Protein AF-0000000085986208 (afdb_homodimer)

Foldseek 3Di:
DPDPDDDDPPPDPPDDPPPDDPPDDPDPPPPPVDFDDPPPVPCPCPPPVPDPPQDPVRVLVVLLVVVAADADPQDDLVFQAQDDDPVDDSVQKDWDFLVQLDVAAWADDPPDLLLFKDFADLLLLLQNQLSLLCSLFVLLVCQQAPPPDTCPPSHRQKGWGWWDAFHDIDIFMHGRTAIDGPSQGRGMDGPPRRHCNRRVSLSRVSVVQRHSNQSHPDHNQVSNCGRAVFDKDKDFLVVDDLVVVVVVVVVQLQALKWKWFAAADPDSHWDQDPQFDIHSHIWTWNDWDWAAFPVGIFIKTKTFGSNQATDGNDPQWLPHCSLVRGDPVVCVVVVSPSDSRRMTMDTSVVVSVGIGMMMMTQHAPVSCVSTPSSVSHAYWHKGKDKDKDAFLAAQQAFLVSLQRQQRHWKKKKAFDPPDFAWKKKKKKKFWHDDRYDCPPVVCVVPPQFKKWKFKAFDAPVDLGQHSVNSVPDDTPDIDIDGRDRMDMDMDTHTGGMMMIGIHTNDGRDITIMMMMMIIRDDMDMDIRKKAWDQQDDLVLDQDPPPVVLCVLCVVVVVCVVVDDQKAALVNVLVVCQVCCVVLVLFLDRDDSVLSLLLQLLQCVPPPRIDGSSSVSSSSVLSNQLSVLVCVQCVVSNQKHFSSCLQVSCVSSRTHDTSVLSVVLCVPQPDSRMHGNSSSSSSVSVSSSVVVVCVVQVVVCVPPHDDPVNVVCSVVSD/DPDPDDDDPPPPPPPDPPPPPPPPPPDPPPPPVDQDDPPPPPCPVPPPVPDPPQDLVRVLVVLLVVVAADADPQDDLVFQCQDDDPPDDSVQKDWDFLVQLDVAAWADDPPDLLLFKDFADLLLLLQNQLSLLCSLFVLLVCQQAPPPDTCPPSHRQKGWGWWDAFHDIDIFMHGRTAIDGPSQGRGMDGPPRRHCNRRVSLSRVSVQQRHSNQSHPDHNQVSNCGRAVFDKDKDFLVVDDLVVVLVVCVVQLQALKWKWFAAADPDSHWDQDPQFDIHSHIWTWNDWDWAAFPVGIFIKTKTFGSNQATDGNDPQWLPHCSCVRGDPVVCVVVVSPSDSRRMTMDTSVVVSVGITMMMMTQHAPVSCVSTPSSVSHAYWHKGKDKDKDAFLAAQQAFLVSLQRQQRFWKKKKAFDPPDFAWKKKKKKKFWHDDRYDCPPVVCVVPPQFKKWKFKAFDAPVDLGQHSVNSVPDDTPDIDIDGRDRMDMDMDTHTGGMMMIGIHTNDGRDITIMMMMMIIRDDMDMDIRKKAWDQQDDLVLDQDPPPVVLCVLPVVVVVCVVVDDQKAALVNVLVVCQVCCVVLVLFLDRDDSVLSLLLQLLQCVPPPRIDGSSSVSSSSVLSNQLSVLVCVQCVVSNQKHFSSCLQVSCVSSRTHDTSVLSVVLCVPQPDSRMHGNSSSSSSVSVSSSCVVVCVVQVVVCVPPHDDPVNVVCSVVSD

Organism: Nephila pilipes (NCBI:txid299642)

InterPro domains:
  IPR001300 Peptidase C2, calpain, catalytic domain [PF00648] (70-360)
  IPR001300 Peptidase C2, calpain, catalytic domain [PS50203] (69-364)
  IPR001300 Peptidase C2, calpain, catalytic domain [SM00230] (56-373)
  IPR001300 Peptidase C2, calpain, catalytic domain [cd00044] (59-362)
  IPR011992 EF-hand domain pair [SSF47473] (567-696)
  IPR022682 Peptidase C2, calpain, large subunit, domain III [PF01067] (386-518)
  IPR022683 Peptidase C2, calpain, domain III [SM00720] (379-526)
  IPR022684 Peptidase C2, calpain family [PR00704] (54-77)
  IPR022684 Peptidase C2, calpain family [PR00704] (95-117)
  IPR022684 Peptidase C2, calpain family [PR00704] (119-135)
  IPR022684 Peptidase C2, calpain family [PR00704] (155-180)
  IPR022684 Peptidase C2, calpain family [PR00704] (185-208)
  IPR022684 Peptidase C2, calpain family [PR00704] (210-237)
  IPR022684 Peptidase C2, calpain family [PR00704] (340-361)
  IPR022684 Peptidase C2, calpain family [PR00704] (394-411)
  IPR022684 Peptidase C2, calpain family [PR00704] (492-520)
  IPR022684 Peptidase C2, calpain family [PTHR10183] (56-670)
  IPR036213 Calpain large subunit, domain III superfamily [SSF49758] (380-528)
  IPR038765 Papain-like cysteine peptidase superfamily [SSF54001] (48-369)

Nearest PDB structures (foldseek):
  3df0-assembly1_A  TM=6.207E-01  e=9.614E-52  Rattus norvegicus
  6bgp-assembly3_C  TM=8.026E-01  e=6.091E-33  Homo sapiens
  1kxr-assembly1_A  TM=7.984E-01  e=1.606E-31  Rattus norvegicus
  2r9c-assembly1_A  TM=7.834E-01  e=9.708E-32  unclassified
  1zcm-assembly1_A  TM=7.842E-01  e=1.964E-31  Homo sapiens

pLDDT: mean 81.28, std 19.44, range [18.56, 97.88]

Secondary structure (DSSP, 8-state):
--------------S----------------TT-TTS-----------SS-----HHHHHHHHHHHT-----SSSSTTTS-PPPBTTB-GGG-EEE-HHHH-SS-BSS-SSS-TT-EE-TTS--HHHHHHHHHHTT-HHHHHHHS-SS--SSTT--SEEEEEEEETTEEEEEEEES-EEEETTEESSSEESSTTB-HHHHHHHHHHHHTTSGGGGTT--HHHHHHHHH--EEEEEEGGGS-HHHHHHHHHHHHTBTEEEEEE---SSSS--B-TTS-BSS-EEEEEEEEEEEETTEEEEEEEEE-TTS-----STTSTT-GGGGGS-HHHHHHTT-----SSEEEEEHHHHHHH--EEEEEEPPHHHHHH-GGGTTSBPPEEEEEEEEE-TTTT---STT-TTTGGGS--EEEEE---TTPPEEEEEEEEE----S---HHHHHHSPPPPEEEEEEE--TT--S--HHHHHHS--SEEEEESS-SEEEEEEEE-SEEEEEEEEESSSS--EEEEEEEEESS-EEEEE-----EE-S--TT-S-S-HHHHHHH-HHHHHHHTTS-SEE-HHHHHHHHHHHTTTTT--SSPPPHHHHHHHHHHT-TT--S-EEGGGHHHHHHHHHHHHHHHHTT-TT-SSEEEGGGHHHHHHHTTEE--HHHHHHHHHHH-BTTEEEHHHHHHHHHHHHHHHHHHHHHHHHHHHT---HHHHHHHHHT-/--------------TT---------------TT-TTS-----------SS-----HHHHHHHHHHHT-----SSSSTTTS----BTTB-GGG-EEE-HHHH-SS-BSS-SSS-TT-EE-TTS--HHHHHHHHHHTT-HHHHHHHS-SS--SSTT--SEEEEEEEETTEEEEEEEES-EEEETTEESSSEESSTTB-HHHHHHHHHHHHTTSGGGGTT--HHHHHHHHH--EEEEEEGGGS-HHHHHHHHHHHHTBTEEEEEE---SSSS--B-TTS-BSS-EEEEEEEEEEEETTEEEEEEEEE-TTS-----STTSTT-GGGGGS-HHHHHHTT-----SSEEEEEHHHHHHH--EEEEEEPPHHHHHH-GGGTTSBPPEEEEEEEEE-TTTT---STT-TTTGGGS--EEEEE---SS-PEEEEEEEEE----S---HHHHHHSPPPPEEEEEEE--TT--S--HHHHHHS--SEEEEESS-SEEEEEEEE-SEEEEEEEEESSSS--EEEEEEEEESS-EEEEE-----EE-S--TTSS-S-HHHHHHH-HHHHHHHTTS-SEE-HHHHHHHHHHHTTTTT--SSPPPHHHHHHHHHHT-TT--S-EEGGGHHHHHHHHHHHHHHHHTT-TT-SSEEEGGGHHHHHHHTTEE--HHHHHHHHHHH-BTTEEEHHHHHHHHHHHHHHHHHHHHHHHHHHHT---HHHHHHHHHT-

Radius of gyration: 45.78 Å; Cα contacts (8 Å, |Δi|>4): 2547; chains: 2; bounding box: 67×135×108 Å

Solvent-accessible surface area (backbone atoms only — not comparable to full-atom values): 78815 Å² total; per-residue (Å²): 122,71,69,84,80,71,85,87,78,85,73,79,78,75,78,77,78,72,78,70,79,78,75,75,78,74,83,77,77,79,63,80,84,54,84,69,57,76,70,69,67,66,72,63,75,66,74,56,81,60,74,74,71,74,49,69,67,56,50,49,50,51,23,59,73,68,72,41,64,44,70,41,85,83,59,37,85,86,48,33,44,72,72,72,49,100,87,40,61,74,84,61,53,45,72,42,39,53,71,77,64,35,93,69,46,32,37,75,62,90,82,58,66,89,47,47,68,40,62,55,70,70,48,41,52,19,57,51,32,31,53,49,59,30,60,72,33,56,54,50,40,36,60,25,49,50,74,94,57,53,64,68,72,85,52,34,44,64,48,64,33,36,38,37,53,95,92,38,80,42,79,41,72,35,36,53,66,37,57,19,43,95,79,35,70,44,35,40,31,36,71,49,85,44,31,43,48,52,35,51,48,49,49,40,50,16,53,66,26,59,7,49,51,62,43,49,81,51,51,40,34,57,43,36,21,28,50,68,59,32,52,48,39,78,40,54,45,84,80,47,56,69,67,56,50,50,50,50,48,57,58,31,64,56,25,38,34,49,40,36,34,27,20,80,54,93,58,79,62,65,42,75,43,94,52,33,44,52,28,60,37,45,25,36,56,77,46,75,46,76,44,72,43,94,92,40,78,46,51,33,33,28,37,29,31,53,67,30,53,60,44,53,66,49,68,46,14,76,84,32,71,61,57,71,64,42,58,69,67,58,46,58,71,64,56,70,60,79,50,84,60,10,52,34,38,28,39,42,66,54,45,58,70,64,38,41,36,40,29,36,32,40,40,46,40,72,59,43,70,66,25,70,78,41,63,87,27,46,64,37,43,68,48,78,44,83,48,64,33,35,62,34,54,34,18,18,9,25,83,87,34,45,83,35,29,44,43,19,58,42,34,37,38,37,34,59,79,67,68,98,60,66,32,47,32,40,44,33,43,32,44,67,77,81,74,37,77,71,37,72,65,52,35,64,70,61,58,66,55,36,35,35,35,34,34,31,75,44,60,92,86,58,81,69,71,42,43,67,50,56,74,72,47,77,60,74,42,76,48,77,41,68,60,51,62,62,51,68,48,58,41,65,39,67,59,42,43,33,34,41,32,51,29,36,58,52,54,54,45,69,50,44,33,39,40,36,40,34,27,68,48,78,61,52,72,48,68,62,72,45,62,77,44,74,73,56,74,73,64,53,63,70,82,63,48,68,64,56,46,46,66,74,35,53,70,50,50,70,44,48,81,74,48,57,66,63,36,37,34,69,57,46,35,56,54,42,58,74,37,23,70,86,66,49,33,46,86,60,80,71,48,66,66,56,29,42,50,56,39,48,63,65,21,91,82,68,75,61,38,32,54,51,78,47,47,63,32,52,50,53,49,34,30,51,46,37,56,25,47,51,75,68,22,84,80,71,70,43,51,29,56,29,66,48,47,64,58,39,34,48,60,57,33,32,42,53,25,62,68,52,49,51,47,47,46,63,67,47,39,56,94,42,29,30,36,55,65,36,53,49,52,50,51,45,35,50,52,41,23,58,58,47,43,56,56,47,55,55,36,52,74,67,80,46,82,53,68,68,57,44,34,46,54,39,55,70,85,122,71,67,83,78,72,86,86,77,85,73,79,78,75,81,76,77,74,75,71,77,79,73,75,77,72,84,74,77,80,59,84,83,55,84,69,56,75,68,71,68,65,73,64,77,66,75,55,81,61,73,74,72,74,48,69,66,55,50,50,48,52,23,57,73,67,72,41,65,45,72,42,85,84,60,36,84,84,49,35,44,70,71,73,49,101,88,39,61,74,84,60,50,45,73,43,40,54,71,77,65,35,92,68,48,32,37,75,63,89,83,57,65,89,48,48,68,41,60,56,71,70,48,39,51,19,56,51,32,32,52,46,59,31,60,70,34,56,53,51,38,35,59,27,46,51,73,94,55,53,64,68,72,87,54,32,45,64,48,64,34,35,36,38,54,94,90,40,79,42,79,42,73,35,37,53,63,36,58,19,44,97,78,35,70,42,36,39,32,36,72,50,85,42,30,42,47,52,35,51,49,49,50,41,52,16,54,65,27,58,8,48,51,62,44,49,81,50,50,40,34,58,43,36,20,29,49,67,60,32,51,47,40,79,38,54,45,83,80,48,55,68,69,57,50,50,50,51,51,56,59,31,62,56,24,40,34,49,40,35,35,26,21,78,54,93,57,77,63,66,44,73,43,93,53,32,45,51,28,60,35,48,26,34,55,77,47,76,47,74,44,71,44,95,92,40,77,46,51,32,33,28,35,29,31,52,67,30,53,60,45,51,66,49,68,48,12,76,84,32,71,61,58,73,63,41,58,69,67,58,47,57,71,66,56,70,62,79,48,85,57,10,54,33,39,28,37,43,66,54,46,58,70,64,36,40,36,40,28,37,32,41,41,45,40,73,59,43,71,65,24,71,77,42,63,87,28,48,64,38,43,68,50,77,46,81,49,66,34,35,61,34,55,33,19,18,10,25,81,88,34,46,83,34,30,43,42,18,57,41,31,36,38,38,33,59,80,67,67,98,61,64,34,48,33,38,42,34,44,31,44,66,76,81,73,37,78,69,36,73,65,50,35,65,69,61,57,67,55,36,34,34,36,34,34,32,75,43,61,92,85,56,80,67,71,40,42,67,48,55,72,74,47,77,62,76,43,76,48,78,41,69,59,49,63,62,50,66,49,58,40,69,40,66,58,42,42,31,36,41,32,52,28,35,57,51,54,55,45,68,48,42,33,38,40,35,40,35,26,69,49,80,61,52,70,48,68,62,71,45,62,76,45,72,73,56,73,74,63,50,64,68,83,64,48,67,64,55,47,46,64,74,36,52,71,49,49,70,44,48,80,73,48,57,65,62,36,38,35,68,58,46,35,55,54,42,58,73,37,23,71,84,65,48,33,48,85,61,80,72,49,65,66,57,29,42,50,58,38,48,61,66,21,91,80,67,77,61,38,32,55,51,80,46,48,63,30,50,49,52,50,33,29,51,47,37,55,26,46,52,75,66,21,84,80,71,72,42,53,30,55,30,65,47,48,65,59,40,34,49,61,57,34,34,44,53,26,61,68,50,48,50,48,47,47,63,68,46,40,57,93,41,30,30,35,54,64,39,53,49,51,50,51,47,35,50,52,41,23,58,58,47,44,58,55,47,54,55,35,51,72,67,80,46,82,52,69,67,56,44,34,45,55,38,55,70,87

Sequence (1434 aa):
MRTFLDPVSYFPKDPHFATQDNFEAPEVFNDKSLISQPHRVLSSNHSSGEPVPLGFHYLRRLCRERGILFEDPEFHVATAKIPTTKHRSQSSITWMRPYELCARPKFISENTSRFDIEQGELGDYSLVAAVSCLTMTPRFLERVVPPDQSFHQAYCGIFRFRFWKFGDWVEIVVDDRLPTAKGRPLFLRSTDPTEFWPALLEKAYAKFYSGYSNLLGGRTSQTLQDMTGGVGQNFRISEHDPHVMFQTVNSSISRSTLLAASIRHEQRLPVRLRNGLVTQHAYSVTGLARVRTRTGEVPLIRLRNPWGKGEWNGPWSDRSWEWDSLPERDQELLSVRIRNDGEFWMSFEDFLRNFTYLDLLHVGPDDWMLEPSLHSKRPWRAVLARRRWRVGFNAGGGPQCKDTTAMNPQFRVHIAKNGAKKCHVVVSILQYYTLGPQNAEQTKKSPLLPLGFTVYEVPPNVSRINTNFVHTHQALDVVLHSPIREAVIFFTLPPGDFVIMPFTAQSNCETKFLLRIFTDEISNIWEVNDENVICRELTFTYNTDMMTLQNDFPVLNKMLHKIPTEIDALTLQKILRSSWRSLNLLCDKPSLELCRNLIMLRDPMITGKINKNELPGLLYTLQYWRTAYAKQDVSNRGKTSSFNFRNLLWDAGVTVSNKVLECAVLRFTKSSVLSSEAYLLALVKIYLAHERFTAVEKKMKENGMTLEEMILLTIYSMRTFLDPVSYFPKDPHFATQDNFEAPEVFNDKSLISQPHRVLSSNHSSGEPVPLGFHYLRRLCRERGILFEDPEFHVATAKIPTTKHRSQSSITWMRPYELCARPKFISENTSRFDIEQGELGDYSLVAAVSCLTMTPRFLERVVPPDQSFHQAYCGIFRFRFWKFGDWVEIVVDDRLPTAKGRPLFLRSTDPTEFWPALLEKAYAKFYSGYSNLLGGRTSQTLQDMTGGVGQNFRISEHDPHVMFQTVNSSISRSTLLAASIRHEQRLPVRLRNGLVTQHAYSVTGLARVRTRTGEVPLIRLRNPWGKGEWNGPWSDRSWEWDSLPERDQELLSVRIRNDGEFWMSFEDFLRNFTYLDLLHVGPDDWMLEPSLHSKRPWRAVLARRRWRVGFNAGGGPQCKDTTAMNPQFRVHIAKNGAKKCHVVVSILQYYTLGPQNAEQTKKSPLLPLGFTVYEVPPNVSRINTNFVHTHQALDVVLHSPIREAVIFFTLPPGDFVIMPFTAQSNCETKFLLRIFTDEISNIWEVNDENVICRELTFTYNTDMMTLQNDFPVLNKMLHKIPTEIDALTLQKILRSSWRSLNLLCDKPSLELCRNLIMLRDPMITGKINKNELPGLLYTLQYWRTAYAKQDVSNRGKTSSFNFRNLLWDAGVTVSNKVLECAVLRFTKSSVLSSEAYLLALVKIYLAHERFTAVEKKMKENGMTLEEMILLTIYS

Structure (mmCIF, N/CA/C/O backbone):
data_AF-0000000085986208-model_v1
#
loop_
_entity.id
_entity.type
_entity.pdbx_description
1 polymer Calpain-9
#
loop_
_atom_site.group_PDB
_atom_site.id
_atom_site.type_symbol
_atom_site.label_atom_id
_atom_site.label_alt_id
_atom_site.label_comp_id
_atom_site.label_asym_id
_atom_site.label_entity_id
_atom_site.label_seq_id
_atom_site.pdbx_PDB_ins_code
_atom_site.Cartn_x
_atom_site.Cartn_y
_atom_site.Cartn_z
_atom_site.occupancy
_atom_site.B_iso_or_equiv
_atom_site.auth_seq_id
_atom_site.auth_comp_id
_atom_site.auth_asym_id
_atom_site.auth_atom_id
_atom_site.pdbx_PDB_model_num
ATOM 1 N N . MET A 1 1 ? 1.6 35.875 35.906 1 21.89 1 MET A N 1
ATOM 2 C CA . MET A 1 1 ? 3.006 35.5 36.031 1 21.89 1 MET A CA 1
ATOM 3 C C . MET A 1 1 ? 3.254 34.719 37.312 1 21.89 1 MET A C 1
ATOM 5 O O . MET A 1 1 ? 3.092 35.219 38.406 1 21.89 1 MET A O 1
ATOM 9 N N . ARG A 1 2 ? 2.734 33.406 37.219 1 33.5 2 ARG A N 1
ATOM 10 C CA . ARG A 1 2 ? 2.611 32.719 38.5 1 33.5 2 ARG A CA 1
ATOM 11 C C . ARG A 1 2 ? 3.973 32.25 39 1 33.5 2 ARG A C 1
ATOM 13 O O . ARG A 1 2 ? 4.605 31.375 38.375 1 33.5 2 ARG A O 1
ATOM 20 N N . THR A 1 3 ? 4.926 33.188 39.656 1 26.86 3 THR A N 1
ATOM 21 C CA . THR A 1 3 ? 6.242 32.938 40.219 1 26.86 3 THR A CA 1
ATOM 22 C C . THR A 1 3 ? 6.117 32.156 41.531 1 26.86 3 THR A C 1
ATOM 24 O O . THR A 1 3 ? 5.34 32.531 42.406 1 26.86 3 THR A O 1
ATOM 27 N N . PHE A 1 4 ? 6.441 30.953 41.594 1 28.09 4 PHE A N 1
ATOM 28 C CA . PHE A 1 4 ? 6.641 30.328 42.875 1 28.09 4 PHE A CA 1
ATOM 29 C C . PHE A 1 4 ? 7.758 31.031 43.656 1 28.09 4 PHE A C 1
ATOM 31 O O . PHE A 1 4 ? 8.898 31.094 43.188 1 28.09 4 PHE A O 1
ATOM 38 N N . LEU A 1 5 ? 7.602 32.031 44.531 1 23.02 5 LEU A N 1
ATOM 39 C CA . LEU A 1 5 ? 8.383 33.062 45.219 1 23.02 5 LEU A CA 1
ATOM 40 C C . LEU A 1 5 ? 9.352 32.438 46.219 1 23.02 5 LEU A C 1
ATOM 42 O O . LEU A 1 5 ? 8.922 31.891 47.25 1 23.02 5 LEU A O 1
ATOM 46 N N . ASP A 1 6 ? 10.406 31.625 45.844 1 23.17 6 ASP A N 1
ATOM 47 C CA . ASP A 1 6 ? 11.336 31.438 46.938 1 23.17 6 ASP A CA 1
ATOM 48 C C . ASP A 1 6 ? 11.984 32.75 47.344 1 23.17 6 ASP A C 1
ATOM 50 O O . ASP A 1 6 ? 12.07 33.688 46.531 1 23.17 6 ASP A O 1
ATOM 54 N N . PRO A 1 7 ? 12.469 33 48.625 1 22.45 7 PRO A N 1
ATOM 55 C CA . PRO A 1 7 ? 13.008 34.188 49.281 1 22.45 7 PRO A CA 1
ATOM 56 C C . PRO A 1 7 ? 14.305 34.656 48.625 1 22.45 7 PRO A C 1
ATOM 58 O O . PRO A 1 7 ? 15.023 33.875 48.031 1 22.45 7 PRO A O 1
ATOM 61 N N . VAL A 1 8 ? 14.617 36 48.375 1 23.31 8 VAL A N 1
ATOM 62 C CA . VAL A 1 8 ? 15.492 36.938 47.656 1 23.31 8 VAL A CA 1
ATOM 63 C C . VAL A 1 8 ? 16.906 36.844 48.25 1 23.31 8 VAL A C 1
ATOM 65 O O . VAL A 1 8 ? 17.141 37.219 49.406 1 23.31 8 VAL A O 1
ATOM 68 N N . SER A 1 9 ? 17.75 35.656 48.094 1 19.67 9 SER A N 1
ATOM 69 C CA . SER A 1 9 ? 19.094 35.656 48.688 1 19.67 9 SER A CA 1
ATOM 70 C C . SER A 1 9 ? 19.969 36.719 48.062 1 19.67 9 SER A C 1
ATOM 72 O O . SER A 1 9 ? 19.844 37.031 46.875 1 19.67 9 SER A O 1
ATOM 74 N N . TYR A 1 10 ? 20.719 37.594 48.812 1 19.95 10 TYR A N 1
ATOM 75 C CA . TYR A 1 10 ? 21.531 38.781 48.688 1 19.95 10 TYR A CA 1
ATOM 76 C C . TYR A 1 10 ? 22.844 38.5 47.969 1 19.95 10 TYR A C 1
ATOM 78 O O . TYR A 1 10 ? 23.766 37.938 48.594 1 19.95 10 TYR A O 1
ATOM 86 N N . PHE A 1 11 ? 22.953 37.844 46.75 1 19.25 11 PHE A N 1
ATOM 87 C CA . PHE A 1 11 ? 24.297 37.5 46.25 1 19.25 11 PHE A CA 1
ATOM 88 C C . PHE A 1 11 ? 25.031 38.781 45.844 1 19.25 11 PHE A C 1
ATOM 90 O O . PHE A 1 11 ? 24.5 39.594 45.125 1 19.25 11 PHE A O 1
ATOM 97 N N . PRO A 1 12 ? 25.984 39.281 46.594 1 19.53 12 PRO A N 1
ATOM 98 C CA . PRO A 1 12 ? 26.828 40.406 46.25 1 19.53 12 PRO A CA 1
ATOM 99 C C . PRO A 1 12 ? 27.578 40.219 44.938 1 19.53 12 PRO A C 1
ATOM 101 O O . PRO A 1 12 ? 28.031 39.094 44.625 1 19.53 12 PRO A O 1
ATOM 104 N N . LYS A 1 13 ? 27.203 41 43.875 1 23.89 13 LYS A N 1
ATOM 105 C CA . LYS A 1 13 ? 27.672 41 42.5 1 23.89 13 LYS A CA 1
ATOM 106 C C . LYS A 1 13 ? 29.188 41.188 42.438 1 23.89 13 LYS A C 1
ATOM 108 O O . LYS A 1 13 ? 29.703 42.25 42.719 1 23.89 13 LYS A O 1
ATOM 113 N N . ASP A 1 14 ? 30.094 40.188 43.031 1 19.42 14 ASP A N 1
ATOM 114 C CA . ASP A 1 14 ? 31.484 40.5 42.719 1 19.42 14 ASP A CA 1
ATOM 115 C C . ASP A 1 14 ? 31.703 40.75 41.25 1 19.42 14 ASP A C 1
ATOM 117 O O . ASP A 1 14 ? 31.094 40.094 40.406 1 19.42 14 ASP A O 1
ATOM 121 N N . PRO A 1 15 ? 32.25 41.906 40.781 1 21.08 15 PRO A N 1
ATOM 122 C CA . PRO A 1 15 ? 32.344 42.562 39.469 1 21.08 15 PRO A CA 1
ATOM 123 C C . PRO A 1 15 ? 33 41.688 38.406 1 21.08 15 PRO A C 1
ATOM 125 O O . PRO A 1 15 ? 32.656 41.75 37.219 1 21.08 15 PRO A O 1
ATOM 128 N N . HIS A 1 16 ? 34.156 41.062 38.688 1 19.94 16 HIS A N 1
ATOM 129 C CA . HIS A 1 16 ? 35.188 40.906 37.656 1 19.94 16 HIS A CA 1
ATOM 130 C C . HIS A 1 16 ? 34.875 39.719 36.75 1 19.94 16 HIS A C 1
ATOM 132 O O . HIS A 1 16 ? 35.719 39.281 35.969 1 19.94 16 HIS A O 1
ATOM 138 N N . PHE A 1 17 ? 33.656 39.062 36.719 1 18.56 17 PHE A N 1
ATOM 139 C CA . PHE A 1 17 ? 33.594 37.781 36.062 1 18.56 17 PHE A CA 1
ATOM 140 C C . PHE A 1 17 ? 33.875 37.938 34.562 1 18.56 17 PHE A C 1
ATOM 142 O O . PHE A 1 17 ? 33.094 38.531 33.844 1 18.56 17 PHE A O 1
ATOM 149 N N . ALA A 1 18 ? 35.188 38.031 34.219 1 19.97 18 ALA A N 1
ATOM 150 C CA . ALA A 1 18 ? 35.781 37.969 32.875 1 19.97 18 ALA A CA 1
ATOM 151 C C . ALA A 1 18 ? 35.25 36.781 32.062 1 19.97 18 ALA A C 1
ATOM 153 O O . ALA A 1 18 ? 35.281 35.656 32.562 1 19.97 18 ALA A O 1
ATOM 154 N N . THR A 1 19 ? 34.438 36.938 31.141 1 20.11 19 THR A N 1
ATOM 155 C CA . THR A 1 19 ? 33.5 36.219 30.312 1 20.11 19 THR A CA 1
ATOM 156 C C . THR A 1 19 ? 34.219 35.25 29.391 1 20.11 19 THR A C 1
ATOM 158 O O . THR A 1 19 ? 33.594 34.594 28.531 1 20.11 19 THR A O 1
ATOM 161 N N . GLN A 1 20 ? 35.625 35.031 29.578 1 18.58 20 GLN A N 1
ATOM 162 C CA . GLN A 1 20 ? 36.125 34.562 28.297 1 18.58 20 GLN A CA 1
ATOM 163 C C . GLN A 1 20 ? 35.688 33.125 28 1 18.58 20 GLN A C 1
ATOM 165 O O . GLN A 1 20 ? 35.969 32.594 26.922 1 18.58 20 GLN A O 1
ATOM 170 N N . ASP A 1 21 ? 35.281 32.312 28.984 1 19.06 21 ASP A N 1
ATOM 171 C CA . ASP A 1 21 ? 35.625 30.922 28.734 1 19.06 21 ASP A CA 1
ATOM 172 C C . ASP A 1 21 ? 34.938 30.406 27.469 1 19.06 21 ASP A C 1
ATOM 174 O O . ASP A 1 21 ? 33.781 30.719 27.219 1 19.06 21 ASP A O 1
ATOM 178 N N . ASN A 1 22 ? 35.75 29.875 26.453 1 19.91 22 ASN A N 1
ATOM 179 C CA . ASN A 1 22 ? 35.625 29.266 25.125 1 19.91 22 ASN A CA 1
ATOM 180 C C . ASN A 1 22 ? 34.75 28.016 25.156 1 19.91 22 ASN A C 1
ATOM 182 O O . ASN A 1 22 ? 35.188 26.969 25.641 1 19.91 22 ASN A O 1
ATOM 186 N N . PHE A 1 23 ? 33.562 28.062 25.688 1 19.17 23 PHE A N 1
ATOM 187 C CA . PHE A 1 23 ? 32.812 26.812 25.828 1 19.17 23 PHE A CA 1
ATOM 188 C C . PHE A 1 23 ? 32.656 26.125 24.469 1 19.17 23 PHE A C 1
ATOM 190 O O . PHE A 1 23 ? 32.188 26.719 23.516 1 19.17 23 PHE A O 1
ATOM 197 N N . GLU A 1 24 ? 33.625 25.234 24.188 1 20.33 24 GLU A N 1
ATOM 198 C CA . GLU A 1 24 ? 33.594 24.328 23.047 1 20.33 24 GLU A CA 1
ATOM 199 C C . GLU A 1 24 ? 32.219 23.609 22.953 1 20.33 24 GLU A C 1
ATOM 201 O O . GLU A 1 24 ? 31.734 23.078 23.938 1 20.33 24 GLU A O 1
ATOM 206 N N . ALA A 1 25 ? 31.391 23.984 21.953 1 21.22 25 ALA A N 1
ATOM 207 C CA . ALA A 1 25 ? 30.047 23.5 21.625 1 21.22 25 ALA A CA 1
ATOM 208 C C . ALA A 1 25 ? 30.016 21.969 21.562 1 21.22 25 ALA A C 1
ATOM 210 O O . ALA A 1 25 ? 30.812 21.359 20.828 1 21.22 25 ALA A O 1
ATOM 211 N N . PRO A 1 26 ? 29.703 21.297 22.672 1 21.12 26 PRO A N 1
ATOM 212 C CA . PRO A 1 26 ? 29.672 19.828 22.562 1 21.12 26 PRO A CA 1
ATOM 213 C C . PRO A 1 26 ? 28.953 19.344 21.297 1 21.12 26 PRO A C 1
ATOM 215 O O . PRO A 1 26 ? 28.141 20.078 20.734 1 21.12 26 PRO A O 1
ATOM 218 N N . GLU A 1 27 ? 29.531 18.328 20.625 1 21.44 27 GLU A N 1
ATOM 219 C CA . GLU A 1 27 ? 29.172 17.578 19.438 1 21.44 27 GLU A CA 1
ATOM 220 C C . GLU A 1 27 ? 27.734 17.047 19.531 1 21.44 27 GLU A C 1
ATOM 222 O O . GLU A 1 27 ? 27.406 16.297 20.469 1 21.44 27 GLU A O 1
ATOM 227 N N . VAL A 1 28 ? 26.766 17.875 19.203 1 22.39 28 VAL A N 1
ATOM 228 C CA . VAL A 1 28 ? 25.344 17.578 19.125 1 22.39 28 VAL A CA 1
ATOM 229 C C . VAL A 1 28 ? 25.125 16.266 18.375 1 22.39 28 VAL A C 1
ATOM 231 O O . VAL A 1 28 ? 25.641 16.094 17.266 1 22.39 28 VAL A O 1
ATOM 234 N N . PHE A 1 29 ? 25.016 15.172 19.125 1 21.05 29 PHE A N 1
ATOM 235 C CA . PHE A 1 29 ? 24.625 13.836 18.688 1 21.05 29 PHE A CA 1
ATOM 236 C C . PHE A 1 29 ? 23.5 13.906 17.672 1 21.05 29 PHE A C 1
ATOM 238 O O . PHE A 1 29 ? 22.531 14.641 17.859 1 21.05 29 PHE A O 1
ATOM 245 N N . ASN A 1 30 ? 23.766 13.602 16.344 1 22.81 30 ASN A N 1
ATOM 246 C CA . ASN A 1 30 ? 23.016 13.461 15.102 1 22.81 30 ASN A CA 1
ATOM 247 C C . ASN A 1 30 ? 21.828 12.523 15.266 1 22.81 30 ASN A C 1
ATOM 249 O O . ASN A 1 30 ? 21.844 11.391 14.773 1 22.81 30 ASN A O 1
ATOM 253 N N . ASP A 1 31 ? 21.391 12.305 16.484 1 22.53 31 ASP A N 1
ATOM 254 C CA . ASP A 1 31 ? 20.281 11.359 16.469 1 22.53 31 ASP A CA 1
ATOM 255 C C . ASP A 1 31 ? 19.172 11.844 15.539 1 22.53 31 ASP A C 1
ATOM 257 O O . ASP A 1 31 ? 18.719 12.984 15.641 1 22.53 31 ASP A O 1
ATOM 261 N N . LYS A 1 32 ? 18.953 11.141 14.336 1 26.14 32 LYS A N 1
ATOM 262 C CA . LYS A 1 32 ? 18.141 11.344 13.141 1 26.14 32 LYS A CA 1
ATOM 263 C C . LYS A 1 32 ? 16.719 11.758 13.492 1 26.14 32 LYS A C 1
ATOM 265 O O . LYS A 1 32 ? 15.922 12.102 12.617 1 26.14 32 LYS A O 1
ATOM 270 N N . SER A 1 33 ? 16.234 11.094 14.539 1 24.12 33 SER A N 1
ATOM 271 C CA . SER A 1 33 ? 14.805 11.336 14.695 1 24.12 33 SER A CA 1
ATOM 272 C C . SER A 1 33 ? 14.523 12.812 14.969 1 24.12 33 SER A C 1
ATOM 274 O O . SER A 1 33 ? 13.383 13.188 15.242 1 24.12 33 SER A O 1
ATOM 276 N N . LEU A 1 34 ? 15.531 13.547 15.484 1 23.58 34 LEU A N 1
ATOM 277 C CA . LEU A 1 34 ? 15.18 14.711 16.297 1 23.58 34 LEU A CA 1
ATOM 278 C C . LEU A 1 34 ? 14.445 15.75 15.461 1 23.58 34 LEU A C 1
ATOM 280 O O . LEU A 1 34 ? 14.586 15.781 14.234 1 23.58 34 LEU A O 1
ATOM 284 N N . ILE A 1 35 ? 13.922 16.75 16.281 1 25.06 35 ILE A N 1
ATOM 285 C CA . ILE A 1 35 ? 13.062 17.906 16.109 1 25.06 35 ILE A CA 1
ATOM 286 C C . ILE A 1 35 ? 13.656 18.844 15.055 1 25.06 35 ILE A C 1
ATOM 288 O O . ILE A 1 35 ? 12.922 19.469 14.281 1 25.06 35 ILE A O 1
ATOM 292 N N . SER A 1 36 ? 15.078 19 15.234 1 26.27 36 SER A N 1
ATOM 293 C CA . SER A 1 36 ? 15.5 20.312 14.758 1 26.27 36 SER A CA 1
ATOM 294 C C . SER A 1 36 ? 15.625 20.344 13.234 1 26.27 36 SER A C 1
ATOM 296 O O . SER A 1 36 ? 16.25 21.234 12.672 1 26.27 36 SER A O 1
ATOM 298 N N . GLN A 1 37 ? 15.672 19.188 12.641 1 26.14 37 GLN A N 1
ATOM 299 C CA . GLN A 1 37 ? 16.141 19.578 11.312 1 26.14 37 GLN A CA 1
ATOM 300 C C . GLN A 1 37 ? 15.328 20.75 10.766 1 26.14 37 GLN A C 1
ATOM 302 O O . GLN A 1 37 ? 14.141 20.891 11.07 1 26.14 37 GLN A O 1
ATOM 307 N N . PRO A 1 38 ? 16.141 21.781 10.383 1 24.02 38 PRO A N 1
ATOM 308 C CA . PRO A 1 38 ? 15.367 22.828 9.727 1 24.02 38 PRO A CA 1
ATOM 309 C C . PRO A 1 38 ? 14.211 22.281 8.898 1 24.02 38 PRO A C 1
ATOM 311 O O . PRO A 1 38 ? 14.359 21.234 8.234 1 24.02 38 PRO A O 1
ATOM 314 N N . HIS A 1 39 ? 13.094 22.297 9.5 1 23.97 39 HIS A N 1
ATOM 315 C CA . HIS A 1 39 ? 11.875 21.953 8.781 1 23.97 39 HIS A CA 1
ATOM 316 C C . HIS A 1 39 ? 11.961 22.375 7.316 1 23.97 39 HIS A C 1
ATOM 318 O O . HIS A 1 39 ? 12.047 23.562 7.012 1 23.97 39 HIS A O 1
ATOM 324 N N . ARG A 1 40 ? 12.836 21.703 6.578 1 24.56 40 ARG A N 1
ATOM 325 C CA . ARG A 1 40 ? 12.406 21.984 5.215 1 24.56 40 ARG A CA 1
ATOM 326 C C . ARG A 1 40 ? 10.883 21.938 5.102 1 24.56 40 ARG A C 1
ATOM 328 O O . ARG A 1 40 ? 10.273 20.891 5.312 1 24.56 40 ARG A O 1
ATOM 335 N N . VAL A 1 41 ? 10.266 23.062 5.516 1 23.62 41 VAL A N 1
ATOM 336 C CA . VAL A 1 41 ? 8.883 23.234 5.086 1 23.62 41 VAL A CA 1
ATOM 337 C C . VAL A 1 41 ? 8.688 22.609 3.699 1 23.62 41 VAL A C 1
ATOM 339 O O . VAL A 1 41 ? 9.305 23.062 2.727 1 23.62 41 VAL A O 1
ATOM 342 N N . LEU A 1 42 ? 8.805 21.375 3.631 1 24.59 42 LEU A N 1
ATOM 343 C CA . LEU A 1 42 ? 8.227 20.922 2.371 1 24.59 42 LEU A CA 1
ATOM 344 C C . LEU A 1 42 ? 7 21.75 2.006 1 24.59 42 LEU A C 1
ATOM 346 O O . LEU A 1 42 ? 6.047 21.828 2.783 1 24.59 42 LEU A O 1
ATOM 350 N N . SER A 1 43 ? 7.336 22.828 1.368 1 23.56 43 SER A N 1
ATOM 351 C CA . SER A 1 43 ? 6.242 23.516 0.689 1 23.56 43 SER A CA 1
ATOM 352 C C . SER A 1 43 ? 5.246 22.531 0.096 1 23.56 43 SER A C 1
ATOM 354 O O . SER A 1 43 ? 5.551 21.844 -0.886 1 23.56 43 SER A O 1
ATOM 356 N N . SER A 1 44 ? 4.898 21.641 0.912 1 25.33 44 SER A N 1
ATOM 357 C CA . SER A 1 44 ? 3.711 21 0.347 1 25.33 44 SER A CA 1
ATOM 358 C C . SER A 1 44 ? 2.775 22.031 -0.278 1 25.33 44 SER A C 1
ATOM 360 O O . SER A 1 44 ? 2.322 22.953 0.399 1 25.33 44 SER A O 1
ATOM 362 N N . ASN A 1 45 ? 3.115 22.375 -1.483 1 25.94 45 ASN A N 1
ATOM 363 C CA . ASN A 1 45 ? 2.082 23 -2.295 1 25.94 45 ASN A CA 1
ATOM 364 C C . ASN A 1 45 ? 0.706 22.406 -2.018 1 25.94 45 ASN A C 1
ATOM 366 O O . ASN A 1 45 ? 0.334 21.391 -2.611 1 25.94 45 ASN A O 1
ATOM 370 N N . HIS A 1 46 ? 0.433 22.234 -0.818 1 26.42 46 HIS A N 1
ATOM 371 C CA . HIS A 1 46 ? -0.993 22.016 -0.588 1 26.42 46 HIS A CA 1
ATOM 372 C C . HIS A 1 46 ? -1.831 23.016 -1.379 1 26.42 46 HIS A C 1
ATOM 374 O O . HIS A 1 46 ? -1.73 24.234 -1.162 1 26.42 46 HIS A O 1
ATOM 380 N N . SER A 1 47 ? -2.066 22.75 -2.609 1 27.7 47 SER A N 1
ATOM 381 C CA . SER A 1 47 ? -3.08 23.469 -3.373 1 27.7 47 SER A CA 1
ATOM 382 C C . SER A 1 47 ? -4.359 23.641 -2.562 1 27.7 47 SER A C 1
ATOM 384 O O . SER A 1 47 ? -5.121 22.703 -2.381 1 27.7 47 SER A O 1
ATOM 386 N N . SER A 1 48 ? -4.371 24.172 -1.414 1 29.95 48 SER A N 1
ATOM 387 C CA . SER A 1 48 ? -5.684 24.688 -1.058 1 29.95 48 SER A CA 1
ATOM 388 C C . SER A 1 48 ? -6.367 25.328 -2.258 1 29.95 48 SER A C 1
ATOM 390 O O . SER A 1 48 ? -5.699 25.781 -3.191 1 29.95 48 SER A O 1
ATOM 392 N N . GLY A 1 49 ? -7.516 24.953 -2.506 1 31.92 49 GLY A N 1
ATOM 393 C CA . GLY A 1 49 ? -8.414 25.359 -3.574 1 31.92 49 GLY A CA 1
ATOM 394 C C . GLY A 1 49 ? -8.305 26.844 -3.912 1 31.92 49 GLY A C 1
ATOM 395 O O . GLY A 1 49 ? -9.148 27.375 -4.629 1 31.92 49 GLY A O 1
ATOM 396 N N . GLU A 1 50 ? -7.746 27.656 -2.92 1 34.38 50 GLU A N 1
ATOM 397 C CA . GLU A 1 50 ? -7.75 29.016 -3.475 1 34.38 50 GLU A CA 1
ATOM 398 C C . GLU A 1 50 ? -6.742 29.141 -4.613 1 34.38 50 GLU A C 1
ATOM 400 O O . GLU A 1 50 ? -5.684 28.516 -4.586 1 34.38 50 GLU A O 1
ATOM 405 N N . PRO A 1 51 ? -7.242 29.547 -5.699 1 37.22 51 PRO A N 1
ATOM 406 C CA . PRO A 1 51 ? -6.297 29.781 -6.793 1 37.22 51 PRO A CA 1
ATOM 407 C C . PRO A 1 51 ? -4.945 30.297 -6.305 1 37.22 51 PRO A C 1
ATOM 409 O O . PRO A 1 51 ? -4.891 31.094 -5.359 1 37.22 51 PRO A O 1
ATOM 412 N N . VAL A 1 52 ? -3.941 29.641 -6.289 1 42.97 52 VAL A N 1
ATOM 413 C CA . VAL A 1 52 ? -2.594 30.125 -6.016 1 42.97 52 VAL A CA 1
ATOM 414 C C . VAL A 1 52 ? -2.438 31.547 -6.551 1 42.97 52 VAL A C 1
ATOM 416 O O . VAL A 1 52 ? -2.59 31.781 -7.75 1 42.97 52 VAL A O 1
ATOM 419 N N . PRO A 1 53 ? -2.756 32.562 -5.656 1 50.81 53 PRO A N 1
ATOM 420 C CA . PRO A 1 53 ? -2.523 33.906 -6.164 1 50.81 53 PRO A CA 1
ATOM 421 C C . PRO A 1 53 ? -1.275 34 -7.039 1 50.81 53 PRO A C 1
ATOM 423 O O . PRO A 1 53 ? -0.261 33.375 -6.746 1 50.81 53 PRO A O 1
ATOM 426 N N . LEU A 1 54 ? -1.566 34.344 -8.211 1 62.34 54 LEU A N 1
ATOM 427 C CA . LEU A 1 54 ? -0.466 34.594 -9.133 1 62.34 54 LEU A CA 1
ATOM 428 C C . LEU A 1 54 ? 0.624 35.406 -8.445 1 62.34 54 LEU A C 1
ATOM 430 O O . LEU A 1 54 ? 0.333 36.406 -7.781 1 62.34 54 LEU A O 1
ATOM 434 N N . GLY A 1 55 ? 1.749 34.812 -8.07 1 78.88 55 GLY A N 1
ATOM 435 C CA . GLY A 1 55 ? 2.902 35.406 -7.414 1 78.88 55 GLY A CA 1
ATOM 436 C C . GLY A 1 55 ? 3.258 36.781 -7.961 1 78.88 55 GLY A C 1
ATOM 437 O O . GLY A 1 55 ? 2.939 37.094 -9.109 1 78.88 55 GLY A O 1
ATOM 438 N N . PHE A 1 56 ? 3.668 37.75 -7.125 1 89.56 56 PHE A N 1
ATOM 439 C CA . PHE A 1 56 ? 4.09 39.094 -7.441 1 89.56 56 PHE A CA 1
ATOM 440 C C . PHE A 1 56 ? 4.898 39.125 -8.734 1 89.56 56 PHE A C 1
ATOM 442 O O . PHE A 1 56 ? 4.617 39.938 -9.625 1 89.56 56 PHE A O 1
ATOM 449 N N . HIS A 1 57 ? 5.758 38.219 -8.867 1 87.62 57 HIS A N 1
ATOM 450 C CA . HIS A 1 57 ? 6.648 38.219 -10.023 1 87.62 57 HIS A CA 1
ATOM 451 C C . HIS A 1 57 ? 5.895 37.875 -11.305 1 87.62 57 HIS A C 1
ATOM 453 O O . HIS A 1 57 ? 6.16 38.438 -12.359 1 87.62 57 HIS A O 1
ATOM 459 N N . TYR A 1 58 ? 5.012 37 -11.156 1 88 58 TYR A N 1
ATOM 460 C CA . TYR A 1 58 ? 4.203 36.625 -12.312 1 88 58 TYR A CA 1
ATOM 461 C C . TYR A 1 58 ? 3.316 37.781 -12.75 1 88 58 TYR A C 1
ATOM 463 O O . TYR A 1 58 ? 3.256 38.125 -13.938 1 88 58 TYR A O 1
ATOM 471 N N . LEU A 1 59 ? 2.668 38.438 -11.797 1 90.12 59 LEU A N 1
ATOM 472 C CA . LEU A 1 59 ? 1.758 39.531 -12.109 1 90.12 59 LEU A CA 1
ATOM 473 C C . LEU A 1 59 ? 2.52 40.719 -12.664 1 90.12 59 LEU A C 1
ATOM 475 O O . LEU A 1 59 ? 2.041 41.406 -13.578 1 90.12 59 LEU A O 1
ATOM 479 N N . ARG A 1 60 ? 3.602 41 -12.133 1 90.56 60 ARG A N 1
ATOM 480 C CA . ARG A 1 60 ? 4.441 42.094 -12.602 1 90.56 60 ARG A CA 1
ATOM 481 C C . ARG A 1 60 ? 4.887 41.875 -14.039 1 90.56 60 ARG A C 1
ATOM 483 O O . ARG A 1 60 ? 4.863 42.781 -14.859 1 90.56 60 ARG A O 1
ATOM 490 N N . ARG A 1 61 ? 5.289 40.656 -14.305 1 89.38 61 ARG A N 1
ATOM 491 C CA . ARG A 1 61 ? 5.691 40.312 -15.664 1 89.38 61 ARG A CA 1
ATOM 492 C C . ARG A 1 61 ? 4.523 40.469 -16.641 1 89.38 61 ARG A C 1
ATOM 494 O O . ARG A 1 61 ? 4.691 40.969 -17.75 1 89.38 61 ARG A O 1
ATOM 501 N N . LEU A 1 62 ? 3.441 40.031 -16.219 1 90.19 62 LEU A N 1
ATOM 502 C CA . LEU A 1 62 ? 2.254 40.125 -17.062 1 90.19 62 LEU A CA 1
ATOM 503 C C . LEU A 1 62 ? 1.923 41.562 -17.375 1 90.19 62 LEU A C 1
ATOM 505 O O . LEU A 1 62 ? 1.586 41.906 -18.516 1 90.19 62 LEU A O 1
ATOM 509 N N . CYS A 1 63 ? 1.963 42.438 -16.359 1 92.31 63 CYS A N 1
ATOM 510 C CA . CYS A 1 63 ? 1.657 43.844 -16.531 1 92.31 63 CYS A CA 1
ATOM 511 C C . CYS A 1 63 ? 2.682 44.531 -17.438 1 92.31 63 CYS A C 1
ATOM 513 O O . CYS A 1 63 ? 2.326 45.344 -18.281 1 92.31 63 CYS A O 1
ATOM 515 N N . ARG A 1 64 ? 3.904 44.156 -17.312 1 89.31 64 ARG A N 1
ATOM 516 C CA . ARG A 1 64 ? 4.969 44.719 -18.125 1 89.31 64 ARG A CA 1
ATOM 517 C C . ARG A 1 64 ? 4.797 44.312 -19.594 1 89.31 64 ARG A C 1
ATOM 519 O O . ARG A 1 64 ? 4.945 45.125 -20.484 1 89.31 64 ARG A O 1
ATOM 526 N N . GLU A 1 65 ? 4.477 43.156 -19.719 1 89.94 65 GLU A N 1
ATOM 527 C CA . GLU A 1 65 ? 4.301 42.656 -21.062 1 89.94 65 GLU A CA 1
ATOM 528 C C . GLU A 1 65 ? 3.092 43.281 -21.75 1 89.94 65 GLU A C 1
ATOM 530 O O . GLU A 1 65 ? 3.121 43.562 -22.938 1 89.94 65 GLU A O 1
ATOM 535 N N . ARG A 1 66 ? 2.111 43.531 -21.016 1 91.38 66 ARG A N 1
ATOM 536 C CA . ARG A 1 66 ? 0.891 44.125 -21.562 1 91.38 66 ARG A CA 1
ATOM 537 C C . ARG A 1 66 ? 0.956 45.625 -21.562 1 91.38 66 ARG A C 1
ATOM 539 O O . ARG A 1 66 ? 0.135 46.312 -22.188 1 91.38 66 ARG A O 1
ATOM 546 N N . GLY A 1 67 ? 1.856 46.25 -20.875 1 88.94 67 GLY A N 1
ATOM 547 C CA . GLY A 1 67 ? 2.02 47.688 -20.781 1 88.94 67 GLY A CA 1
ATOM 548 C C . GLY A 1 67 ? 0.904 48.375 -20.016 1 88.94 67 GLY A C 1
ATOM 549 O O . GLY A 1 67 ? 0.44 49.438 -20.391 1 88.94 67 GLY A O 1
ATOM 550 N N . ILE A 1 68 ? 0.374 47.625 -19.047 1 93.12 68 ILE A N 1
ATOM 551 C CA . ILE A 1 68 ? -0.71 48.188 -18.234 1 93.12 68 ILE A CA 1
ATOM 552 C C . ILE A 1 68 ? -0.284 48.25 -16.781 1 93.12 68 ILE A C 1
ATOM 554 O O . ILE A 1 68 ? 0.627 47.531 -16.359 1 93.12 68 ILE A O 1
ATOM 558 N N . LEU A 1 69 ? -0.909 49.156 -16.062 1 93.69 69 LEU A N 1
ATOM 559 C CA . LEU A 1 69 ? -0.685 49.188 -14.625 1 93.69 69 LEU A CA 1
ATOM 560 C C . LEU A 1 69 ? -1.604 48.219 -13.906 1 93.69 69 LEU A C 1
ATOM 562 O O . LEU A 1 69 ? -2.764 48.031 -14.289 1 93.69 69 LEU A O 1
ATOM 566 N N . PHE A 1 70 ? -1.08 47.688 -12.93 1 94.31 70 PHE A N 1
ATOM 567 C CA . PHE A 1 70 ? -1.818 46.688 -12.18 1 94.31 70 PHE A CA 1
ATOM 568 C C . PHE A 1 70 ? -3.01 47.281 -11.461 1 94.31 70 PHE A C 1
ATOM 570 O O . PHE A 1 70 ? -2.891 48.375 -10.867 1 94.31 70 PHE A O 1
ATOM 577 N N . GLU A 1 71 ? -4.125 46.656 -11.586 1 92.12 71 GLU A N 1
ATOM 578 C CA . GLU A 1 71 ? -5.328 46.938 -10.812 1 92.12 71 GLU A CA 1
ATOM 579 C C . GLU A 1 71 ? -5.75 45.75 -9.992 1 92.12 71 GLU A C 1
ATOM 581 O O . GLU A 1 71 ? -6.016 44.656 -10.547 1 92.12 71 GLU A O 1
ATOM 586 N N . ASP A 1 72 ? -5.746 46 -8.664 1 90.94 72 ASP A N 1
ATOM 587 C CA . ASP A 1 72 ? -6.051 44.875 -7.781 1 90.94 72 ASP A CA 1
ATOM 588 C C . ASP A 1 72 ? -7.512 44.469 -7.906 1 90.94 72 ASP A C 1
ATOM 590 O O . ASP A 1 72 ? -8.406 45.188 -7.457 1 90.94 72 ASP A O 1
ATOM 594 N N . PRO A 1 73 ? -7.781 43.344 -8.453 1 85.75 73 PRO A N 1
ATOM 595 C CA . PRO A 1 73 ? -9.172 42.906 -8.633 1 85.75 73 PRO A CA 1
ATOM 596 C C . PRO A 1 73 ? -9.844 42.531 -7.312 1 85.75 73 PRO A C 1
ATOM 598 O O . PRO A 1 73 ? -11.07 42.562 -7.211 1 85.75 73 PRO A O 1
ATOM 601 N N . GLU A 1 74 ? -9.133 42.188 -6.297 1 85.12 74 GLU A N 1
ATOM 602 C CA . GLU A 1 74 ? -9.688 41.688 -5.039 1 85.12 74 GLU A CA 1
ATOM 603 C C . GLU A 1 74 ? -9.938 42.844 -4.062 1 85.12 74 GLU A C 1
ATOM 605 O O . GLU A 1 74 ? -10.742 42.719 -3.143 1 85.12 74 GLU A O 1
ATOM 610 N N . PHE A 1 75 ? -9.219 43.938 -4.227 1 88.44 75 PHE A N 1
ATOM 611 C CA . PHE A 1 75 ? -9.297 45.031 -3.268 1 88.44 75 PHE A CA 1
ATOM 612 C C . PHE A 1 75 ? -9.445 46.344 -3.986 1 88.44 75 PHE A C 1
ATOM 614 O O . PHE A 1 75 ? -8.461 47.094 -4.176 1 88.44 75 PHE A O 1
ATOM 621 N N . HIS A 1 76 ? -10.664 46.594 -4.32 1 82.31 76 HIS A N 1
ATOM 622 C CA . HIS A 1 76 ? -11 47.812 -5.023 1 82.31 76 HIS A CA 1
ATOM 623 C C . HIS A 1 76 ? -11.938 48.688 -4.195 1 82.31 76 HIS A C 1
ATOM 625 O O . HIS A 1 76 ? -12.164 48.438 -3.014 1 82.31 76 HIS A O 1
ATOM 631 N N . VAL A 1 77 ? -12.367 49.688 -4.805 1 76.25 77 VAL A N 1
ATOM 632 C CA . VAL A 1 77 ? -13.109 50.719 -4.105 1 76.25 77 VAL A CA 1
ATOM 633 C C . VAL A 1 77 ? -14.289 50.125 -3.361 1 76.25 77 VAL A C 1
ATOM 635 O O . VAL A 1 77 ? -14.547 50.438 -2.201 1 76.25 77 VAL A O 1
ATOM 638 N N . ALA A 1 78 ? -14.867 49.156 -3.945 1 73.88 78 ALA A N 1
ATOM 639 C CA . ALA A 1 78 ? -16.078 48.594 -3.363 1 73.88 78 ALA A CA 1
ATOM 640 C C . ALA A 1 78 ? -15.727 47.625 -2.219 1 73.88 78 ALA A C 1
ATOM 642 O O . ALA A 1 78 ? -16.484 47.5 -1.254 1 73.88 78 ALA A O 1
ATOM 643 N N . THR A 1 79 ? -14.57 47.094 -2.266 1 74.12 79 THR A N 1
ATOM 644 C CA . THR A 1 79 ? -14.219 46.062 -1.301 1 74.12 79 THR A CA 1
ATOM 645 C C . THR A 1 79 ? -13.352 46.625 -0.182 1 74.12 79 THR A C 1
ATOM 647 O O . THR A 1 79 ? -13.188 46 0.866 1 74.12 79 THR A O 1
ATOM 650 N N . ALA A 1 80 ? -12.875 47.812 -0.309 1 80.94 80 ALA A N 1
ATOM 651 C CA . ALA A 1 80 ? -11.914 48.375 0.629 1 80.94 80 ALA A CA 1
ATOM 652 C C . ALA A 1 80 ? -12.594 48.781 1.937 1 80.94 80 ALA A C 1
ATOM 654 O O . ALA A 1 80 ? -11.938 48.906 2.973 1 80.94 80 ALA A O 1
ATOM 655 N N . LYS A 1 81 ? -13.922 48.938 2.037 1 78.19 81 LYS A N 1
ATOM 656 C CA . LYS A 1 81 ? -14.703 49.219 3.236 1 78.19 81 LYS A CA 1
ATOM 657 C C . LYS A 1 81 ? -14.086 50.375 4.023 1 78.19 81 LYS A C 1
ATOM 659 O O . LYS A 1 81 ? -13.695 50.219 5.18 1 78.19 81 LYS A O 1
ATOM 664 N N . ILE A 1 82 ? -14.062 51.531 3.49 1 84.31 82 ILE A N 1
ATOM 665 C CA . ILE A 1 82 ? -13.562 52.719 4.176 1 84.31 82 ILE A CA 1
ATOM 666 C C . ILE A 1 82 ? -14.602 53.219 5.176 1 84.31 82 ILE A C 1
ATOM 668 O O . ILE A 1 82 ? -15.766 53.406 4.824 1 84.31 82 ILE A O 1
ATOM 672 N N . PRO A 1 83 ? -14.172 53.25 6.422 1 80.06 83 PRO A N 1
ATOM 673 C CA . PRO A 1 83 ? -15.148 53.719 7.418 1 80.06 83 PRO A CA 1
ATOM 674 C C . PRO A 1 83 ? -15.648 55.125 7.148 1 80.06 83 PRO A C 1
ATOM 676 O O . PRO A 1 83 ? -14.883 55.969 6.695 1 80.06 83 PRO A O 1
ATOM 679 N N . THR A 1 84 ? -16.953 55.25 7.191 1 73.19 84 THR A N 1
ATOM 680 C CA . THR A 1 84 ? -17.547 56.594 7.012 1 73.19 84 THR A CA 1
ATOM 681 C C . THR A 1 84 ? -17.578 57.344 8.328 1 73.19 84 THR A C 1
ATOM 683 O O . THR A 1 84 ? -17.891 56.781 9.375 1 73.19 84 THR A O 1
ATOM 686 N N . THR A 1 85 ? -16.875 58.406 8.398 1 65.94 85 THR A N 1
ATOM 687 C CA . THR A 1 85 ? -16.984 59.281 9.578 1 65.94 85 THR A CA 1
ATOM 688 C C . THR A 1 85 ? -17.969 60.406 9.336 1 65.94 85 THR A C 1
ATOM 690 O O . THR A 1 85 ? -18.406 60.625 8.203 1 65.94 85 THR A O 1
ATOM 693 N N . LYS A 1 86 ? -18.594 60.969 10.43 1 63.72 86 LYS A N 1
ATOM 694 C CA . LYS A 1 86 ? -19.547 62.062 10.367 1 63.72 86 LYS A CA 1
ATOM 695 C C . LYS A 1 86 ? -19.031 63.188 9.461 1 63.72 86 LYS A C 1
ATOM 697 O O . LYS A 1 86 ? -19.828 63.875 8.828 1 63.72 86 LYS A O 1
ATOM 702 N N . HIS A 1 87 ? -17.75 63.312 9.273 1 63.28 87 HIS A N 1
ATOM 703 C CA . HIS A 1 87 ? -17.188 64.438 8.578 1 63.28 87 HIS A CA 1
ATOM 704 C C . HIS A 1 87 ? -16.812 64.125 7.145 1 63.28 87 HIS A C 1
ATOM 706 O O . HIS A 1 87 ? -16.484 65 6.352 1 63.28 87 HIS A O 1
ATOM 712 N N . ARG A 1 88 ? -16.828 62.719 6.906 1 66.06 88 ARG A N 1
ATOM 713 C CA . ARG A 1 88 ? -16.359 62.406 5.559 1 66.06 88 ARG A CA 1
ATOM 714 C C . ARG A 1 88 ? -17.266 61.406 4.883 1 66.06 88 ARG A C 1
ATOM 716 O O . ARG A 1 88 ? -17.438 60.281 5.379 1 66.06 88 ARG A O 1
ATOM 723 N N . SER A 1 89 ? -17.953 61.938 3.809 1 70.69 89 SER A N 1
ATOM 724 C CA . SER A 1 89 ? -18.781 61.062 2.973 1 70.69 89 SER A CA 1
ATOM 725 C C . SER A 1 89 ? -17.922 60.281 1.995 1 70.69 89 SER A C 1
ATOM 727 O O . SER A 1 89 ? -16.797 60.688 1.677 1 70.69 89 SER A O 1
ATOM 729 N N . GLN A 1 90 ? -18.266 59.156 1.606 1 74.19 90 GLN A N 1
ATOM 730 C CA . GLN A 1 90 ? -17.594 58.281 0.648 1 74.19 90 GLN A CA 1
ATOM 731 C C . GLN A 1 90 ? -17.312 59.031 -0.661 1 74.19 90 GLN A C 1
ATOM 733 O O . GLN A 1 90 ? -16.328 58.75 -1.338 1 74.19 90 GLN A O 1
ATOM 738 N N . SER A 1 91 ? -18.125 59.938 -0.934 1 73.88 91 SER A N 1
ATOM 739 C CA . SER A 1 91 ? -18.016 60.656 -2.195 1 73.88 91 SER A CA 1
ATOM 740 C C . SER A 1 91 ? -16.812 61.594 -2.184 1 73.88 91 SER A C 1
ATOM 742 O O . SER A 1 91 ? -16.312 62 -3.24 1 73.88 91 SER A O 1
ATOM 744 N N . SER A 1 92 ? -16.312 61.875 -1.075 1 81.38 92 SER A N 1
ATOM 745 C CA . SER A 1 92 ? -15.195 62.812 -0.965 1 81.38 92 SER A CA 1
ATOM 746 C C . SER A 1 92 ? -13.859 62.094 -1.101 1 81.38 92 SER A C 1
ATOM 748 O O . SER A 1 92 ? -12.805 62.75 -1.171 1 81.38 92 SER A O 1
ATOM 750 N N . ILE A 1 93 ? -13.945 60.812 -1.198 1 87.38 93 ILE A N 1
ATOM 751 C CA . ILE A 1 93 ? -12.719 60.031 -1.265 1 87.38 93 ILE A CA 1
ATOM 752 C C . ILE A 1 93 ? -12.398 59.688 -2.719 1 87.38 93 ILE A C 1
ATOM 754 O O . ILE A 1 93 ? -13.258 59.188 -3.447 1 87.38 93 ILE A O 1
ATOM 758 N N . THR A 1 94 ? -11.289 60.156 -3.199 1 88.62 94 THR A N 1
ATOM 759 C CA . THR A 1 94 ? -10.82 59.812 -4.539 1 88.62 94 THR A CA 1
ATOM 760 C C . THR A 1 94 ? -9.586 58.938 -4.473 1 88.62 94 THR A C 1
ATOM 762 O O . THR A 1 94 ? -8.68 59.156 -3.68 1 88.62 94 THR A O 1
ATOM 765 N N . TRP A 1 95 ? -9.594 57.875 -5.172 1 92.44 95 TRP A N 1
ATOM 766 C CA . TRP A 1 95 ? -8.453 56.969 -5.23 1 92.44 95 TRP A CA 1
ATOM 767 C C . TRP A 1 95 ? -7.441 57.438 -6.27 1 92.44 95 TRP A C 1
ATOM 769 O O . TRP A 1 95 ? -7.77 57.562 -7.453 1 92.44 95 TRP A O 1
ATOM 779 N N . MET A 1 96 ? -6.219 57.719 -5.805 1 93.62 96 MET A N 1
ATOM 780 C CA . MET A 1 96 ? -5.195 58.281 -6.691 1 93.62 96 MET A CA 1
ATOM 781 C C . MET A 1 96 ? -3.893 57.5 -6.57 1 93.62 96 MET A C 1
ATOM 783 O O . MET A 1 96 ? -3.588 56.969 -5.504 1 93.62 96 MET A O 1
ATOM 787 N N . ARG A 1 97 ? -3.213 57.438 -7.629 1 94.81 97 ARG A N 1
ATOM 788 C CA . ARG A 1 97 ? -1.874 56.844 -7.613 1 94.81 97 ARG A CA 1
ATOM 789 C C . ARG A 1 97 ? -0.838 57.875 -7.152 1 94.81 97 ARG A C 1
ATOM 791 O O . ARG A 1 97 ? -1.042 59.094 -7.297 1 94.81 97 ARG A O 1
ATOM 798 N N . PRO A 1 98 ? 0.237 57.375 -6.621 1 94.56 98 PRO A N 1
ATOM 799 C CA . PRO A 1 98 ? 1.26 58.281 -6.109 1 94.56 98 PRO A CA 1
ATOM 800 C C . PRO A 1 98 ? 1.734 59.312 -7.16 1 94.56 98 PRO A C 1
ATOM 802 O O . PRO A 1 98 ? 1.965 60.469 -6.84 1 94.56 98 PRO A O 1
ATOM 805 N N . TYR A 1 99 ? 1.849 58.938 -8.391 1 93.31 99 TYR A N 1
ATOM 806 C CA . TYR A 1 99 ? 2.287 59.844 -9.453 1 93.31 99 TYR A CA 1
ATOM 807 C C . TYR A 1 99 ? 1.274 60.938 -9.68 1 93.31 99 TYR A C 1
ATOM 809 O O . TYR A 1 99 ? 1.61 62 -10.227 1 93.31 99 TYR A O 1
ATOM 817 N N . GLU A 1 100 ? 0.097 60.688 -9.281 1 93.62 100 GLU A N 1
ATOM 818 C CA . GLU A 1 100 ? -0.942 61.719 -9.383 1 93.62 100 GLU A CA 1
ATOM 819 C C . GLU A 1 100 ? -0.889 62.688 -8.203 1 93.62 100 GLU A C 1
ATOM 821 O O . GLU A 1 100 ? -1.47 63.781 -8.258 1 93.62 100 GLU A O 1
ATOM 826 N N . LEU A 1 101 ? -0.228 62.281 -7.215 1 92.25 101 LEU A N 1
ATOM 827 C CA . LEU A 1 101 ? -0.153 63.094 -5.996 1 92.25 101 LEU A CA 1
ATOM 828 C C . LEU A 1 101 ? 1.123 63.906 -5.965 1 92.25 101 LEU A C 1
ATOM 830 O O . LEU A 1 101 ? 1.144 65 -5.395 1 92.25 101 LEU A O 1
ATOM 834 N N . CYS A 1 102 ? 2.234 63.344 -6.477 1 90.25 102 CYS A N 1
ATOM 835 C CA . CYS A 1 102 ? 3.502 64.062 -6.484 1 90.25 102 CYS A CA 1
ATOM 836 C C . CYS A 1 102 ? 4.32 63.719 -7.723 1 90.25 102 CYS A C 1
ATOM 838 O O . CYS A 1 102 ? 4.113 62.656 -8.328 1 90.25 102 CYS A O 1
ATOM 840 N N . ALA A 1 103 ? 5.254 64.562 -8.07 1 89.56 103 ALA A N 1
ATOM 841 C CA . ALA A 1 103 ? 6.008 64.438 -9.312 1 89.56 103 ALA A CA 1
ATOM 842 C C . ALA A 1 103 ? 7.035 63.312 -9.219 1 89.56 103 ALA A C 1
ATOM 844 O O . ALA A 1 103 ? 7.27 62.594 -10.195 1 89.56 103 ALA A O 1
ATOM 845 N N . ARG A 1 104 ? 7.578 63.125 -8.016 1 91.62 104 ARG A N 1
ATOM 846 C CA . ARG A 1 104 ? 8.617 62.125 -7.867 1 91.62 104 ARG A CA 1
ATOM 847 C C . ARG A 1 104 ? 8.359 61.25 -6.637 1 91.62 104 ARG A C 1
ATOM 849 O O . ARG A 1 104 ? 9.133 61.281 -5.676 1 91.62 104 ARG A O 1
ATOM 856 N N . PRO A 1 105 ? 7.395 60.406 -6.828 1 93.56 105 PRO A N 1
ATOM 857 C CA . PRO A 1 105 ? 7.109 59.531 -5.691 1 93.56 105 PRO A CA 1
ATOM 858 C C . PRO A 1 105 ? 8.234 58.531 -5.418 1 93.56 105 PRO A C 1
ATOM 860 O O . PRO A 1 105 ? 8.875 58.031 -6.352 1 93.56 105 PRO A O 1
ATOM 863 N N . LYS A 1 106 ? 8.477 58.281 -4.168 1 92.06 106 LYS A N 1
ATOM 864 C CA . LYS A 1 106 ? 9.453 57.312 -3.717 1 92.06 106 LYS A CA 1
ATOM 865 C C . LYS A 1 106 ? 8.805 56.25 -2.834 1 92.06 106 LYS A C 1
ATOM 867 O O . LYS A 1 106 ? 7.84 56.531 -2.117 1 92.06 106 LYS A O 1
ATOM 872 N N . PHE A 1 107 ? 9.32 55.094 -3 1 92.31 107 PHE A N 1
ATOM 873 C CA . PHE A 1 107 ? 8.844 54.031 -2.107 1 92.31 107 PHE A CA 1
ATOM 874 C C . PHE A 1 107 ? 9.43 54.219 -0.711 1 92.31 107 PHE A C 1
ATOM 876 O O . PHE A 1 107 ? 8.711 54.5 0.244 1 92.31 107 PHE A O 1
ATOM 883 N N . ILE A 1 108 ? 10.727 54.031 -0.574 1 87.69 108 ILE A N 1
ATOM 884 C CA . ILE A 1 108 ? 11.438 54.312 0.672 1 87.69 108 ILE A CA 1
ATOM 885 C C . ILE A 1 108 ? 12.469 55.406 0.449 1 87.69 108 ILE A C 1
ATOM 887 O O . ILE A 1 108 ? 13.297 55.312 -0.466 1 87.69 108 ILE A O 1
ATOM 891 N N . SER A 1 109 ? 12.375 56.406 1.214 1 80.12 109 SER A N 1
ATOM 892 C CA . SER A 1 109 ? 13.32 57.531 1.075 1 80.12 109 SER A CA 1
ATOM 893 C C . SER A 1 109 ? 14.609 57.25 1.85 1 80.12 109 SER A C 1
ATOM 895 O O . SER A 1 109 ? 14.586 56.594 2.887 1 80.12 109 SER A O 1
ATOM 897 N N . GLU A 1 110 ? 15.883 57.406 1.306 1 65.06 110 GLU A N 1
ATOM 898 C CA . GLU A 1 110 ? 17.188 57.188 1.903 1 65.06 110 GLU A CA 1
ATOM 899 C C . GLU A 1 110 ? 17.359 57.969 3.199 1 65.06 110 GLU A C 1
ATOM 901 O O . GLU A 1 110 ? 18.047 57.531 4.117 1 65.06 110 GLU A O 1
ATOM 906 N N . ASN A 1 111 ? 17.078 59.25 3.27 1 52.91 111 ASN A N 1
ATOM 907 C CA . ASN A 1 111 ? 17.453 60.188 4.34 1 52.91 111 ASN A CA 1
ATOM 908 C C . ASN A 1 111 ? 16.547 60.031 5.555 1 52.91 111 ASN A C 1
ATOM 910 O O . ASN A 1 111 ? 16.859 60.531 6.637 1 52.91 111 ASN A O 1
ATOM 914 N N . THR A 1 112 ? 15.359 59.875 5.355 1 48.81 112 THR A N 1
ATOM 915 C CA . THR A 1 112 ? 14.398 60.094 6.426 1 48.81 112 THR A CA 1
ATOM 916 C C . THR A 1 112 ? 14.391 58.938 7.418 1 48.81 112 THR A C 1
ATOM 918 O O . THR A 1 112 ? 14.516 57.781 7.027 1 48.81 112 THR A O 1
ATOM 921 N N . SER A 1 113 ? 14.617 59.281 8.609 1 50.78 113 SER A N 1
ATOM 922 C CA . SER A 1 113 ? 14.43 58.375 9.742 1 50.78 113 SER A CA 1
ATOM 923 C C . SER A 1 113 ? 13.164 57.531 9.578 1 50.78 113 SER A C 1
ATOM 925 O O . SER A 1 113 ? 12.086 58.094 9.305 1 50.78 113 SER A O 1
ATOM 927 N N . ARG A 1 114 ? 13.211 56.281 9.055 1 52.69 114 ARG A N 1
ATOM 928 C CA . ARG A 1 114 ? 12.102 55.344 8.883 1 52.69 114 ARG A CA 1
ATOM 929 C C . ARG A 1 114 ? 10.992 55.625 9.891 1 52.69 114 ARG A C 1
ATOM 931 O O . ARG A 1 114 ? 9.953 54.969 9.883 1 52.69 114 ARG A O 1
ATOM 938 N N . PHE A 1 115 ? 11.25 56.781 10.812 1 56.53 115 PHE A N 1
ATOM 939 C CA . PHE A 1 115 ? 10.492 56.969 12.039 1 56.53 115 PHE A CA 1
ATOM 940 C C . PHE A 1 115 ? 9.375 58 11.828 1 56.53 115 PHE A C 1
ATOM 942 O O . PHE A 1 115 ? 8.594 58.25 12.75 1 56.53 115 PHE A O 1
ATOM 949 N N . ASP A 1 116 ? 9.219 58.438 10.578 1 65.5 116 ASP A N 1
ATOM 950 C CA . ASP A 1 116 ? 8.312 59.594 10.531 1 65.5 116 ASP A CA 1
ATOM 951 C C . ASP A 1 116 ? 7.004 59.219 9.828 1 65.5 116 ASP A C 1
ATOM 953 O O . ASP A 1 116 ? 6.832 59.5 8.641 1 65.5 116 ASP A O 1
ATOM 957 N N . ILE A 1 117 ? 6.188 58.375 10.555 1 76.19 117 ILE A N 1
ATOM 958 C CA . ILE A 1 117 ? 4.887 58.031 10 1 76.19 117 ILE A CA 1
ATOM 959 C C . ILE A 1 117 ? 3.783 58.75 10.758 1 76.19 117 ILE A C 1
ATOM 961 O O . ILE A 1 117 ? 3.912 59 11.961 1 76.19 117 ILE A O 1
ATOM 965 N N . GLU A 1 118 ? 2.832 59.125 10.086 1 74.56 118 GLU A N 1
ATOM 966 C CA . GLU A 1 118 ? 1.657 59.781 10.648 1 74.56 118 GLU A CA 1
ATOM 967 C C . GLU A 1 118 ? 0.409 58.938 10.484 1 74.56 118 GLU A C 1
ATOM 969 O O . GLU A 1 118 ? 0.143 58.438 9.391 1 74.56 118 GLU A O 1
ATOM 974 N N . GLN A 1 119 ? -0.388 58.594 11.484 1 72.38 119 GLN A N 1
ATOM 975 C CA . GLN A 1 119 ? -1.507 57.656 11.547 1 72.38 119 GLN A CA 1
ATOM 976 C C . GLN A 1 119 ? -2.635 58.062 10.617 1 72.38 119 GLN A C 1
ATOM 978 O O . GLN A 1 119 ? -3.352 57.25 10.07 1 72.38 119 GLN A O 1
ATOM 983 N N . GLY A 1 120 ? -2.738 59.312 10.289 1 73.25 120 GLY A N 1
ATOM 984 C CA . GLY A 1 120 ? -3.861 59.75 9.484 1 73.25 120 GLY A CA 1
ATOM 985 C C . GLY A 1 120 ? -5.195 59.625 10.188 1 73.25 120 GLY A C 1
ATOM 986 O O . GLY A 1 120 ? -5.258 59.656 11.422 1 73.25 120 GLY A O 1
ATOM 987 N N . GLU A 1 121 ? -6.375 59.375 9.422 1 73.62 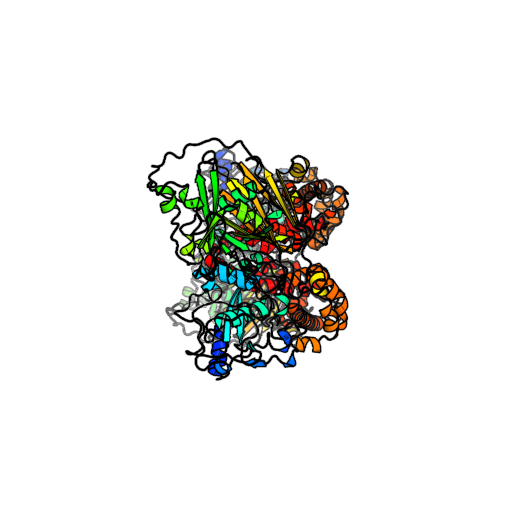121 GLU A N 1
ATOM 988 C CA . GLU A 1 121 ? -7.719 59.5 9.977 1 73.62 121 GLU A CA 1
ATOM 989 C C . GLU A 1 121 ? -8.312 58.156 10.32 1 73.62 121 GLU A C 1
ATOM 991 O O . GLU A 1 121 ? -9.383 58.062 10.922 1 73.62 121 GLU A O 1
ATOM 996 N N . LEU A 1 122 ? -7.723 57.062 9.984 1 76.81 122 LEU A N 1
ATOM 997 C CA . LEU A 1 122 ? -8.328 55.719 10.148 1 76.81 122 LEU A CA 1
ATOM 998 C C . LEU A 1 122 ? -8.383 55.344 11.617 1 76.81 122 LEU A C 1
ATOM 1000 O O . LEU A 1 122 ? -9.344 54.719 12.07 1 76.81 122 LEU A O 1
ATOM 1004 N N . GLY A 1 123 ? -7.438 55.75 12.422 1 71.75 123 GLY A N 1
ATOM 1005 C CA . GLY A 1 123 ? -7.414 55.375 13.828 1 71.75 123 GLY A CA 1
ATOM 1006 C C . GLY A 1 123 ? -6.824 54 14.086 1 71.75 123 GLY A C 1
ATOM 1007 O O . GLY A 1 123 ? -7.266 53.281 14.984 1 71.75 123 GLY A O 1
ATOM 1008 N N . ASP A 1 124 ? -6.082 53.5 13.203 1 79.06 124 ASP A N 1
ATOM 1009 C CA . ASP A 1 124 ? -5.422 52.219 13.422 1 79.06 124 ASP A CA 1
ATOM 1010 C C . ASP A 1 124 ? -4.102 52.375 14.172 1 79.06 124 ASP A C 1
ATOM 1012 O O . ASP A 1 124 ? -3.033 52.094 13.633 1 79.06 124 ASP A O 1
ATOM 1016 N N . TYR A 1 125 ? -4.281 52.594 15.391 1 77.38 125 TYR A N 1
ATOM 1017 C CA . TYR A 1 125 ? -3.141 52.875 16.25 1 77.38 125 TYR A CA 1
ATOM 1018 C C . TYR A 1 125 ? -2.225 51.688 16.359 1 77.38 125 TYR A C 1
ATOM 1020 O O . TYR A 1 125 ? -1.005 51.812 16.469 1 77.38 125 TYR A O 1
ATOM 1028 N N . SER A 1 126 ? -2.773 50.531 16.312 1 83.25 126 SER A N 1
ATOM 1029 C CA . SER A 1 126 ? -1.995 49.312 16.484 1 83.25 126 SER A CA 1
ATOM 1030 C C . SER A 1 126 ? -0.98 49.156 15.352 1 83.25 126 SER A C 1
ATOM 1032 O O . SER A 1 126 ? 0.144 48.688 15.586 1 83.25 126 SER A O 1
ATOM 1034 N N . LEU A 1 127 ? -1.378 49.5 14.18 1 87.81 127 LEU A N 1
ATOM 1035 C CA . LEU A 1 127 ? -0.467 49.375 13.047 1 87.81 127 LEU A CA 1
ATOM 1036 C C . LEU A 1 127 ? 0.671 50.375 13.156 1 87.81 127 LEU A C 1
ATOM 1038 O O . LEU A 1 127 ? 1.832 50.062 12.914 1 87.81 127 LEU A O 1
ATOM 1042 N N . VAL A 1 128 ? 0.345 51.531 13.484 1 81.06 128 VAL A N 1
ATOM 1043 C CA . VAL A 1 128 ? 1.345 52.594 13.625 1 81.06 128 VAL A CA 1
ATOM 1044 C C . VAL A 1 128 ? 2.338 52.219 14.727 1 81.06 128 VAL A C 1
ATOM 1046 O O . VAL A 1 128 ? 3.551 52.375 14.555 1 81.06 128 VAL A O 1
ATOM 1049 N N . ALA A 1 129 ? 1.761 51.781 15.812 1 79.56 129 ALA A N 1
ATOM 1050 C CA . ALA A 1 129 ? 2.607 51.375 16.938 1 79.56 129 ALA A CA 1
ATOM 1051 C C . ALA A 1 129 ? 3.541 50.25 16.531 1 79.56 129 ALA A C 1
ATOM 1053 O O . ALA A 1 129 ? 4.723 50.25 16.875 1 79.56 129 ALA A O 1
ATOM 1054 N N . ALA A 1 130 ? 3.018 49.281 15.844 1 86.88 130 ALA A N 1
ATOM 1055 C CA . ALA A 1 130 ? 3.811 48.125 15.43 1 86.88 130 ALA A CA 1
ATOM 1056 C C . ALA A 1 130 ? 4.93 48.531 14.477 1 86.88 130 ALA A C 1
ATOM 1058 O O . ALA A 1 130 ? 6.07 48.094 14.617 1 86.88 130 ALA A O 1
ATOM 1059 N N . VAL A 1 131 ? 4.609 49.375 13.562 1 85.62 131 VAL A N 1
ATOM 1060 C CA . VAL A 1 131 ? 5.602 49.812 12.602 1 85.62 131 VAL A CA 1
ATOM 1061 C C . VAL A 1 131 ? 6.695 50.594 13.32 1 85.62 131 VAL A C 1
ATOM 1063 O O . VAL A 1 131 ? 7.879 50.469 13.008 1 85.62 131 VAL A O 1
ATOM 1066 N N . SER A 1 132 ? 6.277 51.406 14.203 1 77.44 132 SER A N 1
ATOM 1067 C CA . SER A 1 132 ? 7.242 52.156 14.977 1 77.44 132 SER A CA 1
ATOM 1068 C C . SER A 1 132 ? 8.188 51.25 15.75 1 77.44 132 SER A C 1
ATOM 1070 O O . SER A 1 132 ? 9.391 51.531 15.836 1 77.44 132 SER A O 1
ATOM 1072 N N . CYS A 1 133 ? 7.668 50.281 16.312 1 78.75 133 CYS A N 1
ATOM 1073 C CA . CYS A 1 133 ? 8.484 49.312 17.031 1 78.75 133 CYS A CA 1
ATOM 1074 C C . CYS A 1 133 ? 9.484 48.625 16.109 1 78.75 133 CYS A C 1
ATOM 1076 O O . CYS A 1 133 ? 10.609 48.344 16.5 1 78.75 133 CYS A O 1
ATOM 1078 N N . LEU A 1 134 ? 9.102 48.375 14.883 1 84.62 134 LEU A N 1
ATOM 1079 C CA . LEU A 1 134 ? 9.914 47.594 13.953 1 84.62 134 LEU A CA 1
ATOM 1080 C C . LEU A 1 134 ? 11.008 48.469 13.336 1 84.62 134 LEU A C 1
ATOM 1082 O O . LEU A 1 134 ? 11.914 47.938 12.68 1 84.62 134 LEU A O 1
ATOM 1086 N N . THR A 1 135 ? 10.93 49.719 13.555 1 75 135 THR A N 1
ATOM 1087 C CA . THR A 1 135 ? 12 50.594 13.07 1 75 135 THR A CA 1
ATOM 1088 C C . THR A 1 135 ? 13.32 50.25 13.766 1 75 135 THR A C 1
ATOM 1090 O O . THR A 1 135 ? 14.391 50.5 13.219 1 75 135 THR A O 1
ATOM 1093 N N . MET A 1 136 ? 13.203 49.688 14.945 1 74.75 136 MET A N 1
ATOM 1094 C CA . MET A 1 136 ? 14.398 49.312 15.688 1 74.75 136 MET A CA 1
ATOM 1095 C C . MET A 1 136 ? 14.922 47.969 15.203 1 74.75 136 MET A C 1
ATOM 1097 O O . MET A 1 136 ? 16.031 47.562 15.562 1 74.75 136 MET A O 1
ATOM 1101 N N . THR A 1 137 ? 14.219 47.281 14.477 1 85.62 137 THR A N 1
ATOM 1102 C CA . THR A 1 137 ? 14.578 46 13.883 1 85.62 137 THR A CA 1
ATOM 1103 C C . THR A 1 137 ? 14.422 46.031 12.367 1 85.62 137 THR A C 1
ATOM 1105 O O . THR A 1 137 ? 13.453 45.5 11.82 1 85.62 137 THR A O 1
ATOM 1108 N N . PRO A 1 138 ? 15.422 46.5 11.75 1 85.56 138 PRO A N 1
ATOM 1109 C CA . PRO A 1 138 ? 15.305 46.781 10.32 1 85.56 138 PRO A CA 1
ATOM 1110 C C . PRO A 1 138 ? 15.039 45.531 9.477 1 85.56 138 PRO A C 1
ATOM 1112 O O . PRO A 1 138 ? 14.297 45.594 8.492 1 85.56 138 PRO A O 1
ATOM 1115 N N . ARG A 1 139 ? 15.625 44.5 9.812 1 90.19 139 ARG A N 1
ATOM 1116 C CA . ARG A 1 139 ? 15.43 43.281 9.008 1 90.19 139 ARG A CA 1
ATOM 1117 C C . ARG A 1 139 ? 13.992 42.781 9.094 1 90.19 139 ARG A C 1
ATOM 1119 O O . ARG A 1 139 ? 13.461 42.219 8.141 1 90.19 139 ARG A O 1
ATOM 1126 N N . PHE A 1 140 ? 13.398 42.938 10.281 1 91.75 140 PHE A N 1
ATOM 1127 C CA . PHE A 1 140 ? 11.992 42.594 10.43 1 91.75 140 PHE A CA 1
ATOM 1128 C C . PHE A 1 140 ? 11.117 43.438 9.531 1 91.75 140 PHE A C 1
ATOM 1130 O O . PHE A 1 140 ? 10.219 42.938 8.859 1 91.75 140 PHE A O 1
ATOM 1137 N N . LEU A 1 141 ? 11.398 44.656 9.508 1 89.44 141 LEU A N 1
ATOM 1138 C CA . LEU A 1 141 ? 10.617 45.562 8.68 1 89.44 141 LEU A CA 1
ATOM 1139 C C . LEU A 1 141 ? 10.812 45.25 7.195 1 89.44 141 LEU A C 1
ATOM 1141 O O . LEU A 1 141 ? 9.859 45.312 6.414 1 89.44 141 LEU A O 1
ATOM 1145 N N . GLU A 1 142 ? 12 44.969 6.848 1 92.25 142 GLU A N 1
ATOM 1146 C CA . GLU A 1 142 ? 12.305 44.656 5.457 1 92.25 142 GLU A CA 1
ATOM 1147 C C . GLU A 1 142 ? 11.562 43.406 4.996 1 92.25 142 GLU A C 1
ATOM 1149 O O . GLU A 1 142 ? 11.211 43.281 3.822 1 92.25 142 GLU A O 1
ATOM 1154 N N . ARG A 1 143 ? 11.406 42.531 5.891 1 92.75 143 ARG A N 1
ATOM 1155 C CA . ARG A 1 143 ? 10.656 41.312 5.543 1 92.75 143 ARG A CA 1
ATOM 1156 C C . ARG A 1 143 ? 9.203 41.625 5.215 1 92.75 143 ARG A C 1
ATOM 1158 O O . ARG A 1 143 ? 8.625 41.062 4.301 1 92.75 143 ARG A O 1
ATOM 1165 N N . VAL A 1 144 ? 8.648 42.531 5.961 1 95.38 144 VAL A N 1
ATOM 1166 C CA . VAL A 1 144 ? 7.258 42.938 5.773 1 95.38 144 VAL A CA 1
ATOM 1167 C C . VAL A 1 144 ? 7.152 43.875 4.574 1 95.38 144 VAL A C 1
ATOM 1169 O O . VAL A 1 144 ? 6.195 43.781 3.795 1 95.38 144 VAL A O 1
ATOM 1172 N N . VAL A 1 145 ? 8.172 44.781 4.508 1 94.25 145 VAL A N 1
ATOM 1173 C CA . VAL A 1 145 ? 8.258 45.75 3.432 1 94.25 145 VAL A CA 1
ATOM 1174 C C . VAL A 1 145 ? 9.508 45.5 2.596 1 94.25 145 VAL A C 1
ATOM 1176 O O . VAL A 1 145 ? 10.523 46.188 2.752 1 94.25 145 VAL A O 1
ATOM 1179 N N . PRO A 1 146 ? 9.391 44.625 1.646 1 93.06 146 PRO A N 1
ATOM 1180 C CA . PRO A 1 146 ? 10.578 44.344 0.839 1 93.06 146 PRO A CA 1
ATOM 1181 C C . PRO A 1 146 ? 11.117 45.562 0.121 1 93.06 146 PRO A C 1
ATOM 1183 O O . PRO A 1 146 ? 10.375 46.25 -0.584 1 93.06 146 PRO A O 1
ATOM 1186 N N . PRO A 1 147 ? 12.383 45.781 0.207 1 88.88 147 PRO A N 1
ATOM 1187 C CA . PRO A 1 147 ? 12.953 47.031 -0.304 1 88.88 147 PRO A CA 1
ATOM 1188 C C . PRO A 1 147 ? 13.172 47 -1.814 1 88.88 147 PRO A C 1
ATOM 1190 O O . PRO A 1 147 ? 13.414 48.031 -2.424 1 88.88 147 PRO A O 1
ATOM 1193 N N . ASP A 1 148 ? 13.016 45.938 -2.424 1 87.94 148 ASP A N 1
ATOM 1194 C CA . ASP A 1 148 ? 13.32 45.781 -3.844 1 87.94 148 ASP A CA 1
ATOM 1195 C C . ASP A 1 148 ? 12.172 46.312 -4.703 1 87.94 148 ASP A C 1
ATOM 1197 O O . ASP A 1 148 ? 11.961 45.844 -5.824 1 87.94 148 ASP A O 1
ATOM 1201 N N . GLN A 1 149 ? 11.422 47.25 -4.133 1 90.75 149 GLN A N 1
ATOM 1202 C CA . GLN A 1 149 ? 10.305 47.844 -4.863 1 90.75 149 GLN A CA 1
ATOM 1203 C C . GLN A 1 149 ? 10.5 49.344 -5.066 1 90.75 149 GLN A C 1
ATOM 1205 O O . GLN A 1 149 ? 11.164 50 -4.262 1 90.75 149 GLN A O 1
ATOM 1210 N N . SER A 1 150 ? 10 49.844 -6.285 1 89.94 150 SER A N 1
ATOM 1211 C CA . SER A 1 150 ? 10.234 51.25 -6.602 1 89.94 150 SER A CA 1
ATOM 1212 C C . SER A 1 150 ? 9.188 51.781 -7.578 1 89.94 150 SER A C 1
ATOM 1214 O O . SER A 1 150 ? 8.492 51 -8.234 1 89.94 150 SER A O 1
ATOM 1216 N N . PHE A 1 151 ? 9.078 53.094 -7.57 1 92.56 151 PHE A N 1
ATOM 1217 C CA . PHE A 1 151 ? 8.195 53.75 -8.523 1 92.56 151 PHE A CA 1
ATOM 1218 C C . PHE A 1 151 ? 8.945 54.094 -9.805 1 92.56 151 PHE A C 1
ATOM 1220 O O . PHE A 1 151 ? 8.344 54.562 -10.773 1 92.56 151 PHE A O 1
ATOM 1227 N N . HIS A 1 152 ? 10.172 53.844 -9.992 1 86.94 152 HIS A N 1
ATOM 1228 C CA . HIS A 1 152 ? 10.961 54.25 -11.141 1 86.94 152 HIS A CA 1
ATOM 1229 C C . HIS A 1 152 ? 11.32 53.062 -12.023 1 86.94 152 HIS A C 1
ATOM 1231 O O . HIS A 1 152 ? 10.75 52.906 -13.109 1 86.94 152 HIS A O 1
ATOM 1237 N N . GLN A 1 153 ? 12.039 52.219 -11.523 1 78.88 153 GLN A N 1
ATOM 1238 C CA . GLN A 1 153 ? 12.492 51.062 -12.312 1 78.88 153 GLN A CA 1
ATOM 1239 C C . GLN A 1 153 ? 11.406 50 -12.398 1 78.88 153 GLN A C 1
ATOM 1241 O O . GLN A 1 153 ? 10.953 49.469 -11.375 1 78.88 153 GLN A O 1
ATOM 1246 N N . ALA A 1 154 ? 10.953 49.781 -13.695 1 81.56 154 ALA A N 1
ATOM 1247 C CA . ALA A 1 154 ? 10.023 48.688 -13.984 1 81.56 154 ALA A CA 1
ATOM 1248 C C . ALA A 1 154 ? 8.703 48.875 -13.242 1 81.56 154 ALA A C 1
ATOM 1250 O O . ALA A 1 154 ? 8.141 47.938 -12.703 1 81.56 154 ALA A O 1
ATOM 1251 N N . TYR A 1 155 ? 8.336 50.125 -13.148 1 90.69 155 TYR A N 1
ATOM 1252 C CA . TYR A 1 155 ? 7.094 50.469 -12.469 1 90.69 155 TYR A CA 1
ATOM 1253 C C . TYR A 1 155 ? 5.895 49.906 -13.211 1 90.69 155 TYR A C 1
ATOM 1255 O O . TYR A 1 155 ? 5.73 50.125 -14.414 1 90.69 155 TYR A O 1
ATOM 1263 N N . CYS A 1 156 ? 5.074 49.125 -12.484 1 92.5 156 CYS A N 1
ATOM 1264 C CA . CYS A 1 156 ? 3.869 48.562 -13.062 1 92.5 156 CYS A CA 1
ATOM 1265 C C . CYS A 1 156 ? 2.666 48.781 -12.156 1 92.5 156 CYS A C 1
ATOM 1267 O O . CYS A 1 156 ? 1.647 48.094 -12.289 1 92.5 156 CYS A O 1
ATOM 1269 N N . GLY A 1 157 ? 2.775 49.625 -11.102 1 94.44 157 GLY A N 1
ATOM 1270 C CA . GLY A 1 157 ? 1.661 49.938 -10.219 1 94.44 157 GLY A CA 1
ATOM 1271 C C . GLY A 1 157 ? 1.34 48.812 -9.242 1 94.44 157 GLY A C 1
ATOM 1272 O O . GLY A 1 157 ? 0.245 48.75 -8.68 1 94.44 157 GLY A O 1
ATOM 1273 N N . ILE A 1 158 ? 2.248 47.844 -9.141 1 94.81 158 ILE A N 1
ATOM 1274 C CA . ILE A 1 158 ? 2.029 46.688 -8.281 1 94.81 158 ILE A CA 1
ATOM 1275 C C . ILE A 1 158 ? 3.08 46.656 -7.172 1 94.81 158 ILE A C 1
ATOM 1277 O O . ILE A 1 158 ? 4.254 46.938 -7.418 1 94.81 158 ILE A O 1
ATOM 1281 N N . PHE A 1 159 ? 2.666 46.375 -5.965 1 95.5 159 PHE A N 1
ATOM 1282 C CA . PHE A 1 159 ? 3.559 46.281 -4.812 1 95.5 159 PHE A CA 1
ATOM 1283 C C . PHE A 1 159 ? 3.219 45.062 -3.963 1 95.5 159 PHE A C 1
ATOM 1285 O O . PHE A 1 159 ? 2.084 44.594 -3.984 1 95.5 159 PHE A O 1
ATOM 1292 N N . ARG A 1 160 ? 4.176 44.594 -3.297 1 95.81 160 ARG A N 1
ATOM 1293 C CA . ARG A 1 160 ? 3.963 43.375 -2.49 1 95.81 160 ARG A CA 1
ATOM 1294 C C . ARG A 1 160 ? 4.402 43.625 -1.047 1 95.81 160 ARG A C 1
ATOM 1296 O O . ARG A 1 160 ? 5.352 44.344 -0.791 1 95.81 160 ARG A O 1
ATOM 1303 N N . PHE A 1 161 ? 3.795 43 -0.113 1 96.56 161 PHE A N 1
ATOM 1304 C CA . PHE A 1 161 ? 4.094 42.969 1.314 1 96.56 161 PHE A CA 1
ATOM 1305 C C . PHE A 1 161 ? 3.926 41.594 1.878 1 96.56 161 PHE A C 1
ATOM 1307 O O . PHE A 1 161 ? 3.34 40.719 1.228 1 96.56 161 PHE A O 1
ATOM 1314 N N . ARG A 1 162 ? 4.488 41.312 2.992 1 96.19 162 ARG A N 1
ATOM 1315 C CA . ARG A 1 162 ? 4.398 40 3.598 1 96.19 162 ARG A CA 1
ATOM 1316 C C . ARG A 1 162 ? 3.912 40.094 5.039 1 96.19 162 ARG A C 1
ATOM 1318 O O . ARG A 1 162 ? 4.352 40.969 5.797 1 96.19 162 ARG A O 1
ATOM 1325 N N . PHE A 1 163 ? 2.998 39.219 5.402 1 96.44 163 PHE A N 1
ATOM 1326 C CA . PHE A 1 163 ? 2.492 39.125 6.766 1 96.44 163 PHE A CA 1
ATOM 1327 C C . PHE A 1 163 ? 2.494 37.688 7.25 1 96.44 163 PHE A C 1
ATOM 1329 O O . PHE A 1 163 ? 2.455 36.75 6.441 1 96.44 163 PHE A O 1
ATOM 1336 N N . TRP A 1 164 ? 2.594 37.531 8.508 1 95 164 TRP A N 1
ATOM 1337 C CA . TRP A 1 164 ? 2.625 36.219 9.125 1 95 164 TRP A CA 1
ATOM 1338 C C . TRP A 1 164 ? 1.224 35.75 9.523 1 95 164 TRP A C 1
ATOM 1340 O O . TRP A 1 164 ? 0.477 36.5 10.148 1 95 164 TRP A O 1
ATOM 1350 N N . LYS A 1 165 ? 0.838 34.594 9.086 1 94.06 165 LYS A N 1
ATOM 1351 C CA . LYS A 1 165 ? -0.458 34.031 9.445 1 94.06 165 LYS A CA 1
ATOM 1352 C C . LYS A 1 165 ? -0.325 32.562 9.812 1 94.06 165 LYS A C 1
ATOM 1354 O O . LYS A 1 165 ? 0.015 31.734 8.969 1 94.06 165 LYS A O 1
ATOM 1359 N N . PHE A 1 166 ? -0.56 32.219 11.016 1 93.25 166 PHE A N 1
ATOM 1360 C CA . PHE A 1 166 ? -0.655 30.844 11.523 1 93.25 166 PHE A CA 1
ATOM 1361 C C . PHE A 1 166 ? 0.578 30.031 11.133 1 93.25 166 PHE A C 1
ATOM 1363 O O . PHE A 1 166 ? 0.46 28.938 10.586 1 93.25 166 PHE A O 1
ATOM 1370 N N . GLY A 1 167 ? 1.679 30.609 11.258 1 90.94 167 GLY A N 1
ATOM 1371 C CA . GLY A 1 167 ? 2.93 29.891 11.078 1 90.94 167 GLY A CA 1
ATOM 1372 C C . GLY A 1 167 ? 3.547 30.094 9.711 1 90.94 167 GLY A C 1
ATOM 1373 O O . GLY A 1 167 ? 4.695 29.703 9.477 1 90.94 167 GLY A O 1
ATOM 1374 N N . ASP A 1 168 ? 2.816 30.75 8.789 1 91.5 168 ASP A N 1
ATOM 1375 C CA . ASP A 1 168 ? 3.326 30.953 7.438 1 91.5 168 ASP A CA 1
ATOM 1376 C C . ASP A 1 168 ? 3.336 32.438 7.059 1 91.5 168 ASP A C 1
ATOM 1378 O O . ASP A 1 168 ? 2.494 33.188 7.52 1 91.5 168 ASP A O 1
ATOM 1382 N N . TRP A 1 169 ? 4.324 32.719 6.215 1 93 169 TRP A N 1
ATOM 1383 C CA . TRP A 1 169 ? 4.34 34.062 5.629 1 93 169 TRP A CA 1
ATOM 1384 C C . TRP A 1 169 ? 3.512 34.094 4.348 1 93 169 TRP A C 1
ATOM 1386 O O . TRP A 1 169 ? 3.664 33.25 3.473 1 93 169 TRP A O 1
ATOM 1396 N N . VAL A 1 170 ? 2.674 35.062 4.344 1 93.81 170 VAL A N 1
ATOM 1397 C CA . VAL A 1 170 ? 1.789 35.219 3.191 1 93.81 170 VAL A CA 1
ATOM 1398 C C . VAL A 1 170 ? 2.115 36.5 2.441 1 93.81 170 VAL A C 1
ATOM 1400 O O . VAL A 1 170 ? 2.254 37.562 3.053 1 93.81 170 VAL A O 1
ATOM 1403 N N . GLU A 1 171 ? 2.25 36.375 1.192 1 94.31 171 GLU A N 1
ATOM 1404 C CA . GLU A 1 171 ? 2.504 37.562 0.359 1 94.31 171 GLU A CA 1
ATOM 1405 C C . GLU A 1 171 ? 1.199 38.219 -0.087 1 94.31 171 GLU A C 1
ATOM 1407 O O . GLU A 1 171 ? 0.297 37.531 -0.583 1 94.31 171 GLU A O 1
ATOM 1412 N N . ILE A 1 172 ? 1.102 39.469 0.164 1 94.88 172 ILE A N 1
ATOM 1413 C CA . ILE A 1 172 ? -0.066 40.25 -0.242 1 94.88 172 ILE A CA 1
ATOM 1414 C C . ILE A 1 172 ? 0.332 41.25 -1.318 1 94.88 172 ILE A C 1
ATOM 1416 O O . ILE A 1 172 ? 1.25 42.062 -1.12 1 94.88 172 ILE A O 1
ATOM 1420 N N . VAL A 1 173 ? -0.369 41.219 -2.439 1 95 173 VAL A N 1
ATOM 1421 C CA . VAL A 1 173 ? -0.099 42.125 -3.557 1 95 173 VAL A CA 1
ATOM 1422 C C . VAL A 1 173 ? -1.211 43.156 -3.66 1 95 173 VAL A C 1
ATOM 1424 O O . VAL A 1 173 ? -2.393 42.844 -3.545 1 95 173 VAL A O 1
ATOM 1427 N N . VAL A 1 174 ? -0.797 44.438 -3.844 1 95.25 174 VAL A N 1
ATOM 1428 C CA . VAL A 1 174 ? -1.781 45.531 -3.977 1 95.25 174 VAL A CA 1
ATOM 1429 C C . VAL A 1 174 ? -1.393 46.438 -5.133 1 95.25 174 VAL A C 1
ATOM 1431 O O . VAL A 1 174 ? -0.225 46.5 -5.523 1 95.25 174 VAL A O 1
ATOM 1434 N N . ASP A 1 175 ? -2.424 47.062 -5.684 1 95.81 175 ASP A N 1
ATOM 1435 C CA . ASP A 1 175 ? -2.123 48.188 -6.586 1 95.81 175 ASP A CA 1
ATOM 1436 C C . ASP A 1 175 ? -1.77 49.438 -5.809 1 95.81 175 ASP A C 1
ATOM 1438 O O . ASP A 1 175 ? -1.82 49.469 -4.578 1 95.81 175 ASP A O 1
ATOM 1442 N N . ASP A 1 176 ? -1.342 50.531 -6.492 1 94.75 176 ASP A N 1
ATOM 1443 C CA . ASP A 1 176 ? -0.864 51.688 -5.77 1 94.75 176 ASP A CA 1
ATOM 1444 C C . ASP A 1 176 ? -1.932 52.781 -5.727 1 94.75 176 ASP A C 1
ATOM 1446 O O . ASP A 1 176 ? -1.621 53.969 -5.5 1 94.75 176 ASP A O 1
ATOM 1450 N N . ARG A 1 177 ? -3.18 52.469 -6 1 94.25 177 ARG A N 1
ATOM 1451 C CA . ARG A 1 177 ? -4.242 53.438 -5.801 1 94.25 177 ARG A CA 1
ATOM 1452 C C . ARG A 1 177 ? -4.535 53.625 -4.316 1 94.25 177 ARG A C 1
ATOM 1454 O O . ARG A 1 177 ? -4.852 52.688 -3.611 1 94.25 177 ARG A O 1
ATOM 1461 N N . LEU A 1 178 ? -4.488 54.812 -3.812 1 94.06 178 LEU A N 1
ATOM 1462 C CA . LEU A 1 178 ? -4.68 55.125 -2.398 1 94.06 178 LEU A CA 1
ATOM 1463 C C . LEU A 1 178 ? -5.887 56.031 -2.193 1 94.06 178 LEU A C 1
ATOM 1465 O O . LEU A 1 178 ? -6.168 56.906 -3.033 1 94.06 178 LEU A O 1
ATOM 1469 N N . PRO A 1 179 ? -6.625 55.812 -1.158 1 92.25 179 PRO A N 1
ATOM 1470 C CA . PRO A 1 179 ? -7.695 56.75 -0.84 1 92.25 179 PRO A CA 1
ATOM 1471 C C . PRO A 1 179 ? -7.168 58.125 -0.441 1 92.25 179 PRO A C 1
ATOM 1473 O O . PRO A 1 179 ? -6.332 58.25 0.46 1 92.25 179 PRO A O 1
ATOM 1476 N N . THR A 1 180 ? -7.633 59.125 -1.07 1 90.88 180 THR A N 1
ATOM 1477 C CA . THR A 1 180 ? -7.156 60.5 -0.842 1 90.88 180 THR A CA 1
ATOM 1478 C C . THR A 1 180 ? -8.328 61.438 -0.662 1 90.88 180 THR A C 1
ATOM 1480 O O . THR A 1 180 ? -9.453 61.156 -1.076 1 90.88 180 THR A O 1
ATOM 1483 N N . ALA A 1 181 ? -8.047 62.438 0.103 1 87.19 181 ALA A N 1
ATOM 1484 C CA . ALA A 1 181 ? -8.953 63.562 0.234 1 87.19 181 ALA A CA 1
ATOM 1485 C C . ALA A 1 181 ? -8.211 64.875 0.054 1 87.19 181 ALA A C 1
ATOM 1487 O O . ALA A 1 181 ? -7.195 65.125 0.713 1 87.19 181 ALA A O 1
ATOM 1488 N N . LYS A 1 182 ? -8.688 65.688 -0.812 1 83.38 182 LYS A N 1
ATOM 1489 C CA . LYS A 1 182 ? -8.109 67 -1.096 1 83.38 182 LYS A CA 1
ATOM 1490 C C . LYS A 1 182 ? -6.648 66.875 -1.521 1 83.38 182 LYS A C 1
ATOM 1492 O O . LYS A 1 182 ? -5.793 67.625 -1.053 1 83.38 182 LYS A O 1
ATOM 1497 N N . GLY A 1 183 ? -6.305 65.875 -2.123 1 80.69 183 GLY A N 1
ATOM 1498 C CA . GLY A 1 183 ? -4.988 65.688 -2.713 1 80.69 183 GLY A CA 1
ATOM 1499 C C . GLY A 1 183 ? -3.98 65.062 -1.752 1 80.69 183 GLY A C 1
ATOM 1500 O O . GLY A 1 183 ? -2.775 65.125 -2.012 1 80.69 183 GLY A O 1
ATOM 1501 N N . ARG A 1 184 ? -4.422 64.562 -0.613 1 85.56 184 ARG A N 1
ATOM 1502 C CA . ARG A 1 184 ? -3.533 63.938 0.354 1 85.56 184 ARG A CA 1
ATOM 1503 C C . ARG A 1 184 ? -4.055 62.562 0.761 1 85.56 184 ARG A C 1
ATOM 1505 O O . ARG A 1 184 ? -5.27 62.344 0.842 1 85.56 184 ARG A O 1
ATOM 1512 N N . PRO A 1 185 ? -3.074 61.719 0.988 1 88.88 185 PRO A N 1
ATOM 1513 C CA . PRO A 1 185 ? -3.539 60.406 1.466 1 88.88 185 PRO A CA 1
ATOM 1514 C C . PRO A 1 185 ? -4.34 60.5 2.762 1 88.88 185 PRO A C 1
ATOM 1516 O O . PRO A 1 185 ? -3.951 61.25 3.68 1 88.88 185 PRO A O 1
ATOM 1519 N N . LEU A 1 186 ? -5.402 59.875 2.85 1 86.69 186 LEU A N 1
ATOM 1520 C CA . LEU A 1 186 ? -6.355 59.969 3.949 1 86.69 186 LEU A CA 1
ATOM 1521 C C . LEU A 1 186 ? -5.832 59.25 5.188 1 86.69 186 LEU A C 1
ATOM 1523 O O . LEU A 1 186 ? -6.074 59.688 6.316 1 86.69 186 LEU A O 1
ATOM 1527 N N . PHE A 1 187 ? -5.121 58.219 5 1 89 187 PHE A N 1
ATOM 1528 C CA . PHE A 1 187 ? -4.762 57.344 6.109 1 89 187 PHE A CA 1
ATOM 1529 C C . PHE A 1 187 ? -3.262 57.406 6.379 1 89 187 PHE A C 1
ATOM 1531 O O . PHE A 1 187 ? -2.646 58.469 6.266 1 89 187 PHE A O 1
ATOM 1538 N N . LEU A 1 188 ? -2.639 56.281 6.809 1 87.12 188 LEU A N 1
ATOM 1539 C CA . LEU A 1 188 ? -1.23 56.25 7.191 1 87.12 188 LEU A CA 1
ATOM 1540 C C . LEU A 1 188 ? -0.367 56.875 6.102 1 87.12 188 LEU A C 1
ATOM 1542 O O . LEU A 1 188 ? -0.539 56.594 4.918 1 87.12 188 LEU A O 1
ATOM 1546 N N . ARG A 1 189 ? 0.524 57.781 6.473 1 87.5 189 ARG A N 1
ATOM 1547 C CA . ARG A 1 189 ? 1.399 58.438 5.516 1 87.5 189 ARG A CA 1
ATOM 1548 C C . ARG A 1 189 ? 2.744 58.781 6.148 1 87.5 189 ARG A C 1
ATOM 1550 O O . ARG A 1 189 ? 2.871 58.812 7.375 1 87.5 189 ARG A O 1
ATOM 1557 N N . SER A 1 190 ? 3.637 59 5.297 1 84.12 190 SER A N 1
ATOM 1558 C CA . SER A 1 190 ? 4.957 59.438 5.73 1 84.12 190 SER A CA 1
ATOM 1559 C C . SER A 1 190 ? 5 60.938 5.93 1 84.12 190 SER A C 1
ATOM 1561 O O . SER A 1 190 ? 4.219 61.688 5.32 1 84.12 190 SER A O 1
ATOM 1563 N N . THR A 1 191 ? 5.855 61.375 6.828 1 79.25 191 THR A N 1
ATOM 1564 C CA . THR A 1 191 ? 6.074 62.812 6.977 1 79.25 191 THR A CA 1
ATOM 1565 C C . THR A 1 191 ? 6.652 63.406 5.695 1 79.25 191 THR A C 1
ATOM 1567 O O . THR A 1 191 ? 6.418 64.562 5.387 1 79.25 191 THR A O 1
ATOM 1570 N N . ASP A 1 192 ? 7.395 62.562 5.043 1 83.31 192 ASP A N 1
ATOM 1571 C CA . ASP A 1 192 ? 7.828 62.938 3.697 1 83.31 192 ASP A CA 1
ATOM 1572 C C . ASP A 1 192 ? 6.707 62.688 2.682 1 83.31 192 ASP A C 1
ATOM 1574 O O . ASP A 1 192 ? 6.34 61.562 2.396 1 83.31 192 ASP A O 1
ATOM 1578 N N . PRO A 1 193 ? 6.203 63.781 2.154 1 85.62 193 PRO A N 1
ATOM 1579 C CA . PRO A 1 193 ? 5.055 63.625 1.254 1 85.62 193 PRO A CA 1
ATOM 1580 C C . PRO A 1 193 ? 5.391 62.844 -0.016 1 85.62 193 PRO A C 1
ATOM 1582 O O . PRO A 1 193 ? 4.484 62.438 -0.746 1 85.62 193 PRO A O 1
ATOM 1585 N N . THR A 1 194 ? 6.684 62.625 -0.263 1 89.69 194 THR A N 1
ATOM 1586 C CA . THR A 1 194 ? 7.055 61.906 -1.479 1 89.69 194 THR A CA 1
ATOM 1587 C C . THR A 1 194 ? 7.227 60.406 -1.199 1 89.69 194 THR A C 1
ATOM 1589 O O . THR A 1 194 ? 7.414 59.625 -2.125 1 89.69 194 THR A O 1
ATOM 1592 N N . GLU A 1 195 ? 7.164 60.062 0.014 1 91.31 195 GLU A N 1
ATOM 1593 C CA . GLU A 1 195 ? 7.344 58.656 0.404 1 91.31 195 GLU A CA 1
ATOM 1594 C C . GLU A 1 195 ? 6 57.969 0.609 1 91.31 195 GLU A C 1
ATOM 1596 O O . GLU A 1 195 ? 5.129 58.469 1.312 1 91.31 195 GLU A O 1
ATOM 1601 N N . PHE A 1 196 ? 5.832 56.688 0.091 1 92.81 196 PHE A N 1
ATOM 1602 C CA . PHE A 1 196 ? 4.477 56.156 0.07 1 92.81 196 PHE A CA 1
ATOM 1603 C C . PHE A 1 196 ? 4.445 54.75 0.661 1 92.81 196 PHE A C 1
ATOM 1605 O O . PHE A 1 196 ? 3.393 54.094 0.696 1 92.81 196 PHE A O 1
ATOM 1612 N N . TRP A 1 197 ? 5.551 54.125 1.188 1 92.12 197 TRP A N 1
ATOM 1613 C CA . TRP A 1 197 ? 5.543 52.75 1.686 1 92.12 197 TRP A CA 1
ATOM 1614 C C . TRP A 1 197 ? 4.57 52.594 2.852 1 92.12 197 TRP A C 1
ATOM 1616 O O . TRP A 1 197 ? 3.895 51.562 2.977 1 92.12 197 TRP A O 1
ATOM 1626 N N . PRO A 1 198 ? 4.41 53.594 3.736 1 91.31 198 PRO A N 1
ATOM 1627 C CA . PRO A 1 198 ? 3.479 53.406 4.848 1 91.31 198 PRO A CA 1
ATOM 1628 C C . PRO A 1 198 ? 2.027 53.281 4.391 1 91.31 198 PRO A C 1
ATOM 1630 O O . PRO A 1 198 ? 1.277 52.438 4.902 1 91.31 198 PRO A O 1
ATOM 1633 N N . ALA A 1 199 ? 1.669 54.156 3.43 1 92.88 199 ALA A N 1
ATOM 1634 C CA . ALA A 1 199 ? 0.302 54.125 2.914 1 92.88 199 ALA A CA 1
ATOM 1635 C C . ALA A 1 199 ? 0.011 52.812 2.203 1 92.88 199 ALA A C 1
ATOM 1637 O O . ALA A 1 199 ? -1.076 52.25 2.35 1 92.88 199 ALA A O 1
ATOM 1638 N N . LEU A 1 200 ? 0.962 52.375 1.459 1 95.06 200 LEU A N 1
ATOM 1639 C CA . LEU A 1 200 ? 0.8 51.125 0.743 1 95.06 200 LEU A CA 1
ATOM 1640 C C . LEU A 1 200 ? 0.791 49.938 1.712 1 95.06 200 LEU A C 1
ATOM 1642 O O . LEU A 1 200 ? 0.083 48.938 1.492 1 95.06 200 LEU A O 1
ATOM 1646 N N . LEU A 1 201 ? 1.607 50 2.738 1 94.31 201 LEU A N 1
ATOM 1647 C CA . LEU A 1 201 ? 1.604 48.969 3.77 1 94.31 201 LEU A CA 1
ATOM 1648 C C . LEU A 1 201 ? 0.232 48.844 4.43 1 94.31 201 LEU A C 1
ATOM 1650 O O . LEU A 1 201 ? -0.277 47.75 4.645 1 94.31 201 LEU A O 1
ATOM 1654 N N . GLU A 1 202 ? -0.302 50 4.789 1 93.88 202 GLU A N 1
ATOM 1655 C CA . GLU A 1 202 ? -1.622 50 5.414 1 93.88 202 GLU A CA 1
ATOM 1656 C C . GLU A 1 202 ? -2.678 49.406 4.48 1 93.88 202 GLU A C 1
ATOM 1658 O O . GLU A 1 202 ? -3.584 48.688 4.922 1 93.88 202 GLU A O 1
ATOM 1663 N N . LYS A 1 203 ? -2.607 49.781 3.232 1 94.75 203 LYS A N 1
ATOM 1664 C CA . LYS A 1 203 ? -3.537 49.219 2.258 1 94.75 203 LYS A CA 1
ATOM 1665 C C . LYS A 1 203 ? -3.408 47.719 2.197 1 94.75 203 LYS A C 1
ATOM 1667 O O . LYS A 1 203 ? -4.414 47 2.156 1 94.75 203 LYS A O 1
ATOM 1672 N N . ALA A 1 204 ? -2.18 47.25 2.082 1 95.31 204 ALA A N 1
ATOM 1673 C CA . ALA A 1 204 ? -1.945 45.812 2.064 1 95.31 204 ALA A CA 1
ATOM 1674 C C . ALA A 1 204 ? -2.486 45.156 3.33 1 95.31 204 ALA A C 1
ATOM 1676 O O . ALA A 1 204 ? -3.057 44.062 3.273 1 95.31 204 ALA A O 1
ATOM 1677 N N . TYR A 1 205 ? -2.217 45.75 4.473 1 94.12 205 TYR A N 1
ATOM 1678 C CA . TYR A 1 205 ? -2.727 45.219 5.734 1 94.12 205 TYR A CA 1
ATOM 1679 C C . TYR A 1 205 ? -4.25 45.219 5.758 1 94.12 205 TYR A C 1
ATOM 1681 O O . TYR A 1 205 ? -4.879 44.344 6.316 1 94.12 205 TYR A O 1
ATOM 1689 N N . ALA A 1 206 ? -4.844 46.281 5.199 1 92.75 206 ALA A N 1
ATOM 1690 C CA . ALA A 1 206 ? -6.297 46.344 5.07 1 92.75 206 ALA A CA 1
ATOM 1691 C C . ALA A 1 206 ? -6.824 45.219 4.211 1 92.75 206 ALA A C 1
ATOM 1693 O O . ALA A 1 206 ? -7.863 44.625 4.52 1 92.75 206 ALA A O 1
ATOM 1694 N N . LYS A 1 207 ? -6.191 45 3.156 1 92.75 207 LYS A N 1
ATOM 1695 C CA . LYS A 1 207 ? -6.574 43.875 2.324 1 92.75 207 LYS A CA 1
ATOM 1696 C C . LYS A 1 207 ? -6.438 42.562 3.09 1 92.75 207 LYS A C 1
ATOM 1698 O O . LYS A 1 207 ? -7.297 41.688 2.98 1 92.75 207 LYS A O 1
ATOM 1703 N N . PHE A 1 208 ? -5.34 42.406 3.824 1 92 208 PHE A N 1
ATOM 1704 C CA . PHE A 1 208 ? -5.086 41.219 4.648 1 92 208 PHE A CA 1
ATOM 1705 C C . PHE A 1 208 ? -6.238 40.969 5.613 1 92 208 PHE A C 1
ATOM 1707 O O . PHE A 1 208 ? -6.629 39.844 5.84 1 92 208 PHE A O 1
ATOM 1714 N N . TYR A 1 209 ? -6.824 41.969 6.109 1 90.12 209 TYR A N 1
ATOM 1715 C CA . TYR A 1 209 ? -7.934 41.875 7.055 1 90.12 209 TYR A CA 1
ATOM 1716 C C . TYR A 1 209 ? -9.266 42.094 6.352 1 90.12 209 TYR A C 1
ATOM 1718 O O . TYR A 1 209 ? -10.297 42.281 7.004 1 90.12 209 TYR A O 1
ATOM 1726 N N . SER A 1 210 ? -9.289 42.25 5.043 1 88.25 210 SER A N 1
ATOM 1727 C CA . SER A 1 210 ? -10.477 42.312 4.203 1 88.25 210 SER A CA 1
ATOM 1728 C C . SER A 1 210 ? -11.18 43.656 4.379 1 88.25 210 SER A C 1
ATOM 1730 O O . SER A 1 210 ? -12.406 43.719 4.48 1 88.25 210 SER A O 1
ATOM 1732 N N . GLY A 1 211 ? -10.398 44.688 4.59 1 88.19 211 GLY A N 1
ATOM 1733 C CA . GLY A 1 211 ? -11 46 4.609 1 88.19 211 GLY A CA 1
ATOM 1734 C C . GLY A 1 211 ? -10.336 46.938 5.602 1 88.19 211 GLY A C 1
ATOM 1735 O O . GLY A 1 211 ? -9.875 46.5 6.66 1 88.19 211 GLY A O 1
ATOM 1736 N N . TYR A 1 212 ? -10.391 48.281 5.297 1 89.06 212 TYR A N 1
ATOM 1737 C CA . TYR A 1 212 ? -9.828 49.281 6.18 1 89.06 212 TYR A CA 1
ATOM 1738 C C . TYR A 1 212 ? -10.594 49.344 7.492 1 89.06 212 TYR A C 1
ATOM 1740 O O . TYR A 1 212 ? -10 49.594 8.547 1 89.06 212 TYR A O 1
ATOM 1748 N N . SER A 1 213 ? -11.852 49.094 7.434 1 84.69 213 SER A N 1
ATOM 1749 C CA . SER A 1 213 ? -12.695 49.188 8.617 1 84.69 213 SER A CA 1
ATOM 1750 C C . SER A 1 213 ? -12.32 48.125 9.641 1 84.69 213 SER A C 1
ATOM 1752 O O . SER A 1 213 ? -12.531 48.312 10.844 1 84.69 213 SER A O 1
ATOM 1754 N N . 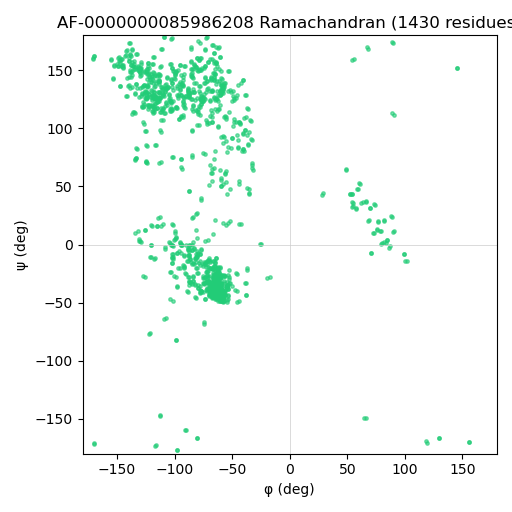ASN A 1 214 ? -11.758 47.094 9.188 1 85.44 214 ASN A N 1
ATOM 1755 C CA . ASN A 1 214 ? -11.422 45.969 10.062 1 85.44 214 ASN A CA 1
ATOM 1756 C C . ASN A 1 214 ? -10.102 46.188 10.789 1 85.44 214 ASN A C 1
ATOM 1758 O O . ASN A 1 214 ? -9.711 45.406 11.648 1 85.44 214 ASN A O 1
ATOM 1762 N N . LEU A 1 215 ? -9.461 47.219 10.5 1 85.75 215 LEU A N 1
ATOM 1763 C CA . LEU A 1 215 ? -8.203 47.531 11.164 1 85.75 215 LEU A CA 1
ATOM 1764 C C . LEU A 1 215 ? -8.453 48.312 12.445 1 85.75 215 LEU A C 1
ATOM 1766 O O . LEU A 1 215 ? -7.547 48.469 13.273 1 85.75 215 LEU A O 1
ATOM 1770 N N . LEU A 1 216 ? -9.695 48.688 12.586 1 77.25 216 LEU A N 1
ATOM 1771 C CA . LEU A 1 216 ? -10.031 49.5 13.75 1 77.25 216 LEU A CA 1
ATOM 1772 C C . LEU A 1 216 ? -9.984 48.656 15.023 1 77.25 216 LEU A C 1
ATOM 1774 O O . LEU A 1 216 ? -10.461 47.531 15.039 1 77.25 216 LEU A O 1
ATOM 1778 N N . GLY A 1 217 ? -9.359 49.188 16.047 1 69.19 217 GLY A N 1
ATOM 1779 C CA . GLY A 1 217 ? -9.398 48.562 17.359 1 69.19 217 GLY A CA 1
ATOM 1780 C C . GLY A 1 217 ? -8.469 47.344 17.484 1 69.19 217 GLY A C 1
ATOM 1781 O O . GLY A 1 217 ? -8.695 46.469 18.312 1 69.19 217 GLY A O 1
ATOM 1782 N N . GLY A 1 218 ? -7.562 47.281 16.656 1 73.06 218 GLY A N 1
ATOM 1783 C CA . GLY A 1 218 ? -6.621 46.188 16.75 1 73.06 218 GLY A CA 1
ATOM 1784 C C . GLY A 1 218 ? -5.68 46.312 17.938 1 73.06 218 GLY A C 1
ATOM 1785 O O . GLY A 1 218 ? -5.57 47.375 18.547 1 73.06 218 GLY A O 1
ATOM 1786 N N . ARG A 1 219 ? -5.148 45.188 18.344 1 79.12 219 ARG A N 1
ATOM 1787 C CA . ARG A 1 219 ? -4.156 45.156 19.406 1 79.12 219 ARG A CA 1
ATOM 1788 C C . ARG A 1 219 ? -2.74 45.188 18.844 1 79.12 219 ARG A C 1
ATOM 1790 O O . ARG A 1 219 ? -2.457 44.5 17.844 1 79.12 219 ARG A O 1
ATOM 1797 N N . THR A 1 220 ? -1.985 45.938 19.516 1 83.94 220 THR A N 1
ATOM 1798 C CA . THR A 1 220 ? -0.616 46.094 19.047 1 83.94 220 THR A CA 1
ATOM 1799 C C . THR A 1 220 ? 0.123 44.781 19.031 1 83.94 220 THR A C 1
ATOM 1801 O O . THR A 1 220 ? 0.873 44.469 18.109 1 83.94 220 THR A O 1
ATOM 1804 N N . SER A 1 221 ? -0.07 44 20.062 1 86.62 221 SER A N 1
ATOM 1805 C CA . SER A 1 221 ? 0.608 42.719 20.141 1 86.62 221 SER A CA 1
ATOM 1806 C C . SER A 1 221 ? 0.231 41.844 18.969 1 86.62 221 SER A C 1
ATOM 1808 O O . SER A 1 221 ? 1.078 41.125 18.422 1 86.62 221 SER A O 1
ATOM 1810 N N . GLN A 1 222 ? -0.979 41.875 18.578 1 88.75 222 GLN A N 1
ATOM 1811 C CA . GLN A 1 222 ? -1.449 41.062 17.453 1 88.75 222 GLN A CA 1
ATOM 1812 C C . GLN A 1 222 ? -0.858 41.562 16.141 1 88.75 222 GLN A C 1
ATOM 1814 O O . GLN A 1 222 ? -0.477 40.781 15.281 1 88.75 222 GLN A O 1
ATOM 1819 N N . THR A 1 223 ? -0.841 42.812 16.031 1 91 223 THR A N 1
ATOM 1820 C CA . THR A 1 223 ? -0.268 43.375 14.82 1 91 223 THR A CA 1
ATOM 1821 C C . THR A 1 223 ? 1.222 43.062 14.727 1 91 223 THR A C 1
ATOM 1823 O O . THR A 1 223 ? 1.729 42.781 13.641 1 91 223 THR A O 1
ATOM 1826 N N . LEU A 1 224 ? 1.85 43.188 15.82 1 91.25 224 LEU A N 1
ATOM 1827 C CA . LEU A 1 224 ? 3.266 42.844 15.844 1 91.25 224 LEU A CA 1
ATOM 1828 C C . LEU A 1 224 ? 3.467 41.375 15.461 1 91.25 224 LEU A C 1
ATOM 1830 O O . LEU A 1 224 ? 4.43 41.031 14.766 1 91.25 224 LEU A O 1
ATOM 1834 N N . GLN A 1 225 ? 2.643 40.562 15.953 1 93.31 225 GLN A N 1
ATOM 1835 C CA . GLN A 1 225 ? 2.719 39.156 15.57 1 93.31 225 GLN A CA 1
ATOM 1836 C C . GLN A 1 225 ? 2.527 39 14.07 1 93.31 225 GLN A C 1
ATOM 1838 O O . GLN A 1 225 ? 3.24 38.219 13.43 1 93.31 225 GLN A O 1
ATOM 1843 N N . ASP A 1 226 ? 1.58 39.656 13.555 1 94.94 226 ASP A N 1
ATOM 1844 C CA . ASP A 1 226 ? 1.323 39.594 12.117 1 94.94 226 ASP A CA 1
ATOM 1845 C C . ASP A 1 226 ? 2.551 40 11.312 1 94.94 226 ASP A C 1
ATOM 1847 O O . ASP A 1 226 ? 2.73 39.594 10.172 1 94.94 226 ASP A O 1
ATOM 1851 N N . MET A 1 227 ? 3.344 40.781 11.906 1 94.62 227 MET A N 1
ATOM 1852 C CA . MET A 1 227 ? 4.457 41.375 11.156 1 94.62 227 MET A CA 1
ATOM 1853 C C . MET A 1 227 ? 5.762 40.656 11.484 1 94.62 227 MET A C 1
ATOM 1855 O O . MET A 1 227 ? 6.746 40.781 10.758 1 94.62 227 MET A O 1
ATOM 1859 N N . THR A 1 228 ? 5.824 39.906 12.508 1 93.38 228 THR A N 1
ATOM 1860 C CA . THR A 1 228 ? 7.098 39.312 12.898 1 93.38 228 THR A CA 1
ATOM 1861 C C . THR A 1 228 ? 6.965 37.812 13.062 1 93.38 228 THR A C 1
ATOM 1863 O O . THR A 1 228 ? 7.961 37.062 13.008 1 93.38 228 THR A O 1
ATOM 1866 N N . GLY A 1 229 ? 5.75 37.344 13.383 1 93.06 229 GLY A N 1
ATOM 1867 C CA . GLY A 1 229 ? 5.555 35.938 13.68 1 93.06 229 GLY A CA 1
ATOM 1868 C C . GLY A 1 229 ? 5.914 35.562 15.109 1 93.06 229 GLY A C 1
ATOM 1869 O O . GLY A 1 229 ? 5.875 34.406 15.492 1 93.06 229 GLY A O 1
ATOM 1870 N N . GLY A 1 230 ? 6.301 36.5 15.883 1 93.12 230 GLY A N 1
ATOM 1871 C CA . GLY A 1 230 ? 6.652 36.25 17.266 1 93.12 230 GLY A CA 1
ATOM 1872 C C . GLY A 1 230 ? 5.453 35.969 18.141 1 93.12 230 GLY A C 1
ATOM 1873 O O . GLY A 1 230 ? 4.324 35.906 17.656 1 93.12 230 GLY A O 1
ATOM 1874 N N . VAL A 1 231 ? 5.719 35.688 19.422 1 93.38 231 VAL A N 1
ATOM 1875 C CA . VAL A 1 231 ? 4.66 35.406 20.391 1 93.38 231 VAL A CA 1
ATOM 1876 C C . VAL A 1 231 ? 4.367 36.688 21.203 1 93.38 231 VAL A C 1
ATOM 1878 O O . VAL A 1 231 ? 5.242 37.188 21.906 1 93.38 231 VAL A O 1
ATOM 1881 N N . GLY A 1 232 ? 3.141 37.094 21.031 1 90.19 232 GLY A N 1
ATOM 1882 C CA . GLY A 1 232 ? 2.775 38.375 21.672 1 90.19 232 GLY A CA 1
ATOM 1883 C C . GLY A 1 232 ? 1.975 38.188 22.938 1 90.19 232 GLY A C 1
ATOM 1884 O O . GLY A 1 232 ? 1.147 37.281 23.047 1 90.19 232 GLY A O 1
ATOM 1885 N N . GLN A 1 233 ? 2.324 39 23.891 1 86.81 233 GLN A N 1
ATOM 1886 C CA . GLN A 1 233 ? 1.577 39.125 25.141 1 86.81 233 GLN A CA 1
ATOM 1887 C C . GLN A 1 233 ? 1.197 40.562 25.422 1 86.81 233 GLN A C 1
ATOM 1889 O O . GLN A 1 233 ? 1.98 41.469 25.172 1 86.81 233 GLN A O 1
ATOM 1894 N N . ASN A 1 234 ? 0.032 40.656 25.828 1 85.75 234 ASN A N 1
ATOM 1895 C CA . ASN A 1 234 ? -0.451 42 26.188 1 85.75 234 ASN A CA 1
ATOM 1896 C C . ASN A 1 234 ? -0.809 42.062 27.672 1 85.75 234 ASN A C 1
ATOM 1898 O O . ASN A 1 234 ? -1.538 41.219 28.188 1 85.75 234 ASN A O 1
ATOM 1902 N N . PHE A 1 235 ? -0.232 43.062 28.344 1 85.94 235 PHE A N 1
ATOM 1903 C CA . PHE A 1 235 ? -0.503 43.281 29.766 1 85.94 235 PHE A CA 1
ATOM 1904 C C . PHE A 1 235 ? -1.146 44.625 30 1 85.94 235 PHE A C 1
ATOM 1906 O O . PHE A 1 235 ? -0.641 45.656 29.531 1 85.94 235 PHE A O 1
ATOM 1913 N N . ARG A 1 236 ? -2.238 44.594 30.641 1 86.75 236 ARG A N 1
ATOM 1914 C CA . ARG A 1 236 ? -2.713 45.844 31.234 1 86.75 236 ARG A CA 1
ATOM 1915 C C . ARG A 1 236 ? -1.996 46.125 32.531 1 86.75 236 ARG A C 1
ATOM 1917 O O . ARG A 1 236 ? -2.199 45.406 33.531 1 86.75 236 ARG A O 1
ATOM 1924 N N . ILE A 1 237 ? -1.26 47.094 32.594 1 89.12 237 ILE A N 1
ATOM 1925 C CA . ILE A 1 237 ? -0.304 47.375 33.656 1 89.12 237 ILE A CA 1
ATOM 1926 C C . ILE A 1 237 ? -1.041 47.469 35 1 89.12 237 ILE A C 1
ATOM 1928 O O . ILE A 1 237 ? -0.587 46.938 36 1 89.12 237 ILE A O 1
ATOM 1932 N N . SER A 1 238 ? -2.275 48.031 35 1 86.94 238 SER A N 1
ATOM 1933 C CA . SER A 1 238 ? -3.016 48.281 36.219 1 86.94 238 SER A CA 1
ATOM 1934 C C . SER A 1 238 ? -3.498 46.969 36.844 1 86.94 238 SER A C 1
ATOM 1936 O O . SER A 1 238 ? -3.793 46.906 38.031 1 86.94 238 SER A O 1
ATOM 1938 N N . GLU A 1 239 ? -3.531 46 36.094 1 86.25 239 GLU A N 1
ATOM 1939 C CA . GLU A 1 239 ? -4.109 44.75 36.562 1 86.25 239 GLU A CA 1
ATOM 1940 C C . GLU A 1 239 ? -3.033 43.812 37.125 1 86.25 239 GLU A C 1
ATOM 1942 O O . GLU A 1 239 ? -3.342 42.719 37.594 1 86.25 239 GLU A O 1
ATOM 1947 N N . HIS A 1 240 ? -1.842 44.219 37.125 1 85.44 240 HIS A N 1
ATOM 1948 C CA . HIS A 1 240 ? -0.762 43.344 37.531 1 85.44 240 HIS A CA 1
ATOM 1949 C C . HIS A 1 240 ? 0.023 43.938 38.688 1 85.44 240 HIS A C 1
ATOM 1951 O O . HIS A 1 240 ? 0.095 45.156 38.844 1 85.44 240 HIS A O 1
ATOM 1957 N N . ASP A 1 241 ? 0.596 43 39.469 1 87.56 241 ASP A N 1
ATOM 1958 C CA . ASP A 1 241 ? 1.444 43.406 40.562 1 87.56 241 ASP A CA 1
ATOM 1959 C C . ASP A 1 241 ? 2.723 44.062 40.062 1 87.56 241 ASP A C 1
ATOM 1961 O O . ASP A 1 241 ? 3.369 43.562 39.156 1 87.56 241 ASP A O 1
ATOM 1965 N N . PRO A 1 242 ? 3.016 45.25 40.688 1 87.38 242 PRO A N 1
ATOM 1966 C CA . PRO A 1 242 ? 4.199 45.969 40.25 1 87.38 242 PRO A CA 1
ATOM 1967 C C . PRO A 1 242 ? 5.473 45.156 40.281 1 87.38 242 PRO A C 1
ATOM 1969 O O . PRO A 1 242 ? 6.332 45.281 39.406 1 87.38 242 PRO A O 1
ATOM 1972 N N . HIS A 1 243 ? 5.527 44.344 41.25 1 84.12 243 HIS A N 1
ATOM 1973 C CA . HIS A 1 243 ? 6.723 43.531 41.375 1 84.12 243 HIS A CA 1
ATOM 1974 C C . HIS A 1 243 ? 6.805 42.5 40.25 1 84.12 243 HIS A C 1
ATOM 1976 O O . HIS A 1 243 ? 7.883 42.281 39.688 1 84.12 243 HIS A O 1
ATOM 1982 N N . VAL A 1 244 ? 5.695 41.969 39.969 1 77.69 244 VAL A N 1
ATOM 1983 C CA . VAL A 1 244 ? 5.637 41 38.875 1 77.69 244 VAL A CA 1
ATOM 1984 C C . VAL A 1 244 ? 5.93 41.656 37.562 1 77.69 244 VAL A C 1
ATOM 1986 O O . VAL A 1 244 ? 6.625 41.094 36.688 1 77.69 244 VAL A O 1
ATOM 1989 N N . MET A 1 245 ? 5.449 42.781 37.406 1 85.62 245 MET A N 1
ATOM 1990 C CA . MET A 1 245 ? 5.691 43.531 36.188 1 85.62 245 MET A CA 1
ATOM 1991 C C . MET A 1 245 ? 7.176 43.844 36.031 1 85.62 245 MET A C 1
ATOM 1993 O O . MET A 1 245 ? 7.723 43.719 34.938 1 85.62 245 MET A O 1
ATOM 1997 N N . PHE A 1 246 ? 7.738 44.281 37.094 1 87.25 246 PHE A N 1
ATOM 1998 C CA . PHE A 1 246 ? 9.156 44.594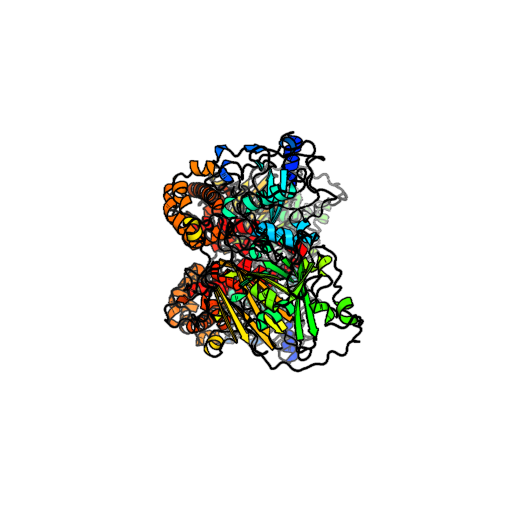 37.062 1 87.25 246 PHE A CA 1
ATOM 1999 C C . PHE A 1 246 ? 9.969 43.344 36.656 1 87.25 246 PHE A C 1
ATOM 2001 O O . PHE A 1 246 ? 10.883 43.438 35.844 1 87.25 246 PHE A O 1
ATOM 2008 N N . GLN A 1 247 ? 9.672 42.281 37.219 1 77.94 247 GLN A N 1
ATOM 2009 C CA . GLN A 1 247 ? 10.383 41.031 36.938 1 77.94 247 GLN A CA 1
ATOM 2010 C C . GLN A 1 247 ? 10.188 40.625 35.469 1 77.94 247 GLN A C 1
ATOM 2012 O O . GLN A 1 247 ? 11.117 40.125 34.844 1 77.94 247 GLN A O 1
ATOM 2017 N N . THR A 1 248 ? 9.023 40.781 35.062 1 78.38 248 THR A N 1
ATOM 2018 C CA . THR A 1 248 ? 8.711 40.469 33.656 1 78.38 248 THR A CA 1
ATOM 2019 C C . THR A 1 248 ? 9.539 41.312 32.688 1 78.38 248 THR A C 1
ATOM 2021 O O . THR A 1 248 ? 10.117 40.781 31.75 1 78.38 248 THR A O 1
ATOM 2024 N N . VAL A 1 249 ? 9.57 42.562 32.969 1 84.44 249 VAL A N 1
ATOM 2025 C CA . VAL A 1 249 ? 10.328 43.438 32.125 1 84.44 249 VAL A CA 1
ATOM 2026 C C . VAL A 1 249 ? 11.812 43.125 32.188 1 84.44 249 VAL A C 1
ATOM 2028 O O . VAL A 1 249 ? 12.508 43.094 31.188 1 84.44 249 VAL A O 1
ATOM 2031 N N . ASN A 1 250 ? 12.227 42.875 33.344 1 81.31 250 ASN A N 1
ATOM 2032 C CA . ASN A 1 250 ? 13.641 42.562 33.562 1 81.31 250 ASN A CA 1
ATOM 2033 C C . ASN A 1 250 ? 14.055 41.281 32.812 1 81.31 250 ASN A C 1
ATOM 2035 O O . ASN A 1 250 ? 15.117 41.281 32.188 1 81.31 250 ASN A O 1
ATOM 2039 N N . SER A 1 251 ? 13.266 40.344 32.875 1 76.31 251 SER A N 1
ATOM 2040 C CA . SER A 1 251 ? 13.578 39.094 32.219 1 76.31 251 SER A CA 1
ATOM 2041 C C . SER A 1 251 ? 13.477 39.21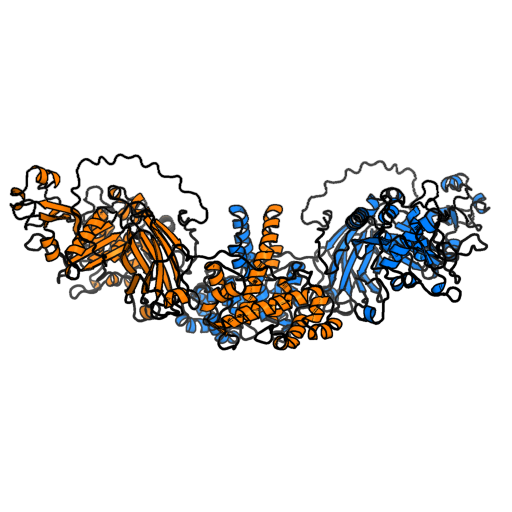9 30.703 1 76.31 251 SER A C 1
ATOM 2043 O O . SER A 1 251 ? 14.195 38.531 29.969 1 76.31 251 SER A O 1
ATOM 2045 N N . SER A 1 252 ? 12.625 40.031 30.281 1 80.06 252 SER A N 1
ATOM 2046 C CA . SER A 1 252 ? 12.367 40.188 28.859 1 80.06 252 SER A CA 1
ATOM 2047 C C . SER A 1 252 ? 13.43 41.031 28.172 1 80.06 252 SER A C 1
ATOM 2049 O O . SER A 1 252 ? 13.781 40.812 27.016 1 80.06 252 SER A O 1
ATOM 2051 N N . ILE A 1 253 ? 13.906 42 28.875 1 77.06 253 ILE A N 1
ATOM 2052 C CA . ILE A 1 253 ? 14.875 42.906 28.297 1 77.06 253 ILE A CA 1
ATOM 2053 C C . ILE A 1 253 ? 16.156 42.156 27.938 1 77.06 253 ILE A C 1
ATOM 2055 O O . ILE A 1 253 ? 16.797 42.438 26.938 1 77.06 253 ILE A O 1
ATOM 2059 N N . SER A 1 254 ? 16.516 41.188 28.75 1 77.31 254 SER A N 1
ATOM 2060 C CA . SER A 1 254 ? 17.75 40.469 28.531 1 77.31 254 SER A CA 1
ATOM 2061 C C . SER A 1 254 ? 17.562 39.406 27.453 1 77.31 254 SER A C 1
ATOM 2063 O O . SER A 1 254 ? 18.547 38.875 26.922 1 77.31 254 SER A O 1
ATOM 2065 N N . ARG A 1 255 ? 16.375 39.375 27.141 1 81.69 255 ARG A N 1
ATOM 2066 C CA . ARG A 1 255 ? 16.078 38.312 26.156 1 81.69 255 ARG A CA 1
ATOM 2067 C C . ARG A 1 255 ? 15.539 38.938 24.875 1 81.69 255 ARG A C 1
ATOM 2069 O O . ARG A 1 255 ? 15.195 40.094 24.828 1 81.69 255 ARG A O 1
ATOM 2076 N N . SER A 1 256 ? 15.609 38.156 23.812 1 83.75 256 SER A N 1
ATOM 2077 C CA . SER A 1 256 ? 15.172 38.656 22.5 1 83.75 256 SER A CA 1
ATOM 2078 C C . SER A 1 256 ? 13.664 38.875 22.469 1 83.75 256 SER A C 1
ATOM 2080 O O . SER A 1 256 ? 12.953 38.219 21.719 1 83.75 256 SER A O 1
ATOM 2082 N N . THR A 1 257 ? 13.227 39.781 23.359 1 86.75 257 THR A N 1
ATOM 2083 C CA . THR A 1 257 ? 11.828 40.188 23.438 1 86.75 257 THR A CA 1
ATOM 2084 C C . THR A 1 257 ? 11.688 41.688 23.188 1 86.75 257 THR A C 1
ATOM 2086 O O . THR A 1 257 ? 12.422 42.5 23.75 1 86.75 257 THR A O 1
ATOM 2089 N N . LEU A 1 258 ? 10.836 41.938 22.281 1 86.38 258 LEU A N 1
ATOM 2090 C CA . LEU A 1 258 ? 10.516 43.344 22.047 1 86.38 258 LEU A CA 1
ATOM 2091 C C . LEU A 1 258 ? 9.469 43.812 23.047 1 86.38 258 LEU A C 1
ATOM 2093 O O . LEU A 1 258 ? 8.477 43.125 23.297 1 86.38 258 LEU A O 1
ATOM 2097 N N . LEU A 1 259 ? 9.789 44.938 23.625 1 88.06 259 LEU A N 1
ATOM 2098 C CA . LEU A 1 259 ? 8.867 45.531 24.609 1 88.06 259 LEU A CA 1
ATOM 2099 C C . LEU A 1 259 ? 8.344 46.875 24.125 1 88.06 259 LEU A C 1
ATOM 2101 O O . LEU A 1 259 ? 9.117 47.719 23.688 1 88.06 259 LEU A O 1
ATOM 2105 N N . ALA A 1 260 ? 7.031 46.969 24.109 1 87.31 260 ALA A N 1
ATOM 2106 C CA . ALA A 1 260 ? 6.379 48.219 23.734 1 87.31 260 A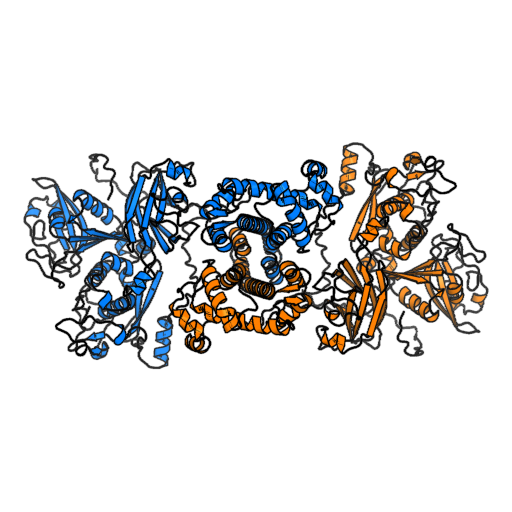LA A CA 1
ATOM 2107 C C . ALA A 1 260 ? 5.352 48.656 24.781 1 87.31 260 ALA A C 1
ATOM 2109 O O . ALA A 1 260 ? 4.562 47.812 25.25 1 87.31 260 ALA A O 1
ATOM 2110 N N . ALA A 1 261 ? 5.453 49.875 25.188 1 90.12 261 ALA A N 1
ATOM 2111 C CA . ALA A 1 261 ? 4.5 50.438 26.141 1 90.12 261 ALA A CA 1
ATOM 2112 C C . ALA A 1 261 ? 3.666 51.531 25.5 1 90.12 261 ALA A C 1
ATOM 2114 O O . ALA A 1 261 ? 4.176 52.312 24.703 1 90.12 261 ALA A O 1
ATOM 2115 N N . SER A 1 262 ? 2.398 51.562 25.844 1 87.12 262 SER A N 1
ATOM 2116 C CA . SER A 1 262 ? 1.519 52.562 25.266 1 87.12 262 SER A CA 1
ATOM 2117 C C . SER A 1 262 ? 0.581 53.156 26.312 1 87.12 262 SER A C 1
ATOM 2119 O O . SER A 1 262 ? 0.383 52.562 27.375 1 87.12 262 SER A O 1
ATOM 2121 N N . ILE A 1 263 ? 0.186 54.344 26.016 1 86.62 263 ILE A N 1
ATOM 2122 C CA . ILE A 1 263 ? -0.777 55.031 26.844 1 86.62 263 ILE A CA 1
ATOM 2123 C C . ILE A 1 263 ? -2.115 55.156 26.109 1 86.62 263 ILE A C 1
ATOM 2125 O O . ILE A 1 263 ? -2.195 55.719 25.031 1 86.62 263 ILE A O 1
ATOM 2129 N N . ARG A 1 264 ? -3.051 54.531 26.688 1 78.94 264 ARG A N 1
ATOM 2130 C CA . ARG A 1 264 ? -4.379 54.625 26.094 1 78.94 264 ARG A CA 1
ATOM 2131 C C . ARG A 1 264 ? -5.145 55.844 26.609 1 78.94 264 ARG A C 1
ATOM 2133 O O . ARG A 1 264 ? -5.066 56.156 27.797 1 78.94 264 ARG A O 1
ATOM 2140 N N . HIS A 1 265 ? -5.629 56.5 25.672 1 72 265 HIS A N 1
ATOM 2141 C CA . HIS A 1 265 ? -6.449 57.656 25.984 1 72 265 HIS A CA 1
ATOM 2142 C C . HIS A 1 265 ? -7.781 57.625 25.25 1 72 265 HIS A C 1
ATOM 2144 O O . HIS A 1 265 ? -7.941 56.844 24.297 1 72 265 HIS A O 1
ATOM 2150 N N . GLU A 1 266 ? -8.719 58.312 25.797 1 64.75 266 GLU A N 1
ATOM 2151 C CA . GLU A 1 266 ? -10.062 58.375 25.219 1 64.75 266 GLU A CA 1
ATOM 2152 C C . GLU A 1 266 ? -10.031 58.875 23.797 1 64.75 266 GLU A C 1
ATOM 2154 O O . GLU A 1 266 ? -10.781 58.406 22.938 1 64.75 266 GLU A O 1
ATOM 2159 N N . GLN A 1 267 ? -9.078 59.75 23.609 1 62.59 267 GLN A N 1
ATOM 2160 C CA . GLN A 1 267 ? -9.008 60.344 22.281 1 62.59 267 GLN A CA 1
ATOM 2161 C C . GLN A 1 267 ? -8.266 59.406 21.312 1 62.59 267 GLN A C 1
ATOM 2163 O O . GLN A 1 267 ? -7.27 58.781 21.688 1 62.59 267 GLN A O 1
ATOM 2168 N N . ARG A 1 268 ? -8.766 59.312 20.125 1 64.06 268 ARG A N 1
ATOM 2169 C CA . ARG A 1 268 ? -8.227 58.406 19.125 1 64.06 268 ARG A CA 1
ATOM 2170 C C . ARG A 1 268 ? -6.91 58.938 18.562 1 64.06 268 ARG A C 1
ATOM 2172 O O . ARG A 1 268 ? -6.043 58.156 18.156 1 64.06 268 ARG A O 1
ATOM 2179 N N . LEU A 1 269 ? -6.738 60.219 18.547 1 65.81 269 LEU A N 1
ATOM 2180 C CA . LEU A 1 269 ? -5.523 60.812 18 1 65.81 269 LEU A CA 1
ATOM 2181 C C . LEU A 1 269 ? -4.48 61 19.094 1 65.81 269 LEU A C 1
ATOM 2183 O O . LEU A 1 269 ? -4.824 61.281 20.25 1 65.81 269 LEU A O 1
ATOM 2187 N N . PRO A 1 270 ? -3.244 60.875 18.766 1 72.94 270 PRO A N 1
ATOM 2188 C CA . PRO A 1 270 ? -2.178 61.062 19.75 1 72.94 270 PRO A CA 1
ATOM 2189 C C . PRO A 1 270 ? -2.166 62.5 20.312 1 72.94 270 PRO A C 1
ATOM 2191 O O . PRO A 1 270 ? -2.334 63.469 19.562 1 72.94 270 PRO A O 1
ATOM 2194 N N . VAL A 1 271 ? -2.156 62.562 21.625 1 76.69 271 VAL A N 1
ATOM 2195 C CA . VAL A 1 271 ? -2.107 63.844 22.312 1 76.69 271 VAL A CA 1
ATOM 2196 C C . VAL A 1 271 ? -0.887 63.906 23.219 1 76.69 271 VAL A C 1
ATOM 2198 O O . VAL A 1 271 ? -0.581 62.938 23.922 1 76.69 271 VAL A O 1
ATOM 2201 N N . ARG A 1 272 ? -0.191 65 23.031 1 83.38 272 ARG A N 1
ATOM 2202 C CA . ARG A 1 272 ? 0.923 65.188 23.953 1 83.38 272 ARG A CA 1
ATOM 2203 C C . ARG A 1 272 ? 0.43 65.625 25.312 1 83.38 272 ARG A C 1
ATOM 2205 O O . ARG A 1 272 ? -0.229 66.688 25.422 1 83.38 272 ARG A O 1
ATOM 2212 N N . LEU A 1 273 ? 0.779 65 26.281 1 86.62 273 LEU A N 1
ATOM 2213 C CA . LEU A 1 273 ? 0.365 65.312 27.641 1 86.62 273 LEU A CA 1
ATOM 2214 C C . LEU A 1 273 ? 1.284 66.375 28.25 1 86.62 273 LEU A C 1
ATOM 2216 O O . LEU A 1 273 ? 2.352 66.688 27.703 1 86.62 273 LEU A O 1
ATOM 2220 N N . ARG A 1 274 ? 0.873 66.875 29.328 1 86.31 274 ARG A N 1
ATOM 2221 C CA . ARG A 1 274 ? 1.618 67.938 30 1 86.31 274 ARG A CA 1
ATOM 2222 C C . ARG A 1 274 ? 2.971 67.375 30.484 1 86.31 274 ARG A C 1
ATOM 2224 O O . ARG A 1 274 ? 3.941 68.188 30.547 1 86.31 274 ARG A O 1
ATOM 2231 N N . ASN A 1 275 ? 2.975 66.188 30.75 1 89.44 275 ASN A N 1
ATOM 2232 C CA . ASN A 1 275 ? 4.215 65.625 31.266 1 89.44 275 ASN A CA 1
ATOM 2233 C C . ASN A 1 275 ? 5.168 65.25 30.156 1 89.44 275 ASN A C 1
ATOM 2235 O O . ASN A 1 275 ? 6.219 64.625 30.406 1 89.44 275 ASN A O 1
ATOM 2239 N N . GLY A 1 276 ? 4.793 65.5 28.984 1 86.5 276 GLY A N 1
ATOM 2240 C CA . GLY A 1 276 ? 5.676 65.25 27.844 1 86.5 276 GLY A CA 1
ATOM 2241 C C . GLY A 1 276 ? 5.379 63.969 27.109 1 86.5 276 GLY A C 1
ATOM 2242 O O . GLY A 1 276 ? 5.824 63.781 25.969 1 86.5 276 GLY A O 1
ATOM 2243 N N . LEU A 1 277 ? 4.613 63.125 27.703 1 88.88 277 LEU A N 1
ATOM 2244 C CA . LEU A 1 277 ? 4.309 61.844 27.094 1 88.88 277 LEU A CA 1
ATOM 2245 C C . LEU A 1 277 ? 3.217 61.969 26.047 1 88.88 277 LEU A C 1
ATOM 2247 O O . LEU A 1 277 ? 2.422 62.906 26.094 1 88.88 277 LEU A O 1
ATOM 2251 N N . VAL A 1 278 ? 3.299 61.125 25.094 1 83.19 278 VAL A N 1
ATOM 2252 C CA . VAL A 1 278 ? 2.324 61.156 24.016 1 83.19 278 VAL A CA 1
ATOM 2253 C C . VAL A 1 278 ? 1.393 59.969 24.125 1 83.19 278 VAL A C 1
ATOM 2255 O O . VAL A 1 278 ? 1.85 58.844 24.312 1 83.19 278 VAL A O 1
ATOM 2258 N N . THR A 1 279 ? 0.091 60.188 24.031 1 82.19 279 THR A N 1
ATOM 2259 C CA . THR A 1 279 ? -0.885 59.125 24.094 1 82.19 279 THR A CA 1
ATOM 2260 C C . THR A 1 279 ? -1.009 58.406 22.75 1 82.19 279 THR A C 1
ATOM 2262 O O . THR A 1 279 ? -0.558 58.906 21.734 1 82.19 279 THR A O 1
ATOM 2265 N N . GLN A 1 280 ? -1.561 57.156 22.781 1 76.06 280 GLN A N 1
ATOM 2266 C CA . GLN A 1 280 ? -1.801 56.375 21.578 1 76.06 280 GLN A CA 1
ATOM 2267 C C . GLN A 1 280 ? -0.522 56.219 20.766 1 76.06 280 GLN A C 1
ATOM 2269 O O . GLN A 1 280 ? -0.531 56.406 19.547 1 76.06 280 GLN A O 1
ATOM 2274 N N . HIS A 1 281 ? 0.477 56.156 21.453 1 73.5 281 HIS A N 1
ATOM 2275 C CA . HIS A 1 281 ? 1.817 56 20.906 1 73.5 281 HIS A CA 1
ATOM 2276 C C . HIS A 1 281 ? 2.594 54.906 21.641 1 73.5 281 HIS A C 1
ATOM 2278 O O . HIS A 1 281 ? 2.496 54.781 22.859 1 73.5 281 HIS A O 1
ATOM 2284 N N . ALA A 1 282 ? 3.23 54.094 20.766 1 79.88 282 ALA A N 1
ATOM 2285 C CA . ALA A 1 282 ? 3.973 53.031 21.406 1 79.88 282 ALA A CA 1
ATOM 2286 C C . ALA A 1 282 ? 5.422 53.406 21.656 1 79.88 282 ALA A C 1
ATOM 2288 O O . ALA A 1 282 ? 6.117 53.875 20.75 1 79.88 282 ALA A O 1
ATOM 2289 N N . TYR A 1 283 ? 5.84 53.344 22.906 1 84.75 283 TYR A N 1
ATOM 2290 C CA . TYR A 1 283 ? 7.227 53.562 23.312 1 84.75 283 TYR A CA 1
ATOM 2291 C C . TYR A 1 283 ? 7.977 52.25 23.406 1 84.75 283 TYR A C 1
ATOM 2293 O O . TYR A 1 283 ? 7.426 51.25 23.859 1 84.75 283 TYR A O 1
ATOM 2301 N N . SER A 1 284 ? 9.188 52.281 22.922 1 82.81 284 SER A N 1
ATOM 2302 C CA . SER A 1 284 ? 10 51.062 23.094 1 82.81 284 SER A CA 1
ATOM 2303 C C . SER A 1 284 ? 10.742 51.094 24.422 1 82.81 284 SER A C 1
ATOM 2305 O O . SER A 1 284 ? 11.258 52.125 24.844 1 82.81 284 SER A O 1
ATOM 2307 N N . VAL A 1 285 ? 10.68 49.969 25.078 1 86.25 285 VAL A N 1
ATOM 2308 C CA . VAL A 1 285 ? 11.477 49.844 26.297 1 86.25 285 VAL A CA 1
ATOM 2309 C C . VAL A 1 285 ? 12.891 49.406 25.938 1 86.25 285 VAL A C 1
ATOM 2311 O O . VAL A 1 285 ? 13.086 48.344 25.328 1 86.25 285 VAL A O 1
ATOM 2314 N N . THR A 1 286 ? 13.875 50.156 26.375 1 80 286 THR A N 1
ATOM 2315 C CA . THR A 1 286 ? 15.234 49.906 25.922 1 80 286 THR A CA 1
ATOM 2316 C C . THR A 1 286 ? 16.141 49.531 27.109 1 80 286 THR A C 1
ATOM 2318 O O . THR A 1 286 ? 17.266 49.094 26.906 1 80 286 THR A O 1
ATOM 2321 N N . GLY A 1 287 ? 15.602 49.75 28.297 1 81.38 287 GLY A N 1
ATOM 2322 C CA . GLY A 1 287 ? 16.484 49.406 29.406 1 81.38 287 GLY A CA 1
ATOM 2323 C C . GLY A 1 287 ? 15.781 49.438 30.75 1 81.38 287 GLY A C 1
ATOM 2324 O O . GLY A 1 287 ? 14.695 50 30.875 1 81.38 287 GLY A O 1
ATOM 2325 N N . LEU A 1 288 ? 16.422 48.781 31.734 1 86.38 288 LEU A N 1
ATOM 2326 C CA . LEU A 1 288 ? 16.016 48.781 33.125 1 86.38 288 LEU A CA 1
ATOM 2327 C C . LEU A 1 288 ? 17.219 48.906 34.062 1 86.38 288 LEU A C 1
ATOM 2329 O O . LEU A 1 288 ? 18.281 48.344 33.781 1 86.38 288 LEU A O 1
ATOM 2333 N N . ALA A 1 289 ? 17.062 49.781 35.062 1 84.75 289 ALA A N 1
ATOM 2334 C CA . ALA A 1 289 ? 18.172 49.938 35.969 1 84.75 289 ALA A CA 1
ATOM 2335 C C . ALA A 1 289 ? 17.672 50.188 37.406 1 84.75 289 ALA A C 1
ATOM 2337 O O . ALA A 1 289 ? 16.516 50.594 37.594 1 84.75 289 ALA A O 1
ATOM 2338 N N . ARG A 1 290 ? 18.484 49.844 38.312 1 87.38 290 ARG A N 1
ATOM 2339 C CA . ARG A 1 290 ? 18.25 50.188 39.719 1 87.38 290 ARG A CA 1
ATOM 2340 C C . ARG A 1 290 ? 19.328 51.125 40.219 1 87.38 290 ARG A C 1
ATOM 2342 O O . ARG A 1 290 ? 20.531 50.844 40.094 1 87.38 290 ARG A O 1
ATOM 2349 N N . VAL A 1 291 ? 18.859 52.25 40.688 1 85.75 291 VAL A N 1
ATOM 2350 C CA . VAL A 1 291 ? 19.828 53.219 41.188 1 85.75 291 VAL A CA 1
ATOM 2351 C C . VAL A 1 291 ? 19.656 53.375 42.719 1 85.75 291 VAL A C 1
ATOM 2353 O O . VAL A 1 291 ? 18.547 53.312 43.219 1 85.75 291 VAL A O 1
ATOM 2356 N N . ARG A 1 292 ? 20.75 53.469 43.375 1 85.81 292 ARG A N 1
ATOM 2357 C CA . ARG A 1 292 ? 20.75 53.656 44.812 1 85.81 292 ARG A CA 1
ATOM 2358 C C . ARG A 1 292 ? 20.844 55.156 45.156 1 85.81 292 ARG A C 1
ATOM 2360 O O . ARG A 1 292 ? 21.859 55.781 44.875 1 85.81 292 ARG A O 1
ATOM 2367 N N . THR A 1 293 ? 19.781 55.719 45.688 1 82 293 THR A N 1
ATOM 2368 C CA . THR A 1 293 ? 19.766 57.094 46.156 1 82 293 THR A CA 1
ATOM 2369 C C . THR A 1 293 ? 19.859 57.125 47.688 1 82 293 THR A C 1
ATOM 2371 O O . THR A 1 293 ? 19.922 56.094 48.344 1 82 293 THR A O 1
ATOM 2374 N N . ARG A 1 294 ? 19.922 58.344 48.281 1 79.38 294 ARG A N 1
ATOM 2375 C CA . ARG A 1 294 ? 19.984 58.531 49.719 1 79.38 294 ARG A CA 1
ATOM 2376 C C . ARG A 1 294 ? 18.734 58 50.406 1 79.38 294 ARG A C 1
ATOM 2378 O O . ARG A 1 294 ? 18.781 57.531 51.531 1 79.38 294 ARG A O 1
ATOM 2385 N N . THR A 1 295 ? 17.656 58 49.656 1 79.94 295 THR A N 1
ATOM 2386 C CA . THR A 1 295 ? 16.375 57.594 50.219 1 79.94 295 THR A CA 1
ATOM 2387 C C . THR A 1 295 ? 16.094 56.125 49.938 1 79.94 295 THR A C 1
ATOM 2389 O O . THR A 1 295 ? 15.094 55.562 50.375 1 79.94 295 THR A O 1
ATOM 2392 N N . GLY A 1 296 ? 17.047 55.5 49.281 1 84.06 296 GLY A N 1
ATOM 2393 C CA . GLY A 1 296 ? 16.875 54.094 49 1 84.06 296 GLY A CA 1
ATOM 2394 C C . GLY A 1 296 ? 17.094 53.719 47.562 1 84.06 296 GLY A C 1
ATOM 2395 O O . GLY A 1 296 ? 17.609 54.531 46.781 1 84.06 296 GLY A O 1
ATOM 2396 N N . GLU A 1 297 ? 16.672 52.5 47.219 1 88 297 GLU A N 1
ATOM 2397 C CA . GLU A 1 297 ? 16.828 52.031 45.844 1 88 297 GLU A CA 1
ATOM 2398 C C . GLU A 1 297 ? 15.625 52.375 44.969 1 88 297 GLU A C 1
ATOM 2400 O O . GLU A 1 297 ? 14.477 52.188 45.406 1 88 297 GLU A O 1
ATOM 2405 N N . VAL A 1 298 ? 15.859 53 43.812 1 88.12 298 VAL A N 1
ATOM 2406 C CA . VAL A 1 298 ? 14.789 53.375 42.906 1 88.12 298 VAL A CA 1
ATOM 2407 C C . VAL A 1 298 ? 14.953 52.656 41.562 1 88.12 298 VAL A C 1
ATOM 2409 O O . VAL A 1 298 ? 15.977 52.844 40.875 1 88.12 298 VAL A O 1
ATOM 2412 N N . PRO A 1 299 ? 13.969 51.812 41.188 1 91.75 299 PRO A N 1
ATOM 2413 C CA . PRO A 1 299 ? 14.016 51.219 39.875 1 91.75 299 PRO A CA 1
ATOM 2414 C C . PRO A 1 299 ? 13.656 52.188 38.75 1 91.75 299 PRO A C 1
ATOM 2416 O O . PRO A 1 299 ? 12.672 52.938 38.875 1 91.75 299 PRO A O 1
ATOM 2419 N N . LEU A 1 300 ? 14.508 52.25 37.719 1 90.62 300 LEU A N 1
ATOM 2420 C CA . LEU A 1 300 ? 14.297 53.125 36.562 1 90.62 300 LEU A CA 1
ATOM 2421 C C . LEU A 1 300 ? 14.039 52.312 35.312 1 90.62 300 LEU A C 1
ATOM 2423 O O . LEU A 1 300 ? 14.5 51.156 35.188 1 90.62 300 LEU A O 1
ATOM 2427 N N . ILE A 1 301 ? 13.258 52.812 34.469 1 91.81 301 ILE A N 1
ATOM 2428 C CA . ILE A 1 301 ? 12.984 52.25 33.156 1 91.81 301 ILE A CA 1
ATOM 2429 C C . ILE A 1 301 ? 13.297 53.25 32.062 1 91.81 301 ILE A C 1
ATOM 2431 O O . ILE A 1 301 ? 13.047 54.438 32.219 1 91.81 301 ILE A O 1
ATOM 2435 N N . ARG A 1 302 ? 13.914 52.812 31.062 1 88.88 302 ARG A N 1
ATOM 2436 C CA . ARG A 1 302 ? 14.258 53.688 29.922 1 88.88 302 ARG A CA 1
ATOM 2437 C C . ARG A 1 302 ? 13.344 53.406 28.734 1 88.88 302 ARG A C 1
ATOM 2439 O O . ARG A 1 302 ? 13.133 52.25 28.344 1 88.88 302 ARG A O 1
ATOM 2446 N N . LEU A 1 303 ? 12.742 54.469 28.172 1 88.88 303 LEU A N 1
ATOM 2447 C CA . LEU A 1 303 ? 11.828 54.375 27.047 1 88.88 303 LEU A CA 1
ATOM 2448 C C . LEU A 1 303 ? 12.297 55.25 25.891 1 88.88 303 LEU A C 1
ATOM 2450 O O . LEU A 1 303 ? 13.008 56.219 26.094 1 88.88 303 LEU A O 1
ATOM 2454 N N . ARG A 1 304 ? 11.953 54.812 24.797 1 82.06 304 ARG A N 1
ATOM 2455 C CA . ARG A 1 304 ? 12.289 55.594 23.594 1 82.06 304 ARG A CA 1
ATOM 2456 C C . ARG A 1 304 ? 11.039 55.906 22.781 1 82.06 304 ARG A C 1
ATOM 2458 O O . ARG A 1 304 ? 10.234 55 22.484 1 82.06 304 ARG A O 1
ATOM 2465 N N . ASN A 1 305 ? 10.891 57.094 22.547 1 77.56 305 ASN A N 1
ATOM 2466 C CA . ASN A 1 305 ? 9.867 57.531 21.609 1 77.56 305 ASN A CA 1
ATOM 2467 C C . ASN A 1 305 ? 10.32 57.344 20.156 1 77.56 305 ASN A C 1
ATOM 2469 O O . ASN A 1 305 ? 11.328 57.938 19.75 1 77.56 305 ASN A O 1
ATOM 2473 N N . PRO A 1 306 ? 9.641 56.594 19.438 1 69.69 306 PRO A N 1
ATOM 2474 C CA . PRO A 1 306 ? 10.062 56.312 18.062 1 69.69 306 PRO A CA 1
ATOM 2475 C C . PRO A 1 306 ? 10.141 57.562 17.203 1 69.69 306 PRO A C 1
ATOM 2477 O O . PRO A 1 306 ? 10.812 57.562 16.172 1 69.69 306 PRO A O 1
ATOM 2480 N N . TRP A 1 307 ? 9.43 58.656 17.641 1 65 307 TRP A N 1
ATOM 2481 C CA . TRP A 1 307 ? 9.469 59.875 16.875 1 65 307 TRP A CA 1
ATOM 2482 C C . TRP A 1 307 ? 10.781 60.625 17.109 1 65 307 TRP A C 1
ATOM 2484 O O . TRP A 1 307 ? 11.078 61.594 16.406 1 65 307 TRP A O 1
ATOM 2494 N N . GLY A 1 308 ? 11.547 60.094 17.984 1 63.41 308 GLY A N 1
ATOM 2495 C CA . GLY A 1 308 ? 12.836 60.688 18.281 1 63.41 308 GLY A CA 1
ATOM 2496 C C . GLY A 1 308 ? 12.719 62 19.016 1 63.41 308 GLY A C 1
ATOM 2497 O O . GLY A 1 308 ? 13.727 62.656 19.266 1 63.41 308 GLY A O 1
ATOM 2498 N N . LYS A 1 309 ? 11.414 62.438 19.109 1 63.34 309 LYS A N 1
ATOM 2499 C CA . LYS A 1 309 ? 11.211 63.719 19.797 1 63.34 309 LYS A CA 1
ATOM 2500 C C . LYS A 1 309 ? 10.141 63.594 20.875 1 63.34 309 LYS A C 1
ATOM 2502 O O . LYS A 1 309 ? 9.234 62.781 20.766 1 63.34 309 LYS A O 1
ATOM 2507 N N . GLY A 1 310 ? 10.172 64.375 21.922 1 66.94 310 GLY A N 1
ATOM 2508 C CA . GLY A 1 310 ? 9.211 64.375 23.016 1 66.94 310 GLY A CA 1
ATOM 2509 C C . GLY A 1 310 ? 9.594 63.406 24.141 1 66.94 310 GLY A C 1
ATOM 2510 O O . GLY A 1 310 ? 9.742 62.219 23.906 1 66.94 310 GLY A O 1
ATOM 2511 N N . GLU A 1 311 ? 9.875 64 25.156 1 78.75 311 GLU A N 1
ATOM 2512 C CA . GLU A 1 311 ? 10.406 63.188 26.266 1 78.75 311 GLU A CA 1
ATOM 2513 C C . GLU A 1 311 ? 9.68 63.5 27.562 1 78.75 311 GLU A C 1
ATOM 2515 O O . GLU A 1 311 ? 9.039 64.562 27.703 1 78.75 311 GLU A O 1
ATOM 2520 N N . TRP A 1 312 ? 9.648 62.562 28.328 1 87.75 312 TRP A N 1
ATOM 2521 C CA . TRP A 1 312 ? 9.188 62.656 29.719 1 87.75 312 TRP A CA 1
ATOM 2522 C C . TRP A 1 312 ? 9.859 63.812 30.438 1 87.75 312 TRP A C 1
ATOM 2524 O O . TRP A 1 312 ? 11.078 64 30.328 1 87.75 312 TRP A O 1
ATOM 2534 N N . ASN A 1 313 ? 9.039 64.625 31.031 1 87.12 313 ASN A N 1
ATOM 2535 C CA . ASN A 1 313 ? 9.617 65.812 31.75 1 87.12 313 ASN A CA 1
ATOM 2536 C C . ASN A 1 313 ? 9.406 65.625 33.25 1 87.12 313 ASN A C 1
ATOM 2538 O O . ASN A 1 313 ? 9.453 66.625 33.969 1 87.12 313 ASN A O 1
ATOM 2542 N N . GLY A 1 314 ? 9.102 64.5 33.75 1 88.69 314 GLY A N 1
ATOM 2543 C CA . GLY A 1 314 ? 8.945 64.25 35.156 1 88.69 314 GLY A CA 1
ATOM 2544 C C . GLY A 1 314 ? 10.227 63.812 35.844 1 88.69 314 GLY A C 1
ATOM 2545 O O . GLY A 1 314 ? 11.32 64.125 35.344 1 88.69 314 GLY A O 1
ATOM 2546 N N . PRO A 1 315 ? 10.094 63.188 36.969 1 88.5 315 PRO A N 1
ATOM 2547 C CA . PRO A 1 315 ? 11.273 62.719 37.688 1 88.5 315 PRO A CA 1
ATOM 2548 C C . PRO A 1 315 ? 12.148 61.781 36.875 1 88.5 315 PRO A C 1
ATOM 2550 O O . PRO A 1 315 ? 11.633 60.906 36.156 1 88.5 315 PRO A O 1
ATOM 2553 N N . TRP A 1 316 ? 13.539 62.031 37 1 88.69 316 TRP A N 1
ATOM 2554 C CA . TRP A 1 316 ? 14.586 61.219 36.375 1 88.69 316 TRP A CA 1
ATOM 2555 C C . TRP A 1 316 ? 14.617 61.5 34.875 1 88.69 316 TRP A C 1
ATOM 2557 O O . TRP A 1 316 ? 15.148 60.688 34.094 1 88.69 316 TRP A O 1
ATOM 2567 N N . SER A 1 317 ? 13.891 62.5 34.469 1 88.06 317 SER A N 1
ATOM 2568 C CA . SER A 1 317 ? 14.039 62.938 33.062 1 88.06 317 SER A CA 1
ATOM 2569 C C . SER A 1 317 ? 15.414 63.531 32.812 1 88.06 317 SER A C 1
ATOM 2571 O O . SER A 1 317 ? 16.203 63.688 33.75 1 88.06 317 SER A O 1
ATOM 2573 N N . ASP A 1 318 ? 15.758 63.812 31.562 1 78.56 318 ASP A N 1
ATOM 2574 C CA . ASP A 1 318 ? 17.094 64.25 31.156 1 78.56 318 ASP A CA 1
ATOM 2575 C C . ASP A 1 318 ? 17.562 65.438 32 1 78.56 318 ASP A C 1
ATOM 2577 O O . ASP A 1 318 ? 18.734 65.5 32.375 1 78.56 318 ASP A O 1
ATOM 2581 N N . ARG A 1 319 ? 16.609 66.25 32.375 1 77.06 319 ARG A N 1
ATOM 2582 C CA . ARG A 1 319 ? 17.031 67.5 33.062 1 77.06 319 ARG A CA 1
ATOM 2583 C C . ARG A 1 319 ? 16.547 67.5 34.5 1 77.06 319 ARG A C 1
ATOM 2585 O O . ARG A 1 319 ? 16.469 68.562 35.156 1 77.06 319 ARG A O 1
ATOM 2592 N N . SER A 1 320 ? 16.297 66.438 35.031 1 83.88 320 SER A N 1
ATOM 2593 C CA . SER A 1 320 ? 15.727 66.375 36.375 1 83.88 320 SER A CA 1
ATOM 2594 C C . SER A 1 320 ? 16.812 66.5 37.438 1 83.88 320 SER A C 1
ATOM 2596 O O . SER A 1 320 ? 17.953 66.062 37.219 1 83.88 320 SER A O 1
ATOM 2598 N N . TRP A 1 321 ? 16.484 66.938 38.5 1 82.5 321 TRP A N 1
ATOM 2599 C CA . TRP A 1 321 ? 17.438 67.188 39.594 1 82.5 321 TRP A CA 1
ATOM 2600 C C . TRP A 1 321 ? 17.734 65.875 40.344 1 82.5 321 TRP A C 1
ATOM 2602 O O . TRP A 1 321 ? 18.734 65.812 41.062 1 82.5 321 TRP A O 1
ATOM 2612 N N . GLU A 1 322 ? 16.953 64.875 40.156 1 85.38 322 GLU A N 1
ATOM 2613 C CA . GLU A 1 322 ? 17.172 63.625 40.812 1 85.38 322 GLU A CA 1
ATOM 2614 C C . GLU A 1 322 ? 18.531 63.031 40.469 1 85.38 322 GLU A C 1
ATOM 2616 O O . GLU A 1 322 ? 19.125 62.312 41.25 1 85.38 322 GLU A O 1
ATOM 2621 N N . TRP A 1 323 ? 19.031 63.375 39.344 1 84.88 323 TRP A N 1
ATOM 2622 C CA . TRP A 1 323 ? 20.297 62.844 38.875 1 84.88 323 TRP A CA 1
ATOM 2623 C C . TRP A 1 323 ? 21.453 63.312 39.75 1 84.88 323 TRP A C 1
ATOM 2625 O O . TRP A 1 323 ? 22.469 62.625 39.875 1 84.88 323 TRP A O 1
ATOM 2635 N N . ASP A 1 324 ? 21.234 64.438 40.344 1 80.88 324 ASP A N 1
ATOM 2636 C CA . ASP A 1 324 ? 22.281 65 41.188 1 80.88 324 ASP A CA 1
ATOM 2637 C C . ASP A 1 324 ? 22.531 64.188 42.438 1 80.88 324 ASP A C 1
ATOM 2639 O O . ASP A 1 324 ? 23.562 64.312 43.094 1 80.88 324 ASP A O 1
ATOM 2643 N N . SER A 1 325 ? 21.562 63.438 42.75 1 81 325 SER A N 1
ATOM 2644 C CA . SER A 1 325 ? 21.688 62.594 43.969 1 81 325 SER A CA 1
ATOM 2645 C C . SER A 1 325 ? 22.547 61.375 43.719 1 81 325 SER A C 1
ATOM 2647 O O . SER A 1 325 ? 22.906 60.656 44.656 1 81 325 SER A O 1
ATOM 2649 N N . LEU A 1 326 ? 22.922 61.125 42.438 1 82.19 326 LEU A N 1
ATOM 2650 C CA . LEU A 1 326 ? 23.703 59.938 42.094 1 82.19 326 LEU A CA 1
ATOM 2651 C C . LEU A 1 326 ? 25.188 60.281 41.938 1 82.19 326 LEU A C 1
ATOM 2653 O O . LEU A 1 326 ? 25.516 61.375 41.531 1 82.19 326 LEU A O 1
ATOM 2657 N N . PRO A 1 327 ? 26.016 59.25 42.344 1 78.88 327 PRO A N 1
ATOM 2658 C CA . PRO A 1 327 ? 27.438 59.469 42.031 1 78.88 327 PRO A CA 1
ATOM 2659 C C . PRO A 1 327 ? 27.703 59.594 40.531 1 78.88 327 PRO A C 1
ATOM 2661 O O . PRO A 1 327 ? 26.922 59.125 39.719 1 78.88 327 PRO A O 1
ATOM 2664 N N . GLU A 1 328 ? 28.688 60.312 40.188 1 76.25 328 GLU A N 1
ATOM 2665 C CA . GLU A 1 328 ? 29.047 60.625 38.781 1 76.25 328 GLU A CA 1
ATOM 2666 C C . GLU A 1 328 ? 29.219 59.312 37.969 1 76.25 328 GLU A C 1
ATOM 2668 O O . GLU A 1 328 ? 28.875 59.281 36.812 1 76.25 328 GLU A O 1
ATOM 2673 N N . ARG A 1 329 ? 29.656 58.344 38.625 1 74.81 329 ARG A N 1
ATOM 2674 C CA . ARG A 1 329 ? 29.875 57.062 37.938 1 74.81 329 ARG A CA 1
ATOM 2675 C C . ARG A 1 329 ? 28.562 56.469 37.469 1 74.81 329 ARG A C 1
ATOM 2677 O O . ARG A 1 329 ? 28.469 55.969 36.312 1 74.81 329 ARG A O 1
ATOM 2684 N N . ASP A 1 330 ? 27.594 56.531 38.281 1 76.62 330 ASP A N 1
ATOM 2685 C CA . ASP A 1 330 ? 26.297 55.969 37.938 1 76.62 330 ASP A CA 1
ATOM 2686 C C . ASP A 1 330 ? 25.609 56.781 36.844 1 76.62 330 ASP A C 1
ATOM 2688 O O . ASP A 1 330 ? 24.906 56.219 36 1 76.62 330 ASP A O 1
ATOM 2692 N N . GLN A 1 331 ? 25.844 58.031 36.875 1 75.69 331 GLN A N 1
ATOM 2693 C CA . GLN A 1 331 ? 25.297 58.906 35.875 1 75.69 331 GLN A CA 1
ATOM 2694 C C . GLN A 1 331 ? 25.891 58.594 34.5 1 75.69 331 GLN A C 1
ATOM 2696 O O . GLN A 1 331 ? 25.188 58.625 33.469 1 75.69 331 GLN A O 1
ATOM 2701 N N . GLU A 1 332 ? 27.125 58.312 34.5 1 71.31 332 GLU A N 1
ATOM 2702 C CA . GLU A 1 332 ? 27.812 58 33.25 1 71.31 332 GLU A CA 1
ATOM 2703 C C . GLU A 1 332 ? 27.359 56.656 32.688 1 71.31 332 GLU A C 1
ATOM 2705 O O . GLU A 1 332 ? 27.203 56.5 31.484 1 71.31 332 GLU A O 1
ATOM 2710 N N . LEU A 1 333 ? 27.172 55.75 33.625 1 68.88 333 LEU A N 1
ATOM 2711 C CA . LEU A 1 333 ? 26.766 54.406 33.219 1 68.88 333 LEU A CA 1
ATOM 2712 C C . LEU A 1 333 ? 25.375 54.406 32.594 1 68.88 333 LEU A C 1
ATOM 2714 O O . LEU A 1 333 ? 25.109 53.656 31.656 1 68.88 333 LEU A O 1
ATOM 2718 N N . LEU A 1 334 ? 24.594 55.156 33.188 1 70.38 334 LEU A N 1
ATOM 2719 C CA . LEU A 1 334 ? 23.219 55.188 32.688 1 70.38 334 LEU A CA 1
ATOM 2720 C C . LEU A 1 334 ? 23.062 56.156 31.547 1 70.38 334 LEU A C 1
ATOM 2722 O O . LEU A 1 334 ? 21.969 56.344 31 1 70.38 334 LEU A O 1
ATOM 2726 N N . SER A 1 335 ? 24.297 56.438 30.859 1 60.19 335 SER A N 1
ATOM 2727 C CA . SER A 1 335 ? 24.438 57.281 29.656 1 60.19 335 SER A CA 1
ATOM 2728 C C . SER A 1 335 ? 23.359 58.344 29.609 1 60.19 335 SER A C 1
ATOM 2730 O O . SER A 1 335 ? 22.609 58.438 28.625 1 60.19 335 SER A O 1
ATOM 2732 N N . VAL A 1 336 ? 23.141 58.938 30.672 1 55.47 336 VAL A N 1
ATOM 2733 C CA . VAL A 1 336 ? 22.156 60.031 30.734 1 55.47 336 VAL A CA 1
ATOM 2734 C C . VAL A 1 336 ? 22.562 61.156 29.781 1 55.47 336 VAL A C 1
ATOM 2736 O O . VAL A 1 336 ? 23.5 61.906 30.078 1 55.47 336 VAL A O 1
ATOM 2739 N N . ARG A 1 337 ? 22.859 60.75 28.484 1 52.81 337 ARG A N 1
ATOM 2740 C CA . ARG A 1 337 ? 23.156 61.875 27.609 1 52.81 337 ARG A CA 1
ATOM 2741 C C . ARG A 1 337 ? 21.906 62.719 27.344 1 52.81 337 ARG A C 1
ATOM 2743 O O . ARG A 1 337 ? 20.828 62.156 27.125 1 52.81 337 ARG A O 1
ATOM 2750 N N . ILE A 1 338 ? 21.891 63.938 27.766 1 50.75 338 ILE A N 1
ATOM 2751 C CA . ILE A 1 338 ? 20.906 65 27.547 1 50.75 338 ILE A CA 1
ATOM 2752 C C . ILE A 1 338 ? 20.688 65.188 26.047 1 50.75 338 ILE A C 1
ATOM 2754 O O . ILE A 1 338 ? 21.391 65.938 25.391 1 50.75 338 ILE A O 1
ATOM 2758 N N . ARG A 1 339 ? 20.562 64.125 25.281 1 55.69 339 ARG A N 1
ATOM 2759 C CA . ARG A 1 339 ? 20.234 64.375 23.875 1 55.69 339 ARG A CA 1
ATOM 2760 C C . ARG A 1 339 ? 18.75 64.125 23.625 1 55.69 339 ARG A C 1
ATOM 2762 O O . ARG A 1 339 ? 18.141 63.25 24.234 1 55.69 339 ARG A O 1
ATOM 2769 N N . ASN A 1 340 ? 18.062 65.125 23.109 1 57.88 340 ASN A N 1
ATOM 2770 C CA . ASN A 1 340 ? 16.688 65 22.672 1 57.88 340 ASN A CA 1
ATOM 2771 C C . ASN A 1 340 ? 16.516 63.969 21.578 1 57.88 340 ASN A C 1
ATOM 2773 O O . ASN A 1 340 ? 16.141 64.312 20.453 1 57.88 340 ASN A O 1
ATOM 2777 N N . ASP A 1 341 ? 16.922 62.75 21.859 1 65.31 341 ASP A N 1
ATOM 2778 C CA . ASP A 1 341 ? 16.859 61.688 20.859 1 65.31 341 ASP A CA 1
ATOM 2779 C C . ASP A 1 341 ? 15.641 60.812 21.078 1 65.31 341 ASP A C 1
ATOM 2781 O O . ASP A 1 341 ? 15.516 59.75 20.453 1 65.31 341 ASP A O 1
ATOM 2785 N N . GLY A 1 342 ? 14.727 61.281 21.953 1 74.81 342 GLY A N 1
ATOM 2786 C CA . GLY A 1 342 ? 13.484 60.531 22.188 1 74.81 342 GLY A CA 1
ATOM 2787 C C . GLY A 1 342 ? 13.625 59.469 23.25 1 74.81 342 GLY A C 1
ATOM 2788 O O . GLY A 1 342 ? 12.633 58.844 23.641 1 74.81 342 GLY A O 1
ATOM 2789 N N . GLU A 1 343 ? 14.82 59.312 23.781 1 82.12 343 GLU A N 1
ATOM 2790 C CA . GLU A 1 343 ? 15.039 58.344 24.844 1 82.12 343 GLU A CA 1
ATOM 2791 C C . GLU A 1 343 ? 15.109 59 26.219 1 82.12 343 GLU A C 1
ATOM 2793 O O . GLU A 1 343 ? 15.711 60.062 26.359 1 82.12 343 GLU A O 1
ATOM 2798 N N . PHE A 1 344 ? 14.445 58.469 27.109 1 87 344 PHE A N 1
ATOM 2799 C CA . PHE A 1 344 ? 14.43 59.062 28.422 1 87 344 PHE A CA 1
ATOM 2800 C C . PHE A 1 344 ? 14.297 58 29.516 1 87 344 PHE A C 1
ATOM 2802 O O . PHE A 1 344 ? 13.82 56.906 29.25 1 87 344 PHE A O 1
ATOM 2809 N N . TRP A 1 345 ? 14.727 58.375 30.672 1 89.44 345 TRP A N 1
ATOM 2810 C CA . TRP A 1 345 ? 14.539 57.531 31.859 1 89.44 345 TRP A CA 1
ATOM 2811 C C . TRP A 1 345 ? 13.359 58.031 32.688 1 89.44 345 TRP A C 1
ATOM 2813 O O . TRP A 1 345 ? 13.023 59.219 32.656 1 89.44 345 TRP A O 1
ATOM 2823 N N . MET A 1 346 ? 12.742 57.219 33.312 1 91.94 346 MET A N 1
ATOM 2824 C CA . MET A 1 346 ? 11.727 57.531 34.312 1 91.94 346 MET A CA 1
ATOM 2825 C C . MET A 1 346 ? 11.688 56.5 35.406 1 91.94 346 MET A C 1
ATOM 2827 O O . MET A 1 346 ? 12.234 55.375 35.25 1 91.94 346 MET A O 1
ATOM 2831 N N . SER A 1 347 ? 11.172 56.875 36.531 1 92.44 347 SER A N 1
ATOM 2832 C CA . SER A 1 347 ? 11.031 55.875 37.594 1 92.44 347 SER A CA 1
ATOM 2833 C C . SER A 1 347 ? 10.031 54.781 37.188 1 92.44 347 SER A C 1
ATOM 2835 O O . SER A 1 347 ? 9.062 55.062 36.5 1 92.44 347 SER A O 1
ATOM 2837 N N . PHE A 1 348 ? 10.281 53.594 37.625 1 93.94 348 PHE A N 1
ATOM 2838 C CA . PHE A 1 348 ? 9.375 52.5 37.312 1 93.94 348 PHE A CA 1
ATOM 2839 C C . PHE A 1 348 ? 7.988 52.781 37.906 1 93.94 348 PHE A C 1
ATOM 2841 O O . PHE A 1 348 ? 6.977 52.406 37.281 1 93.94 348 PHE A O 1
ATOM 2848 N N . GLU A 1 349 ? 7.93 53.438 38.969 1 92.81 349 GLU A N 1
ATOM 2849 C CA . GLU A 1 349 ? 6.656 53.844 39.562 1 92.81 349 GLU A CA 1
ATOM 2850 C C . GLU A 1 349 ? 5.887 54.781 38.656 1 92.81 349 GLU A C 1
ATOM 2852 O O . GLU A 1 349 ? 4.676 54.625 38.469 1 92.81 349 GLU A O 1
ATOM 2857 N N . ASP A 1 350 ? 6.609 55.719 38.156 1 94.31 350 ASP A N 1
ATOM 2858 C CA . ASP A 1 350 ? 5.98 56.625 37.219 1 94.31 350 ASP A CA 1
ATOM 2859 C C . ASP A 1 350 ? 5.516 55.906 35.969 1 94.31 350 ASP A C 1
ATOM 2861 O O . ASP A 1 350 ? 4.48 56.281 35.406 1 94.31 350 ASP A O 1
ATOM 2865 N N . PHE A 1 351 ? 6.262 55.031 35.562 1 94.75 351 PHE A N 1
ATOM 2866 C CA . PHE A 1 351 ? 5.895 54.219 34.406 1 94.75 351 PHE A CA 1
ATOM 2867 C C . PHE A 1 351 ? 4.566 53.5 34.656 1 94.75 351 PHE A C 1
ATOM 2869 O O . PHE A 1 351 ? 3.666 53.562 33.812 1 94.75 351 PHE A O 1
ATOM 2876 N N . LEU A 1 352 ? 4.449 52.875 35.781 1 94.25 352 LEU A N 1
ATOM 2877 C CA . LEU A 1 352 ? 3.246 52.125 36.125 1 94.25 352 LEU A CA 1
ATOM 2878 C C . LEU A 1 352 ? 2.035 53.062 36.219 1 94.25 352 LEU A C 1
ATOM 2880 O O . LEU A 1 352 ? 0.916 52.656 35.875 1 94.25 352 LEU A O 1
ATOM 2884 N N . ARG A 1 353 ? 2.301 54.25 36.469 1 92.25 353 ARG A N 1
ATOM 2885 C CA . ARG A 1 353 ? 1.212 55.188 36.688 1 92.25 353 ARG A CA 1
ATOM 2886 C C . ARG A 1 353 ? 0.757 55.781 35.344 1 92.25 353 ARG A C 1
ATOM 2888 O O . ARG A 1 353 ? -0.42 56.125 35.188 1 92.25 353 ARG A O 1
ATOM 2895 N N . ASN A 1 354 ? 1.707 55.938 34.531 1 92.19 354 ASN A N 1
ATOM 2896 C CA . ASN A 1 354 ? 1.401 56.75 33.344 1 92.19 354 ASN A CA 1
ATOM 2897 C C . ASN A 1 354 ? 1.091 55.875 32.125 1 92.19 354 ASN A C 1
ATOM 2899 O O . ASN A 1 354 ? 0.399 56.312 31.203 1 92.19 354 ASN A O 1
ATOM 2903 N N . PHE A 1 355 ? 1.633 54.75 32.125 1 93.19 355 PHE A N 1
ATOM 2904 C CA . PHE A 1 355 ? 1.424 53.906 30.969 1 93.19 355 PHE A CA 1
ATOM 2905 C C . PHE A 1 355 ? 0.292 52.906 31.219 1 93.19 355 PHE A C 1
ATOM 2907 O O . PHE A 1 355 ? 0.073 52.5 32.344 1 93.19 355 PHE A O 1
ATOM 2914 N N . THR A 1 356 ? -0.389 52.531 30.188 1 90.12 356 THR A N 1
ATOM 2915 C CA . THR A 1 356 ? -1.586 51.719 30.312 1 90.12 356 THR A CA 1
ATOM 2916 C C . THR A 1 356 ? -1.286 50.281 29.922 1 90.12 356 THR A C 1
ATOM 2918 O O . THR A 1 356 ? -1.751 49.344 30.578 1 90.12 356 THR A O 1
ATOM 2921 N N . TYR A 1 357 ? -0.605 50.094 28.797 1 89.62 357 TYR A N 1
ATOM 2922 C CA . TYR A 1 357 ? -0.371 48.75 28.312 1 89.62 357 TYR A CA 1
ATOM 2923 C C . TYR A 1 357 ? 1.117 48.469 28.109 1 89.62 357 TYR A C 1
ATOM 2925 O O . TYR A 1 357 ? 1.876 49.406 27.781 1 89.62 357 TYR A O 1
ATOM 2933 N N . LEU A 1 358 ? 1.494 47.25 28.344 1 90.12 358 LEU A N 1
ATOM 2934 C CA . LEU A 1 358 ? 2.812 46.719 28.016 1 90.12 358 LEU A CA 1
ATOM 2935 C C . LEU A 1 358 ? 2.699 45.5 27.109 1 90.12 358 LEU A C 1
ATOM 2937 O O . LEU A 1 358 ? 2.062 44.5 27.453 1 90.12 358 LEU A O 1
ATOM 2941 N N . ASP A 1 359 ? 3.238 45.656 25.922 1 89.25 359 ASP A N 1
ATOM 2942 C CA . ASP A 1 359 ? 3.23 44.562 24.953 1 89.25 359 ASP A CA 1
ATOM 2943 C C . ASP A 1 359 ? 4.605 43.906 24.859 1 89.25 359 ASP A C 1
ATOM 2945 O O . ASP A 1 359 ? 5.621 44.594 24.719 1 89.25 359 ASP A O 1
ATOM 2949 N N . LEU A 1 360 ? 4.551 42.656 25.047 1 89.38 360 LEU A N 1
ATOM 2950 C CA . LEU A 1 360 ? 5.758 41.875 24.844 1 89.38 360 LEU A CA 1
ATOM 2951 C C . LEU A 1 360 ? 5.66 41.031 23.562 1 89.38 360 LEU A C 1
ATOM 2953 O O . LEU A 1 360 ? 4.598 40.5 23.25 1 89.38 360 LEU A O 1
ATOM 2957 N N . LEU A 1 361 ? 6.719 41 22.844 1 92 361 LEU A N 1
ATOM 2958 C CA . LEU A 1 361 ? 6.816 40.125 21.688 1 92 361 LEU A CA 1
ATOM 2959 C C . LEU A 1 361 ? 8.07 39.25 21.75 1 92 361 LEU A C 1
ATOM 2961 O O . LEU A 1 361 ? 9.18 39.75 21.5 1 92 361 LEU A O 1
ATOM 2965 N N . HIS A 1 362 ? 7.844 38.031 22.078 1 91.56 362 HIS A N 1
ATOM 2966 C CA . HIS A 1 362 ? 8.961 37.094 22.109 1 91.56 362 HIS A CA 1
ATOM 2967 C C . HIS A 1 362 ? 9.367 36.656 20.703 1 91.56 362 HIS A C 1
ATOM 2969 O O . HIS A 1 362 ? 8.555 36.125 19.953 1 91.56 362 HIS A O 1
ATOM 2975 N N . VAL A 1 363 ? 10.609 36.844 20.406 1 91.38 363 VAL A N 1
ATOM 2976 C CA . VAL A 1 363 ? 11.109 36.562 19.062 1 91.38 363 VAL A CA 1
ATOM 2977 C C . VAL A 1 363 ? 11.695 35.156 19.016 1 91.38 363 VAL A C 1
ATOM 2979 O O . VAL A 1 363 ? 12.484 34.75 19.891 1 91.38 363 VAL A O 1
ATOM 2982 N N . GLY A 1 364 ? 11.328 34.438 18.031 1 89.12 364 GLY A N 1
ATOM 2983 C CA . GLY A 1 364 ? 11.875 33.125 17.844 1 89.12 364 GLY A CA 1
ATOM 2984 C C . GLY A 1 364 ? 13.344 33.094 17.484 1 89.12 364 GLY A C 1
ATOM 2985 O O . GLY A 1 364 ? 13.867 34.125 17 1 89.12 364 GLY A O 1
ATOM 2986 N N . PRO A 1 365 ? 13.961 31.953 17.719 1 87.44 365 PRO A N 1
ATOM 2987 C CA . PRO A 1 365 ? 15.398 31.875 17.469 1 87.44 365 PRO A CA 1
ATOM 2988 C C . PRO A 1 365 ? 15.75 32.094 15.992 1 87.44 365 PRO A C 1
ATOM 2990 O O . PRO A 1 365 ? 16.766 32.75 15.695 1 87.44 365 PRO A O 1
ATOM 2993 N N . ASP A 1 366 ? 14.969 31.562 15.062 1 86.81 366 ASP A N 1
ATOM 2994 C CA . ASP A 1 366 ? 15.242 31.75 13.648 1 86.81 366 ASP A CA 1
ATOM 2995 C C . ASP A 1 366 ? 15.18 33.219 13.273 1 86.81 366 ASP A C 1
ATOM 2997 O O . ASP A 1 366 ? 16.016 33.719 12.508 1 86.81 366 ASP A O 1
ATOM 3001 N N . ASP A 1 367 ? 14.219 33.844 13.766 1 87.62 367 ASP A N 1
ATOM 3002 C CA . ASP A 1 367 ? 14.062 35.281 13.5 1 87.62 367 ASP A CA 1
ATOM 3003 C C . ASP A 1 367 ? 15.164 36.094 14.195 1 87.62 367 ASP A C 1
ATOM 3005 O O . ASP A 1 367 ? 15.625 37.094 13.664 1 87.62 367 ASP A O 1
ATOM 3009 N N . TRP A 1 368 ? 15.547 35.656 15.352 1 86.81 368 TRP A N 1
ATOM 3010 C CA . TRP A 1 368 ? 16.656 36.281 16.078 1 86.81 368 TRP A CA 1
ATOM 3011 C C . TRP A 1 368 ? 17.938 36.219 15.25 1 86.81 368 TRP A C 1
ATOM 3013 O O . TRP A 1 368 ? 18.672 37.219 15.18 1 86.81 368 TRP A O 1
ATOM 3023 N N . MET A 1 369 ? 18.125 35.125 14.617 1 87.25 369 MET A N 1
ATOM 3024 C CA . MET A 1 369 ? 19.328 34.969 13.812 1 87.25 369 MET A CA 1
ATOM 3025 C C . MET A 1 369 ? 19.328 35.906 12.633 1 87.25 369 MET A C 1
ATOM 3027 O O . MET A 1 369 ? 20.391 36.406 12.227 1 87.25 369 MET A O 1
ATOM 3031 N N . LEU A 1 370 ? 18.219 36.25 12.164 1 86.81 370 LEU A N 1
ATOM 3032 C CA . LEU A 1 370 ? 18.109 37.094 10.969 1 86.81 370 LEU A CA 1
ATOM 3033 C C . LEU A 1 370 ? 18.188 38.562 11.328 1 86.81 370 LEU A C 1
ATOM 3035 O O . LEU A 1 370 ? 18.438 39.406 10.461 1 86.81 370 LEU A O 1
ATOM 3039 N N . GLU A 1 371 ? 18.031 38.938 12.609 1 89.31 371 GLU A N 1
ATOM 3040 C CA . GLU A 1 371 ? 17.984 40.312 13.039 1 89.31 371 GLU A CA 1
ATOM 3041 C C . GLU A 1 371 ? 19.219 40.688 13.883 1 89.31 371 GLU A C 1
ATOM 3043 O O . GLU A 1 371 ? 19.188 40.562 15.109 1 89.31 371 GLU A O 1
ATOM 3048 N N . PRO A 1 372 ? 20.219 41.281 13.297 1 86.62 372 PRO A N 1
ATOM 3049 C CA . PRO A 1 372 ? 21.453 41.625 14.016 1 86.62 372 PRO A CA 1
ATOM 3050 C C . PRO A 1 372 ? 21.234 42.562 15.188 1 86.62 372 PRO A C 1
ATOM 3052 O O . PRO A 1 372 ? 21.953 42.5 16.188 1 86.62 372 PRO A O 1
ATOM 3055 N N . SER A 1 373 ? 20.234 43.406 15.141 1 83.25 373 SER A N 1
ATOM 3056 C CA . SER A 1 373 ? 19.969 44.375 16.203 1 83.25 373 SER A CA 1
ATOM 3057 C C . SER A 1 373 ? 19.594 43.656 17.5 1 83.25 373 SER A C 1
ATOM 3059 O O . SER A 1 373 ? 19.656 44.281 18.578 1 83.25 373 SER A O 1
ATOM 3061 N N . LEU A 1 374 ? 19.266 42.406 17.391 1 85.62 374 LEU A N 1
ATOM 3062 C CA . LEU A 1 374 ? 18.844 41.656 18.578 1 85.62 374 LEU A CA 1
ATOM 3063 C C . LEU A 1 374 ? 19.969 40.781 19.109 1 85.62 374 LEU A C 1
ATOM 3065 O O . LEU A 1 374 ? 19.828 40.125 20.141 1 85.62 374 LEU A O 1
ATOM 3069 N N . HIS A 1 375 ? 21.125 40.75 18.5 1 84.69 375 HIS A N 1
ATOM 3070 C CA . HIS A 1 375 ? 22.188 39.812 18.828 1 84.69 375 HIS A CA 1
ATOM 3071 C C . HIS A 1 375 ? 22.844 40.156 20.172 1 84.69 375 HIS A C 1
ATOM 3073 O O . HIS A 1 375 ? 23.562 39.344 20.75 1 84.69 375 HIS A O 1
ATOM 3079 N N . SER A 1 376 ? 22.516 41.406 20.609 1 78.62 376 SER A N 1
ATOM 3080 C CA . SER A 1 376 ? 23 41.781 21.922 1 78.62 376 SER A CA 1
ATOM 3081 C C . SER A 1 376 ? 22.203 41.062 23.031 1 78.62 376 SER A C 1
ATOM 3083 O O . SER A 1 376 ? 22.656 41 24.172 1 78.62 376 SER A O 1
ATOM 3085 N N . LYS A 1 377 ? 21.141 40.562 22.672 1 82.19 377 LYS A N 1
ATOM 3086 C CA . LYS A 1 377 ? 20.266 39.844 23.609 1 82.19 377 LYS A CA 1
ATOM 3087 C C . LYS A 1 377 ? 20.391 38.344 23.406 1 82.19 377 LYS A C 1
ATOM 3089 O O . LYS A 1 377 ? 20.719 37.875 22.328 1 82.19 377 LYS A O 1
ATOM 3094 N N . ARG A 1 378 ? 20.094 37.594 24.438 1 85.94 378 ARG A N 1
ATOM 3095 C CA . ARG A 1 378 ? 20.172 36.125 24.359 1 85.94 378 ARG A CA 1
ATOM 3096 C C . ARG A 1 378 ? 18.953 35.562 23.641 1 85.94 378 ARG A C 1
ATOM 3098 O O . ARG A 1 378 ? 17.812 36 23.875 1 85.94 378 ARG A O 1
ATOM 3105 N N . PRO A 1 379 ? 19.203 34.656 22.797 1 87.88 379 PRO A N 1
ATOM 3106 C CA . PRO A 1 379 ? 18.078 34.094 22.062 1 87.88 379 PRO A CA 1
ATOM 3107 C C . PRO A 1 379 ? 17.266 33.062 22.891 1 87.88 379 PRO A C 1
ATOM 3109 O O . PRO A 1 379 ? 17.812 32.469 23.812 1 87.88 379 PRO A O 1
ATOM 3112 N N . TRP A 1 380 ? 16.031 32.969 22.594 1 87.5 380 TRP A N 1
ATOM 3113 C CA . TRP A 1 380 ? 15.203 31.891 23.094 1 87.5 380 TRP A CA 1
ATOM 3114 C C . TRP A 1 380 ? 15.492 30.578 22.375 1 87.5 380 TRP A C 1
ATOM 3116 O O . TRP A 1 380 ? 15.969 30.594 21.234 1 87.5 380 TRP A O 1
ATOM 3126 N N . ARG A 1 381 ? 15.273 29.5 23.062 1 87.88 381 ARG A N 1
ATOM 3127 C CA . ARG A 1 381 ? 15.07 28.219 22.406 1 87.88 381 ARG A CA 1
ATOM 3128 C C . ARG A 1 381 ? 13.586 27.953 22.172 1 87.88 381 ARG A C 1
ATOM 3130 O O . ARG A 1 381 ? 12.758 28.281 23.016 1 87.88 381 ARG A O 1
ATOM 3137 N N . ALA A 1 382 ? 13.32 27.484 21 1 90.31 382 ALA A N 1
ATOM 3138 C CA . ALA A 1 382 ? 11.883 27.375 20.734 1 90.31 382 ALA A CA 1
ATOM 3139 C C . ALA A 1 382 ? 11.555 26.094 19.984 1 90.31 382 ALA A C 1
ATOM 3141 O O . ALA A 1 382 ? 12.383 25.578 19.219 1 90.31 382 ALA A O 1
ATOM 3142 N N . VAL A 1 383 ? 10.414 25.5 20.297 1 91.19 383 VAL A N 1
ATOM 3143 C CA . VAL A 1 383 ? 9.82 24.406 19.547 1 91.19 383 VAL A CA 1
ATOM 3144 C C . VAL A 1 383 ? 8.438 24.812 19.031 1 91.19 383 VAL A C 1
ATOM 3146 O O . VAL A 1 383 ? 7.672 25.453 19.75 1 91.19 383 VAL A O 1
ATOM 3149 N N . LEU A 1 384 ? 8.219 24.562 17.797 1 93 384 LEU A N 1
ATOM 3150 C CA . LEU A 1 384 ? 6.934 24.828 17.172 1 93 384 LEU A CA 1
ATOM 3151 C C . LEU A 1 384 ? 6.285 23.547 16.672 1 93 384 LEU A C 1
ATOM 3153 O O . LEU A 1 384 ? 6.945 22.719 16.047 1 93 384 LEU A O 1
ATOM 3157 N N . ALA A 1 385 ? 5.047 23.328 17.062 1 94.12 385 ALA A N 1
ATOM 3158 C CA . ALA A 1 385 ? 4.297 22.156 16.609 1 94.12 385 ALA A CA 1
ATOM 3159 C C . ALA A 1 385 ? 2.955 22.578 16 1 94.12 385 ALA A C 1
ATOM 3161 O O . ALA A 1 385 ? 2.125 23.188 16.672 1 94.12 385 ALA A O 1
ATOM 3162 N N . ARG A 1 386 ? 2.762 22.266 14.727 1 94 386 ARG A N 1
ATOM 3163 C CA . ARG A 1 386 ? 1.468 22.438 14.078 1 94 386 ARG A CA 1
ATOM 3164 C C . ARG A 1 386 ? 0.634 21.156 14.172 1 94 386 ARG A C 1
ATOM 3166 O O . ARG A 1 386 ? 1.046 20.094 13.695 1 94 386 ARG A O 1
ATOM 3173 N N . ARG A 1 387 ? -0.467 21.281 14.82 1 94.56 387 ARG A N 1
ATOM 3174 C CA . ARG A 1 387 ? -1.301 20.109 15.016 1 94.56 387 ARG A CA 1
ATOM 3175 C C . ARG A 1 387 ? -2.777 20.438 14.828 1 94.56 387 ARG A C 1
ATOM 3177 O O . ARG A 1 387 ? -3.129 21.578 14.555 1 94.56 387 ARG A O 1
ATOM 3184 N N . ARG A 1 388 ? -3.619 19.453 14.852 1 94.12 388 ARG A N 1
ATOM 3185 C CA . ARG A 1 388 ? -5.07 19.562 14.75 1 94.12 388 ARG A CA 1
ATOM 3186 C C . ARG A 1 388 ? -5.766 18.688 15.789 1 94.12 388 ARG A C 1
ATOM 3188 O O . ARG A 1 388 ? -5.352 17.547 16.031 1 94.12 388 ARG A O 1
ATOM 3195 N N . TRP A 1 389 ? -6.691 19.328 16.5 1 95.38 389 TRP A N 1
ATOM 3196 C CA . TRP A 1 389 ? -7.582 18.5 17.297 1 95.38 389 TRP A CA 1
ATOM 3197 C C . TRP A 1 389 ? -8.648 17.844 16.438 1 95.38 389 TRP A C 1
ATOM 3199 O O . TRP A 1 389 ? -9.328 18.516 15.656 1 95.38 389 TRP A O 1
ATOM 3209 N N . ARG A 1 390 ? -8.75 16.547 16.562 1 94.19 390 ARG A N 1
ATOM 3210 C CA . ARG A 1 390 ? -9.727 15.789 15.781 1 94.19 390 ARG A CA 1
ATOM 3211 C C . ARG A 1 390 ? -10.703 15.047 16.688 1 94.19 390 ARG A C 1
ATOM 3213 O O . ARG A 1 390 ? -10.297 14.492 17.719 1 94.19 390 ARG A O 1
ATOM 3220 N N . VAL A 1 391 ? -11.867 15.078 16.281 1 93.44 391 VAL A N 1
ATOM 3221 C CA . VAL A 1 391 ? -12.93 14.422 17.031 1 93.44 391 VAL A CA 1
ATOM 3222 C C . VAL A 1 391 ? -12.648 12.922 17.141 1 93.44 391 VAL A C 1
ATOM 3224 O O . VAL A 1 391 ? -12.289 12.281 16.141 1 93.44 391 VAL A O 1
ATOM 3227 N N . GLY A 1 392 ? -12.766 12.398 18.344 1 94.25 392 GLY A N 1
ATOM 3228 C CA . GLY A 1 392 ? -12.641 10.969 18.578 1 94.25 392 GLY A CA 1
ATOM 3229 C C . GLY A 1 392 ? -11.203 10.492 18.625 1 94.25 392 GLY A C 1
ATOM 3230 O O . GLY A 1 392 ? -10.945 9.297 18.812 1 94.25 392 GLY A O 1
ATOM 3231 N N . PHE A 1 393 ? -10.289 11.352 18.469 1 96.19 393 PHE A N 1
ATOM 3232 C CA . PHE A 1 393 ? -8.883 10.984 18.422 1 96.19 393 PHE A CA 1
ATOM 3233 C C . PHE A 1 393 ? -8.102 11.695 19.516 1 96.19 393 PHE A C 1
ATOM 3235 O O . PHE A 1 393 ? -7.91 11.148 20.609 1 96.19 393 PHE A O 1
ATOM 3242 N N . ASN A 1 394 ? -7.809 12.969 19.359 1 96.94 394 ASN A N 1
ATOM 3243 C CA . ASN A 1 394 ? -6.938 13.664 20.297 1 96.94 394 ASN A CA 1
ATOM 3244 C C . ASN A 1 394 ? -7.598 14.914 20.859 1 96.94 394 ASN A C 1
ATOM 3246 O O . ASN A 1 394 ? -6.918 15.805 21.391 1 96.94 394 ASN A O 1
ATOM 3250 N N . ALA A 1 395 ? -8.891 15.078 20.656 1 96.69 395 ALA A N 1
ATOM 3251 C CA . ALA A 1 395 ? -9.672 16.156 21.266 1 96.69 395 ALA A CA 1
ATOM 3252 C C . ALA A 1 395 ? -10.328 15.688 22.562 1 96.69 395 ALA A C 1
ATOM 3254 O O . ALA A 1 395 ? -11.555 15.594 22.641 1 96.69 395 ALA A O 1
ATOM 3255 N N . GLY A 1 396 ? -9.508 15.555 23.547 1 96.38 396 GLY A N 1
ATOM 3256 C CA . GLY A 1 396 ? -9.961 14.914 24.766 1 96.38 396 GLY A CA 1
ATOM 3257 C C . GLY A 1 396 ? -10.617 15.883 25.734 1 96.38 396 GLY A C 1
ATOM 3258 O O . GLY A 1 396 ? -11.211 15.461 26.734 1 96.38 396 GLY A O 1
ATOM 3259 N N . GLY A 1 397 ? -10.492 17.125 25.531 1 95.62 397 GLY A N 1
ATOM 3260 C CA . GLY A 1 397 ? -11.094 18.109 26.438 1 95.62 397 GLY A CA 1
ATOM 3261 C C . GLY A 1 397 ? -10.188 18.5 27.578 1 95.62 397 GLY A C 1
ATOM 3262 O O . GLY A 1 397 ? -9.086 17.953 27.719 1 95.62 397 GLY A O 1
ATOM 3263 N N . GLY A 1 398 ? -10.633 19.469 28.344 1 94.06 398 GLY A N 1
ATOM 3264 C CA . GLY A 1 398 ? -9.859 19.984 29.453 1 94.06 398 GLY A CA 1
ATOM 3265 C C . GLY A 1 398 ? -9.945 19.125 30.703 1 94.06 398 GLY A C 1
ATOM 3266 O O . GLY A 1 398 ? -10.398 17.984 30.641 1 94.06 398 GLY A O 1
ATOM 3267 N N . PRO A 1 399 ? -9.516 19.641 31.828 1 91.31 399 PRO A N 1
ATOM 3268 C CA . PRO A 1 399 ? -9.445 18.875 33.062 1 91.31 399 PRO A CA 1
ATOM 3269 C C . PRO A 1 399 ? -10.82 18.406 33.562 1 91.31 399 PRO A C 1
ATOM 3271 O O . PRO A 1 399 ? -10.914 17.469 34.375 1 91.31 399 PRO A O 1
ATOM 3274 N N . GLN A 1 400 ? -11.844 19.062 33.125 1 91.75 400 GLN A N 1
ATOM 3275 C CA . GLN A 1 400 ? -13.195 18.672 33.5 1 91.75 400 GLN A CA 1
ATOM 3276 C C . GLN A 1 400 ? -13.586 17.344 32.844 1 91.75 400 GLN A C 1
ATOM 3278 O O . GLN A 1 400 ? -14.484 16.656 33.344 1 91.75 400 GLN A O 1
ATOM 3283 N N . CYS A 1 401 ? -13.008 17.078 31.75 1 94.62 401 CYS A N 1
ATOM 3284 C CA . CYS A 1 401 ? -13.219 15.812 31.047 1 94.62 401 CYS A CA 1
ATOM 3285 C C . CYS A 1 401 ? -12.164 14.781 31.438 1 94.62 401 CYS A C 1
ATOM 3287 O O . CYS A 1 401 ? -11.43 14.289 30.578 1 94.62 401 CYS A O 1
ATOM 3289 N N . LYS A 1 402 ? -12.109 14.336 32.625 1 93.94 402 LYS A N 1
ATOM 3290 C CA . LYS A 1 402 ? -11.031 13.547 33.188 1 93.94 402 LYS A CA 1
ATOM 3291 C C . LYS A 1 402 ? -10.828 12.25 32.406 1 93.94 402 LYS A C 1
ATOM 3293 O O . LYS A 1 402 ? -9.703 11.766 32.281 1 93.94 402 LYS A O 1
ATOM 3298 N N . ASP A 1 403 ? -11.875 11.664 31.875 1 93.69 403 ASP A N 1
ATOM 3299 C CA . ASP A 1 403 ? -11.805 10.367 31.203 1 93.69 403 ASP A CA 1
ATOM 3300 C C . ASP A 1 403 ? -11.078 10.469 29.875 1 93.69 403 ASP A C 1
ATOM 3302 O O . ASP A 1 403 ? -10.5 9.484 29.391 1 93.69 403 ASP A O 1
ATOM 3306 N N . THR A 1 404 ? -11.133 11.641 29.25 1 96.06 404 THR A N 1
ATOM 3307 C CA . THR A 1 404 ? -10.586 11.75 27.891 1 96.06 404 THR A CA 1
ATOM 3308 C C . THR A 1 404 ? -9.469 12.781 27.844 1 96.06 404 THR A C 1
ATOM 3310 O O . THR A 1 404 ? -8.812 12.953 26.812 1 96.06 404 THR A O 1
ATOM 3313 N N . THR A 1 405 ? -9.133 13.438 28.938 1 96.12 405 THR A N 1
ATOM 3314 C CA . THR A 1 405 ? -8.133 14.5 28.969 1 96.12 405 THR A CA 1
ATOM 3315 C C . THR A 1 405 ? -6.773 13.984 28.516 1 96.12 405 THR A C 1
ATOM 3317 O O . THR A 1 405 ? -6.043 14.68 27.797 1 96.12 405 THR A O 1
ATOM 3320 N N . ALA A 1 406 ? -6.48 12.773 28.844 1 96.25 406 ALA A N 1
ATOM 3321 C CA . ALA A 1 406 ? -5.172 12.195 28.578 1 96.25 406 ALA A CA 1
ATOM 3322 C C . ALA A 1 406 ? -4.98 11.953 27.078 1 96.25 406 ALA A C 1
ATOM 3324 O O . ALA A 1 406 ? -3.863 11.711 26.609 1 96.25 406 ALA A O 1
ATOM 3325 N N . MET A 1 407 ? -6.09 12.023 26.281 1 96.81 407 MET A N 1
ATOM 3326 C CA . MET A 1 407 ? -6.012 11.742 24.844 1 96.81 407 MET A CA 1
ATOM 3327 C C . MET A 1 407 ? -5.504 12.961 24.078 1 96.81 407 MET A C 1
ATOM 3329 O O . MET A 1 407 ? -5.129 12.852 22.906 1 96.81 407 MET A O 1
ATOM 3333 N N . ASN A 1 408 ? -5.441 14.109 24.734 1 97.31 408 ASN A N 1
ATOM 3334 C CA . ASN A 1 408 ? -4.898 15.297 24.094 1 97.31 408 ASN A CA 1
ATOM 3335 C C . ASN A 1 408 ? -3.424 15.125 23.75 1 97.31 408 ASN A C 1
ATOM 3337 O O . ASN A 1 408 ? -2.734 14.297 24.328 1 97.31 408 ASN A O 1
ATOM 3341 N N . PRO A 1 409 ? -2.928 15.914 22.719 1 96.94 409 PRO A N 1
ATOM 3342 C CA . PRO A 1 409 ? -1.493 15.844 22.438 1 96.94 409 PRO A CA 1
ATOM 3343 C C . PRO A 1 409 ? -0.629 16.172 23.656 1 96.94 409 PRO A C 1
ATOM 3345 O O . PRO A 1 409 ? -0.969 17.062 24.438 1 96.94 409 PRO A O 1
ATOM 3348 N N . GLN A 1 410 ? 0.404 15.469 23.844 1 97.5 410 GLN A N 1
ATOM 3349 C CA . GLN A 1 410 ? 1.288 15.633 24.984 1 97.5 410 GLN A CA 1
ATOM 3350 C C . GLN A 1 410 ? 2.697 16.016 24.547 1 97.5 410 GLN A C 1
ATOM 3352 O O . GLN A 1 410 ? 3.277 15.367 23.672 1 97.5 410 GLN A O 1
ATOM 3357 N N . PHE A 1 411 ? 3.195 17.016 25.109 1 96.44 411 PHE A N 1
ATOM 3358 C CA . PHE A 1 411 ? 4.547 17.484 24.812 1 96.44 411 PHE A CA 1
ATOM 3359 C C . PHE A 1 411 ? 5.41 17.438 26.078 1 96.44 411 PHE A C 1
ATOM 3361 O O . PHE A 1 411 ? 5.129 18.125 27.047 1 96.44 411 PHE A O 1
ATOM 3368 N N . ARG A 1 412 ? 6.449 16.672 26 1 95.62 412 ARG A N 1
ATOM 3369 C CA . ARG A 1 412 ? 7.355 16.531 27.125 1 95.62 412 ARG A CA 1
ATOM 3370 C C . ARG A 1 412 ? 8.453 17.578 27.109 1 95.62 412 ARG A C 1
ATOM 3372 O O . ARG A 1 412 ? 8.984 17.906 26.047 1 95.62 412 ARG A O 1
ATOM 3379 N N . VAL A 1 413 ? 8.664 18.172 28.203 1 92.44 413 VAL A N 1
ATOM 3380 C CA . VAL A 1 413 ? 9.727 19.156 28.406 1 92.44 413 VAL A CA 1
ATOM 3381 C C . VAL A 1 413 ? 10.695 18.672 29.484 1 92.44 413 VAL A C 1
ATOM 3383 O O . VAL A 1 413 ? 10.32 18.547 30.641 1 92.44 413 VAL A O 1
ATOM 3386 N N . HIS A 1 414 ? 11.883 18.406 29.016 1 92.31 414 HIS A N 1
ATOM 3387 C CA . HIS A 1 414 ? 12.922 18.016 29.953 1 92.31 414 HIS A CA 1
ATOM 3388 C C . HIS A 1 414 ? 13.875 19.172 30.25 1 92.31 414 HIS A C 1
ATOM 3390 O O . HIS A 1 414 ? 14.539 19.672 29.344 1 92.31 414 HIS A O 1
ATOM 3396 N N . ILE A 1 415 ? 13.891 19.578 31.469 1 88.88 415 ILE A N 1
ATOM 3397 C CA . ILE A 1 415 ? 14.789 20.641 31.906 1 88.88 415 ILE A CA 1
ATOM 3398 C C . ILE A 1 415 ? 15.961 20.031 32.688 1 88.88 415 ILE A C 1
ATOM 3400 O O . ILE A 1 415 ? 15.773 19.406 33.719 1 88.88 415 ILE A O 1
ATOM 3404 N N . ALA A 1 416 ? 17.188 20.156 32.125 1 85.19 416 ALA A N 1
ATOM 3405 C CA . ALA A 1 416 ? 18.391 19.562 32.688 1 85.19 416 ALA A CA 1
ATOM 3406 C C . ALA A 1 416 ? 18.734 20.203 34.031 1 85.19 416 ALA A C 1
ATOM 3408 O O . ALA A 1 416 ? 18.453 21.391 34.25 1 85.19 416 ALA A O 1
ATOM 3409 N N . LYS A 1 417 ? 19.312 19.359 34.906 1 75.75 417 LYS A N 1
ATOM 3410 C CA . LYS A 1 417 ? 19.75 19.812 36.219 1 75.75 417 LYS A CA 1
ATOM 3411 C C . LYS A 1 417 ? 21.062 20.578 36.125 1 75.75 417 LYS A C 1
ATOM 3413 O O . LYS A 1 417 ? 22.141 19.969 36.188 1 75.75 417 LYS A O 1
ATOM 3418 N N . ASN A 1 418 ? 21.172 21.328 35.125 1 63.19 418 ASN A N 1
ATOM 3419 C CA . ASN A 1 418 ? 22.438 22.047 35.125 1 63.19 418 ASN A CA 1
ATOM 3420 C C . ASN A 1 418 ? 22.406 23.25 36.094 1 63.19 418 ASN A C 1
ATOM 3422 O O . ASN A 1 418 ? 21.891 24.312 35.75 1 63.19 418 ASN A O 1
ATOM 3426 N N . GLY A 1 419 ? 22.938 23.203 37.156 1 56.06 419 GLY A N 1
ATOM 3427 C CA . GLY A 1 419 ? 22.953 24.25 38.188 1 56.06 419 GLY A CA 1
ATOM 3428 C C . GLY A 1 419 ? 21.562 24.719 38.562 1 56.06 419 GLY A C 1
ATOM 3429 O O . GLY A 1 419 ? 20.578 24.359 37.938 1 56.06 419 GLY A O 1
ATOM 3430 N N . ALA A 1 420 ? 21.344 25.375 39.844 1 53.25 420 ALA A N 1
ATOM 3431 C CA . ALA A 1 420 ? 20.172 25.766 40.656 1 53.25 420 ALA A CA 1
ATOM 3432 C C . ALA A 1 420 ? 19.234 26.656 39.844 1 53.25 420 ALA A C 1
ATOM 3434 O O . ALA A 1 420 ? 18.312 27.266 40.406 1 53.25 420 ALA A O 1
ATOM 3435 N N . LYS A 1 421 ? 19.266 26.781 38.438 1 64.81 421 LYS A N 1
ATOM 3436 C CA . LYS A 1 421 ? 18.547 27.938 37.875 1 64.81 421 LYS A CA 1
ATOM 3437 C C . LYS A 1 421 ? 17.203 27.5 37.281 1 64.81 421 LYS A C 1
ATOM 3439 O O . LYS A 1 421 ? 17.094 26.453 36.656 1 64.81 421 LYS A O 1
ATOM 3444 N N . LYS A 1 422 ? 16.172 28.094 37.75 1 78.31 422 LYS A N 1
ATOM 3445 C CA . LYS A 1 422 ? 14.812 28.016 37.219 1 78.31 422 LYS A CA 1
ATOM 3446 C C . LYS A 1 422 ? 14.781 28.359 35.75 1 78.31 422 LYS A C 1
ATOM 3448 O O . LYS A 1 422 ? 15.602 29.141 35.25 1 78.31 422 LYS A O 1
ATOM 3453 N N . CYS A 1 423 ? 14.109 27.516 35 1 84.25 423 CYS A N 1
ATOM 3454 C CA . CYS A 1 423 ? 13.953 27.734 33.562 1 84.25 423 CYS A CA 1
ATOM 3455 C C . CYS A 1 423 ? 12.68 28.516 33.25 1 84.25 423 CYS A C 1
ATOM 3457 O O . CYS A 1 423 ? 11.602 28.156 33.75 1 84.25 423 CYS A O 1
ATOM 3459 N N . HIS A 1 424 ? 12.875 29.625 32.625 1 82.81 424 HIS A N 1
ATOM 3460 C CA . HIS A 1 424 ? 11.711 30.375 32.156 1 82.81 424 HIS A CA 1
ATOM 3461 C C . HIS A 1 424 ? 11.141 29.766 30.891 1 82.81 424 HIS A C 1
ATOM 3463 O O . HIS A 1 424 ? 11.875 29.469 29.953 1 82.81 424 HIS A O 1
ATOM 3469 N N . VAL A 1 425 ? 9.859 29.469 30.969 1 87.88 425 VAL A N 1
ATOM 3470 C CA . VAL A 1 425 ? 9.195 28.812 29.844 1 87.88 425 VAL A CA 1
ATOM 3471 C C . VAL A 1 425 ? 7.992 29.641 29.406 1 87.88 425 VAL A C 1
ATOM 3473 O O . VAL A 1 425 ? 7.176 30.047 30.234 1 87.88 425 VAL A O 1
ATOM 3476 N N . VAL A 1 426 ? 7.918 29.969 28.156 1 88.81 426 VAL A N 1
ATOM 3477 C CA . VAL A 1 426 ? 6.75 30.625 27.562 1 88.81 426 VAL A CA 1
ATOM 3478 C C . VAL A 1 426 ? 6.004 29.625 26.672 1 88.81 426 VAL A C 1
ATOM 3480 O O . VAL A 1 426 ? 6.586 29.047 25.766 1 88.81 426 VAL A O 1
ATOM 3483 N N . VAL A 1 427 ? 4.773 29.391 26.953 1 93 427 VAL A N 1
ATOM 3484 C CA . VAL A 1 427 ? 3.945 28.484 26.141 1 93 427 VAL A CA 1
ATOM 3485 C C . VAL A 1 427 ? 2.844 29.281 25.453 1 93 427 VAL A C 1
ATOM 3487 O O . VAL A 1 427 ? 2.133 30.062 26.094 1 93 427 VAL A O 1
ATOM 3490 N N . SER A 1 428 ? 2.799 29.109 24.172 1 94.19 428 SER A N 1
ATOM 3491 C CA . SER A 1 428 ? 1.778 29.781 23.375 1 94.19 428 SER A CA 1
ATOM 3492 C C . SER A 1 428 ? 0.968 28.781 22.562 1 94.19 428 SER A C 1
ATOM 3494 O O . SER A 1 428 ? 1.528 27.859 21.953 1 94.19 428 SER A O 1
ATOM 3496 N N . ILE A 1 429 ? -0.317 28.875 22.609 1 94.75 429 ILE A N 1
ATOM 3497 C CA . ILE A 1 429 ? -1.215 28.094 21.766 1 94.75 429 ILE A CA 1
ATOM 3498 C C . ILE A 1 429 ? -2.051 29.016 20.891 1 94.75 429 ILE A C 1
ATOM 3500 O O . ILE A 1 429 ? -2.844 29.812 21.391 1 94.75 429 ILE A O 1
ATOM 3504 N N . LEU A 1 430 ? -1.852 28.938 19.656 1 94.75 430 LEU A N 1
ATOM 3505 C CA . LEU A 1 430 ? -2.582 29.719 18.656 1 94.75 430 LEU A CA 1
ATOM 3506 C C . LEU A 1 430 ? -3.566 28.828 17.906 1 94.75 430 LEU A C 1
ATOM 3508 O O . LEU A 1 430 ? -3.178 27.812 17.328 1 94.75 430 LEU A O 1
ATOM 3512 N N . GLN A 1 431 ? -4.828 29.125 17.953 1 94.19 431 GLN A N 1
ATOM 3513 C CA . GLN A 1 431 ? -5.793 28.359 17.172 1 94.19 431 GLN A CA 1
ATOM 3514 C C . GLN A 1 431 ? -6.027 29 15.805 1 94.19 431 GLN A C 1
ATOM 3516 O O . GLN A 1 431 ? -5.797 30.203 15.633 1 94.19 431 GLN A O 1
ATOM 3521 N N . TYR A 1 432 ? -6.395 28.188 14.938 1 91.44 432 TYR A N 1
ATOM 3522 C CA . TYR A 1 432 ? -6.672 28.703 13.602 1 91.44 432 TYR A CA 1
ATOM 3523 C C . TYR A 1 432 ? -7.738 29.797 13.648 1 91.44 432 TYR A C 1
ATOM 3525 O O . TYR A 1 432 ? -8.719 29.672 14.391 1 91.44 432 TYR A O 1
ATOM 3533 N N . TYR A 1 433 ? -7.496 30.859 12.938 1 87.38 433 TYR A N 1
ATOM 3534 C CA . TYR A 1 433 ? -8.383 32 12.945 1 87.38 433 TYR A CA 1
ATOM 3535 C C . TYR A 1 433 ? -8.586 32.562 11.539 1 87.38 433 TYR A C 1
ATOM 3537 O O . TYR A 1 433 ? -7.758 32.344 10.656 1 87.38 433 TYR A O 1
ATOM 3545 N N . THR A 1 434 ? -9.734 33.094 11.32 1 82.81 434 THR A N 1
ATOM 3546 C CA . THR A 1 434 ? -10.016 33.75 10.062 1 82.81 434 THR A CA 1
ATOM 3547 C C . THR A 1 434 ? -9.867 35.281 10.203 1 82.81 434 THR A C 1
ATOM 3549 O O . THR A 1 434 ? -10.078 35.812 11.289 1 82.81 434 THR A O 1
ATOM 3552 N N . LEU A 1 435 ? -9.305 35.75 9 1 79.25 435 LEU A N 1
ATOM 3553 C CA . LEU A 1 435 ? -9.125 37.188 8.977 1 79.25 435 LEU A CA 1
ATOM 3554 C C . LEU A 1 435 ? -10.336 37.875 8.359 1 79.25 435 LEU A C 1
ATOM 3556 O O . LEU A 1 435 ? -11.047 37.281 7.551 1 79.25 435 LEU A O 1
ATOM 3560 N N . GLY A 1 436 ? -10.742 39 8.781 1 64.25 436 GLY A N 1
ATOM 3561 C CA . GLY A 1 436 ? -11.836 39.75 8.18 1 64.25 436 GLY A CA 1
ATOM 3562 C C . GLY A 1 436 ? -13.016 39.969 9.117 1 64.25 436 GLY A C 1
ATOM 3563 O O . GLY A 1 436 ? -12.906 39.688 10.312 1 64.25 436 GLY A O 1
ATOM 3564 N N . PRO A 1 437 ? -14.086 40.469 8.391 1 56.78 437 PRO A N 1
ATOM 3565 C CA . PRO A 1 437 ? -15.242 40.75 9.242 1 56.78 437 PRO A CA 1
ATOM 3566 C C . PRO A 1 437 ? -15.805 39.5 9.922 1 56.78 437 PRO A C 1
ATOM 3568 O O . PRO A 1 437 ? -15.914 38.469 9.297 1 56.78 437 PRO A O 1
ATOM 3571 N N . GLN A 1 438 ? -15.492 39.375 11.086 1 53.47 438 GLN A N 1
ATOM 3572 C CA . GLN A 1 438 ? -16.172 38.281 11.789 1 53.47 438 GLN A CA 1
ATOM 3573 C C . GLN A 1 438 ? -17.688 38.438 11.711 1 53.47 438 GLN A C 1
ATOM 3575 O O . GLN A 1 438 ? -18.266 39.25 12.43 1 53.47 438 GLN A O 1
ATOM 3580 N N . ASN A 1 439 ? -18.141 38.406 10.406 1 49.81 439 ASN A N 1
ATOM 3581 C CA . ASN A 1 439 ? -19.594 38.438 10.398 1 49.81 439 ASN A CA 1
ATOM 3582 C C . ASN A 1 439 ? -20.172 37.25 11.148 1 49.81 439 ASN A C 1
ATOM 3584 O O . ASN A 1 439 ? -19.484 36.219 11.336 1 49.81 439 ASN A O 1
ATOM 3588 N N . ALA A 1 440 ? -21.281 37.719 11.789 1 52.28 440 ALA A N 1
ATOM 3589 C CA . ALA A 1 440 ? -21.984 36.719 12.609 1 52.28 440 ALA A CA 1
ATOM 3590 C C . ALA A 1 440 ? -22 35.344 11.938 1 52.28 440 ALA A C 1
ATOM 3592 O O . ALA A 1 440 ? -21.828 34.312 12.602 1 52.28 440 ALA A O 1
ATOM 3593 N N . GLU A 1 441 ? -22.062 35.438 10.625 1 51.69 441 GLU A N 1
ATOM 3594 C CA . GLU A 1 441 ? -22.172 34.188 9.898 1 51.69 441 GLU A CA 1
ATOM 3595 C C . GLU A 1 441 ? -20.828 33.438 9.852 1 51.69 441 GLU A C 1
ATOM 3597 O O . GLU A 1 441 ? -20.781 32.219 10 1 51.69 441 GLU A O 1
ATOM 3602 N N . GLN A 1 442 ? -19.844 34.281 9.641 1 56.25 442 GLN A N 1
ATOM 3603 C CA . GLN A 1 442 ? -18.531 33.656 9.562 1 56.25 442 GLN A CA 1
ATOM 3604 C C . GLN A 1 442 ? -18.047 33.188 10.945 1 56.25 442 GLN A C 1
ATOM 3606 O O . GLN A 1 442 ? -17.422 32.156 11.062 1 56.25 442 GLN A O 1
ATOM 3611 N N . THR A 1 443 ? -18.391 34.094 11.859 1 57.47 443 THR A N 1
ATOM 3612 C CA . THR A 1 443 ? -18.047 33.719 13.219 1 57.47 443 THR A CA 1
ATOM 3613 C C . THR A 1 443 ? -18.797 32.438 13.625 1 57.47 443 THR A C 1
ATOM 3615 O O . THR A 1 443 ? -18.281 31.641 14.406 1 57.47 443 THR A O 1
ATOM 3618 N N . LYS A 1 444 ? -19.984 32.469 13.164 1 57.66 444 LYS A N 1
ATOM 3619 C CA . LYS A 1 444 ? -20.766 31.281 13.477 1 57.66 444 LYS A CA 1
ATOM 3620 C C . LYS A 1 444 ? -20.188 30.031 12.805 1 57.66 444 LYS A C 1
ATOM 3622 O O . LYS A 1 444 ? -20.266 28.938 13.359 1 57.66 444 LYS A O 1
ATOM 3627 N N . LYS A 1 445 ? -19.625 30.312 11.695 1 59.47 445 LYS A N 1
ATOM 3628 C CA . LYS A 1 445 ? -19.141 29.172 10.898 1 59.47 445 LYS A CA 1
ATOM 3629 C C . LYS A 1 445 ? -17.812 28.656 11.422 1 59.47 445 LYS A C 1
ATOM 3631 O O . LYS A 1 445 ? -17.547 27.453 11.391 1 59.47 445 LYS A O 1
ATOM 3636 N N . SER A 1 446 ? -17.016 29.578 11.836 1 63.62 446 SER A N 1
ATOM 3637 C CA . SER A 1 446 ? -15.727 29.156 12.375 1 63.62 446 SER A CA 1
ATOM 3638 C C . SER A 1 446 ? -15.414 29.891 13.672 1 63.62 446 SER A C 1
ATOM 3640 O O . SER A 1 446 ? -14.492 30.719 13.727 1 63.62 446 SER A O 1
ATOM 3642 N N . PRO A 1 447 ? -16.203 29.422 14.688 1 76.5 447 PRO A N 1
ATOM 3643 C CA . PRO A 1 447 ? -15.992 30.109 15.961 1 76.5 447 PRO A CA 1
ATOM 3644 C C . PRO A 1 447 ? -14.68 29.703 16.641 1 76.5 447 PRO A C 1
ATOM 3646 O O . PRO A 1 447 ? -14.203 28.578 16.453 1 76.5 447 PRO A O 1
ATOM 3649 N N . LEU A 1 448 ? -14.055 30.781 17.188 1 88.44 448 LEU A N 1
ATOM 3650 C CA . LEU A 1 448 ? -12.93 30.469 18.062 1 88.44 448 LEU A CA 1
ATOM 3651 C C . LEU A 1 448 ? -13.375 29.625 19.266 1 88.44 448 LEU A C 1
ATOM 3653 O O . LEU A 1 448 ? -14.469 29.844 19.797 1 88.44 448 LEU A O 1
ATOM 3657 N N . LEU A 1 449 ? -12.602 28.703 19.641 1 92.38 449 LEU A N 1
ATOM 3658 C CA . LEU A 1 449 ? -12.914 27.781 20.734 1 92.38 449 LEU A CA 1
ATOM 3659 C C . LEU A 1 449 ? -12.141 28.172 21.984 1 92.38 449 LEU A C 1
ATOM 3661 O O . LEU A 1 449 ? -11.023 28.688 21.906 1 92.38 449 LEU A O 1
ATOM 3665 N N . PRO A 1 450 ? -12.828 28.016 23.141 1 93.56 450 PRO A N 1
ATOM 3666 C CA . PRO A 1 450 ? -12.016 28.125 24.359 1 93.56 450 PRO A CA 1
ATOM 3667 C C . PRO A 1 450 ? -10.898 27.094 24.422 1 93.56 450 PRO A C 1
ATOM 3669 O O . PRO A 1 450 ? -11.133 25.906 24.156 1 93.56 450 PRO A O 1
ATOM 3672 N N . LEU A 1 451 ? -9.734 27.562 24.688 1 92.81 451 LEU A N 1
ATOM 3673 C CA . LEU A 1 451 ? -8.586 26.656 24.688 1 92.81 451 LEU A CA 1
ATOM 3674 C C . LEU A 1 451 ? -7.742 26.875 25.953 1 92.81 451 LEU A C 1
ATOM 3676 O O . LEU A 1 451 ? -7.902 27.859 26.656 1 92.81 451 LEU A O 1
ATOM 3680 N N . GLY A 1 452 ? -6.902 25.922 26.203 1 92.62 452 GLY A N 1
ATOM 3681 C CA . GLY A 1 452 ? -5.973 25.969 27.312 1 92.62 452 GLY A CA 1
ATOM 3682 C C . GLY A 1 452 ? -4.926 24.875 27.281 1 92.62 452 GLY A C 1
ATOM 3683 O O . GLY A 1 452 ? -4.703 24.266 26.234 1 92.62 452 GLY A O 1
ATOM 3684 N N . PHE A 1 453 ? -4.176 24.75 28.312 1 93.75 453 PHE A N 1
ATOM 3685 C CA . PHE A 1 453 ? -3.227 23.656 28.453 1 93.75 453 PHE A CA 1
ATOM 3686 C C . PHE A 1 453 ? -2.982 23.344 29.922 1 93.75 453 PHE A C 1
ATOM 3688 O O . PHE A 1 453 ? -3.252 24.156 30.797 1 93.75 453 PHE A O 1
ATOM 3695 N N . THR A 1 454 ? -2.619 22.188 30.141 1 93.81 454 THR A N 1
ATOM 3696 C CA . THR A 1 454 ? -2.229 21.719 31.469 1 93.81 454 THR A CA 1
ATOM 3697 C C . THR A 1 454 ? -0.745 21.375 31.5 1 93.81 454 THR A C 1
ATOM 3699 O O . THR A 1 454 ? -0.18 20.953 30.5 1 93.81 454 THR A O 1
ATOM 3702 N N . VAL A 1 455 ? -0.132 21.625 32.625 1 94.25 455 VAL A N 1
ATOM 3703 C CA . VAL A 1 455 ? 1.256 21.234 32.844 1 94.25 455 VAL A CA 1
ATOM 3704 C C . VAL A 1 455 ? 1.332 20.219 34 1 94.25 455 VAL A C 1
ATOM 3706 O O . VAL A 1 455 ? 0.873 20.5 35.094 1 94.25 455 VAL A O 1
ATOM 3709 N N . TYR A 1 456 ? 1.847 19.078 33.688 1 95.38 456 TYR A N 1
ATOM 3710 C CA . TYR A 1 456 ? 2.059 18.047 34.688 1 95.38 456 TYR A CA 1
ATOM 3711 C C . TYR A 1 456 ? 3.545 17.828 34.938 1 95.38 456 TYR A C 1
ATOM 3713 O O . TYR A 1 456 ? 4.359 17.875 34 1 95.38 456 TYR A O 1
ATOM 3721 N N . GLU A 1 457 ? 3.889 17.734 36.188 1 94.44 457 GLU A N 1
ATOM 3722 C CA . GLU A 1 457 ? 5.191 17.172 36.5 1 94.44 457 GLU A CA 1
ATOM 3723 C C . GLU A 1 457 ? 5.145 15.641 36.5 1 94.44 457 GLU A C 1
ATOM 3725 O O . GLU A 1 457 ? 4.27 15.031 37.094 1 94.44 457 GLU A O 1
ATOM 3730 N N . VAL A 1 458 ? 5.984 15.047 35.719 1 95.19 458 VAL A N 1
ATOM 3731 C CA . VAL A 1 458 ? 5.926 13.602 35.562 1 95.19 458 VAL A CA 1
ATOM 3732 C C . VAL A 1 458 ? 7.266 12.984 35.969 1 95.19 458 VAL A C 1
ATOM 3734 O O . VAL A 1 458 ? 8.328 13.547 35.688 1 95.19 458 VAL A O 1
ATOM 3737 N N . PRO A 1 459 ? 7.195 11.812 36.625 1 92.31 459 PRO A N 1
ATOM 3738 C CA . PRO A 1 459 ? 8.445 11.094 36.906 1 92.31 459 PRO A CA 1
ATOM 3739 C C . PRO A 1 459 ? 9.141 10.602 35.656 1 92.31 459 PRO A C 1
ATOM 3741 O O . PRO A 1 459 ? 8.492 10.43 34.625 1 92.31 459 PRO A O 1
ATOM 3744 N N . PRO A 1 460 ? 10.445 10.359 35.719 1 86.94 460 PRO A N 1
ATOM 3745 C CA . PRO A 1 460 ? 11.211 9.969 34.531 1 86.94 460 PRO A CA 1
ATOM 3746 C C . PRO A 1 460 ? 10.742 8.633 33.938 1 86.94 460 PRO A C 1
ATOM 3748 O O . PRO A 1 460 ? 10.914 8.391 32.75 1 86.94 460 PRO A O 1
ATOM 3751 N N . ASN A 1 461 ? 10.07 7.863 34.719 1 88.31 461 ASN A N 1
ATOM 3752 C CA . ASN A 1 461 ? 9.688 6.531 34.25 1 88.31 461 ASN A CA 1
ATOM 3753 C C . ASN A 1 461 ? 8.352 6.559 33.5 1 88.31 461 ASN A C 1
ATOM 3755 O O . ASN A 1 461 ? 7.965 5.57 32.875 1 88.31 461 ASN A O 1
ATOM 3759 N N . VAL A 1 462 ? 7.703 7.672 33.594 1 90.06 462 VAL A N 1
ATOM 3760 C CA . VAL A 1 462 ? 6.41 7.793 32.906 1 90.06 462 VAL A CA 1
ATOM 3761 C C . VAL A 1 462 ? 6.602 8.391 31.531 1 90.06 462 VAL A C 1
ATOM 3763 O O . VAL A 1 462 ? 6.996 9.555 31.391 1 90.06 462 VAL A O 1
ATOM 3766 N N . SER A 1 463 ? 6.371 7.562 30.547 1 88.06 463 SER A N 1
ATOM 3767 C CA . SER A 1 463 ? 6.586 8.016 29.172 1 88.06 463 SER A CA 1
ATOM 3768 C C . SER A 1 463 ? 5.367 8.758 28.641 1 88.06 463 SER A C 1
ATOM 3770 O O . SER A 1 463 ? 5.492 9.656 27.797 1 88.06 463 SER A O 1
ATOM 3772 N N . ARG A 1 464 ? 4.172 8.438 29.141 1 94.5 464 ARG A N 1
ATOM 3773 C CA . ARG A 1 464 ? 2.924 9.039 28.688 1 94.5 464 ARG A CA 1
ATOM 3774 C C . ARG A 1 464 ? 1.914 9.141 29.812 1 94.5 464 ARG A C 1
ATOM 3776 O O . ARG A 1 464 ? 1.777 8.211 30.609 1 94.5 464 ARG A O 1
ATOM 3783 N N . ILE A 1 465 ? 1.277 10.273 29.859 1 95.5 465 ILE A N 1
ATOM 3784 C CA . ILE A 1 465 ? 0.19 10.445 30.812 1 95.5 465 ILE A CA 1
ATOM 3785 C C . ILE A 1 465 ? -1.051 9.703 30.328 1 95.5 465 ILE A C 1
ATOM 3787 O O . ILE A 1 465 ? -1.483 9.891 29.188 1 95.5 465 ILE A O 1
ATOM 3791 N N . ASN A 1 466 ? -1.577 8.805 31.141 1 94 466 ASN A N 1
ATOM 3792 C CA . ASN A 1 466 ? -2.799 8.086 30.797 1 94 466 ASN A CA 1
ATOM 3793 C C . ASN A 1 466 ? -3.977 8.547 31.656 1 94 466 ASN A C 1
ATOM 3795 O O . ASN A 1 466 ? -3.846 9.484 32.438 1 94 466 ASN A O 1
ATOM 3799 N N . THR A 1 467 ? -5.16 7.949 31.375 1 94.12 467 THR A N 1
ATOM 3800 C CA . THR A 1 467 ? -6.387 8.344 32.062 1 94.12 467 THR A CA 1
ATOM 3801 C C . THR A 1 467 ? -6.25 8.164 33.562 1 94.12 467 THR A C 1
ATOM 3803 O O . THR A 1 467 ? -6.699 9.016 34.344 1 94.12 467 THR A O 1
ATOM 3806 N N . ASN A 1 468 ? -5.633 7.09 33.969 1 92.88 468 ASN A N 1
ATOM 3807 C CA . ASN A 1 468 ? -5.434 6.832 35.375 1 92.88 468 ASN A CA 1
ATOM 3808 C C . ASN A 1 468 ? -4.566 7.91 36.031 1 92.88 468 ASN A C 1
ATOM 3810 O O . ASN A 1 468 ? -4.824 8.32 37.156 1 92.88 468 ASN A O 1
ATOM 3814 N N . PHE A 1 469 ? -3.521 8.328 35.375 1 94.75 469 PHE A N 1
ATOM 3815 C CA . PHE A 1 469 ? -2.639 9.375 35.875 1 94.75 469 PHE A CA 1
ATOM 3816 C C . PHE A 1 469 ? -3.406 10.68 36.062 1 94.75 469 PHE A C 1
ATOM 3818 O O . PHE A 1 469 ? -3.211 11.367 37.094 1 94.75 469 PHE A O 1
ATOM 3825 N N . VAL A 1 470 ? -4.27 11.062 35.156 1 95.25 470 VAL A N 1
ATOM 3826 C CA . VAL A 1 470 ? -5.055 12.289 35.219 1 95.25 470 VAL A CA 1
ATOM 3827 C C . VAL A 1 470 ? -5.988 12.227 36.438 1 95.25 470 VAL A C 1
ATOM 3829 O O . VAL A 1 470 ? -6.223 13.242 37.094 1 95.25 470 VAL A O 1
ATOM 3832 N N . HIS A 1 471 ? -6.496 11.055 36.75 1 94.62 471 HIS A N 1
ATOM 3833 C CA . HIS A 1 471 ? -7.418 10.883 37.875 1 94.62 471 HIS A CA 1
ATOM 3834 C C . HIS A 1 471 ? -6.688 10.938 39.188 1 94.62 471 HIS A C 1
ATOM 3836 O O . HIS A 1 471 ? -7.254 11.375 40.219 1 94.62 471 HIS A O 1
ATOM 3842 N N . THR A 1 472 ? -5.441 10.562 39.219 1 94.25 472 THR A N 1
ATOM 3843 C CA . THR A 1 472 ? -4.746 10.367 40.469 1 94.25 472 THR A CA 1
ATOM 3844 C C . THR A 1 472 ? -3.805 11.531 40.781 1 94.25 472 THR A C 1
ATOM 3846 O O . THR A 1 472 ? -3.412 11.742 41.906 1 94.25 472 THR A O 1
ATOM 3849 N N . HIS A 1 473 ? -3.377 12.25 39.781 1 93.56 473 HIS A N 1
ATOM 3850 C CA . HIS A 1 473 ? -2.408 13.328 39.969 1 93.56 473 HIS A CA 1
ATOM 3851 C C . HIS A 1 473 ? -3.014 14.68 39.625 1 93.56 473 HIS A C 1
ATOM 3853 O O . HIS A 1 473 ? -3.848 14.781 38.75 1 93.56 473 HIS A O 1
ATOM 3859 N N . GLN A 1 474 ? -2.562 15.602 40.375 1 91.88 474 GLN A N 1
ATOM 3860 C CA . GLN A 1 474 ? -3 16.969 40.125 1 91.88 474 GLN A CA 1
ATOM 3861 C C . GLN A 1 474 ? -2.01 17.703 39.219 1 91.88 474 GLN A C 1
ATOM 3863 O O . GLN A 1 474 ? -0.796 17.562 39.375 1 91.88 474 GLN A O 1
ATOM 3868 N N . ALA A 1 475 ? -2.572 18.422 38.281 1 93.19 475 ALA A N 1
ATOM 3869 C CA . ALA A 1 475 ? -1.727 19.219 37.406 1 93.19 475 ALA A CA 1
ATOM 3870 C C . ALA A 1 475 ? -1.019 20.328 38.156 1 93.19 475 ALA A C 1
ATOM 3872 O O . ALA A 1 475 ? -1.572 20.875 39.125 1 93.19 475 ALA A O 1
ATOM 3873 N N . LEU A 1 476 ? 0.183 20.594 37.781 1 90.44 476 LEU A N 1
ATOM 3874 C CA . LEU A 1 476 ? 0.928 21.703 38.375 1 90.44 476 LEU A CA 1
ATOM 3875 C C . LEU A 1 476 ? 0.246 23.047 38.094 1 90.44 476 LEU A C 1
ATOM 3877 O O . LEU A 1 476 ? 0.229 23.938 38.938 1 90.44 476 LEU A O 1
ATOM 3881 N N . ASP A 1 477 ? -0.268 23.141 36.875 1 88.94 477 ASP A N 1
ATOM 3882 C CA . ASP A 1 477 ? -0.959 24.359 36.469 1 88.94 477 ASP A CA 1
ATOM 3883 C C . ASP A 1 477 ? -1.996 24.047 35.375 1 88.94 477 ASP A C 1
ATOM 3885 O O . ASP A 1 477 ? -1.828 23.109 34.594 1 88.94 477 ASP A O 1
ATOM 3889 N N . VAL A 1 478 ? -3.102 24.734 35.438 1 89.19 478 VAL A N 1
ATOM 3890 C CA . VAL A 1 478 ? -4.152 24.641 34.438 1 89.19 478 VAL A CA 1
ATOM 3891 C C . VAL A 1 478 ? -4.504 26.047 33.938 1 89.19 478 VAL A C 1
ATOM 3893 O O . VAL A 1 478 ? -4.852 26.922 34.719 1 89.19 478 VAL A O 1
ATOM 3896 N N . VAL A 1 479 ? -4.391 26.234 32.75 1 87.12 479 VAL A N 1
ATOM 3897 C CA . VAL A 1 479 ? -4.719 27.516 32.125 1 87.12 479 VAL A CA 1
ATOM 3898 C C . VAL A 1 479 ? -5.891 27.344 31.172 1 87.12 479 VAL A C 1
ATOM 3900 O O . VAL A 1 479 ? -5.84 26.5 30.266 1 87.12 479 VAL A O 1
ATOM 3903 N N . LEU A 1 480 ? -6.914 27.938 31.391 1 88.81 480 LEU A N 1
ATOM 3904 C CA . LEU A 1 480 ? -8.086 27.922 30.516 1 88.81 480 LEU A CA 1
ATOM 3905 C C . LEU A 1 480 ? -8.484 29.344 30.125 1 88.81 480 LEU A C 1
ATOM 3907 O O . LEU A 1 480 ? -8.586 30.219 30.984 1 88.81 480 LEU A O 1
ATOM 3911 N N . HIS A 1 481 ? -8.602 29.594 28.938 1 85.12 481 HIS A N 1
ATOM 3912 C CA . HIS A 1 481 ? -8.969 30.906 28.438 1 85.12 481 HIS A CA 1
ATOM 3913 C C . HIS A 1 481 ? -10.281 30.859 27.656 1 85.12 481 HIS A C 1
ATOM 3915 O O . HIS A 1 481 ? -10.602 29.844 27.047 1 85.12 481 HIS A O 1
ATOM 3921 N N . SER A 1 482 ? -10.984 31.938 27.734 1 87.44 482 SER A N 1
ATOM 3922 C CA . SER A 1 482 ? -12.117 32.125 26.844 1 87.44 482 SER A CA 1
ATOM 3923 C C . SER A 1 482 ? -11.672 32.156 25.375 1 87.44 482 SER A C 1
ATOM 3925 O O . SER A 1 482 ? -10.469 32.125 25.094 1 87.44 482 SER A O 1
ATOM 3927 N N . PRO A 1 483 ? -12.625 32.094 24.484 1 87.94 483 PRO A N 1
ATOM 3928 C CA . PRO A 1 483 ? -12.234 32.062 23.078 1 87.94 483 PRO A CA 1
ATOM 3929 C C . PRO A 1 483 ? -11.352 33.219 22.672 1 87.94 483 PRO A C 1
ATOM 3931 O O . PRO A 1 483 ? -11.781 34.375 22.75 1 87.94 483 PRO A O 1
ATOM 3934 N N . ILE A 1 484 ? -10.164 32.938 22.453 1 86.75 484 ILE A N 1
ATOM 3935 C CA . ILE A 1 484 ? -9.164 33.906 22.031 1 86.75 484 ILE A CA 1
ATOM 3936 C C . ILE A 1 484 ? -8.312 33.344 20.906 1 86.75 484 ILE A C 1
ATOM 3938 O O . ILE A 1 484 ? -8.266 32.125 20.719 1 86.75 484 ILE A O 1
ATOM 3942 N N . ARG A 1 485 ? -7.742 34.219 20.188 1 87.56 485 ARG A N 1
ATOM 3943 C CA . ARG A 1 485 ? -6.887 33.812 19.078 1 87.56 485 ARG A CA 1
ATOM 3944 C C . ARG A 1 485 ? -5.656 33.062 19.594 1 87.56 485 ARG A C 1
ATOM 3946 O O . ARG A 1 485 ? -5.281 32.031 19.047 1 87.56 485 ARG A O 1
ATOM 3953 N N . GLU A 1 486 ? -5.047 33.625 20.594 1 90.81 486 GLU A N 1
ATOM 3954 C CA . GLU A 1 486 ? -3.809 33.062 21.109 1 90.81 486 GLU A CA 1
ATOM 3955 C C . GLU A 1 486 ? -3.742 33.156 22.625 1 90.81 486 GLU A C 1
ATOM 3957 O O . GLU A 1 486 ? -4.016 34.219 23.188 1 90.81 486 GLU A O 1
ATOM 3962 N N . ALA A 1 487 ? -3.473 32.031 23.234 1 88.75 487 ALA A N 1
ATOM 3963 C CA . ALA A 1 487 ? -3.236 31.984 24.672 1 88.75 487 ALA A CA 1
ATOM 3964 C C . ALA A 1 487 ? -1.749 31.844 24.984 1 88.75 487 ALA A C 1
ATOM 3966 O O . ALA A 1 487 ? -1.081 30.938 24.453 1 88.75 487 ALA A O 1
ATOM 3967 N N . VAL A 1 488 ? -1.262 32.781 25.719 1 89.19 488 VAL A N 1
ATOM 3968 C CA . VAL A 1 488 ? 0.157 32.75 26.062 1 89.19 488 VAL A CA 1
ATOM 3969 C C . VAL A 1 488 ? 0.323 32.781 27.578 1 89.19 488 VAL A C 1
ATOM 3971 O O . VAL A 1 488 ? -0.376 33.531 28.281 1 89.19 488 VAL A O 1
ATOM 3974 N N . ILE A 1 489 ? 1.217 31.953 28.016 1 83.81 489 ILE A N 1
ATOM 3975 C CA . ILE A 1 489 ? 1.496 31.953 29.453 1 83.81 489 ILE A CA 1
ATOM 3976 C C . ILE A 1 489 ? 3.002 31.828 29.688 1 83.81 489 ILE A C 1
ATOM 3978 O O . ILE A 1 489 ? 3.723 31.281 28.844 1 83.81 489 ILE A O 1
ATOM 3982 N N . PHE A 1 490 ? 3.408 32.406 30.766 1 81.19 490 PHE A N 1
ATOM 3983 C CA . PHE A 1 490 ? 4.797 32.375 31.203 1 81.19 490 PHE A CA 1
ATOM 3984 C C . PHE A 1 490 ? 4.93 31.547 32.5 1 81.19 490 PHE A C 1
ATOM 3986 O O . PHE A 1 490 ? 4.191 31.781 33.438 1 81.19 490 PHE A O 1
ATOM 3993 N N . PHE A 1 491 ? 5.871 30.547 32.406 1 78.19 491 PHE A N 1
ATOM 3994 C CA . PHE A 1 491 ? 6.148 29.703 33.562 1 78.19 491 PHE A CA 1
ATOM 3995 C C . PHE A 1 491 ? 7.617 29.797 33.969 1 78.19 491 PHE A C 1
ATOM 3997 O O . PHE A 1 491 ? 8.477 30.078 33.125 1 78.19 491 PHE A O 1
ATOM 4004 N N . THR A 1 492 ? 7.773 29.688 35.219 1 82.81 492 THR A N 1
ATOM 4005 C CA . THR A 1 492 ? 9.102 29.359 35.719 1 82.81 492 THR A CA 1
ATOM 4006 C C . THR A 1 492 ? 9.125 27.938 36.281 1 82.81 492 THR A C 1
ATOM 4008 O O . THR A 1 492 ? 8.43 27.641 37.281 1 82.81 492 THR A O 1
ATOM 4011 N N . LEU A 1 493 ? 9.898 27.078 35.719 1 86 493 LEU A N 1
ATOM 4012 C CA . LEU A 1 493 ? 9.898 25.672 36.094 1 86 493 LEU A CA 1
ATOM 4013 C C . LEU A 1 493 ? 11.266 25.266 36.625 1 86 493 LEU A C 1
ATOM 4015 O O . LEU A 1 493 ? 12.297 25.703 36.125 1 86 493 LEU A O 1
ATOM 4019 N N . PRO A 1 494 ? 11.234 24.469 37.688 1 87.25 494 PRO A N 1
ATOM 4020 C CA . PRO A 1 494 ? 12.492 23.891 38.156 1 87.25 494 PRO A CA 1
ATOM 4021 C C . PRO A 1 494 ? 13.008 22.781 37.25 1 87.25 494 PRO A C 1
ATOM 4023 O O . PRO A 1 494 ? 12.305 22.344 36.312 1 87.25 494 PRO A O 1
ATOM 4026 N N . PRO A 1 495 ? 14.281 22.359 37.469 1 89.12 495 PRO A N 1
ATOM 4027 C CA . PRO A 1 495 ? 14.742 21.203 36.688 1 89.12 495 PRO A CA 1
ATOM 4028 C C . PRO A 1 495 ? 13.891 19.953 36.938 1 89.12 495 PRO A C 1
ATOM 4030 O O . PRO A 1 495 ? 13.438 19.703 38.062 1 89.12 495 PRO A O 1
ATOM 4033 N N . GLY A 1 496 ? 13.578 19.266 35.906 1 90.69 496 GLY A N 1
ATOM 4034 C CA . GLY A 1 496 ? 12.727 18.094 35.969 1 90.69 496 GLY A CA 1
ATOM 4035 C C . GLY A 1 496 ? 12.023 17.797 34.656 1 90.69 496 GLY A C 1
ATOM 4036 O O . GLY A 1 496 ? 12.43 18.297 33.594 1 90.69 496 GLY A O 1
ATOM 4037 N N . ASP A 1 497 ? 11.078 16.844 34.75 1 92.94 497 ASP A N 1
ATOM 4038 C CA . ASP A 1 497 ? 10.32 16.438 33.594 1 92.94 497 ASP A CA 1
ATOM 4039 C C . ASP A 1 497 ? 8.867 16.906 33.688 1 92.94 497 ASP A C 1
ATOM 4041 O O . ASP A 1 497 ? 8.211 16.703 34.719 1 92.94 497 ASP A O 1
ATOM 4045 N N . PHE A 1 498 ? 8.477 17.562 32.625 1 94.25 498 PHE A N 1
ATOM 4046 C CA . PHE A 1 498 ? 7.125 18.109 32.594 1 94.25 498 PHE A CA 1
ATOM 4047 C C . PHE A 1 498 ? 6.422 17.703 31.297 1 94.25 498 PHE A C 1
ATOM 4049 O O . PHE A 1 498 ? 7.074 17.422 30.297 1 94.25 498 PHE A O 1
ATOM 4056 N N . VAL A 1 499 ? 5.086 17.594 31.344 1 96.38 499 VAL A N 1
ATOM 4057 C CA . VAL A 1 499 ? 4.281 17.359 30.156 1 96.38 499 VAL A CA 1
ATOM 4058 C C . VAL A 1 499 ? 3.254 18.484 29.984 1 96.38 499 VAL A C 1
ATOM 4060 O O . VAL A 1 499 ? 2.465 18.75 30.891 1 96.38 499 VAL A O 1
ATOM 4063 N N . ILE A 1 500 ? 3.348 19.156 28.906 1 95.5 500 ILE A N 1
ATOM 4064 C CA . ILE A 1 500 ? 2.363 20.172 28.547 1 95.5 500 ILE A CA 1
ATOM 4065 C C . ILE A 1 500 ? 1.299 19.547 27.641 1 95.5 500 ILE A C 1
ATOM 4067 O O . ILE A 1 500 ? 1.621 18.969 26.609 1 95.5 500 ILE A O 1
ATOM 4071 N N . MET A 1 501 ? 0.063 19.719 27.984 1 96.31 501 MET A N 1
ATOM 4072 C CA . MET A 1 501 ? -1.041 19.141 27.234 1 96.31 501 MET A CA 1
ATOM 4073 C C . MET A 1 501 ? -2.037 20.203 26.812 1 96.31 501 MET A C 1
ATOM 4075 O O . MET A 1 501 ? -2.967 20.531 27.547 1 96.31 501 MET A O 1
ATOM 4079 N N . PRO A 1 502 ? -1.911 20.672 25.562 1 96.5 502 PRO A N 1
ATOM 4080 C CA . PRO A 1 502 ? -2.936 21.594 25.062 1 96.5 502 PRO A CA 1
ATOM 4081 C C . PRO A 1 502 ? -4.289 20.922 24.859 1 96.5 502 PRO A C 1
ATOM 4083 O O . PRO A 1 502 ? -4.352 19.75 24.469 1 96.5 502 PRO A O 1
ATOM 4086 N N . PHE A 1 503 ? -5.367 21.641 25.125 1 96.44 503 PHE A N 1
ATOM 4087 C CA . PHE A 1 503 ? -6.691 21.062 25.016 1 96.44 503 PHE A CA 1
ATOM 4088 C C . PHE A 1 503 ? -7.723 22.109 24.625 1 96.44 503 PHE A C 1
ATOM 4090 O O . PHE A 1 503 ? -7.473 23.312 24.766 1 96.44 503 PHE A O 1
ATOM 4097 N N . THR A 1 504 ? -8.781 21.672 23.984 1 94.75 504 THR A N 1
ATOM 4098 C CA . THR A 1 504 ? -10.008 22.453 23.922 1 94.75 504 THR A CA 1
ATOM 4099 C C . THR A 1 504 ? -10.867 22.234 25.156 1 94.75 504 THR A C 1
ATOM 4101 O O . THR A 1 504 ? -10.922 21.125 25.688 1 94.75 504 THR A O 1
ATOM 4104 N N . ALA A 1 505 ? -11.531 23.25 25.625 1 93.56 505 ALA A N 1
ATOM 4105 C CA . ALA A 1 505 ? -12.273 23.156 26.875 1 93.56 505 ALA A CA 1
ATOM 4106 C C . ALA A 1 505 ? -13.25 21.984 26.859 1 93.56 505 ALA A C 1
ATOM 4108 O O . ALA A 1 505 ? -13.367 21.234 27.828 1 93.56 505 ALA A O 1
ATOM 4109 N N . GLN A 1 506 ? -13.898 21.859 25.797 1 93.69 506 GLN A N 1
ATOM 4110 C CA . GLN A 1 506 ? -14.805 20.719 25.625 1 93.69 506 GLN A CA 1
ATOM 4111 C C . GLN A 1 506 ? -14.172 19.641 24.766 1 93.69 506 GLN A C 1
ATOM 4113 O O . GLN A 1 506 ? -13.32 19.922 23.922 1 93.69 506 GLN A O 1
ATOM 4118 N N . SER A 1 507 ? -14.57 18.422 25.078 1 94.5 507 SER A N 1
ATOM 4119 C CA . SER A 1 507 ? -14.078 17.312 24.266 1 94.5 507 SER A CA 1
ATOM 4120 C C . SER A 1 507 ? -14.75 17.281 22.906 1 94.5 507 SER A C 1
ATOM 4122 O O . SER A 1 507 ? -15.836 17.844 22.719 1 94.5 507 SER A O 1
ATOM 4124 N N . ASN A 1 508 ? -14.062 16.719 21.891 1 94 508 ASN A N 1
ATOM 4125 C CA . ASN A 1 508 ? -14.586 16.484 20.547 1 94 508 ASN A CA 1
ATOM 4126 C C . ASN A 1 508 ? -14.867 17.797 19.828 1 94 508 ASN A C 1
ATOM 4128 O O . ASN A 1 508 ? -15.914 17.953 19.188 1 94 508 ASN A O 1
ATOM 4132 N N . CYS A 1 509 ? -14.023 18.734 20.078 1 92.69 509 CYS A N 1
ATOM 4133 C CA . CYS A 1 509 ? -13.992 19.953 19.281 1 92.69 509 CYS A CA 1
ATOM 4134 C C . CYS A 1 509 ? -12.797 19.969 18.344 1 92.69 509 CYS A C 1
ATOM 4136 O O . CYS A 1 509 ? -11.688 19.609 18.734 1 92.69 509 CYS A O 1
ATOM 4138 N N . GLU A 1 510 ? -13.102 20.359 17.141 1 91.06 510 GLU A N 1
ATOM 4139 C CA . GLU A 1 510 ? -12.055 20.25 16.125 1 91.06 510 GLU A CA 1
ATOM 4140 C C . GLU A 1 510 ? -11.562 21.625 15.695 1 91.06 510 GLU A C 1
ATOM 4142 O O . GLU A 1 510 ? -12.359 22.547 15.523 1 91.06 510 GLU A O 1
ATOM 4147 N N . THR A 1 511 ? -10.219 21.812 15.609 1 91.69 511 THR A N 1
ATOM 4148 C CA . THR A 1 511 ? -9.57 22.984 15.039 1 91.69 511 THR A CA 1
ATOM 4149 C C . THR A 1 511 ? -8.07 22.766 14.898 1 91.69 511 THR A C 1
ATOM 4151 O O . THR A 1 511 ? -7.523 21.797 15.445 1 91.69 511 THR A O 1
ATOM 4154 N N . LYS A 1 512 ? -7.5 23.516 14.094 1 92.5 512 LYS A N 1
ATOM 4155 C CA . LYS A 1 512 ? -6.043 23.5 13.984 1 92.5 512 LYS A CA 1
ATOM 4156 C C . LYS A 1 512 ? -5.402 24.406 15.031 1 92.5 512 LYS A C 1
ATOM 4158 O O . LYS A 1 512 ? -6 25.406 15.445 1 92.5 512 LYS A O 1
ATOM 4163 N N . PHE A 1 513 ? -4.246 24.016 15.484 1 95.06 513 PHE A N 1
ATOM 4164 C CA . PHE A 1 513 ? -3.57 24.875 16.453 1 95.06 513 PHE A CA 1
ATOM 4165 C C . PHE A 1 513 ? -2.059 24.828 16.25 1 95.06 513 PHE A C 1
ATOM 4167 O O . PHE A 1 513 ? -1.536 23.891 15.648 1 95.06 513 PHE A O 1
ATOM 4174 N N . LEU A 1 514 ? -1.454 25.875 16.609 1 95.69 514 LEU A N 1
ATOM 4175 C CA . LEU A 1 514 ? -0.003 26.031 16.641 1 95.69 514 LEU A CA 1
ATOM 4176 C C . LEU A 1 514 ? 0.507 26.156 18.062 1 95.69 514 LEU A C 1
ATOM 4178 O O . LEU A 1 514 ? 0.131 27.094 18.781 1 95.69 514 LEU A O 1
ATOM 4182 N N . LEU A 1 515 ? 1.259 25.172 18.5 1 95.75 515 LEU A N 1
ATOM 4183 C CA . LEU A 1 515 ? 1.876 25.219 19.812 1 95.75 515 LEU A CA 1
ATOM 4184 C C . LEU A 1 515 ? 3.322 25.703 19.719 1 95.75 515 LEU A C 1
ATOM 4186 O O . LEU A 1 515 ? 4.105 25.172 18.938 1 95.75 515 LEU A O 1
ATOM 4190 N N . ARG A 1 516 ? 3.641 26.656 20.469 1 94.75 516 ARG A N 1
ATOM 4191 C CA . ARG A 1 516 ? 5.008 27.172 20.547 1 94.75 516 ARG A CA 1
ATOM 4192 C C . ARG A 1 516 ? 5.496 27.203 21.984 1 94.75 516 ARG A C 1
ATOM 4194 O O . ARG A 1 516 ? 4.809 27.703 22.875 1 94.75 516 ARG A O 1
ATOM 4201 N N . ILE A 1 517 ? 6.668 26.641 22.203 1 93.62 517 ILE A N 1
ATOM 4202 C CA . ILE A 1 517 ? 7.281 26.609 23.516 1 93.62 517 ILE A CA 1
ATOM 4203 C C . ILE A 1 517 ? 8.664 27.25 23.469 1 93.62 517 ILE A C 1
ATOM 4205 O O . ILE A 1 517 ? 9.531 26.812 22.703 1 93.62 517 ILE A O 1
ATOM 4209 N N . PHE A 1 518 ? 8.812 28.281 24.234 1 90.5 518 PHE A N 1
ATOM 4210 C CA . PHE A 1 518 ? 10.094 28.984 24.359 1 90.5 518 PHE A CA 1
ATOM 4211 C C . PHE A 1 518 ? 10.734 28.688 25.703 1 90.5 518 PHE A C 1
ATOM 4213 O O . PHE A 1 518 ? 10.055 28.672 26.734 1 90.5 518 PHE A O 1
ATOM 4220 N N . THR A 1 519 ? 12 28.406 25.672 1 89 519 THR A N 1
ATOM 4221 C CA . THR A 1 519 ? 12.758 28.219 26.906 1 89 519 THR A CA 1
ATOM 4222 C C . THR A 1 519 ? 14.047 29.031 26.875 1 89 519 THR A C 1
ATOM 4224 O O . THR A 1 519 ? 14.602 29.281 25.797 1 89 519 THR A O 1
ATOM 4227 N N . ASP A 1 520 ? 14.5 29.406 28.031 1 83.81 520 ASP A N 1
ATOM 4228 C CA . ASP A 1 520 ? 15.727 30.188 28.094 1 83.81 520 ASP A CA 1
ATOM 4229 C C . ASP A 1 520 ? 16.938 29.297 28.375 1 83.81 520 ASP A C 1
ATOM 4231 O O . ASP A 1 520 ? 18.078 29.703 28.156 1 83.81 520 ASP A O 1
ATOM 4235 N N . GLU A 1 521 ? 16.656 28.172 28.891 1 81.06 521 GLU A N 1
ATOM 4236 C CA . GLU A 1 521 ? 17.719 27.219 29.172 1 81.06 521 GLU A CA 1
ATOM 4237 C C . GLU A 1 521 ? 17.656 26 28.25 1 81.06 521 GLU A C 1
ATOM 4239 O O . GLU A 1 521 ? 16.656 25.812 27.547 1 81.06 521 GLU A O 1
ATOM 4244 N N . ILE A 1 522 ? 18.781 25.281 28.359 1 76.5 522 ILE A N 1
ATOM 4245 C CA . ILE A 1 522 ? 18.828 24.078 27.547 1 76.5 522 ILE A CA 1
ATOM 4246 C C . ILE A 1 522 ? 17.734 23.094 27.969 1 76.5 522 ILE A C 1
ATOM 4248 O O . ILE A 1 522 ? 17.641 22.766 29.156 1 76.5 522 ILE A O 1
ATOM 4252 N N . SER A 1 523 ? 16.891 22.906 27.078 1 80.56 523 SER A N 1
ATOM 4253 C CA . SER A 1 523 ? 15.789 21.984 27.297 1 80.56 523 SER A CA 1
ATOM 4254 C C . SER A 1 523 ? 15.539 21.109 26.078 1 80.56 523 SER A C 1
ATOM 4256 O O . SER A 1 523 ? 15.914 21.484 24.969 1 80.56 523 SER A O 1
ATOM 4258 N N . ASN A 1 524 ? 15.141 19.891 26.422 1 87.94 524 ASN A N 1
ATOM 4259 C CA . ASN A 1 524 ? 14.695 18.984 25.359 1 87.94 524 ASN A CA 1
ATOM 4260 C C . ASN A 1 524 ? 13.18 18.859 25.328 1 87.94 524 ASN A C 1
ATOM 4262 O O . ASN A 1 524 ? 12.57 18.469 26.328 1 87.94 524 ASN A O 1
ATOM 4266 N N . ILE A 1 525 ? 12.648 19.297 24.234 1 91.69 525 ILE A N 1
ATOM 4267 C CA . ILE A 1 525 ? 11.195 19.266 24.094 1 91.69 525 ILE A CA 1
ATOM 4268 C C . ILE A 1 525 ? 10.797 18.359 22.938 1 91.69 525 ILE A C 1
ATOM 4270 O O . ILE A 1 525 ? 11.344 18.469 21.844 1 91.69 525 ILE A O 1
ATOM 4274 N N . TRP A 1 526 ? 9.922 17.375 23.172 1 92.62 526 TRP A N 1
ATOM 4275 C CA . TRP A 1 526 ? 9.438 16.516 22.094 1 92.62 526 TRP A CA 1
ATOM 4276 C C . TRP A 1 526 ? 7.984 16.109 22.344 1 92.62 526 TRP A C 1
ATOM 4278 O O . TRP A 1 526 ? 7.5 16.172 23.469 1 92.62 526 TRP A O 1
ATOM 4288 N N . GLU A 1 527 ? 7.305 15.82 21.297 1 95.69 527 GLU A N 1
ATOM 4289 C CA . GLU A 1 527 ? 5.941 15.305 21.422 1 95.69 527 GLU A CA 1
ATOM 4290 C C . GLU A 1 527 ? 5.941 13.828 21.781 1 95.69 527 GLU A C 1
ATOM 4292 O O . GLU A 1 527 ? 6.68 13.031 21.188 1 95.69 527 GLU A O 1
ATOM 4297 N N . VAL A 1 528 ? 5.156 13.484 22.766 1 96.56 528 VAL A N 1
ATOM 4298 C CA . VAL A 1 528 ? 5.039 12.086 23.172 1 96.56 528 VAL A CA 1
ATOM 4299 C C . VAL A 1 528 ? 4.43 11.266 22.047 1 96.56 528 VAL A C 1
ATOM 4301 O O . VAL A 1 528 ? 3.381 11.625 21.5 1 96.56 528 VAL A O 1
ATOM 4304 N N . ASN A 1 529 ? 5.105 10.195 21.625 1 95.44 529 ASN A N 1
ATOM 4305 C CA . ASN A 1 529 ? 4.707 9.336 20.516 1 95.44 529 ASN A CA 1
ATOM 4306 C C . ASN A 1 529 ? 5.02 7.871 20.797 1 95.44 529 ASN A C 1
ATOM 4308 O O . ASN A 1 529 ? 5.645 7.551 21.812 1 95.44 529 ASN A O 1
ATOM 4312 N N . ASP A 1 530 ? 4.422 6.977 20.047 1 94.31 530 ASP A N 1
ATOM 4313 C CA . ASP A 1 530 ? 4.723 5.555 20.141 1 94.31 530 ASP A CA 1
ATOM 4314 C C . ASP A 1 530 ? 5.402 5.051 18.859 1 94.31 530 ASP A C 1
ATOM 4316 O O . ASP A 1 530 ? 5.234 5.637 17.797 1 94.31 530 ASP A O 1
ATOM 4320 N N . GLU A 1 531 ? 6.18 4.02 19.062 1 93.56 531 GLU A N 1
ATOM 4321 C CA . GLU A 1 531 ? 6.758 3.354 17.891 1 93.56 531 GLU A CA 1
ATOM 4322 C C . GLU A 1 531 ? 5.758 2.391 17.266 1 93.56 531 GLU A C 1
ATOM 4324 O O . GLU A 1 531 ? 4.809 1.952 17.922 1 93.56 531 GLU A O 1
ATOM 4329 N N . ASN A 1 532 ? 5.922 2.182 16 1 95.88 532 ASN A N 1
ATOM 4330 C CA . ASN A 1 532 ? 5.094 1.191 15.312 1 95.88 532 ASN A CA 1
ATOM 4331 C C . ASN A 1 532 ? 5.68 -0.212 15.445 1 95.88 532 ASN A C 1
ATOM 4333 O O . ASN A 1 532 ? 6.586 -0.584 14.695 1 95.88 532 ASN A O 1
ATOM 4337 N N . VAL A 1 533 ? 5.172 -0.988 16.359 1 93.31 533 VAL A N 1
ATOM 4338 C CA . VAL A 1 533 ? 5.742 -2.297 16.656 1 93.31 533 VAL A CA 1
ATOM 4339 C C . VAL A 1 533 ? 4.625 -3.309 16.906 1 93.31 533 VAL A C 1
ATOM 4341 O O . VAL A 1 533 ? 3.584 -2.967 17.469 1 93.31 533 VAL A O 1
ATOM 4344 N N . ILE A 1 534 ? 4.797 -4.477 16.344 1 89.62 534 ILE A N 1
ATOM 4345 C CA . ILE A 1 534 ? 3.971 -5.621 16.703 1 89.62 534 ILE A CA 1
ATOM 4346 C C . ILE A 1 534 ? 4.688 -6.461 17.75 1 89.62 534 ILE A C 1
ATOM 4348 O O . ILE A 1 534 ? 5.727 -7.062 17.484 1 89.62 534 ILE A O 1
ATOM 4352 N N . CYS A 1 535 ? 4.242 -6.43 18.891 1 77.69 535 CYS A N 1
ATOM 4353 C CA . CYS A 1 535 ? 4.91 -7.086 20.016 1 77.69 535 CYS A CA 1
ATOM 4354 C C . CYS A 1 535 ? 4.57 -8.57 20.062 1 77.69 535 CYS A C 1
ATOM 4356 O O . CYS A 1 535 ? 5.363 -9.375 20.547 1 77.69 535 CYS A O 1
ATOM 4358 N N . ARG A 1 536 ? 3.432 -8.914 19.703 1 62.94 536 ARG A N 1
ATOM 4359 C CA . ARG A 1 536 ? 3.055 -10.32 19.734 1 62.94 536 ARG A CA 1
ATOM 4360 C C . ARG A 1 536 ? 2.867 -10.883 18.328 1 62.94 536 ARG A C 1
ATOM 4362 O O . ARG A 1 536 ? 2.021 -10.398 17.578 1 62.94 536 ARG A O 1
ATOM 4369 N N . GLU A 1 537 ? 3.854 -11.711 17.938 1 60.28 537 GLU A N 1
ATOM 4370 C CA . GLU A 1 537 ? 3.727 -12.359 16.625 1 60.28 537 GLU A CA 1
ATOM 4371 C C . GLU A 1 537 ? 2.498 -13.266 16.578 1 60.28 537 GLU A C 1
ATOM 4373 O O . GLU A 1 537 ? 2.146 -13.898 17.578 1 60.28 537 GLU A O 1
ATOM 4378 N N . LEU A 1 538 ? 1.577 -12.867 15.672 1 58.91 538 LEU A N 1
ATOM 4379 C CA . LEU A 1 538 ? 0.426 -13.742 15.484 1 58.91 538 LEU A CA 1
ATOM 4380 C C . LEU A 1 538 ? 0.859 -15.203 15.414 1 58.91 538 LEU A C 1
ATOM 4382 O O . LEU A 1 538 ? 1.867 -15.531 14.781 1 58.91 538 LEU A O 1
ATOM 4386 N N . THR A 1 539 ? 0.694 -15.93 16.375 1 51.94 539 THR A N 1
ATOM 4387 C CA . THR A 1 539 ? 0.983 -17.359 16.531 1 51.94 539 THR A CA 1
ATOM 4388 C C . THR A 1 539 ? 0.565 -18.125 15.281 1 51.94 539 THR A C 1
ATOM 4390 O O . THR A 1 539 ? 0.375 -19.344 15.328 1 51.94 539 THR A O 1
ATOM 4393 N N . PHE A 1 540 ? 0.367 -17.422 14.156 1 48.34 540 PHE A N 1
ATOM 4394 C CA . PHE A 1 540 ? -0.081 -18.297 13.086 1 48.34 540 PHE A CA 1
ATOM 4395 C C . PHE A 1 540 ? 0.866 -19.484 12.93 1 48.34 540 PHE A C 1
ATOM 4397 O O . PHE A 1 540 ? 0.649 -20.359 12.086 1 48.34 540 PHE A O 1
ATOM 4404 N N . THR A 1 541 ? 1.972 -19.266 13.391 1 42.34 541 THR A N 1
ATOM 4405 C CA . THR A 1 541 ? 2.926 -20.328 13.094 1 42.34 541 THR A CA 1
ATOM 4406 C C . THR A 1 541 ? 2.375 -21.688 13.523 1 42.34 541 THR A C 1
ATOM 4408 O O . THR A 1 541 ? 1.529 -21.766 14.422 1 42.34 541 THR A O 1
ATOM 4411 N N . TYR A 1 542 ? 2.838 -22.703 12.734 1 39.56 542 TYR A N 1
ATOM 4412 C CA . TYR A 1 542 ? 2.643 -24.109 12.406 1 39.56 542 TYR A CA 1
ATOM 4413 C C . TYR A 1 542 ? 2.453 -24.938 13.664 1 39.56 542 TYR A C 1
ATOM 4415 O O . TYR A 1 542 ? 1.685 -25.906 13.672 1 39.56 542 TYR A O 1
ATOM 4423 N N . ASN A 1 543 ? 3.389 -24.719 14.672 1 40.75 543 ASN A N 1
ATOM 4424 C CA . ASN A 1 543 ? 3.631 -26 15.32 1 40.75 543 ASN A CA 1
ATOM 4425 C C . ASN A 1 543 ? 2.459 -26.422 16.203 1 40.75 543 ASN A C 1
ATOM 4427 O O . ASN A 1 543 ? 2.65 -27.062 17.234 1 40.75 543 ASN A O 1
ATOM 4431 N N . THR A 1 544 ? 1.46 -25.562 16.141 1 44.62 544 THR A N 1
ATOM 4432 C CA . THR A 1 544 ? 0.491 -26.172 17.062 1 44.62 544 THR A CA 1
ATOM 4433 C C . THR A 1 544 ? -0.045 -27.484 16.484 1 44.62 544 THR A C 1
ATOM 4435 O O . THR A 1 544 ? -0.49 -27.531 15.336 1 44.62 544 THR A O 1
ATOM 4438 N N . ASP A 1 545 ? 0.325 -28.531 16.938 1 45 545 ASP A N 1
ATOM 4439 C CA . ASP A 1 545 ? -0.071 -29.906 16.641 1 45 545 ASP A CA 1
ATOM 4440 C C . ASP A 1 545 ? -1.577 -30 16.406 1 45 545 ASP A C 1
ATOM 4442 O O . ASP A 1 545 ? -2.369 -29.5 17.203 1 45 545 ASP A O 1
ATOM 4446 N N . MET A 1 546 ? -1.975 -30.016 15.172 1 49.06 546 MET A N 1
ATOM 4447 C CA . MET A 1 546 ? -3.355 -30.359 14.844 1 49.06 546 MET A CA 1
ATOM 4448 C C . MET A 1 546 ? -4.016 -31.109 15.992 1 49.06 546 MET A C 1
ATOM 4450 O O . MET A 1 546 ? -5.223 -30.984 16.219 1 49.06 546 MET A O 1
ATOM 4454 N N . MET A 1 547 ? -3.131 -31.734 16.625 1 51.06 547 MET A N 1
ATOM 4455 C CA . MET A 1 547 ? -3.662 -32.531 17.734 1 51.06 547 MET A CA 1
ATOM 4456 C C . MET A 1 547 ? -4.172 -31.625 18.859 1 51.06 547 MET A C 1
ATOM 4458 O O . MET A 1 547 ? -5.219 -31.891 19.453 1 51.06 547 MET A O 1
ATOM 4462 N N . THR A 1 548 ? -3.467 -30.641 19.062 1 54.47 548 THR A N 1
ATOM 4463 C CA . THR A 1 548 ? -3.893 -29.75 20.141 1 54.47 548 THR A CA 1
ATOM 4464 C C . THR A 1 548 ? -5.141 -28.969 19.734 1 54.47 548 THR A C 1
ATOM 4466 O O . THR A 1 548 ? -5.969 -28.641 20.594 1 54.47 548 THR A O 1
ATOM 4469 N N . LEU A 1 549 ? -5.266 -28.672 18.547 1 54.44 549 LEU A N 1
ATOM 4470 C CA . LEU A 1 549 ? -6.426 -27.969 18.016 1 54.44 549 LEU A CA 1
ATOM 4471 C C . LEU A 1 549 ? -7.691 -28.797 18.172 1 54.44 549 LEU A C 1
ATOM 4473 O O . LEU A 1 549 ? -8.75 -28.281 18.516 1 54.44 549 LEU A O 1
ATOM 4477 N N . GLN A 1 550 ? -7.477 -30.094 17.844 1 56.75 550 GLN A N 1
ATOM 4478 C CA . GLN A 1 550 ? -8.594 -31.016 17.969 1 56.75 550 GLN A CA 1
ATOM 4479 C C . GLN A 1 550 ? -9.125 -31.047 19.406 1 56.75 550 GLN A C 1
ATOM 4481 O O . GLN A 1 550 ? -10.328 -31.188 19.625 1 56.75 550 GLN A O 1
ATOM 4486 N N . ASN A 1 551 ? -8.195 -30.719 20.188 1 59.78 551 ASN A N 1
ATOM 4487 C CA . ASN A 1 551 ? -8.617 -30.75 21.594 1 59.78 551 ASN A CA 1
ATOM 4488 C C . ASN A 1 551 ? -9.242 -29.422 22.016 1 59.78 551 ASN A C 1
ATOM 4490 O O . ASN A 1 551 ? -10.234 -29.406 22.75 1 59.78 551 ASN A O 1
ATOM 4494 N N . ASP A 1 552 ? -8.773 -28.375 21.438 1 63.19 552 ASP A N 1
ATOM 4495 C CA . ASP A 1 552 ? -9.211 -27.078 21.922 1 63.19 552 ASP A CA 1
ATOM 4496 C C . ASP A 1 552 ? -10.5 -26.625 21.219 1 63.19 552 ASP A C 1
ATOM 4498 O O . ASP A 1 552 ? -11.281 -25.859 21.781 1 63.19 552 ASP A O 1
ATOM 4502 N N . PHE A 1 553 ? -10.625 -27.156 19.953 1 67.56 553 PHE A N 1
ATOM 4503 C CA . PHE A 1 553 ? -11.82 -26.766 19.234 1 67.56 553 PHE A CA 1
ATOM 4504 C C . PHE A 1 553 ? -12.594 -28 18.766 1 67.56 553 PHE A C 1
ATOM 4506 O O . PHE A 1 553 ? -12.609 -28.328 17.578 1 67.56 553 PHE A O 1
ATOM 4513 N N . PRO A 1 554 ? -13.156 -28.625 19.625 1 63.81 554 PRO A N 1
ATOM 4514 C CA . PRO A 1 554 ? -13.852 -29.859 19.266 1 63.81 554 PRO A CA 1
ATOM 4515 C C . PRO A 1 554 ? -14.867 -29.656 18.141 1 63.81 554 PRO A C 1
ATOM 4517 O O . PRO A 1 554 ? -15.031 -30.531 17.297 1 63.81 554 PRO A O 1
ATOM 4520 N N . VAL A 1 555 ? -15.484 -28.484 18.172 1 64.81 555 VAL A N 1
ATOM 4521 C CA . VAL A 1 555 ? -16.516 -28.219 17.172 1 64.81 555 VAL A CA 1
ATOM 4522 C C . VAL A 1 555 ? -15.867 -28.156 15.781 1 64.81 555 VAL A C 1
ATOM 4524 O O . VAL A 1 555 ? -16.438 -28.625 14.797 1 64.81 555 VAL A O 1
ATOM 4527 N N . LEU A 1 556 ? -14.719 -27.641 15.773 1 68.06 556 LEU A N 1
ATOM 4528 C CA . LEU A 1 556 ? -14.016 -27.5 14.5 1 68.06 556 LEU A CA 1
ATOM 4529 C C . LEU A 1 556 ? -13.602 -28.859 13.961 1 68.06 556 LEU A C 1
ATOM 4531 O O . LEU A 1 556 ? -13.617 -29.094 12.742 1 68.06 556 LEU A O 1
ATOM 4535 N N . ASN A 1 557 ? -13.297 -29.656 14.859 1 64.81 557 ASN A N 1
ATOM 4536 C CA . ASN A 1 557 ? -12.883 -30.984 14.422 1 64.81 557 ASN A CA 1
ATOM 4537 C C . ASN A 1 557 ? -14 -31.688 13.648 1 64.81 557 ASN A C 1
ATOM 4539 O O . ASN A 1 557 ? -13.734 -32.375 12.656 1 64.81 557 ASN A O 1
ATOM 4543 N N . LYS A 1 558 ? -15.164 -31.453 14.172 1 67.31 558 LYS A N 1
ATOM 4544 C CA . LYS A 1 558 ? -16.312 -32.062 13.492 1 67.31 558 LYS A CA 1
ATOM 4545 C C . LYS A 1 558 ? -16.516 -31.453 12.109 1 67.31 558 LYS A C 1
ATOM 4547 O O . LYS A 1 558 ? -16.953 -32.125 11.18 1 67.31 558 LYS A O 1
ATOM 4552 N N . MET A 1 559 ? -16.078 -30.203 12.047 1 70.38 559 MET A N 1
ATOM 4553 C CA . MET A 1 559 ? -16.312 -29.469 10.805 1 70.38 559 MET A CA 1
ATOM 4554 C C . MET A 1 559 ? -15.117 -29.609 9.859 1 70.38 559 MET A C 1
ATOM 4556 O O . MET A 1 559 ? -15.258 -29.438 8.648 1 70.38 559 MET A O 1
ATOM 4560 N N . LEU A 1 560 ? -14.078 -30 10.445 1 68.56 560 LEU A N 1
ATOM 4561 C CA . LEU A 1 560 ? -12.828 -30 9.688 1 68.56 560 LEU A CA 1
ATOM 4562 C C . LEU A 1 560 ? -12.898 -30.984 8.531 1 68.56 560 LEU A C 1
ATOM 4564 O O . LEU A 1 560 ? -12.344 -30.734 7.457 1 68.56 560 LEU A O 1
ATOM 4568 N N . HIS A 1 561 ? -13.594 -32.062 8.82 1 70.31 561 HIS A N 1
ATOM 4569 C CA . HIS A 1 561 ? -13.68 -33.094 7.777 1 70.31 561 HIS A CA 1
ATOM 4570 C C . HIS A 1 561 ? -14.484 -32.594 6.586 1 70.31 561 HIS A C 1
ATOM 4572 O O . HIS A 1 561 ? -14.289 -33.031 5.457 1 70.31 561 HIS A O 1
ATOM 4578 N N . LYS A 1 562 ? -15.281 -31.562 6.863 1 75.81 562 LYS A N 1
ATOM 4579 C CA . LYS A 1 562 ? -16.141 -31.047 5.801 1 75.81 562 LYS A CA 1
ATOM 4580 C C . LYS A 1 562 ? -15.531 -29.828 5.129 1 75.81 562 LYS A C 1
ATOM 4582 O O . LYS A 1 562 ? -15.992 -29.391 4.074 1 75.81 562 LYS A O 1
ATOM 4587 N N . ILE A 1 563 ? -14.445 -29.406 5.742 1 82.31 563 ILE A N 1
ATOM 4588 C CA . ILE A 1 563 ? -13.844 -28.188 5.23 1 82.31 563 ILE A CA 1
ATOM 4589 C C . ILE A 1 563 ? -12.859 -28.516 4.113 1 82.31 563 ILE A C 1
ATOM 4591 O O . ILE A 1 563 ? -12.023 -29.406 4.266 1 82.31 563 ILE A O 1
ATOM 4595 N N . PRO A 1 564 ? -13.055 -27.828 3 1 82.56 564 PRO A N 1
ATOM 4596 C CA . PRO A 1 564 ? -12.109 -28.062 1.902 1 82.56 564 PRO A CA 1
ATOM 4597 C C . PRO A 1 564 ? -10.672 -27.719 2.275 1 82.56 564 PRO A C 1
ATOM 4599 O O . PRO A 1 564 ? -10.445 -27.016 3.26 1 82.56 564 PRO A O 1
ATOM 4602 N N . THR A 1 565 ? -9.703 -28.234 1.521 1 82.81 565 THR A N 1
ATOM 4603 C CA . THR A 1 565 ? -8.289 -28.016 1.783 1 82.81 565 THR A CA 1
ATOM 4604 C C . THR A 1 565 ? -7.926 -26.531 1.608 1 82.81 565 THR A C 1
ATOM 4606 O O . THR A 1 565 ? -7.035 -26.031 2.289 1 82.81 565 THR A O 1
ATOM 4609 N N . GLU A 1 566 ? -8.602 -25.938 0.682 1 89.25 566 GLU A N 1
ATOM 4610 C CA . GLU A 1 566 ? -8.43 -24.5 0.458 1 89.25 566 GLU A CA 1
ATOM 4611 C C . GLU A 1 566 ? -9.695 -23.719 0.813 1 89.25 566 GLU A C 1
ATOM 4613 O O . GLU A 1 566 ? -10.805 -24.141 0.448 1 89.25 566 GLU A O 1
ATOM 4618 N N . ILE A 1 567 ? -9.492 -22.734 1.548 1 92.88 567 ILE A N 1
ATOM 4619 C CA . ILE A 1 567 ? -10.625 -21.969 2.074 1 92.88 567 ILE A CA 1
ATOM 4620 C C . ILE A 1 567 ? -10.625 -20.562 1.486 1 92.88 567 ILE A C 1
ATOM 4622 O O . ILE A 1 567 ? -9.641 -19.844 1.604 1 92.88 567 ILE A O 1
ATOM 4626 N N . ASP A 1 568 ? -11.742 -20.188 0.848 1 94.25 568 ASP A N 1
ATOM 4627 C CA . ASP A 1 568 ? -11.883 -18.828 0.348 1 94.25 568 ASP A CA 1
ATOM 4628 C C . ASP A 1 568 ? -12.695 -17.969 1.318 1 94.25 568 ASP A C 1
ATOM 4630 O O . ASP A 1 568 ? -13.031 -18.422 2.416 1 94.25 568 ASP A O 1
ATOM 4634 N N . ALA A 1 569 ? -12.977 -16.75 1.012 1 96.25 569 ALA A N 1
ATOM 4635 C CA . ALA A 1 569 ? -13.617 -15.797 1.916 1 96.25 569 ALA A CA 1
ATOM 4636 C C . ALA A 1 569 ? -15.047 -16.219 2.24 1 96.25 569 ALA A C 1
ATOM 4638 O O . ALA A 1 569 ? -15.492 -16.094 3.381 1 96.25 569 ALA A O 1
ATOM 4639 N N . LEU A 1 570 ? -15.789 -16.734 1.268 1 94.88 570 LEU A N 1
ATOM 4640 C CA . LEU A 1 570 ? -17.172 -17.156 1.478 1 94.88 570 LEU A CA 1
ATOM 4641 C C . LEU A 1 570 ? -17.234 -18.359 2.408 1 94.88 570 LEU A C 1
ATOM 4643 O O . LEU A 1 570 ? -18.078 -18.422 3.303 1 94.88 570 LEU A O 1
ATOM 4647 N N . THR A 1 571 ? -16.344 -19.328 2.137 1 93.56 571 THR A N 1
ATOM 4648 C CA . THR A 1 571 ? -16.281 -20.5 2.996 1 93.56 571 THR A CA 1
ATOM 4649 C C . THR A 1 571 ? -15.891 -20.109 4.418 1 93.56 571 THR A C 1
ATOM 4651 O O . THR A 1 571 ? -16.453 -20.625 5.387 1 93.56 571 THR A O 1
ATOM 4654 N N . LEU A 1 572 ? -14.938 -19.25 4.547 1 94.88 572 LEU A N 1
ATOM 4655 C CA . LEU A 1 572 ? -14.531 -18.766 5.863 1 94.88 572 LEU A CA 1
ATOM 4656 C C . LEU A 1 572 ? -15.695 -18.094 6.582 1 94.88 572 LEU A C 1
ATOM 4658 O O . LEU A 1 572 ? -15.883 -18.281 7.785 1 94.88 572 LEU A O 1
ATOM 4662 N N . GLN A 1 573 ? -16.422 -17.266 5.879 1 96.12 573 GLN A N 1
ATOM 4663 C CA . GLN A 1 573 ? -17.578 -16.594 6.465 1 96.12 573 GLN A CA 1
ATOM 4664 C C . GLN A 1 573 ? -18.578 -17.594 7.02 1 96.12 573 GLN A C 1
ATOM 4666 O O . GLN A 1 573 ? -19.125 -17.391 8.109 1 96.12 573 GLN A O 1
ATOM 4671 N N . LYS A 1 574 ? -18.859 -18.625 6.238 1 92.75 574 LYS A N 1
ATOM 4672 C CA . LYS A 1 574 ? -19.781 -19.672 6.691 1 92.75 574 LYS A CA 1
ATOM 4673 C C . LYS A 1 574 ? -19.266 -20.328 7.973 1 92.75 574 LYS A C 1
ATOM 4675 O O . LYS A 1 574 ? -20.031 -20.547 8.914 1 92.75 574 LYS A O 1
ATOM 4680 N N . ILE A 1 575 ? -18.016 -20.594 7.969 1 91.12 575 ILE A N 1
ATOM 4681 C CA . ILE A 1 575 ? -17.391 -21.234 9.125 1 91.12 575 ILE A CA 1
ATOM 4682 C C . ILE A 1 575 ? -17.516 -20.312 10.344 1 91.12 575 ILE A C 1
ATOM 4684 O O . ILE A 1 575 ? -17.938 -20.75 11.414 1 91.12 575 ILE A O 1
ATOM 4688 N N . LEU A 1 576 ? -17.219 -19.062 10.227 1 93.44 576 LEU A N 1
ATOM 4689 C CA . LEU A 1 576 ? -17.219 -18.125 11.336 1 93.44 576 LEU A CA 1
ATOM 4690 C C . LEU A 1 576 ? -18.625 -17.828 11.812 1 93.44 576 LEU A C 1
ATOM 4692 O O . LEU A 1 576 ? -18.875 -17.641 13.008 1 93.44 576 LEU A O 1
ATOM 4696 N N . ARG A 1 577 ? -19.531 -17.734 10.891 1 93.81 577 ARG A N 1
ATOM 4697 C CA . ARG A 1 577 ? -20.922 -17.469 11.258 1 93.81 577 ARG A CA 1
ATOM 4698 C C . ARG A 1 577 ? -21.5 -18.594 12.094 1 93.81 577 ARG A C 1
ATOM 4700 O O . ARG A 1 577 ? -22.344 -18.375 12.961 1 93.81 577 ARG A O 1
ATOM 4707 N N . SER A 1 578 ? -21.016 -19.719 11.828 1 87.88 578 SER A N 1
ATOM 4708 C CA . SER A 1 578 ? -21.516 -20.891 12.547 1 87.88 578 SER A CA 1
ATOM 4709 C C . SER A 1 578 ? -20.859 -21.016 13.922 1 87.88 578 SER A C 1
ATOM 4711 O O . SER A 1 578 ? -21.422 -21.641 14.828 1 87.88 578 SER A O 1
ATOM 4713 N N . SER A 1 579 ? -19.703 -20.391 14.164 1 87.69 579 SER A N 1
ATOM 4714 C CA . SER A 1 579 ? -18.953 -20.688 15.375 1 87.69 579 SER A CA 1
ATOM 4715 C C . SER A 1 579 ? -18.562 -19.422 16.109 1 87.69 579 SER A C 1
ATOM 4717 O O . SER A 1 579 ? -17.875 -19.469 17.141 1 87.69 579 SER A O 1
ATOM 4719 N N . TRP A 1 580 ? -18.922 -18.297 15.703 1 88.69 580 TRP A N 1
ATOM 4720 C CA . TRP A 1 580 ? -18.406 -17.047 16.234 1 88.69 580 TRP A CA 1
ATOM 4721 C C . TRP A 1 580 ? -18.781 -16.875 17.703 1 88.69 580 TRP A C 1
ATOM 4723 O O . TRP A 1 580 ? -17.984 -16.391 18.5 1 88.69 580 TRP A O 1
ATOM 4733 N N . ARG A 1 581 ? -20 -17.281 18.078 1 87.06 581 ARG A N 1
ATOM 4734 C CA . ARG A 1 581 ? -20.484 -17.125 19.453 1 87.06 581 ARG A CA 1
ATOM 4735 C C . ARG A 1 581 ? -19.953 -18.234 20.344 1 87.06 581 ARG A C 1
ATOM 4737 O O . ARG A 1 581 ? -19.453 -17.969 21.453 1 87.06 581 ARG A O 1
ATOM 4744 N N . SER A 1 582 ? -20.047 -19.438 19.828 1 83.19 582 SER A N 1
ATOM 4745 C CA . SER A 1 582 ? -19.703 -20.609 20.625 1 83.19 582 SER A CA 1
ATOM 4746 C C . SER A 1 582 ? -18.203 -20.609 20.969 1 83.19 582 SER A C 1
ATOM 4748 O O . SER A 1 582 ? -17.812 -21.047 22.047 1 83.19 582 SER A O 1
ATOM 4750 N N . LEU A 1 583 ? -17.422 -20.094 20.172 1 84.44 583 LEU A N 1
ATOM 4751 C CA . LEU A 1 583 ? -15.969 -20.094 20.391 1 84.44 583 LEU A CA 1
ATOM 4752 C C . LEU A 1 583 ? -15.477 -18.734 20.844 1 84.44 583 LEU A C 1
ATOM 4754 O O . LEU A 1 583 ? -14.273 -18.5 20.969 1 84.44 583 LEU A O 1
ATOM 4758 N N . ASN A 1 584 ? -16.344 -17.781 21 1 88.25 584 ASN A N 1
ATOM 4759 C CA . ASN A 1 584 ? -16.031 -16.438 21.469 1 88.25 584 ASN A CA 1
ATOM 4760 C C . ASN A 1 584 ? -15.016 -15.766 20.547 1 88.25 584 ASN A C 1
ATOM 4762 O O . ASN A 1 584 ? -13.992 -15.258 21 1 88.25 584 ASN A O 1
ATOM 4766 N N . LEU A 1 585 ? -15.281 -15.852 19.281 1 89.69 585 LEU A N 1
ATOM 4767 C CA . LEU A 1 585 ? -14.352 -15.352 18.281 1 89.69 585 LEU A CA 1
ATOM 4768 C C . LEU A 1 585 ? -14.625 -13.883 17.969 1 89.69 585 LEU A C 1
ATOM 4770 O O . LEU A 1 585 ? -13.695 -13.102 17.734 1 89.69 585 LEU A O 1
ATOM 4774 N N . LEU A 1 586 ? -15.914 -13.523 17.891 1 93.81 586 LEU A N 1
ATOM 4775 C CA . LEU A 1 586 ? -16.344 -12.203 17.453 1 93.81 586 LEU A CA 1
ATOM 4776 C C . LEU A 1 586 ? -17.5 -11.688 18.312 1 93.81 586 LEU A C 1
ATOM 4778 O O . LEU A 1 586 ? -18.125 -12.461 19.031 1 93.81 586 LEU A O 1
ATOM 4782 N N . CYS A 1 587 ? -17.719 -10.352 18.219 1 92.75 587 CYS A N 1
ATOM 4783 C CA . CYS A 1 587 ? -18.844 -9.758 18.938 1 92.75 587 CYS A CA 1
ATOM 4784 C C . CYS A 1 587 ? -20.125 -9.883 18.125 1 92.75 587 CYS A C 1
ATOM 4786 O O . CYS A 1 587 ? -21.219 -9.93 18.703 1 92.75 587 CYS A O 1
ATOM 4788 N N . ASP A 1 588 ? -19.953 -9.859 16.781 1 92.56 588 ASP A N 1
ATOM 4789 C CA . ASP A 1 588 ? -21.094 -9.961 15.859 1 92.56 588 ASP A CA 1
ATOM 4790 C C . ASP A 1 588 ? -20.766 -10.898 14.695 1 92.56 588 ASP A C 1
ATOM 4792 O O . ASP A 1 588 ? -19.625 -11.344 14.547 1 92.56 588 ASP A O 1
ATOM 4796 N N . LYS A 1 589 ? -21.859 -11.234 13.961 1 94.69 589 LYS A N 1
ATOM 4797 C CA . LYS A 1 589 ? -21.656 -12.023 12.75 1 94.69 589 LYS A CA 1
ATOM 4798 C C . LYS A 1 589 ? -20.719 -11.305 11.781 1 94.69 589 LYS A C 1
ATOM 4800 O O . LYS A 1 589 ? -20.859 -10.109 11.539 1 94.69 589 LYS A O 1
ATOM 4805 N N . PRO A 1 590 ? -19.766 -12.062 11.266 1 96.5 590 PRO A N 1
ATOM 4806 C CA . PRO A 1 590 ? -18.766 -11.422 10.414 1 96.5 590 PRO A CA 1
ATOM 4807 C C . PRO A 1 590 ? -19.328 -11.016 9.055 1 96.5 590 PRO A C 1
ATOM 4809 O O . PRO A 1 590 ? -20.156 -11.719 8.492 1 96.5 590 PRO A O 1
ATOM 4812 N N . SER A 1 591 ? -18.922 -9.898 8.602 1 96.38 591 SER A N 1
ATOM 4813 C CA . SER A 1 591 ? -19.203 -9.492 7.227 1 96.38 591 SER A CA 1
ATOM 4814 C C . SER A 1 591 ? -18.266 -10.195 6.246 1 96.38 591 SER A C 1
ATOM 4816 O O . SER A 1 591 ? -17.266 -10.781 6.648 1 96.38 591 SER A O 1
ATOM 4818 N N . LEU A 1 592 ? -18.672 -10.219 4.98 1 96 592 LEU A N 1
ATOM 4819 C CA . LEU A 1 592 ? -17.797 -10.789 3.951 1 96 592 LEU A CA 1
ATOM 4820 C C . LEU A 1 592 ? -16.5 -10 3.836 1 96 592 LEU A C 1
ATOM 4822 O O . LEU A 1 592 ? -15.445 -10.57 3.58 1 96 592 LEU A O 1
ATOM 4826 N N . GLU A 1 593 ? -16.578 -8.695 4.074 1 95.62 593 GLU A N 1
ATOM 4827 C CA . GLU A 1 593 ? -15.391 -7.84 4 1 95.62 593 GLU A CA 1
ATOM 4828 C C . GLU A 1 593 ? -14.359 -8.234 5.051 1 95.62 593 GLU A C 1
ATOM 4830 O O . GLU A 1 593 ? -13.156 -8.273 4.762 1 95.62 593 GLU A O 1
ATOM 4835 N N . LEU A 1 594 ? -14.812 -8.477 6.227 1 97.19 594 LEU A N 1
ATOM 4836 C CA . LEU A 1 594 ? -13.883 -8.914 7.266 1 97.19 594 LEU A CA 1
ATOM 4837 C C . LEU A 1 594 ? -13.195 -10.203 6.863 1 97.19 594 LEU A C 1
ATOM 4839 O O . LEU A 1 594 ? -11.977 -10.336 7.02 1 97.19 594 LEU A O 1
ATOM 4843 N N . CYS A 1 595 ? -13.961 -11.164 6.316 1 97.62 595 CYS A N 1
ATOM 4844 C CA . CYS A 1 595 ? -13.406 -12.461 5.926 1 97.62 595 CYS A CA 1
ATOM 4845 C C . CYS A 1 595 ? -12.391 -12.297 4.797 1 97.62 595 CYS A C 1
ATOM 4847 O O . CYS A 1 595 ? -11.359 -12.969 4.785 1 97.62 595 CYS A O 1
ATOM 4849 N N . ARG A 1 596 ? -12.664 -11.453 3.842 1 97.19 596 ARG A N 1
ATOM 4850 C CA . ARG A 1 596 ? -11.711 -11.172 2.775 1 97.19 596 ARG A CA 1
ATOM 4851 C C . ARG A 1 596 ? -10.398 -10.641 3.346 1 97.19 596 ARG A C 1
ATOM 4853 O O . ARG A 1 596 ? -9.32 -11.047 2.908 1 97.19 596 ARG A O 1
ATOM 4860 N N . ASN A 1 597 ? -10.523 -9.734 4.32 1 97 597 ASN A N 1
ATOM 4861 C CA . ASN A 1 597 ? -9.336 -9.156 4.93 1 97 597 ASN A CA 1
ATOM 4862 C C . ASN A 1 597 ? -8.523 -10.211 5.688 1 97 597 ASN A C 1
ATOM 4864 O O . ASN A 1 597 ? -7.293 -10.195 5.652 1 97 597 ASN A O 1
ATOM 4868 N N . LEU A 1 598 ? -9.219 -11.055 6.348 1 96.5 598 LEU A N 1
ATOM 4869 C CA . LEU A 1 598 ? -8.539 -12.117 7.078 1 96.5 598 LEU A CA 1
ATOM 4870 C C . LEU A 1 598 ? -7.801 -13.047 6.121 1 96.5 598 LEU A C 1
ATOM 4872 O O . LEU A 1 598 ? -6.695 -13.508 6.422 1 96.5 598 LEU A O 1
ATOM 4876 N N . ILE A 1 599 ? -8.422 -13.336 4.977 1 96.56 599 ILE A N 1
ATOM 4877 C CA . ILE A 1 599 ? -7.777 -14.172 3.969 1 96.56 599 ILE A CA 1
ATOM 4878 C C . ILE A 1 599 ? -6.523 -13.477 3.443 1 96.56 599 ILE A C 1
ATOM 4880 O O . ILE A 1 599 ? -5.469 -14.102 3.314 1 96.56 599 ILE A O 1
ATOM 4884 N N . MET A 1 600 ? -6.617 -12.195 3.178 1 95.19 600 MET A N 1
ATOM 4885 C CA . MET A 1 600 ? -5.5 -11.438 2.623 1 95.19 600 MET A CA 1
ATOM 4886 C C . MET A 1 600 ? -4.32 -11.422 3.59 1 95.19 600 MET A C 1
ATOM 4888 O O . MET A 1 600 ? -3.166 -11.367 3.166 1 95.19 600 MET A O 1
ATOM 4892 N N . LEU A 1 601 ? -4.613 -11.461 4.859 1 92.69 601 LEU A N 1
ATOM 4893 C CA . LEU A 1 601 ? -3.576 -11.438 5.883 1 92.69 601 LEU A CA 1
ATOM 4894 C C . LEU A 1 601 ? -2.652 -12.648 5.742 1 92.69 601 LEU A C 1
ATOM 4896 O O . LEU A 1 601 ? -1.458 -12.555 6.035 1 92.69 601 LEU A O 1
ATOM 4900 N N . ARG A 1 602 ? -3.205 -13.734 5.195 1 90.88 602 ARG A N 1
ATOM 4901 C CA . ARG A 1 602 ? -2.436 -14.969 5.129 1 90.88 602 ARG A CA 1
ATOM 4902 C C . ARG A 1 602 ? -2.258 -15.43 3.684 1 90.88 602 ARG A C 1
ATOM 4904 O O . ARG A 1 602 ? -1.995 -16.609 3.43 1 90.88 602 ARG A O 1
ATOM 4911 N N . ASP A 1 603 ? -2.494 -14.547 2.801 1 92.88 603 ASP A N 1
ATOM 4912 C CA . ASP A 1 603 ? -2.406 -14.891 1.385 1 92.88 603 ASP A CA 1
ATOM 4913 C C . ASP A 1 603 ? -1.441 -13.961 0.653 1 92.88 603 ASP A C 1
ATOM 4915 O O . ASP A 1 603 ? -1.852 -13.203 -0.227 1 92.88 603 ASP A O 1
ATOM 4919 N N . PRO A 1 604 ? -0.173 -14.094 0.911 1 87.88 604 PRO A N 1
ATOM 4920 C CA . PRO A 1 604 ? 0.797 -13.203 0.269 1 87.88 604 PRO A CA 1
ATOM 4921 C C . PRO A 1 604 ? 0.875 -13.406 -1.242 1 87.88 604 PRO A C 1
ATOM 4923 O O . PRO A 1 604 ? 1.309 -12.508 -1.969 1 87.88 604 PRO A O 1
ATOM 4926 N N . MET A 1 605 ? 0.411 -14.539 -1.772 1 88.81 605 MET A N 1
ATOM 4927 C CA . MET A 1 605 ? 0.547 -14.844 -3.193 1 88.81 605 MET A CA 1
ATOM 4928 C C . MET A 1 605 ? -0.703 -14.43 -3.963 1 88.81 605 MET A C 1
ATOM 4930 O O . MET A 1 605 ? -0.802 -14.664 -5.168 1 88.81 605 MET A O 1
ATOM 4934 N N . ILE A 1 606 ? -1.666 -13.906 -3.287 1 93 606 ILE A N 1
ATOM 4935 C CA . ILE A 1 606 ? -2.891 -13.391 -3.889 1 93 606 ILE A CA 1
ATOM 4936 C C . ILE A 1 606 ? -3.619 -14.508 -4.625 1 93 606 ILE A C 1
ATOM 4938 O O . ILE A 1 606 ? -4.004 -14.352 -5.785 1 93 606 ILE A O 1
ATOM 4942 N N . THR A 1 607 ? -3.871 -15.617 -3.941 1 92.56 607 THR A N 1
ATOM 4943 C CA . THR A 1 607 ? -4.613 -16.75 -4.496 1 92.56 607 THR A CA 1
ATOM 4944 C C . THR A 1 607 ? -6.102 -16.625 -4.184 1 92.56 607 THR A C 1
ATOM 4946 O O . THR A 1 607 ? -6.93 -17.297 -4.801 1 92.56 607 THR A O 1
ATOM 4949 N N . GLY A 1 608 ? -6.379 -15.805 -3.158 1 93.44 608 GLY A N 1
ATOM 4950 C CA . GLY A 1 608 ? -7.754 -15.664 -2.707 1 93.44 608 GLY A CA 1
ATOM 4951 C C . GLY A 1 608 ? -8.172 -16.75 -1.726 1 93.44 608 GLY A C 1
ATOM 4952 O O . GLY A 1 608 ? -9.344 -16.812 -1.342 1 93.44 608 GLY A O 1
ATOM 4953 N N . LYS A 1 609 ? -7.242 -17.578 -1.371 1 94.12 609 LYS A N 1
ATOM 4954 C CA . LYS A 1 609 ? -7.543 -18.719 -0.491 1 94.12 609 LYS A CA 1
ATOM 4955 C C . LYS A 1 609 ? -6.426 -18.922 0.528 1 94.12 609 LYS A C 1
ATOM 4957 O O . LYS A 1 609 ? -5.328 -18.391 0.375 1 94.12 609 LYS A O 1
ATOM 4962 N N . ILE A 1 610 ? -6.758 -19.578 1.635 1 92.38 610 ILE A N 1
ATOM 4963 C CA . ILE A 1 610 ? -5.762 -20.016 2.607 1 92.38 610 ILE A CA 1
ATOM 4964 C C . ILE A 1 610 ? -5.863 -21.516 2.805 1 92.38 610 ILE A C 1
ATOM 4966 O O . ILE A 1 610 ? -6.891 -22.125 2.49 1 92.38 610 ILE A O 1
ATOM 4970 N N . ASN A 1 611 ? -4.793 -22.078 3.227 1 87.75 611 ASN A N 1
ATOM 4971 C CA . ASN A 1 611 ? -4.797 -23.516 3.518 1 87.75 611 ASN A CA 1
ATOM 4972 C C . ASN A 1 611 ? -5.555 -23.812 4.805 1 87.75 611 ASN A C 1
ATOM 4974 O O . ASN A 1 611 ? -5.48 -23.062 5.773 1 87.75 611 ASN A O 1
ATOM 4978 N N . LYS A 1 612 ? -6.246 -24.922 4.84 1 85 612 LYS A N 1
ATOM 4979 C CA . LYS A 1 612 ? -7.035 -25.328 5.996 1 85 612 LYS A CA 1
ATOM 4980 C C . LYS A 1 612 ? -6.168 -25.406 7.25 1 85 612 LYS A C 1
ATOM 4982 O O . LYS A 1 612 ? -6.652 -25.172 8.359 1 85 612 LYS A O 1
ATOM 4987 N N . ASN A 1 613 ? -4.938 -25.656 7.082 1 78.81 613 ASN A N 1
ATOM 4988 C CA . ASN A 1 613 ? -4.016 -25.797 8.203 1 78.81 613 ASN A CA 1
ATOM 4989 C C . ASN A 1 613 ? -3.781 -24.453 8.906 1 78.81 613 ASN A C 1
ATOM 4991 O O . ASN A 1 613 ? -3.295 -24.422 10.039 1 78.81 613 ASN A O 1
ATOM 4995 N N . GLU A 1 614 ? -4.145 -23.406 8.297 1 84.44 614 GLU A N 1
ATOM 4996 C CA . GLU A 1 614 ? -3.939 -22.078 8.875 1 84.44 614 GLU A CA 1
ATOM 4997 C C . GLU A 1 614 ? -5.152 -21.641 9.688 1 84.44 614 GLU A C 1
ATOM 4999 O O . GLU A 1 614 ? -5.082 -20.656 10.43 1 84.44 614 GLU A O 1
ATOM 5004 N N . LEU A 1 615 ? -6.199 -22.312 9.625 1 85.81 615 LEU A N 1
ATOM 5005 C CA . LEU A 1 615 ? -7.473 -21.922 10.219 1 85.81 615 LEU A CA 1
ATOM 5006 C C . LEU A 1 615 ? -7.375 -21.859 11.742 1 85.81 615 LEU A C 1
ATOM 5008 O O . LEU A 1 615 ? -7.859 -20.922 12.359 1 85.81 615 LEU A O 1
ATOM 5012 N N . PRO A 1 616 ? -6.75 -22.859 12.344 1 81.81 616 PRO A N 1
ATOM 5013 C CA . PRO A 1 616 ? -6.656 -22.781 13.797 1 81.81 616 PRO A CA 1
ATOM 5014 C C . PRO A 1 616 ? -5.906 -21.547 14.273 1 81.81 616 PRO A C 1
ATOM 5016 O O . PRO A 1 616 ? -6.32 -20.891 15.242 1 81.81 616 PRO A O 1
ATOM 5019 N N . GLY A 1 617 ? -4.805 -21.25 13.617 1 83.31 617 GLY A N 1
ATOM 5020 C CA . GLY A 1 617 ? -4.07 -20.047 13.961 1 83.31 617 GLY A CA 1
ATOM 5021 C C . GLY A 1 617 ? -4.902 -18.781 13.82 1 83.31 617 GLY A C 1
ATOM 5022 O O . GLY A 1 617 ? -4.801 -17.875 14.648 1 83.31 617 GLY A O 1
ATOM 5023 N N . LEU A 1 618 ? -5.66 -18.75 12.852 1 89 618 LEU A N 1
ATOM 5024 C CA . LEU A 1 618 ? -6.547 -17.625 12.617 1 89 618 LEU A CA 1
ATOM 5025 C C . LEU A 1 618 ? -7.59 -17.516 13.727 1 89 618 LEU A C 1
ATOM 5027 O O . LEU A 1 618 ? -7.891 -16.406 14.195 1 89 618 LEU A O 1
ATOM 5031 N N . LEU A 1 619 ? -8.141 -18.594 14.141 1 87.62 619 LEU A N 1
ATOM 5032 C CA . LEU A 1 619 ? -9.172 -18.609 15.18 1 87.62 619 LEU A CA 1
ATOM 5033 C C . LEU A 1 619 ? -8.594 -18.156 16.516 1 87.62 619 LEU A C 1
ATOM 5035 O O . LEU A 1 619 ? -9.234 -17.406 17.25 1 87.62 619 LEU A O 1
ATOM 5039 N N . TYR A 1 620 ? -7.395 -18.609 16.797 1 86.06 620 TYR A N 1
ATOM 5040 C CA . TYR A 1 620 ? -6.742 -18.188 18.031 1 86.06 620 TYR A CA 1
ATOM 5041 C C . TYR A 1 620 ? -6.484 -16.688 18.031 1 86.06 620 TYR A C 1
ATOM 5043 O O . TYR A 1 620 ? -6.609 -16.031 19.078 1 86.06 620 TYR A O 1
ATOM 5051 N N . THR A 1 621 ? -6.086 -16.266 16.938 1 89.62 621 THR A N 1
ATOM 5052 C CA . THR A 1 621 ? -5.84 -14.828 16.812 1 89.62 621 THR A CA 1
ATOM 5053 C C . THR A 1 621 ? -7.121 -14.039 17.047 1 89.62 621 THR A C 1
ATOM 5055 O O . THR A 1 621 ? -7.113 -13.016 17.734 1 89.62 621 THR A O 1
ATOM 5058 N N . LEU A 1 622 ? -8.18 -14.492 16.484 1 92.81 622 LEU A N 1
ATOM 5059 C CA . LEU A 1 622 ? -9.461 -13.828 16.656 1 92.81 622 LEU A CA 1
ATOM 5060 C C . LEU A 1 622 ? -9.906 -13.852 18.109 1 92.81 622 LEU A C 1
ATOM 5062 O O . LEU A 1 622 ? -10.438 -12.867 18.625 1 92.81 622 LEU A O 1
ATOM 5066 N N . GLN A 1 623 ? -9.664 -14.938 18.781 1 91 623 GLN A N 1
ATOM 5067 C CA . GLN A 1 623 ? -9.992 -15.031 20.203 1 91 623 GLN A CA 1
ATOM 5068 C C . GLN A 1 623 ? -9.188 -14.023 21.016 1 91 623 GLN A C 1
ATOM 5070 O O . GLN A 1 623 ? -9.727 -13.375 21.922 1 91 623 GLN A O 1
ATOM 5075 N N . TYR A 1 624 ? -7.992 -14 20.688 1 91.12 624 TYR A N 1
ATOM 5076 C CA . TYR A 1 624 ? -7.109 -13.07 21.391 1 91.12 624 TYR A CA 1
ATOM 5077 C C . TYR A 1 624 ? -7.566 -11.633 21.188 1 91.12 624 TYR A C 1
ATOM 5079 O O . TYR A 1 624 ? -7.641 -10.852 22.141 1 91.12 624 TYR A O 1
ATOM 5087 N N . TRP A 1 625 ? -7.836 -11.25 19.953 1 94.25 625 TRP A N 1
ATOM 5088 C CA . TRP A 1 625 ? -8.266 -9.891 19.625 1 94.25 625 TRP A CA 1
ATOM 5089 C C . TRP A 1 625 ? -9.617 -9.586 20.266 1 94.25 625 TRP A C 1
ATOM 5091 O O . TRP A 1 625 ? -9.867 -8.461 20.703 1 94.25 625 TRP A O 1
ATOM 5101 N N . ARG A 1 626 ? -10.461 -10.539 20.312 1 94.38 626 ARG A N 1
ATOM 5102 C CA . ARG A 1 626 ? -11.758 -10.367 20.953 1 94.38 626 ARG A CA 1
ATOM 5103 C C . ARG A 1 626 ? -11.617 -10.117 22.453 1 94.38 626 ARG A C 1
ATOM 5105 O O . ARG A 1 626 ? -12.312 -9.281 23.016 1 94.38 626 ARG A O 1
ATOM 5112 N N . THR A 1 627 ? -10.758 -10.859 23.047 1 92.38 627 THR A N 1
ATOM 5113 C CA . THR A 1 627 ? -10.516 -10.68 24.484 1 92.38 627 THR A CA 1
ATOM 5114 C C . THR A 1 627 ? -9.961 -9.289 24.766 1 92.38 627 THR A C 1
ATOM 5116 O O . THR A 1 627 ? -10.336 -8.656 25.766 1 92.38 627 THR A O 1
ATOM 5119 N N . ALA A 1 628 ? -9.07 -8.867 23.953 1 93.88 628 ALA A N 1
ATOM 5120 C CA . ALA A 1 628 ? -8.523 -7.516 24.094 1 93.88 628 ALA A CA 1
ATOM 5121 C C . ALA A 1 628 ? -9.625 -6.465 23.938 1 93.88 628 ALA A C 1
ATOM 5123 O O . ALA A 1 628 ? -9.664 -5.492 24.703 1 93.88 628 ALA A O 1
ATOM 5124 N N . TYR A 1 629 ? -10.531 -6.66 22.969 1 96.06 629 TYR A N 1
ATOM 5125 C CA . TYR A 1 629 ? -11.617 -5.711 22.734 1 96.06 629 TYR A CA 1
ATOM 5126 C C . TYR A 1 629 ? -12.578 -5.664 23.906 1 96.06 629 TYR A C 1
ATOM 5128 O O . TYR A 1 629 ? -13.094 -4.598 24.25 1 96.06 629 TYR A O 1
ATOM 5136 N N . ALA A 1 630 ? -12.797 -6.77 24.5 1 94 630 ALA A N 1
ATOM 5137 C CA . ALA A 1 630 ? -13.75 -6.895 25.594 1 94 630 ALA A CA 1
ATOM 5138 C C . ALA A 1 630 ? -13.312 -6.059 26.797 1 94 630 ALA A C 1
ATOM 5140 O O . ALA A 1 630 ? -14.156 -5.605 27.594 1 94 630 ALA A O 1
ATOM 5141 N N . LYS A 1 631 ? -12.039 -5.77 26.938 1 92.62 631 LYS A N 1
ATOM 5142 C CA . LYS A 1 631 ? -11.516 -4.988 28.047 1 92.62 631 LYS A CA 1
ATOM 5143 C C . LYS A 1 631 ? -12.023 -3.551 28 1 92.62 631 LYS A C 1
ATOM 5145 O O . LYS A 1 631 ? -12.141 -2.893 29.031 1 92.62 631 LYS A O 1
ATOM 5150 N N . GLN A 1 632 ? -12.281 -3.043 26.781 1 91.5 632 GLN A N 1
ATOM 5151 C CA . GLN A 1 632 ? -12.703 -1.655 26.625 1 91.5 632 GLN A CA 1
ATOM 5152 C C . GLN A 1 632 ? -14.172 -1.567 26.234 1 91.5 632 GLN A C 1
ATOM 5154 O O . GLN A 1 632 ? -14.672 -0.489 25.906 1 91.5 632 GLN A O 1
ATOM 5159 N N . ASP A 1 633 ? -14.82 -2.646 26.062 1 91 633 ASP A N 1
ATOM 5160 C CA . ASP A 1 633 ? -16.234 -2.703 25.734 1 91 633 ASP A CA 1
ATOM 5161 C C . ASP A 1 633 ? -17.078 -3.053 26.969 1 91 633 ASP A C 1
ATOM 5163 O O . ASP A 1 633 ? -17.688 -4.117 27.016 1 91 633 ASP A O 1
ATOM 5167 N N . VAL A 1 634 ? -17.219 -2.129 27.781 1 84.62 634 VAL A N 1
ATOM 5168 C CA . VAL A 1 634 ? -17.844 -2.34 29.078 1 84.62 634 VAL A CA 1
ATOM 5169 C C . VAL A 1 634 ? -19.312 -2.742 28.891 1 84.62 634 VAL A C 1
ATOM 5171 O O . VAL A 1 634 ? -19.828 -3.572 29.625 1 84.62 634 VAL A O 1
ATOM 5174 N N . SER A 1 635 ? -19.984 -2.25 27.875 1 85.06 635 SER A N 1
ATOM 5175 C CA . SER A 1 635 ? -21.391 -2.508 27.672 1 85.06 635 SER A CA 1
ATOM 5176 C C . SER A 1 635 ? -21.609 -3.785 26.859 1 85.06 635 SER A C 1
ATOM 5178 O O . SER A 1 635 ? -22.75 -4.242 26.703 1 85.06 635 SER A O 1
ATOM 5180 N N . ASN A 1 636 ? -20.609 -4.418 26.375 1 82.31 636 ASN A N 1
ATOM 5181 C CA . ASN A 1 636 ? -20.656 -5.648 25.594 1 82.31 636 ASN A CA 1
ATOM 5182 C C . ASN A 1 636 ? -21.578 -5.508 24.391 1 82.31 636 ASN A C 1
ATOM 5184 O O . ASN A 1 636 ? -22.375 -6.406 24.094 1 82.31 636 ASN A O 1
ATOM 5188 N N . ARG A 1 637 ? -21.609 -4.379 23.781 1 87.19 637 ARG A N 1
ATOM 5189 C CA . ARG A 1 637 ? -22.469 -4.109 22.625 1 87.19 637 ARG A CA 1
ATOM 5190 C C . ARG A 1 637 ? -21.672 -4.145 21.328 1 87.19 637 ARG A C 1
ATOM 5192 O O . ARG A 1 637 ? -22.234 -3.951 20.25 1 87.19 637 ARG A O 1
ATOM 5199 N N . GLY A 1 638 ? -20.438 -4.383 21.453 1 92.56 638 GLY A N 1
ATOM 5200 C CA . GLY A 1 638 ? -19.594 -4.422 20.266 1 92.56 638 GLY A CA 1
ATOM 5201 C C . GLY A 1 638 ? -19.219 -3.045 19.75 1 92.56 638 GLY A C 1
ATOM 5202 O O . GLY A 1 638 ? -18.859 -2.891 18.578 1 92.56 638 GLY A O 1
ATOM 5203 N N . LYS A 1 639 ? -19.484 -2.033 20.547 1 94.94 639 LYS A N 1
ATOM 5204 C CA . LYS A 1 639 ? -19.141 -0.651 20.219 1 94.94 639 LYS A CA 1
ATOM 5205 C C . LYS A 1 639 ? -18.484 0.051 21.406 1 94.94 639 LYS A C 1
ATOM 5207 O O . LYS A 1 639 ? -18.844 -0.185 22.562 1 94.94 639 LYS A O 1
ATOM 5212 N N . THR A 1 640 ? -17.484 0.804 21.141 1 95.62 640 THR A N 1
ATOM 5213 C CA . THR A 1 640 ? -16.812 1.591 22.172 1 95.62 640 THR A CA 1
ATOM 5214 C C . THR A 1 640 ? -16.391 2.949 21.609 1 95.62 640 THR A C 1
ATOM 5216 O O . THR A 1 640 ? -16.516 3.205 20.422 1 95.62 640 THR A O 1
ATOM 5219 N N . SER A 1 641 ? -16.031 3.82 22.516 1 95 641 SER A N 1
ATOM 5220 C CA . SER A 1 641 ? -15.555 5.133 22.094 1 95 641 SER A CA 1
ATOM 5221 C C . SER A 1 641 ? -14.234 5.027 21.328 1 95 641 SER A C 1
ATOM 5223 O O . SER A 1 641 ? -13.367 4.227 21.688 1 95 641 SER A O 1
ATOM 5225 N N . SER A 1 642 ? -14.062 5.848 20.281 1 96.88 642 SER A N 1
ATOM 5226 C CA . SER A 1 642 ? -12.836 5.832 19.484 1 96.88 642 SER A CA 1
ATOM 5227 C C . SER A 1 642 ? -11.648 6.312 20.312 1 96.88 642 SER A C 1
ATOM 5229 O O . SER A 1 642 ? -10.492 6.082 19.953 1 96.88 642 SER A O 1
ATOM 5231 N N . PHE A 1 643 ? -11.898 6.945 21.484 1 96.31 643 PHE A N 1
ATOM 5232 C CA . PHE A 1 643 ? -10.836 7.383 22.375 1 96.31 643 PHE A CA 1
ATOM 5233 C C . PHE A 1 643 ? -10.102 6.184 22.969 1 96.31 643 PHE A C 1
ATOM 5235 O O . PHE A 1 643 ? -8.953 6.309 23.406 1 96.31 643 PHE A O 1
ATOM 5242 N N . ASN A 1 644 ? -10.742 5.043 22.953 1 96.31 644 ASN A N 1
ATOM 5243 C CA . ASN A 1 644 ? -10.141 3.842 23.531 1 96.31 644 ASN A CA 1
ATOM 5244 C C . ASN A 1 644 ? -9.273 3.109 22.516 1 96.31 644 ASN A C 1
ATOM 5246 O O . ASN A 1 644 ? -8.672 2.08 22.828 1 96.31 644 ASN A O 1
ATOM 5250 N N . PHE A 1 645 ? -9.195 3.617 21.344 1 97.5 645 PHE A N 1
ATOM 5251 C CA . PHE A 1 645 ? -8.57 2.914 20.219 1 97.5 645 PHE A CA 1
ATOM 5252 C C . PHE A 1 645 ? -7.113 2.584 20.547 1 97.5 645 PHE A C 1
ATOM 5254 O O . PHE A 1 645 ? -6.664 1.458 20.312 1 97.5 645 PHE A O 1
ATOM 5261 N N . ARG A 1 646 ? -6.328 3.523 21.109 1 96.19 646 ARG A N 1
ATOM 5262 C CA . ARG A 1 646 ? -4.93 3.275 21.438 1 96.19 646 ARG A CA 1
ATOM 5263 C C . ARG A 1 646 ? -4.805 2.158 22.469 1 96.19 646 ARG A C 1
ATOM 5265 O O . ARG A 1 646 ? -3.988 1.247 22.312 1 96.19 646 ARG A O 1
ATOM 5272 N N . ASN A 1 647 ? -5.617 2.297 23.516 1 94.88 647 ASN A N 1
ATOM 5273 C CA . ASN A 1 647 ? -5.594 1.271 24.547 1 94.88 647 ASN A CA 1
ATOM 5274 C C . ASN A 1 647 ? -5.93 -0.106 23.984 1 94.88 647 ASN A C 1
ATOM 5276 O O . ASN A 1 647 ? -5.348 -1.11 24.406 1 94.88 647 ASN A O 1
ATOM 5280 N N . LEU A 1 648 ? -6.875 -0.14 23.125 1 96.62 648 LEU A N 1
ATOM 5281 C CA . LEU A 1 648 ? -7.277 -1.391 22.484 1 96.62 648 LEU A CA 1
ATOM 5282 C C . LEU A 1 648 ? -6.117 -2.002 21.719 1 96.62 648 LEU A C 1
ATOM 5284 O O . LEU A 1 648 ? -5.895 -3.215 21.766 1 96.62 648 LEU A O 1
ATOM 5288 N N . LEU A 1 649 ? -5.398 -1.164 20.969 1 96.44 649 LEU A N 1
ATOM 5289 C CA . LEU A 1 649 ? -4.246 -1.653 20.219 1 96.44 649 LEU A CA 1
ATOM 5290 C C . LEU A 1 649 ? -3.16 -2.152 21.156 1 96.44 649 LEU A C 1
ATOM 5292 O O . LEU A 1 649 ? -2.541 -3.189 20.906 1 96.44 649 LEU A O 1
ATOM 5296 N N . TRP A 1 650 ? -2.934 -1.393 22.266 1 94.25 650 TRP A N 1
ATOM 5297 C CA . TRP A 1 650 ? -1.97 -1.83 23.266 1 94.25 650 TRP A CA 1
ATOM 5298 C C . TRP A 1 650 ? -2.346 -3.199 23.828 1 94.25 650 TRP A C 1
ATOM 5300 O O . TRP A 1 650 ? -1.495 -4.082 23.938 1 94.25 650 TRP A O 1
ATOM 5310 N N . ASP A 1 651 ? -3.615 -3.354 24.141 1 93.94 651 ASP A N 1
ATOM 5311 C CA . ASP A 1 651 ? -4.105 -4.609 24.703 1 93.94 651 ASP A CA 1
ATOM 5312 C C . ASP A 1 651 ? -3.941 -5.758 23.719 1 93.94 651 ASP A C 1
ATOM 5314 O O . ASP A 1 651 ? -3.787 -6.914 24.109 1 93.94 651 ASP A O 1
ATOM 5318 N N . ALA A 1 652 ? -3.988 -5.449 22.469 1 94.31 652 ALA A N 1
ATOM 5319 C CA . ALA A 1 652 ? -3.822 -6.457 21.438 1 94.31 652 ALA A CA 1
ATOM 5320 C C . ALA A 1 652 ? -2.348 -6.707 21.141 1 94.31 652 ALA A C 1
ATOM 5322 O O . ALA A 1 652 ? -2.008 -7.531 20.281 1 94.31 652 ALA A O 1
ATOM 5323 N N . GLY A 1 653 ? -1.456 -5.961 21.75 1 92.56 653 GLY A N 1
ATOM 5324 C CA . GLY A 1 653 ? -0.024 -6.145 21.562 1 92.56 653 GLY A CA 1
ATOM 5325 C C . GLY A 1 653 ? 0.542 -5.352 20.406 1 92.56 653 GLY A C 1
ATOM 5326 O O . GLY A 1 653 ? 1.527 -5.762 19.797 1 92.56 653 GLY A O 1
ATOM 5327 N N . VAL A 1 654 ? -0.119 -4.297 20.047 1 95 654 VAL A N 1
ATOM 5328 C CA . VAL A 1 654 ? 0.325 -3.467 18.938 1 95 654 VAL A CA 1
ATOM 5329 C C . VAL A 1 654 ? 0.468 -2.018 19.391 1 95 654 VAL A C 1
ATOM 5331 O O . VAL A 1 654 ? -0.389 -1.499 20.109 1 95 654 VAL A O 1
ATOM 5334 N N . THR A 1 655 ? 1.549 -1.386 19.094 1 95.62 655 THR A N 1
ATOM 5335 C CA . THR A 1 655 ? 1.72 0.047 19.312 1 95.62 655 THR A CA 1
ATOM 5336 C C . THR A 1 655 ? 1.842 0.784 17.969 1 95.62 655 THR A C 1
ATOM 5338 O O . THR A 1 655 ? 2.432 0.266 17.031 1 95.62 655 THR A O 1
ATOM 5341 N N . VAL A 1 656 ? 1.25 1.904 17.906 1 97.12 656 VAL A N 1
ATOM 5342 C CA . VAL A 1 656 ? 1.305 2.676 16.672 1 97.12 656 VAL A CA 1
ATOM 5343 C C . VAL A 1 656 ? 1.604 4.141 16.984 1 97.12 656 VAL A C 1
ATOM 5345 O O . VAL A 1 656 ? 1.26 4.629 18.062 1 97.12 656 VAL A O 1
ATOM 5348 N N . SER A 1 657 ? 2.236 4.832 16.078 1 97.38 657 SER A N 1
ATOM 5349 C CA . SER A 1 657 ? 2.52 6.258 16.203 1 97.38 657 SER A CA 1
ATOM 5350 C C . SER A 1 657 ? 1.234 7.078 16.203 1 97.38 657 SER A C 1
ATOM 5352 O O . SER A 1 657 ? 0.164 6.562 15.867 1 97.38 657 SER A O 1
ATOM 5354 N N . ASN A 1 658 ? 1.299 8.32 16.609 1 96.88 658 ASN A N 1
ATOM 5355 C CA . ASN A 1 658 ? 0.148 9.219 16.609 1 96.88 658 ASN A CA 1
ATOM 5356 C C . ASN A 1 658 ? -0.435 9.383 15.219 1 96.88 658 ASN A C 1
ATOM 5358 O O . ASN A 1 658 ? -1.655 9.422 15.047 1 96.88 658 ASN A O 1
ATOM 5362 N N . LYS A 1 659 ? 0.413 9.5 14.273 1 96.12 659 LYS A N 1
ATOM 5363 C CA . LYS A 1 659 ? -0.043 9.68 12.898 1 96.12 659 LYS A CA 1
ATOM 5364 C C . LYS A 1 659 ? -0.824 8.461 12.414 1 96.12 659 LYS A C 1
ATOM 5366 O O . LYS A 1 659 ? -1.86 8.602 11.758 1 96.12 659 LYS A O 1
ATOM 5371 N N . VAL A 1 660 ? -0.333 7.27 12.688 1 97.75 660 VAL A N 1
ATOM 5372 C CA . VAL A 1 660 ? -1.003 6.035 12.281 1 97.75 660 VAL A CA 1
ATOM 5373 C C . VAL A 1 660 ? -2.348 5.922 12.992 1 97.75 660 VAL A C 1
ATOM 5375 O O . VAL A 1 660 ? -3.348 5.531 12.383 1 97.75 660 VAL A O 1
ATOM 5378 N N . LEU A 1 661 ? -2.32 6.23 14.273 1 97.88 661 LEU A N 1
ATOM 5379 C CA . LEU A 1 661 ? -3.574 6.172 15.016 1 97.88 661 LEU A CA 1
ATOM 5380 C C . LEU A 1 661 ? -4.594 7.152 14.438 1 97.88 661 LEU A C 1
ATOM 5382 O O . LEU A 1 661 ? -5.777 6.832 14.336 1 97.88 661 LEU A O 1
ATOM 5386 N N . GLU A 1 662 ? -4.109 8.359 14.172 1 96.44 662 GLU A N 1
ATOM 5387 C CA . GLU A 1 662 ? -4.977 9.352 13.539 1 96.44 662 GLU A CA 1
ATOM 5388 C C . GLU A 1 662 ? -5.59 8.805 12.25 1 96.44 662 GLU A C 1
ATOM 5390 O O . GLU A 1 662 ? -6.793 8.938 12.023 1 96.44 662 GLU A O 1
ATOM 5395 N N . CYS A 1 663 ? -4.797 8.219 11.43 1 97.06 663 CYS A N 1
ATOM 5396 C CA . CYS A 1 663 ? -5.238 7.633 10.172 1 97.06 663 CYS A CA 1
ATOM 5397 C C . CYS A 1 663 ? -6.254 6.523 10.406 1 97.06 663 CYS A C 1
ATOM 5399 O O . CYS A 1 663 ? -7.25 6.422 9.688 1 97.06 663 CYS A O 1
ATOM 5401 N N . ALA A 1 664 ? -5.988 5.695 11.375 1 97.75 664 ALA A N 1
ATOM 5402 C CA . ALA A 1 664 ? -6.891 4.59 11.695 1 97.75 664 ALA A CA 1
ATOM 5403 C C . ALA A 1 664 ? -8.25 5.105 12.148 1 97.75 664 ALA A C 1
ATOM 5405 O O . ALA A 1 664 ? -9.289 4.543 11.781 1 97.75 664 ALA A O 1
ATOM 5406 N N . VAL A 1 665 ? -8.227 6.137 12.953 1 97.12 665 VAL A N 1
ATOM 5407 C CA . VAL A 1 665 ? -9.477 6.707 13.43 1 97.12 665 VAL A CA 1
ATOM 5408 C C . VAL A 1 665 ? -10.281 7.254 12.258 1 97.12 665 VAL A C 1
ATOM 5410 O O . VAL A 1 665 ? -11.492 7.043 12.164 1 97.12 665 VAL A O 1
ATOM 5413 N N . LEU A 1 666 ? -9.602 7.938 11.359 1 95 666 LEU A N 1
ATOM 5414 C CA . LEU A 1 666 ? -10.258 8.492 10.18 1 95 666 LEU A CA 1
ATOM 5415 C C . LEU A 1 666 ? -10.867 7.387 9.328 1 95 666 LEU A C 1
ATOM 5417 O O . LEU A 1 666 ? -11.961 7.547 8.781 1 95 666 LEU A O 1
ATOM 5421 N N . ARG A 1 667 ? -10.195 6.289 9.266 1 96.44 667 ARG A N 1
ATOM 5422 C CA . ARG A 1 667 ? -10.555 5.234 8.328 1 96.44 667 ARG A CA 1
ATOM 5423 C C . ARG A 1 667 ? -11.633 4.328 8.914 1 96.44 667 ARG A C 1
ATOM 5425 O O . ARG A 1 667 ? -12.5 3.836 8.18 1 96.44 667 ARG A O 1
ATOM 5432 N N . PHE A 1 668 ? -11.617 4.109 10.25 1 96.69 668 PHE A N 1
ATOM 5433 C CA . PHE A 1 668 ? -12.375 2.965 10.734 1 96.69 668 PHE A CA 1
ATOM 5434 C C . PHE A 1 668 ? -13.453 3.404 11.719 1 96.69 668 PHE A C 1
ATOM 5436 O O . PHE A 1 668 ? -14.32 2.613 12.094 1 96.69 668 PHE A O 1
ATOM 5443 N N . THR A 1 669 ? -13.43 4.633 12.156 1 96 669 THR A N 1
ATOM 5444 C CA . THR A 1 669 ? -14.398 5.062 13.156 1 96 669 THR A CA 1
ATOM 5445 C C . THR A 1 669 ? -15.516 5.879 12.516 1 96 669 THR A C 1
ATOM 5447 O O . THR A 1 669 ? -15.336 6.434 11.43 1 96 669 THR A O 1
ATOM 5450 N N . LYS A 1 670 ? -16.656 5.824 13.117 1 94.06 670 LYS A N 1
ATOM 5451 C CA . LYS A 1 670 ? -17.828 6.613 12.703 1 94.06 670 LYS A CA 1
ATOM 5452 C C . LYS A 1 670 ? -18.422 7.375 13.891 1 94.06 670 LYS A C 1
ATOM 5454 O O . LYS A 1 670 ? -18.875 6.762 14.859 1 94.06 670 LYS A O 1
ATOM 5459 N N . SER A 1 671 ? -18.438 8.641 13.844 1 92.06 671 SER A N 1
ATOM 5460 C CA . SER A 1 671 ? -19 9.484 14.891 1 92.06 671 SER A CA 1
ATOM 5461 C C . SER A 1 671 ? -18.391 9.164 16.25 1 92.06 671 SER A C 1
ATOM 5463 O O . SER A 1 671 ? -19.125 8.961 17.234 1 92.06 671 SER A O 1
ATOM 5465 N N . SER A 1 672 ? -17.094 8.984 16.328 1 93.38 672 SER A N 1
ATOM 5466 C CA . SER A 1 672 ? -16.297 8.758 17.531 1 93.38 672 SER A CA 1
ATOM 5467 C C . SER A 1 672 ? -16.609 7.391 18.141 1 93.38 672 SER A C 1
ATOM 5469 O O . SER A 1 672 ? -16.453 7.203 19.359 1 93.38 672 SER A O 1
ATOM 5471 N N . VAL A 1 673 ? -17.141 6.516 17.344 1 95.81 673 VAL A N 1
ATOM 5472 C CA . VAL A 1 673 ? -17.453 5.168 17.797 1 95.81 673 VAL A CA 1
ATOM 5473 C C . VAL A 1 673 ? -16.641 4.148 17 1 95.81 673 VAL A C 1
ATOM 5475 O O . VAL A 1 673 ? -16.516 4.266 15.781 1 95.81 673 VAL A O 1
ATOM 5478 N N . LEU A 1 674 ? -16.031 3.254 17.719 1 96.69 674 LEU A N 1
ATOM 5479 C CA . LEU A 1 674 ? -15.273 2.158 17.125 1 96.69 674 LEU A CA 1
ATOM 5480 C C . LEU A 1 674 ? -15.984 0.828 17.328 1 96.69 674 LEU A C 1
ATOM 5482 O O . LEU A 1 674 ? -16.156 0.38 18.469 1 96.69 674 LEU A O 1
ATOM 5486 N N . SER A 1 675 ? -16.453 0.243 16.219 1 96.88 675 SER A N 1
ATOM 5487 C CA . SER A 1 675 ? -17.094 -1.066 16.297 1 96.88 675 SER A CA 1
ATOM 5488 C C . SER A 1 675 ? -16.062 -2.182 16.406 1 96.88 675 SER A C 1
ATOM 5490 O O . SER A 1 675 ? -14.891 -1.984 16.062 1 96.88 675 SER A O 1
ATOM 5492 N N . SER A 1 676 ? -16.469 -3.316 16.906 1 96.69 676 SER A N 1
ATOM 5493 C CA . SER A 1 676 ? -15.57 -4.457 17.031 1 96.69 676 SER A CA 1
ATOM 5494 C C . SER A 1 676 ? -15 -4.879 15.68 1 96.69 676 SER A C 1
ATOM 5496 O O . SER A 1 676 ? -13.82 -5.211 15.57 1 96.69 676 SER A O 1
ATOM 5498 N N . GLU A 1 677 ? -15.781 -4.922 14.656 1 96.69 677 GLU A N 1
ATOM 5499 C CA . GLU A 1 677 ? -15.32 -5.32 13.336 1 96.69 677 GLU A CA 1
ATOM 5500 C C . GLU A 1 677 ? -14.32 -4.309 12.773 1 96.69 677 GLU A C 1
ATOM 5502 O O . GLU A 1 677 ? -13.328 -4.691 12.141 1 96.69 677 GLU A O 1
ATOM 5507 N N . ALA A 1 678 ? -14.625 -3.031 12.977 1 97.38 678 ALA A N 1
ATOM 5508 C CA . ALA A 1 678 ? -13.695 -1.998 12.523 1 97.38 678 ALA A CA 1
ATOM 5509 C C . ALA A 1 678 ? -12.344 -2.141 13.211 1 97.38 678 ALA A C 1
ATOM 5511 O O . ALA A 1 678 ? -11.297 -1.948 12.586 1 97.38 678 ALA A O 1
ATOM 5512 N N . TYR A 1 679 ? -12.414 -2.434 14.531 1 97.62 679 TYR A N 1
ATOM 5513 C CA . TYR A 1 679 ? -11.211 -2.697 15.312 1 97.62 679 TYR A CA 1
ATOM 5514 C C . TYR A 1 679 ? -10.414 -3.846 14.703 1 97.62 679 TYR A C 1
ATOM 5516 O O . TYR A 1 679 ? -9.195 -3.746 14.539 1 97.62 679 TYR A O 1
ATOM 5524 N N . LEU A 1 680 ? -11.094 -4.906 14.289 1 97.5 680 LEU A N 1
ATOM 5525 C CA . LEU A 1 680 ? -10.438 -6.066 13.695 1 97.5 680 LEU A CA 1
ATOM 5526 C C . LEU A 1 680 ? -9.836 -5.715 12.336 1 97.5 680 LEU A C 1
ATOM 5528 O O . LEU A 1 680 ? -8.719 -6.129 12.031 1 97.5 680 LEU A O 1
ATOM 5532 N N . LEU A 1 681 ? -10.594 -5.027 11.539 1 97.38 681 LEU A N 1
ATOM 5533 C CA . LEU A 1 681 ? -10.109 -4.617 10.227 1 97.38 681 LEU A CA 1
ATOM 5534 C C . LEU A 1 681 ? -8.852 -3.771 10.352 1 97.38 681 LEU A C 1
ATOM 5536 O O . LEU A 1 681 ? -7.914 -3.922 9.555 1 97.38 681 LEU A O 1
ATOM 5540 N N . ALA A 1 682 ? -8.82 -2.885 11.328 1 97.81 682 ALA A N 1
ATOM 5541 C CA . ALA A 1 682 ? -7.637 -2.059 11.562 1 97.81 682 ALA A CA 1
ATOM 5542 C C . ALA A 1 682 ? -6.426 -2.918 11.906 1 97.81 682 ALA A C 1
ATOM 5544 O O . ALA A 1 682 ? -5.332 -2.705 11.375 1 97.81 682 ALA A O 1
ATOM 5545 N N . LEU A 1 683 ? -6.66 -3.838 12.805 1 96.56 683 LEU A N 1
ATOM 5546 C CA . LEU A 1 683 ? -5.57 -4.719 13.211 1 96.56 683 LEU A CA 1
ATOM 5547 C C . LEU A 1 683 ? -5.027 -5.496 12.023 1 96.56 683 LEU A C 1
ATOM 5549 O O . LEU A 1 683 ? -3.811 -5.613 11.852 1 96.56 683 LEU A O 1
ATOM 5553 N N . VAL A 1 684 ? -5.938 -6.023 11.219 1 96.06 684 VAL A N 1
ATOM 5554 C CA . VAL A 1 684 ? -5.531 -6.797 10.047 1 96.06 684 VAL A CA 1
ATOM 5555 C C . VAL A 1 684 ? -4.648 -5.941 9.141 1 96.06 684 VAL A C 1
ATOM 5557 O O . VAL A 1 684 ? -3.604 -6.398 8.672 1 96.06 684 VAL A O 1
ATOM 5560 N N . LYS A 1 685 ? -5.043 -4.75 8.891 1 96.69 685 LYS A N 1
ATOM 5561 C CA . LYS A 1 685 ? -4.293 -3.873 7.996 1 96.69 685 LYS A CA 1
ATOM 5562 C C . LYS A 1 685 ? -2.928 -3.523 8.578 1 96.69 685 LYS A C 1
ATOM 5564 O O . LYS A 1 685 ? -1.945 -3.404 7.848 1 96.69 685 LYS A O 1
ATOM 5569 N N . ILE A 1 686 ? -2.867 -3.293 9.875 1 95.94 686 ILE A N 1
ATOM 5570 C CA . ILE A 1 686 ? -1.592 -2.988 10.516 1 95.94 686 ILE A CA 1
ATOM 5571 C C . ILE A 1 686 ? -0.647 -4.18 10.375 1 95.94 686 ILE A C 1
ATOM 5573 O O . ILE A 1 686 ? 0.517 -4.016 10 1 95.94 686 ILE A O 1
ATOM 5577 N N . TYR A 1 687 ? -1.157 -5.391 10.609 1 93.62 687 TYR A N 1
ATOM 5578 C CA . TYR A 1 687 ? -0.346 -6.594 10.461 1 93.62 687 TYR A CA 1
ATOM 5579 C C . TYR A 1 687 ? 0.101 -6.777 9.016 1 93.62 687 TYR A C 1
ATOM 5581 O O . TYR A 1 687 ? 1.259 -7.117 8.758 1 93.62 687 TYR A O 1
ATOM 5589 N N . LEU A 1 688 ? -0.851 -6.609 8.133 1 93.75 688 LEU A N 1
ATOM 5590 C CA . LEU A 1 688 ? -0.555 -6.738 6.715 1 93.75 688 LEU A CA 1
ATOM 5591 C C . LEU A 1 688 ? 0.562 -5.785 6.301 1 93.75 688 LEU A C 1
ATOM 5593 O O . LEU A 1 688 ? 1.463 -6.168 5.547 1 93.75 688 LEU A O 1
ATOM 5597 N N . ALA A 1 689 ? 0.52 -4.531 6.789 1 94.38 689 ALA A N 1
ATOM 5598 C CA . ALA A 1 689 ? 1.531 -3.529 6.457 1 94.38 689 ALA A CA 1
ATOM 5599 C C . ALA A 1 689 ? 2.91 -3.959 6.953 1 94.38 689 ALA A C 1
ATOM 5601 O O . ALA A 1 689 ? 3.91 -3.783 6.25 1 94.38 689 ALA A O 1
ATOM 5602 N N . HIS A 1 690 ? 2.969 -4.465 8.133 1 92.56 690 HIS A N 1
ATOM 5603 C CA . HIS A 1 690 ? 4.238 -4.91 8.695 1 92.56 690 HIS A CA 1
ATOM 5604 C C . HIS A 1 690 ? 4.844 -6.035 7.863 1 92.56 690 HIS A C 1
ATOM 5606 O O . HIS A 1 690 ? 6.043 -6.031 7.586 1 92.56 690 HIS A O 1
ATOM 5612 N N . GLU A 1 691 ? 4.031 -7.012 7.438 1 88.25 691 GLU A N 1
ATOM 5613 C CA . GLU A 1 691 ? 4.504 -8.141 6.637 1 88.25 691 GLU A CA 1
ATOM 5614 C C . GLU A 1 691 ? 4.977 -7.68 5.258 1 88.25 691 GLU A C 1
ATOM 5616 O O . GLU A 1 691 ? 6.012 -8.133 4.77 1 88.25 691 GLU A O 1
ATOM 5621 N N . ARG A 1 692 ? 4.234 -6.855 4.695 1 89.62 692 ARG A N 1
ATOM 5622 C CA . ARG A 1 692 ? 4.539 -6.383 3.348 1 89.62 692 ARG A CA 1
ATOM 5623 C C . ARG A 1 692 ? 5.777 -5.488 3.35 1 89.62 692 ARG A C 1
ATOM 5625 O O . ARG A 1 692 ? 6.527 -5.457 2.371 1 89.62 692 ARG A O 1
ATOM 5632 N N . PHE A 1 693 ? 6.02 -4.738 4.449 1 91.31 693 PHE A N 1
ATOM 5633 C CA . PHE A 1 693 ? 7.176 -3.854 4.531 1 91.31 693 PHE A CA 1
ATOM 5634 C C . PHE A 1 693 ? 8.469 -4.641 4.371 1 91.31 693 PHE A C 1
ATOM 5636 O O . PHE A 1 693 ? 9.383 -4.199 3.672 1 91.31 693 PHE A O 1
ATOM 5643 N N . THR A 1 694 ? 8.484 -5.742 4.93 1 83.88 694 THR A N 1
ATOM 5644 C CA . THR A 1 694 ? 9.672 -6.582 4.836 1 83.88 694 THR A CA 1
ATOM 5645 C C . THR A 1 694 ? 9.914 -7.023 3.396 1 83.88 694 THR A C 1
ATOM 5647 O O . THR A 1 694 ? 11.047 -7 2.916 1 83.88 694 THR A O 1
ATOM 5650 N N . ALA A 1 695 ? 8.859 -7.406 2.771 1 82.19 695 ALA A N 1
ATOM 5651 C CA . ALA A 1 695 ? 8.969 -7.859 1.388 1 82.19 695 ALA A CA 1
ATOM 5652 C C . ALA A 1 695 ? 9.328 -6.707 0.456 1 82.19 695 ALA A C 1
ATOM 5654 O O . ALA A 1 695 ? 10.148 -6.863 -0.446 1 82.19 695 ALA A O 1
ATOM 5655 N N . VAL A 1 696 ? 8.727 -5.586 0.698 1 83.38 696 VAL A N 1
ATOM 5656 C CA . VAL A 1 696 ? 8.922 -4.418 -0.155 1 83.38 696 VAL A CA 1
ATOM 5657 C C . VAL A 1 696 ? 10.336 -3.867 0.045 1 83.38 696 VAL A C 1
ATOM 5659 O O . VAL A 1 696 ? 10.977 -3.432 -0.912 1 83.38 696 VAL A O 1
ATOM 5662 N N . GLU A 1 697 ? 10.734 -3.811 1.262 1 82.25 697 GLU A N 1
ATOM 5663 C CA . GLU A 1 697 ? 12.078 -3.324 1.55 1 82.25 697 GLU A CA 1
ATOM 5664 C C . GLU A 1 697 ? 13.133 -4.156 0.825 1 82.25 697 GLU A C 1
ATOM 5666 O O . GLU A 1 697 ? 14.109 -3.615 0.311 1 82.25 697 GLU A O 1
ATOM 5671 N N . LYS A 1 698 ? 12.906 -5.473 0.812 1 79.81 698 LYS A N 1
ATOM 5672 C CA . LYS A 1 698 ? 13.828 -6.363 0.113 1 79.81 698 LYS A CA 1
ATOM 5673 C C . LYS A 1 698 ? 13.82 -6.098 -1.389 1 79.81 698 LYS A C 1
ATOM 5675 O O . LYS A 1 698 ? 14.875 -6.066 -2.025 1 79.81 698 LYS A O 1
ATOM 5680 N N . LYS A 1 699 ? 12.656 -5.918 -1.88 1 77.69 699 LYS A N 1
ATOM 5681 C CA . LYS A 1 699 ? 12.516 -5.676 -3.312 1 77.69 699 LYS A CA 1
ATOM 5682 C C . LYS A 1 699 ? 13.117 -4.328 -3.705 1 77.69 699 LYS A C 1
ATOM 5684 O O . LYS A 1 699 ? 13.664 -4.18 -4.801 1 77.69 699 LYS A O 1
ATOM 5689 N N . MET A 1 700 ? 12.883 -3.334 -2.91 1 74.19 700 MET A N 1
ATOM 5690 C CA . MET A 1 700 ? 13.383 -1.994 -3.197 1 74.19 700 MET A CA 1
ATOM 5691 C C . MET A 1 700 ? 14.906 -1.988 -3.277 1 74.19 700 MET A C 1
ATOM 5693 O O . MET A 1 700 ? 15.492 -1.213 -4.035 1 74.19 700 MET A O 1
ATOM 5697 N N . LYS A 1 701 ? 15.484 -2.785 -2.521 1 74.44 701 LYS A N 1
ATOM 5698 C CA . LYS A 1 701 ? 16.938 -2.887 -2.535 1 74.44 701 LYS A CA 1
ATOM 5699 C C . LYS A 1 701 ? 17.422 -3.598 -3.793 1 74.44 701 LYS A C 1
ATOM 5701 O O . LYS A 1 701 ? 18.531 -3.342 -4.266 1 74.44 701 LYS A O 1
ATOM 5706 N N . GLU A 1 702 ? 16.531 -4.391 -4.352 1 76.25 702 GLU A N 1
ATOM 5707 C CA . GLU A 1 702 ? 16.953 -5.184 -5.5 1 76.25 702 GLU A CA 1
ATOM 5708 C C . GLU A 1 702 ? 16.531 -4.531 -6.812 1 76.25 702 GLU A C 1
ATOM 5710 O O . GLU A 1 702 ? 17.359 -3.941 -7.512 1 76.25 702 GLU A O 1
ATOM 5715 N N . ASN A 1 703 ? 15.227 -4.703 -7.316 1 73.44 703 ASN A N 1
ATOM 5716 C CA . ASN A 1 703 ? 14.773 -4.312 -8.648 1 73.44 703 ASN A CA 1
ATOM 5717 C C . ASN A 1 703 ? 13.711 -3.219 -8.578 1 73.44 703 ASN A C 1
ATOM 5719 O O . ASN A 1 703 ? 13.086 -2.889 -9.586 1 73.44 703 ASN A O 1
ATOM 5723 N N . GLY A 1 704 ? 13.578 -2.553 -7.453 1 78.81 704 GLY A N 1
ATOM 5724 C CA . GLY A 1 704 ? 12.555 -1.519 -7.348 1 78.81 704 GLY A CA 1
ATOM 5725 C C . GLY A 1 704 ? 11.141 -2.066 -7.387 1 78.81 704 GLY A C 1
ATOM 5726 O O . GLY A 1 704 ? 10.938 -3.24 -7.707 1 78.81 704 GLY A O 1
ATOM 5727 N N . MET A 1 705 ? 10.227 -1.354 -7.102 1 85.94 705 MET A N 1
ATOM 5728 C CA . MET A 1 705 ? 8.812 -1.73 -7.117 1 85.94 705 MET A CA 1
ATOM 5729 C C . MET A 1 705 ? 8.156 -1.314 -8.43 1 85.94 705 MET A C 1
ATOM 5731 O O . MET A 1 705 ? 8.344 -0.19 -8.898 1 85.94 705 MET A O 1
ATOM 5735 N N . THR A 1 706 ? 7.449 -2.238 -9.109 1 89.62 706 THR A N 1
ATOM 5736 C CA . THR A 1 706 ? 6.758 -1.942 -10.359 1 89.62 706 THR A CA 1
ATOM 5737 C C . THR A 1 706 ? 5.367 -1.381 -10.094 1 89.62 706 THR A C 1
ATOM 5739 O O . THR A 1 706 ? 4.832 -1.537 -8.992 1 89.62 706 THR A O 1
ATOM 5742 N N . LEU A 1 707 ? 4.812 -0.661 -11.039 1 92.88 707 LEU A N 1
ATOM 5743 C CA . LEU A 1 707 ? 3.453 -0.149 -10.93 1 92.88 707 LEU A CA 1
ATOM 5744 C C . LEU A 1 707 ? 2.463 -1.283 -10.68 1 92.88 707 LEU A C 1
ATOM 5746 O O . LEU A 1 707 ? 1.526 -1.136 -9.891 1 92.88 707 LEU A O 1
ATOM 5750 N N . GLU A 1 708 ? 2.633 -2.436 -11.32 1 94.19 708 GLU A N 1
ATOM 5751 C CA . GLU A 1 708 ? 1.756 -3.59 -11.141 1 94.19 708 GLU A CA 1
ATOM 5752 C C . GLU A 1 708 ? 1.748 -4.051 -9.688 1 94.19 708 GLU A C 1
ATOM 5754 O O . GLU A 1 708 ? 0.687 -4.32 -9.117 1 94.19 708 GLU A O 1
ATOM 5759 N N . GLU A 1 709 ? 2.92 -4.133 -9.148 1 91.88 709 GLU A N 1
ATOM 5760 C CA . GLU A 1 709 ? 3.025 -4.547 -7.754 1 91.88 709 GLU A CA 1
ATOM 5761 C C . GLU A 1 709 ? 2.332 -3.553 -6.828 1 91.88 709 GLU A C 1
ATOM 5763 O O . GLU A 1 709 ? 1.671 -3.949 -5.863 1 91.88 709 GLU A O 1
ATOM 5768 N N . MET A 1 710 ? 2.494 -2.248 -7.109 1 92.06 710 MET A N 1
ATOM 5769 C CA . MET A 1 710 ? 1.837 -1.213 -6.316 1 92.06 710 MET A CA 1
ATOM 5770 C C . MET A 1 710 ? 0.32 -1.345 -6.402 1 92.06 710 MET A C 1
ATOM 5772 O O . MET A 1 710 ? -0.375 -1.205 -5.395 1 92.06 710 MET A O 1
ATOM 5776 N N . ILE A 1 711 ? -0.171 -1.614 -7.59 1 95.44 711 ILE A N 1
ATOM 5777 C CA . ILE A 1 711 ? -1.609 -1.77 -7.777 1 95.44 711 ILE A CA 1
ATOM 5778 C C . ILE A 1 711 ? -2.104 -2.982 -6.992 1 95.44 711 ILE A C 1
ATOM 5780 O O . ILE A 1 711 ? -3.127 -2.912 -6.309 1 95.44 711 ILE A O 1
ATOM 5784 N N . LEU A 1 712 ? -1.363 -4.086 -7.047 1 95.12 712 LEU A N 1
ATOM 5785 C CA . LEU A 1 712 ? -1.747 -5.301 -6.34 1 95.12 712 LEU A CA 1
ATOM 5786 C C . LEU A 1 712 ? -1.771 -5.074 -4.832 1 95.12 712 LEU A C 1
ATOM 5788 O O . LEU A 1 712 ? -2.707 -5.496 -4.148 1 95.12 712 LEU A O 1
ATOM 5792 N N . LEU A 1 713 ? -0.756 -4.363 -4.352 1 92.5 713 LEU A N 1
ATOM 5793 C CA . LEU A 1 713 ? -0.679 -4.066 -2.924 1 92.5 713 LEU A CA 1
ATOM 5794 C C . LEU A 1 713 ? -1.85 -3.193 -2.486 1 92.5 713 LEU A C 1
ATOM 5796 O O . LEU A 1 713 ? -2.381 -3.367 -1.387 1 92.5 713 LEU A O 1
ATOM 5800 N N . THR A 1 714 ? -2.283 -2.307 -3.328 1 93.56 714 THR A N 1
ATOM 5801 C CA . THR A 1 714 ? -3.344 -1.361 -2.998 1 93.56 714 THR A CA 1
ATOM 5802 C C . THR A 1 714 ? -4.711 -2.041 -3.043 1 93.56 714 THR A C 1
ATOM 5804 O O . THR A 1 714 ? -5.547 -1.821 -2.166 1 93.56 714 THR A O 1
ATOM 5807 N N . ILE A 1 715 ? -4.891 -2.867 -4.008 1 94.56 715 ILE A N 1
ATOM 5808 C CA . ILE A 1 715 ? -6.176 -3.533 -4.176 1 94.56 715 ILE A CA 1
ATOM 5809 C C . ILE A 1 715 ? -6.344 -4.609 -3.107 1 94.56 715 ILE A C 1
ATOM 5811 O O . ILE A 1 715 ? -7.406 -4.727 -2.492 1 94.56 715 ILE A O 1
ATOM 5815 N N . TYR A 1 716 ? -5.281 -5.387 -2.963 1 93.56 716 TYR A N 1
ATOM 5816 C CA . TYR A 1 716 ? -5.355 -6.535 -2.066 1 93.56 716 TYR A CA 1
ATOM 5817 C C . TYR A 1 716 ? -5 -6.137 -0.64 1 93.56 716 TYR A C 1
ATOM 5819 O O . TYR A 1 716 ? -4.105 -6.73 -0.027 1 93.56 716 TYR A O 1
ATOM 5827 N N . SER A 1 717 ? -5.562 -5.031 -0.147 1 90.56 717 SER A N 1
ATOM 5828 C CA . SER A 1 717 ? -5.434 -4.527 1.217 1 90.56 717 SER A CA 1
ATOM 5829 C C . SER A 1 717 ? -6.77 -4.023 1.75 1 90.56 717 SER A C 1
ATOM 5831 O O . SER A 1 717 ? -7.668 -3.693 0.975 1 90.56 717 SER A O 1
ATOM 5833 N N . MET B 1 1 ? -3.846 -36.625 -35.562 1 21.92 1 MET B N 1
ATOM 5834 C CA . MET B 1 1 ? -2.787 -35.875 -36.219 1 21.92 1 MET B CA 1
ATOM 5835 C C . MET B 1 1 ? -3.328 -35.156 -37.469 1 21.92 1 MET B C 1
ATOM 5837 O O . MET B 1 1 ? -3.732 -35.812 -38.438 1 21.92 1 MET B O 1
ATOM 5841 N N . ARG B 1 2 ? -4.129 -34.062 -37.125 1 32.84 2 ARG B N 1
ATOM 5842 C CA . ARG B 1 2 ? -4.938 -33.531 -38.219 1 32.84 2 ARG B CA 1
ATOM 5843 C C . ARG B 1 2 ? -4.078 -32.75 -39.219 1 32.84 2 ARG B C 1
ATOM 5845 O O . ARG B 1 2 ? -3.521 -31.719 -38.875 1 32.84 2 ARG B O 1
ATOM 5852 N N . THR B 1 3 ? -3.279 -33.469 -40.188 1 27.08 3 THR B N 1
ATOM 5853 C CA . THR B 1 3 ? -2.447 -32.875 -41.25 1 27.08 3 THR B CA 1
ATOM 5854 C C . THR B 1 3 ? -3.309 -32.281 -42.344 1 27.08 3 THR B C 1
ATOM 5856 O O . THR B 1 3 ? -4.234 -32.906 -42.844 1 27.08 3 THR B O 1
ATOM 5859 N N . PHE B 1 4 ? -3.408 -31.062 -42.406 1 28.16 4 PHE B N 1
ATOM 5860 C CA . PHE B 1 4 ? -3.947 -30.516 -43.656 1 28.16 4 PHE B CA 1
ATOM 5861 C C . PHE B 1 4 ? -3.102 -30.953 -44.844 1 28.16 4 PHE B C 1
ATOM 5863 O O . PHE B 1 4 ? -1.903 -30.656 -44.906 1 28.16 4 PHE B O 1
ATOM 5870 N N . LEU B 1 5 ? -3.352 -32.031 -45.594 1 23.39 5 LEU B N 1
ATOM 5871 C CA . LEU B 1 5 ? -2.666 -32.875 -46.594 1 23.39 5 LEU B CA 1
ATOM 5872 C C . LEU B 1 5 ? -2.408 -32.062 -47.844 1 23.39 5 LEU B C 1
ATOM 5874 O O . LEU B 1 5 ? -3.346 -31.734 -48.594 1 23.39 5 LEU B O 1
ATOM 5878 N N . ASP B 1 6 ? -1.575 -31.016 -47.875 1 23.39 6 ASP B N 1
ATOM 5879 C CA . ASP B 1 6 ? -1.27 -30.656 -49.281 1 23.39 6 ASP B CA 1
ATOM 5880 C C . ASP B 1 6 ? -0.515 -31.781 -49.969 1 23.39 6 ASP B C 1
ATOM 5882 O O . ASP B 1 6 ? 0.136 -32.594 -49.312 1 23.39 6 ASP B O 1
ATOM 5886 N N . PRO B 1 7 ? -0.606 -32 -51.344 1 22.7 7 PRO B N 1
ATOM 5887 C CA . PRO B 1 7 ? -0.071 -33.062 -52.219 1 22.7 7 PRO B CA 1
ATOM 5888 C C . PRO B 1 7 ? 1.454 -33.125 -52.156 1 22.7 7 PRO B C 1
ATOM 5890 O O . PRO B 1 7 ? 2.119 -32.156 -51.844 1 22.7 7 PRO B O 1
ATOM 5893 N N . VAL B 1 8 ? 2.17 -34.312 -52.094 1 24.03 8 VAL B N 1
ATOM 5894 C CA . VAL B 1 8 ? 3.482 -34.938 -51.906 1 24.03 8 VAL B CA 1
ATOM 5895 C C . VAL B 1 8 ? 4.438 -34.469 -53 1 24.03 8 VAL B C 1
ATOM 5897 O O . VAL B 1 8 ? 4.258 -34.812 -54.188 1 24.03 8 VAL B O 1
ATOM 5900 N N . SER B 1 9 ? 4.883 -33.062 -53.156 1 20 9 SER B N 1
ATOM 5901 C CA . SER B 1 9 ? 5.812 -32.719 -54.219 1 20 9 SER B CA 1
ATOM 5902 C C . SER B 1 9 ? 7.133 -33.469 -54.062 1 20 9 SER B C 1
ATOM 5904 O O . SER B 1 9 ? 7.574 -33.75 -52.938 1 20 9 SER B O 1
ATOM 5906 N N . TYR B 1 10 ? 7.711 -34.188 -55.094 1 20.28 10 TYR B N 1
ATOM 5907 C CA . TYR B 1 10 ? 8.82 -35.094 -55.375 1 20.28 10 TYR B CA 1
ATOM 5908 C C . TYR B 1 10 ? 10.156 -34.406 -55.25 1 20.28 10 TYR B C 1
ATOM 5910 O O . TYR B 1 10 ? 10.531 -33.625 -56.125 1 20.28 10 TYR B O 1
ATOM 5918 N N . PHE B 1 11 ? 10.602 -33.688 -54.062 1 19.47 11 PHE B N 1
ATOM 5919 C CA . PHE B 1 11 ? 11.859 -32.969 -54.125 1 19.47 11 PHE B CA 1
ATOM 5920 C C . PHE B 1 11 ? 13.039 -33.938 -54.156 1 19.47 11 PHE B C 1
ATOM 5922 O O . PHE B 1 11 ? 13.109 -34.875 -53.344 1 19.47 11 PHE B O 1
ATOM 5929 N N . PRO B 1 12 ? 13.688 -34.188 -55.25 1 19.89 12 PRO B N 1
ATOM 5930 C CA . PRO B 1 12 ? 14.898 -35 -55.344 1 19.89 12 PRO B CA 1
ATOM 5931 C C . PRO B 1 12 ? 16.031 -34.469 -54.469 1 19.89 12 PRO B C 1
ATOM 5933 O O . PRO B 1 12 ? 16.391 -33.281 -54.562 1 19.89 12 PRO B O 1
ATOM 5936 N N . LYS B 1 13 ? 16.078 -34.906 -53.156 1 24.47 13 LYS B N 1
ATOM 5937 C CA . LYS B 1 13 ? 17.094 -34.438 -52.219 1 24.47 13 LYS B CA 1
ATOM 5938 C C . LYS B 1 13 ? 18.5 -34.656 -52.781 1 24.47 13 LYS B C 1
ATOM 5940 O O . LYS B 1 13 ? 18.891 -35.812 -53.062 1 24.47 13 LYS B O 1
ATOM 5945 N N . ASP B 1 14 ? 19.031 -33.719 -53.75 1 19.77 14 ASP B N 1
ATOM 5946 C CA . ASP B 1 14 ? 20.453 -33.781 -54.031 1 19.77 14 ASP B CA 1
ATOM 5947 C C . ASP B 1 14 ? 21.281 -33.875 -52.75 1 19.77 14 ASP B C 1
ATOM 5949 O O . ASP B 1 14 ? 20.922 -33.281 -51.719 1 19.77 14 ASP B O 1
ATOM 5953 N N . PRO B 1 15 ? 22.219 -34.844 -52.594 1 21.39 15 PRO B N 1
ATOM 5954 C CA . PRO B 1 15 ? 22.953 -35.344 -51.406 1 21.39 15 PRO B CA 1
ATOM 5955 C C . PRO B 1 15 ? 23.781 -34.25 -50.719 1 21.39 15 PRO B C 1
ATOM 5957 O O . PRO B 1 15 ? 24.062 -34.375 -49.531 1 21.39 15 PRO B O 1
ATOM 5960 N N . HIS B 1 16 ? 24.484 -33.344 -51.469 1 20.34 16 HIS B N 1
ATOM 5961 C CA . HIS B 1 16 ? 25.766 -32.875 -50.938 1 20.34 16 HIS B CA 1
ATOM 5962 C C . HIS B 1 16 ? 25.562 -31.781 -49.906 1 20.34 16 HIS B C 1
ATOM 5964 O O . HIS B 1 16 ? 26.516 -31.094 -49.5 1 20.34 16 HIS B O 1
ATOM 5970 N N . PHE B 1 17 ? 24.328 -31.359 -49.438 1 19.25 17 PHE B N 1
ATOM 5971 C CA . PHE B 1 17 ? 24.25 -30.078 -48.75 1 19.25 17 PHE B CA 1
ATOM 5972 C C . PHE B 1 17 ? 25.031 -30.125 -47.438 1 19.25 17 PHE B C 1
ATOM 5974 O O . PHE B 1 17 ? 24.641 -30.812 -46.5 1 19.25 17 PHE B O 1
ATOM 5981 N N . ALA B 1 18 ? 26.406 -30.109 -47.5 1 20.42 18 ALA B N 1
ATOM 5982 C CA . ALA B 1 18 ? 27.312 -29.969 -46.375 1 20.42 18 ALA B CA 1
ATOM 5983 C C . ALA B 1 18 ? 26.906 -28.781 -45.5 1 20.42 18 ALA B C 1
ATOM 5985 O O . ALA B 1 18 ? 26.734 -27.656 -46 1 20.42 18 ALA B O 1
ATOM 5986 N N . THR B 1 19 ? 26.281 -28.953 -44.406 1 20.73 19 THR B N 1
ATOM 5987 C CA . THR B 1 19 ? 25.531 -28.203 -43.406 1 20.73 19 THR B CA 1
ATOM 5988 C C . THR B 1 19 ? 26.422 -27.203 -42.688 1 20.73 19 THR B C 1
ATOM 5990 O O . THR B 1 19 ? 26.031 -26.609 -41.688 1 20.73 19 THR B O 1
ATOM 5993 N N . GLN B 1 20 ? 27.625 -26.766 -43.281 1 18.97 20 GLN B N 1
ATOM 5994 C CA . GLN B 1 20 ? 28.453 -26.172 -42.25 1 18.97 20 GLN B CA 1
ATOM 5995 C C . GLN B 1 20 ? 27.875 -24.844 -41.781 1 18.97 20 GLN B C 1
ATOM 5997 O O . GLN B 1 20 ? 28.469 -24.156 -40.938 1 18.97 20 GLN B O 1
ATOM 6002 N N . ASP B 1 21 ? 26.891 -24.25 -42.438 1 19.33 21 ASP B N 1
ATOM 6003 C CA . ASP B 1 21 ? 26.891 -22.797 -42.281 1 19.33 21 ASP B CA 1
ATOM 6004 C C . ASP B 1 21 ? 26.734 -22.406 -40.812 1 19.33 21 ASP B C 1
ATOM 6006 O O . ASP B 1 21 ? 25.922 -23 -40.094 1 19.33 21 ASP B O 1
ATOM 6010 N N . ASN B 1 22 ? 27.75 -21.672 -40.25 1 20.44 22 ASN B N 1
ATOM 6011 C CA . ASN B 1 22 ? 28.062 -21.031 -38.969 1 20.44 22 ASN B CA 1
ATOM 6012 C C . ASN B 1 22 ? 26.953 -20.047 -38.562 1 20.44 22 ASN B C 1
ATOM 6014 O O . ASN B 1 22 ? 26.828 -18.969 -39.156 1 20.44 22 ASN B O 1
ATOM 6018 N N . PHE B 1 23 ? 25.703 -20.438 -38.5 1 19.61 23 PHE B N 1
ATOM 6019 C CA . PHE B 1 23 ? 24.656 -19.469 -38.219 1 19.61 23 PHE B CA 1
ATOM 6020 C C . PHE B 1 23 ? 24.938 -18.719 -36.938 1 19.61 23 PHE B C 1
ATOM 6022 O O . PHE B 1 23 ? 25.125 -19.328 -35.875 1 19.61 23 PHE B O 1
ATOM 6029 N N . GLU B 1 24 ? 25.672 -17.609 -37.062 1 20.69 24 GLU B N 1
ATOM 6030 C CA . GLU B 1 24 ? 25.875 -16.641 -36 1 20.69 24 GLU B CA 1
ATOM 6031 C C . GLU B 1 24 ? 24.547 -16.297 -35.312 1 20.69 24 GLU B C 1
ATOM 6033 O O . GLU B 1 24 ? 23.562 -15.977 -36 1 20.69 24 GLU B O 1
ATOM 6038 N N . ALA B 1 25 ? 24.312 -16.797 -34.094 1 21.61 25 ALA B N 1
ATOM 6039 C CA . ALA B 1 25 ? 23.141 -16.625 -33.25 1 21.61 25 ALA B CA 1
ATOM 6040 C C . ALA B 1 25 ? 22.766 -15.148 -33.125 1 21.61 25 ALA B C 1
ATOM 6042 O O . ALA B 1 25 ? 23.609 -14.312 -32.781 1 21.61 25 ALA B O 1
ATOM 6043 N N . PRO B 1 26 ? 21.875 -14.633 -34 1 21.67 26 PRO B N 1
ATOM 6044 C CA . PRO B 1 26 ? 21.5 -13.227 -33.844 1 21.67 26 PRO B CA 1
ATOM 6045 C C . PRO B 1 26 ? 21.281 -12.82 -32.406 1 21.67 26 PRO B C 1
ATOM 6047 O O . PRO B 1 26 ? 20.984 -13.68 -31.547 1 21.67 26 PRO B O 1
ATOM 6050 N N . GLU B 1 27 ? 21.766 -11.617 -32.031 1 21.67 27 GLU B N 1
ATOM 6051 C CA . GLU B 1 27 ? 21.719 -10.891 -30.75 1 21.67 27 GLU B CA 1
ATOM 6052 C C . GLU B 1 27 ? 20.281 -10.773 -30.25 1 21.67 27 GLU B C 1
ATOM 6054 O O . GLU B 1 27 ? 19.406 -10.25 -30.953 1 21.67 27 GLU B O 1
ATOM 6059 N N . VAL B 1 28 ? 19.797 -11.812 -29.562 1 22.81 28 VAL B N 1
ATOM 6060 C CA . VAL B 1 28 ? 18.516 -11.891 -28.875 1 22.81 28 VAL B CA 1
ATOM 6061 C C . VAL B 1 28 ? 18.281 -10.609 -28.078 1 22.81 28 VAL B C 1
ATOM 6063 O O . VAL B 1 28 ? 19.109 -10.203 -27.266 1 22.81 28 VAL B O 1
ATOM 6066 N N . PHE B 1 29 ? 17.641 -9.617 -28.719 1 21.28 29 PHE B N 1
ATOM 6067 C CA . PHE B 1 29 ? 17.109 -8.398 -28.125 1 21.28 29 PHE B CA 1
ATOM 6068 C C . PHE B 1 29 ? 16.516 -8.688 -26.75 1 21.28 29 PHE B C 1
ATOM 6070 O O . PHE B 1 29 ? 15.773 -9.656 -26.578 1 21.28 29 PHE B O 1
ATOM 6077 N N . ASN B 1 30 ? 17.172 -8.211 -25.641 1 22.88 30 ASN B N 1
ATOM 6078 C CA . ASN B 1 30 ? 16.938 -8.188 -24.203 1 22.88 30 ASN B CA 1
ATOM 6079 C C . ASN B 1 30 ? 15.57 -7.602 -23.859 1 22.88 30 ASN B C 1
ATOM 6081 O O . ASN B 1 30 ? 15.484 -6.488 -23.344 1 22.88 30 ASN B O 1
ATOM 6085 N N . ASP B 1 31 ? 14.68 -7.562 -24.812 1 22.64 31 ASP B N 1
ATOM 6086 C CA . ASP B 1 31 ? 13.453 -6.945 -24.328 1 22.64 31 ASP B CA 1
ATOM 6087 C C . ASP B 1 31 ? 12.961 -7.637 -23.047 1 22.64 31 ASP B C 1
ATOM 6089 O O . ASP B 1 31 ? 12.844 -8.867 -23.016 1 22.64 31 ASP B O 1
ATOM 6093 N N . LYS B 1 32 ? 12.977 -6.875 -21.859 1 26.75 32 LYS B N 1
ATOM 6094 C CA . LYS B 1 32 ? 12.789 -7.18 -20.453 1 26.75 32 LYS B CA 1
ATOM 6095 C C . LYS B 1 32 ? 11.539 -8.039 -20.234 1 26.75 32 LYS B C 1
ATOM 6097 O O . LYS B 1 32 ? 11.258 -8.453 -19.109 1 26.75 32 LYS B O 1
ATOM 6102 N N . SER B 1 33 ? 10.539 -7.668 -21.031 1 24.47 33 SER B N 1
ATOM 6103 C CA . SER B 1 33 ? 9.328 -8.375 -20.625 1 24.47 33 SER B CA 1
ATOM 6104 C C . SER B 1 33 ? 9.461 -9.875 -20.844 1 24.47 33 SER B C 1
ATOM 6106 O O . SER B 1 33 ? 8.484 -10.609 -20.734 1 24.47 33 SER B O 1
ATOM 6108 N N . LEU B 1 34 ? 10.43 -10.312 -21.688 1 23.86 34 LEU B N 1
ATOM 6109 C CA . LEU B 1 34 ? 10.25 -11.594 -22.344 1 23.86 34 LEU B CA 1
ATOM 6110 C C . LEU B 1 34 ? 10.227 -12.734 -21.344 1 23.86 34 LEU B C 1
ATOM 6112 O O . LEU B 1 34 ? 10.789 -12.617 -20.25 1 23.86 34 LEU B O 1
ATOM 6116 N N . ILE B 1 35 ? 9.578 -13.836 -21.859 1 25.94 35 ILE B N 1
ATOM 6117 C CA . ILE B 1 35 ? 9.219 -15.141 -21.328 1 25.94 35 ILE B CA 1
ATOM 6118 C C . ILE B 1 35 ? 10.461 -15.828 -20.75 1 25.94 35 ILE B C 1
ATOM 6120 O O . ILE B 1 35 ? 10.359 -16.656 -19.844 1 25.94 35 ILE B O 1
ATOM 6124 N N . SER B 1 36 ? 11.633 -15.57 -21.547 1 26.38 36 SER B N 1
ATOM 6125 C CA . SER B 1 36 ? 12.602 -16.641 -21.359 1 26.38 36 SER B CA 1
ATOM 6126 C C . SER B 1 36 ? 13.359 -16.5 -20.047 1 26.38 36 SER B C 1
ATOM 6128 O O . SER B 1 36 ? 14.422 -17.094 -19.859 1 26.38 36 SER B O 1
ATOM 6130 N N . GLN B 1 37 ? 13.312 -15.336 -19.484 1 26.42 37 GLN B N 1
ATOM 6131 C CA . GLN B 1 37 ? 14.367 -15.438 -18.484 1 26.42 37 GLN B CA 1
ATOM 6132 C C . GLN B 1 37 ? 14.258 -16.75 -17.703 1 26.42 37 GLN B C 1
ATOM 6134 O O . GLN B 1 37 ? 13.148 -17.25 -17.469 1 26.42 37 GLN B O 1
ATOM 6139 N N . PRO B 1 38 ? 15.422 -17.453 -17.734 1 23.92 38 PRO B N 1
ATOM 6140 C CA . PRO B 1 38 ? 15.336 -18.609 -16.859 1 23.92 38 PRO B CA 1
ATOM 6141 C C . PRO B 1 38 ? 14.539 -18.328 -15.578 1 23.92 38 PRO B C 1
ATOM 6143 O O . PRO B 1 38 ? 14.672 -17.25 -14.992 1 23.92 38 PRO B O 1
ATOM 6146 N N . HIS B 1 39 ? 13.305 -18.656 -15.664 1 23.98 39 HIS B N 1
ATOM 6147 C CA . HIS B 1 39 ? 12.484 -18.578 -14.461 1 23.98 39 HIS B CA 1
ATOM 6148 C C . HIS B 1 39 ? 13.305 -18.906 -13.219 1 23.98 39 HIS B C 1
ATOM 6150 O O . HIS B 1 39 ? 13.82 -20.016 -13.07 1 23.98 39 HIS B O 1
ATOM 6156 N N . ARG B 1 40 ? 14.195 -18 -12.875 1 24.69 40 ARG B N 1
ATOM 6157 C CA . ARG B 1 40 ? 14.5 -18.312 -11.484 1 24.69 40 ARG B CA 1
ATOM 6158 C C . ARG B 1 40 ? 13.227 -18.703 -10.727 1 24.69 40 ARG B C 1
ATOM 6160 O O . ARG B 1 40 ? 12.312 -17.891 -10.578 1 24.69 40 ARG B O 1
ATOM 6167 N N . VAL B 1 41 ? 12.836 -19.969 -10.922 1 23.81 41 VAL B N 1
ATOM 6168 C CA . VAL B 1 41 ? 11.883 -20.516 -9.961 1 23.81 41 VAL B CA 1
ATOM 6169 C C . VAL B 1 41 ? 12.117 -19.906 -8.586 1 23.81 41 VAL B C 1
ATOM 6171 O O . VAL B 1 41 ? 13.18 -20.109 -7.98 1 23.81 41 VAL B O 1
ATOM 6174 N N . LEU B 1 42 ? 11.914 -18.672 -8.5 1 24.5 42 LEU B N 1
ATOM 6175 C CA . LEU B 1 42 ? 11.82 -18.328 -7.082 1 24.5 42 LEU B CA 1
ATOM 6176 C C . LEU B 1 42 ? 11.125 -19.438 -6.305 1 24.5 42 LEU B C 1
ATOM 6178 O O . LEU B 1 42 ? 9.992 -19.812 -6.625 1 24.5 42 LEU B O 1
ATOM 6182 N N . SER B 1 43 ? 11.977 -20.359 -5.926 1 23.5 43 SER B N 1
ATOM 6183 C CA . SER B 1 43 ? 11.484 -21.266 -4.902 1 23.5 43 SER B CA 1
ATOM 6184 C C . SER B 1 43 ? 10.57 -20.562 -3.908 1 23.5 43 SER B C 1
ATOM 6186 O O . SER B 1 43 ? 11.039 -19.75 -3.102 1 23.5 43 SER B O 1
ATOM 6188 N N . SER B 1 44 ? 9.695 -19.859 -4.477 1 25 44 SER B N 1
ATOM 6189 C CA . SER B 1 44 ? 8.711 -19.531 -3.441 1 25 44 SER B CA 1
ATOM 6190 C C . SER B 1 44 ? 8.453 -20.734 -2.541 1 25 44 SER B C 1
ATOM 6192 O O . SER B 1 44 ? 8.039 -21.797 -3.016 1 25 44 SER B O 1
ATOM 6194 N N . ASN B 1 45 ? 9.344 -20.891 -1.605 1 25.8 45 ASN B N 1
ATOM 6195 C CA . ASN B 1 45 ? 8.953 -21.719 -0.467 1 25.8 45 ASN B CA 1
ATOM 6196 C C . ASN B 1 45 ? 7.48 -21.531 -0.123 1 25.8 45 ASN B C 1
ATOM 6198 O O . ASN B 1 45 ? 7.121 -20.609 0.626 1 25.8 45 ASN B O 1
ATOM 6202 N N . HIS B 1 46 ? 6.711 -21.5 -1.101 1 26.34 46 HIS B N 1
ATOM 6203 C CA . HIS B 1 46 ? 5.316 -21.672 -0.713 1 26.34 46 HIS B CA 1
ATOM 6204 C C . HIS B 1 46 ? 5.164 -22.812 0.293 1 26.34 46 HIS B C 1
ATOM 6206 O O . HIS B 1 46 ? 5.488 -23.953 -0.01 1 26.34 46 HIS B O 1
ATOM 6212 N N . SER B 1 47 ? 5.367 -22.531 1.533 1 27.55 47 SER B N 1
ATOM 6213 C CA . SER B 1 47 ? 4.98 -23.438 2.605 1 27.55 47 SER B CA 1
ATOM 6214 C C . SER B 1 47 ? 3.588 -24.016 2.361 1 27.55 47 SER B C 1
ATOM 6216 O O . SER B 1 47 ? 2.584 -23.328 2.547 1 27.55 47 SER B O 1
ATOM 6218 N N . SER B 1 48 ? 3.252 -24.578 1.271 1 29.78 48 SER B N 1
ATOM 6219 C CA . SER B 1 48 ? 2.113 -25.469 1.45 1 29.78 48 SER B CA 1
ATOM 6220 C C . SER B 1 48 ? 2.197 -26.203 2.779 1 29.78 48 SER B C 1
ATOM 6222 O O . SER B 1 48 ? 3.287 -26.391 3.322 1 29.78 48 SER B O 1
ATOM 6224 N N . GLY B 1 49 ? 1.197 -26.156 3.49 1 32 49 GLY B N 1
ATOM 6225 C CA . GLY B 1 49 ? 0.977 -26.734 4.809 1 32 49 GLY B CA 1
ATOM 6226 C C . GLY B 1 49 ? 1.631 -28.094 4.98 1 32 49 GLY B C 1
ATOM 6227 O O . GLY B 1 49 ? 1.353 -28.797 5.949 1 32 49 GLY B O 1
ATOM 6228 N N . GLU B 1 50 ? 1.92 -28.797 3.811 1 34.28 50 GLU B N 1
ATOM 6229 C CA . GLU B 1 50 ? 2.533 -30.047 4.234 1 34.28 50 GLU B CA 1
ATOM 6230 C C . GLU B 1 50 ? 3.916 -29.812 4.832 1 34.28 50 GLU B C 1
ATOM 6232 O O . GLU B 1 50 ? 4.637 -28.906 4.402 1 34.28 50 GLU B O 1
ATOM 6237 N N . PRO B 1 51 ? 4.043 -30.266 6.008 1 37.5 51 PRO B N 1
ATOM 6238 C CA . PRO B 1 51 ? 5.387 -30.156 6.586 1 37.5 51 PRO B CA 1
ATOM 6239 C C . PRO B 1 51 ? 6.492 -30.312 5.547 1 37.5 51 PRO B C 1
ATOM 6241 O O . PRO B 1 51 ? 6.371 -31.109 4.621 1 37.5 51 PRO B O 1
ATOM 6244 N N . VAL B 1 52 ? 7.16 -29.375 5.145 1 43.06 52 VAL B N 1
ATOM 6245 C CA . VAL B 1 52 ? 8.344 -29.484 4.301 1 43.06 52 VAL B CA 1
ATOM 6246 C C . VAL B 1 52 ? 9.102 -30.766 4.629 1 43.06 52 VAL B C 1
ATOM 6248 O O . VAL B 1 52 ? 9.539 -30.969 5.766 1 43.06 52 VAL B O 1
ATOM 6251 N N . PRO B 1 53 ? 8.734 -31.891 3.902 1 50.97 53 PRO B N 1
ATOM 6252 C CA . PRO B 1 53 ? 9.523 -33.094 4.188 1 50.97 53 PRO B CA 1
ATOM 6253 C C . PRO B 1 53 ? 10.992 -32.781 4.453 1 50.97 53 PRO B C 1
ATOM 6255 O O . PRO B 1 53 ? 11.578 -31.922 3.789 1 50.97 53 PRO B O 1
ATOM 6258 N N . LEU B 1 54 ? 11.312 -33.094 5.617 1 62.56 54 LEU B N 1
ATOM 6259 C CA . LEU B 1 54 ? 12.727 -32.969 5.98 1 62.56 54 LEU B CA 1
ATOM 6260 C C . LEU B 1 54 ? 13.617 -33.5 4.863 1 62.56 54 LEU B C 1
ATOM 6262 O O . LEU B 1 54 ? 13.359 -34.594 4.328 1 62.56 54 LEU B O 1
ATOM 6266 N N . GLY B 1 55 ? 14.258 -32.656 4.094 1 79.12 55 GLY B N 1
ATOM 6267 C CA . GLY B 1 55 ? 15.148 -32.969 2.99 1 79.12 55 GLY B CA 1
ATOM 6268 C C . GLY B 1 55 ? 16.062 -34.125 3.266 1 79.12 55 GLY B C 1
ATOM 6269 O O . GLY B 1 55 ? 16.344 -34.469 4.422 1 79.12 55 GLY B O 1
ATOM 6270 N N . PHE B 1 56 ? 16.344 -35 2.285 1 89.75 56 PHE B N 1
ATOM 6271 C CA . PHE B 1 56 ? 17.219 -36.188 2.32 1 89.75 56 PHE B CA 1
ATOM 6272 C C . PHE B 1 56 ? 18.453 -35.906 3.16 1 89.75 56 PHE B C 1
ATOM 6274 O O . PHE B 1 56 ? 18.797 -36.688 4.047 1 89.75 56 PHE B O 1
ATOM 6281 N N . HIS B 1 57 ? 19 -34.781 2.982 1 87.81 57 HIS B N 1
ATOM 6282 C CA . HIS B 1 57 ? 20.25 -34.469 3.666 1 87.81 57 HIS B CA 1
ATOM 6283 C C . HIS B 1 57 ? 20.016 -34.25 5.16 1 87.81 57 HIS B C 1
ATOM 6285 O O . HIS B 1 57 ? 20.844 -34.656 5.98 1 87.81 57 HIS B O 1
ATOM 6291 N N . TYR B 1 58 ? 18.953 -33.656 5.43 1 88.06 58 TYR B N 1
ATOM 6292 C CA . TYR B 1 58 ? 18.625 -33.438 6.836 1 88.06 58 TYR B CA 1
ATOM 6293 C C . TYR B 1 58 ? 18.359 -34.75 7.539 1 88.06 58 TYR B C 1
ATOM 6295 O O . TYR B 1 58 ? 18.875 -35.031 8.625 1 88.06 58 TYR B O 1
ATOM 6303 N N . LEU B 1 59 ? 17.578 -35.625 6.902 1 90.25 59 LEU B N 1
ATOM 6304 C CA . LEU B 1 59 ? 17.203 -36.906 7.5 1 90.25 59 LEU B CA 1
ATOM 6305 C C . LEU B 1 59 ? 18.422 -37.812 7.629 1 90.25 59 LEU B C 1
ATOM 6307 O O . LEU B 1 59 ? 18.578 -38.5 8.625 1 90.25 59 LEU B O 1
ATOM 6311 N N . ARG B 1 60 ? 19.219 -37.812 6.68 1 90.75 60 ARG B N 1
ATOM 6312 C CA . ARG B 1 60 ? 20.453 -38.594 6.703 1 90.75 60 ARG B CA 1
ATOM 6313 C C . ARG B 1 60 ? 21.359 -38.188 7.84 1 90.75 60 ARG B C 1
ATOM 6315 O O . ARG B 1 60 ? 21.938 -39 8.539 1 90.75 60 ARG B O 1
ATOM 6322 N N . ARG B 1 61 ? 21.5 -36.875 7.98 1 89.44 61 ARG B N 1
ATOM 6323 C CA . ARG B 1 61 ? 22.312 -36.344 9.062 1 89.44 61 ARG B CA 1
ATOM 6324 C C . ARG B 1 61 ? 21.75 -36.75 10.422 1 89.44 61 ARG B C 1
ATOM 6326 O O . ARG B 1 61 ? 22.484 -37.125 11.336 1 89.44 61 ARG B O 1
ATOM 6333 N N . LEU B 1 62 ? 20.516 -36.625 10.523 1 90.19 62 LEU B N 1
ATOM 6334 C CA . LEU B 1 62 ? 19.859 -37 11.781 1 90.19 62 LEU B CA 1
ATOM 6335 C C . LEU B 1 62 ? 20.094 -38.469 12.109 1 90.19 62 LEU B C 1
ATOM 6337 O O . LEU B 1 62 ? 20.375 -38.812 13.266 1 90.19 62 LEU B O 1
ATOM 6341 N N . CYS B 1 63 ? 19.938 -39.344 11.133 1 92.44 63 CYS B N 1
ATOM 6342 C CA . CYS B 1 63 ? 20.141 -40.781 11.336 1 92.44 63 CYS B CA 1
ATOM 6343 C C . CYS B 1 63 ? 21.578 -41.094 11.695 1 92.44 63 CYS B C 1
ATOM 6345 O O . CYS B 1 63 ? 21.844 -41.906 12.562 1 92.44 63 CYS B O 1
ATOM 6347 N N . ARG B 1 64 ? 22.484 -40.406 11.094 1 89.5 64 ARG B N 1
ATOM 6348 C CA . ARG B 1 64 ? 23.906 -40.594 11.367 1 89.5 64 ARG B CA 1
ATOM 6349 C C . ARG B 1 64 ? 24.25 -40.156 12.789 1 89.5 64 ARG B C 1
ATOM 6351 O O . ARG B 1 64 ? 24.969 -40.875 13.5 1 89.5 64 ARG B O 1
ATOM 6358 N N . GLU B 1 65 ? 23.703 -39.125 13.102 1 90 65 GLU B N 1
ATOM 6359 C CA . GLU B 1 65 ? 23.984 -38.594 14.438 1 90 65 GLU B CA 1
ATOM 6360 C C . GLU B 1 65 ? 23.391 -39.5 15.516 1 90 65 GLU B C 1
ATOM 6362 O O . GLU B 1 65 ? 23.984 -39.688 16.578 1 90 65 GLU B O 1
ATOM 6367 N N . ARG B 1 66 ? 22.297 -40.062 15.234 1 91.5 66 ARG B N 1
ATOM 6368 C CA . ARG B 1 66 ? 21.625 -40.906 16.203 1 91.5 66 ARG B CA 1
ATOM 6369 C C . ARG B 1 66 ? 22.094 -42.344 16.094 1 91.5 66 ARG B C 1
ATOM 6371 O O . ARG B 1 66 ? 21.812 -43.156 16.969 1 91.5 66 ARG B O 1
ATOM 6378 N N . GLY B 1 67 ? 22.766 -42.719 15.062 1 88.88 67 GLY B N 1
ATOM 6379 C CA . GLY B 1 67 ? 23.266 -44.062 14.828 1 88.88 67 GLY B CA 1
ATOM 6380 C C . GLY B 1 67 ? 22.156 -45.062 14.547 1 88.88 67 GLY B C 1
ATOM 6381 O O . GLY B 1 67 ? 22.203 -46.219 15.039 1 88.88 67 GLY B O 1
ATOM 6382 N N . ILE B 1 68 ? 21.094 -44.594 13.938 1 93.19 68 ILE B N 1
ATOM 6383 C CA . ILE B 1 68 ? 19.969 -45.469 13.625 1 93.19 68 ILE B CA 1
ATOM 6384 C C . ILE B 1 68 ? 19.75 -45.5 12.109 1 93.19 68 ILE B C 1
ATOM 6386 O O . ILE B 1 68 ? 20.172 -44.562 11.398 1 93.19 68 ILE B O 1
ATOM 6390 N N . LEU B 1 69 ? 19.156 -46.594 11.68 1 93.75 69 LEU B N 1
ATOM 6391 C CA . LEU B 1 69 ? 18.766 -46.656 10.273 1 93.75 69 LEU B CA 1
ATOM 6392 C C . LEU B 1 69 ? 17.406 -46.031 10.055 1 93.75 69 LEU B C 1
ATOM 6394 O O . LEU B 1 69 ? 16.516 -46.156 10.891 1 93.75 69 LEU B O 1
ATOM 6398 N N . PHE B 1 70 ? 17.297 -45.438 8.984 1 94.31 70 PHE B N 1
ATOM 6399 C CA . PHE B 1 70 ? 16.078 -44.719 8.664 1 94.31 70 PHE B CA 1
ATOM 6400 C C . PHE B 1 70 ? 14.914 -45.688 8.469 1 94.31 70 PHE B C 1
ATOM 6402 O O . PHE B 1 70 ? 15.062 -46.719 7.82 1 94.31 70 PHE B O 1
ATOM 6409 N N . GLU B 1 71 ? 13.828 -45.375 9.078 1 92.25 71 GLU B N 1
ATOM 6410 C CA . GLU B 1 71 ? 12.539 -46.031 8.852 1 92.25 71 GLU B CA 1
ATOM 6411 C C . GLU B 1 71 ? 11.5 -45.031 8.352 1 92.25 71 GLU B C 1
ATOM 6413 O O . GLU B 1 71 ? 11.203 -44.062 9.031 1 92.25 71 GLU B O 1
ATOM 6418 N N . ASP B 1 72 ? 11.023 -45.344 7.133 1 91.06 72 ASP B N 1
ATOM 6419 C CA . ASP B 1 72 ? 10.086 -44.438 6.516 1 91.06 72 ASP B CA 1
ATOM 6420 C C . ASP B 1 72 ? 8.75 -44.406 7.258 1 91.06 72 ASP B C 1
ATOM 6422 O O . ASP B 1 72 ? 7.984 -45.375 7.184 1 91.06 72 ASP B O 1
ATOM 6426 N N . PRO B 1 73 ? 8.438 -43.375 7.91 1 85.94 73 PRO B N 1
ATOM 6427 C CA . PRO B 1 73 ? 7.188 -43.344 8.664 1 85.94 73 PRO B CA 1
ATOM 6428 C C . PRO B 1 73 ? 5.957 -43.25 7.766 1 85.94 73 PRO B C 1
ATOM 6430 O O . PRO B 1 73 ? 4.852 -43.594 8.18 1 85.94 73 PRO B O 1
ATOM 6433 N N . GLU B 1 74 ? 6.062 -42.781 6.566 1 85.25 74 GLU B N 1
ATOM 6434 C CA . GLU B 1 74 ? 4.926 -42.531 5.676 1 85.25 74 GLU B CA 1
ATOM 6435 C C . GLU B 1 74 ? 4.625 -43.781 4.832 1 85.25 74 GLU B C 1
ATOM 6437 O O . GLU B 1 74 ? 3.514 -43.938 4.324 1 85.25 74 GLU B O 1
ATOM 6442 N N . PHE B 1 75 ? 5.613 -44.594 4.629 1 88.5 75 PHE B N 1
ATOM 6443 C CA . PHE B 1 75 ? 5.453 -45.75 3.729 1 88.5 75 PHE B CA 1
ATOM 6444 C C . PHE B 1 75 ? 5.992 -47.031 4.367 1 88.5 75 PHE B C 1
ATOM 6446 O O . PHE B 1 75 ? 7.117 -47.438 4.09 1 88.5 75 PHE B O 1
ATOM 6453 N N . HIS B 1 76 ? 5.137 -47.562 5.164 1 82.5 76 HIS B N 1
ATOM 6454 C CA . HIS B 1 76 ? 5.477 -48.781 5.875 1 82.5 76 HIS B CA 1
ATOM 6455 C C . HIS B 1 76 ? 4.566 -49.938 5.461 1 82.5 76 HIS B C 1
ATOM 6457 O O . HIS B 1 76 ? 3.816 -49.812 4.488 1 82.5 76 HIS B O 1
ATOM 6463 N N . VAL B 1 77 ? 4.711 -50.969 6.141 1 76.19 77 VAL B N 1
ATOM 6464 C CA . VAL B 1 77 ? 4.066 -52.219 5.758 1 76.19 77 VAL B CA 1
ATOM 6465 C C . VAL B 1 77 ? 2.562 -52 5.602 1 76.19 77 VAL B C 1
ATOM 6467 O O . VAL B 1 77 ? 1.96 -52.438 4.629 1 76.19 77 VAL B O 1
ATOM 6470 N N . ALA B 1 78 ? 2.039 -51.188 6.418 1 73.88 78 ALA B N 1
ATOM 6471 C CA . ALA B 1 78 ? 0.591 -51 6.414 1 73.88 78 ALA B CA 1
ATOM 6472 C C . ALA B 1 78 ? 0.165 -50.062 5.281 1 73.88 78 ALA B C 1
ATOM 6474 O O . ALA B 1 78 ? -0.923 -50.219 4.723 1 73.88 78 ALA B O 1
ATOM 6475 N N . THR B 1 79 ? 1.046 -49.25 4.875 1 74.12 79 THR B N 1
ATOM 6476 C CA . THR B 1 79 ? 0.669 -48.219 3.912 1 74.12 79 THR B CA 1
ATOM 6477 C C . THR B 1 79 ? 1.119 -48.594 2.506 1 74.12 79 THR B C 1
ATOM 6479 O O . THR B 1 79 ? 0.656 -48.031 1.519 1 74.12 79 THR B O 1
ATOM 6482 N N . ALA B 1 80 ? 1.908 -49.594 2.363 1 80.75 80 ALA B N 1
ATOM 6483 C CA . ALA B 1 80 ? 2.516 -49.938 1.082 1 80.75 80 ALA B CA 1
ATOM 6484 C C . ALA B 1 80 ? 1.494 -50.594 0.152 1 80.75 80 ALA B C 1
ATOM 6486 O O . ALA B 1 80 ? 1.667 -50.594 -1.069 1 80.75 80 ALA B O 1
ATOM 6487 N N . LYS B 1 81 ? 0.344 -51.125 0.605 1 78.19 81 LYS B N 1
ATOM 6488 C CA . LYS B 1 81 ? -0.749 -51.688 -0.175 1 78.19 81 LYS B CA 1
ATOM 6489 C C . LYS B 1 81 ? -0.225 -52.688 -1.211 1 78.19 81 LYS B C 1
ATOM 6491 O O . LYS B 1 81 ? -0.4 -52.469 -2.414 1 78.19 81 LYS B O 1
ATOM 6496 N N . ILE B 1 82 ? 0.33 -53.719 -0.804 1 84.31 82 ILE B N 1
ATOM 6497 C CA . ILE B 1 82 ? 0.811 -54.75 -1.704 1 84.31 82 ILE B CA 1
ATOM 6498 C C . ILE B 1 82 ? -0.368 -55.594 -2.207 1 84.31 82 ILE B C 1
ATOM 6500 O O . ILE B 1 82 ? -1.177 -56.094 -1.414 1 84.31 82 ILE B O 1
ATOM 6504 N N . PRO B 1 83 ? -0.501 -55.594 -3.527 1 80.12 83 PRO B N 1
ATOM 6505 C CA . PRO B 1 83 ? -1.632 -56.375 -4.051 1 80.12 83 PRO B CA 1
ATOM 6506 C C . PRO B 1 83 ? -1.563 -57.844 -3.676 1 80.12 83 PRO B C 1
ATOM 6508 O O . PRO B 1 83 ? -0.475 -58.438 -3.629 1 80.12 83 PRO B O 1
ATOM 6511 N N . THR B 1 84 ? -2.672 -58.344 -3.17 1 73.56 84 THR B N 1
ATOM 6512 C CA . THR B 1 84 ? -2.756 -59.75 -2.828 1 73.56 84 THR B CA 1
ATOM 6513 C C . THR B 1 84 ? -3.125 -60.594 -4.051 1 73.56 84 THR B C 1
ATOM 6515 O O . THR B 1 84 ? -3.982 -60.188 -4.844 1 73.56 84 THR B O 1
ATOM 6518 N N . THR B 1 85 ? -2.23 -61.438 -4.469 1 66.62 85 THR B N 1
ATOM 6519 C CA . THR B 1 85 ? -2.564 -62.344 -5.543 1 66.62 85 THR B CA 1
ATOM 6520 C C . THR B 1 85 ? -3.023 -63.688 -4.977 1 66.62 85 THR B C 1
ATOM 6522 O O . THR B 1 85 ? -2.871 -63.969 -3.779 1 66.62 85 THR B O 1
ATOM 6525 N N . LYS B 1 86 ? -3.873 -64.5 -5.738 1 63.62 86 LYS B N 1
ATOM 6526 C CA . LYS B 1 86 ? -4.367 -65.812 -5.355 1 63.62 86 LYS B CA 1
ATOM 6527 C C . LYS B 1 86 ? -3.242 -66.688 -4.789 1 63.62 86 LYS B C 1
ATOM 6529 O O . LYS B 1 86 ? -3.479 -67.5 -3.928 1 63.62 86 LYS B O 1
ATOM 6534 N N . HIS B 1 87 ? -2.02 -66.438 -5.152 1 63.75 87 HIS B N 1
ATOM 6535 C CA . HIS B 1 87 ? -0.925 -67.312 -4.812 1 63.75 87 HIS B CA 1
ATOM 6536 C C . HIS B 1 87 ? -0.104 -66.75 -3.648 1 63.75 87 HIS B C 1
ATOM 6538 O O . HIS B 1 87 ? 0.751 -67.5 -3.104 1 63.75 87 HIS B O 1
ATOM 6544 N N . ARG B 1 88 ? -0.421 -65.438 -3.357 1 66.19 88 ARG B N 1
ATOM 6545 C CA . ARG B 1 88 ? 0.461 -64.938 -2.32 1 66.19 88 ARG B CA 1
ATOM 6546 C C . ARG B 1 88 ? -0.327 -64.125 -1.273 1 66.19 88 ARG B C 1
ATOM 6548 O O . ARG B 1 88 ? -0.988 -63.156 -1.595 1 66.19 88 ARG B O 1
ATOM 6555 N N . SER B 1 89 ? -0.337 -64.812 -0.046 1 71.06 89 SER B N 1
ATOM 6556 C CA . SER B 1 89 ? -0.943 -64.125 1.1 1 71.06 89 SER B CA 1
ATOM 6557 C C . SER B 1 89 ? -0.012 -63.062 1.675 1 71.06 89 SER B C 1
ATOM 6559 O O . SER B 1 89 ? 1.202 -63.094 1.467 1 71.06 89 SER B O 1
ATOM 6561 N N . GLN B 1 90 ? -0.468 -62.031 2.24 1 74.5 90 GLN B N 1
ATOM 6562 C CA . GLN B 1 90 ? 0.284 -60.969 2.871 1 74.5 90 GLN B CA 1
ATOM 6563 C C . GLN B 1 90 ? 1.264 -61.5 3.908 1 74.5 90 GLN B C 1
ATOM 6565 O O . GLN B 1 90 ? 2.328 -60.938 4.125 1 74.5 90 GLN B O 1
ATOM 6570 N N . SER B 1 91 ? 0.932 -62.594 4.453 1 74.31 91 SER B N 1
ATOM 6571 C CA . SER B 1 91 ? 1.752 -63.156 5.512 1 74.31 91 SER B CA 1
ATOM 6572 C C . SER B 1 91 ? 3.049 -63.75 4.953 1 74.31 91 SER B C 1
ATOM 6574 O O . SER B 1 91 ? 4.027 -63.906 5.684 1 74.31 91 SER B O 1
ATOM 6576 N N . SER B 1 92 ? 3.092 -63.969 3.707 1 81.31 92 SER B N 1
ATOM 6577 C CA . SER B 1 92 ? 4.273 -64.562 3.094 1 81.31 92 SER B CA 1
ATOM 6578 C C . SER B 1 92 ? 5.293 -63.5 2.701 1 81.31 92 SER B C 1
ATOM 6580 O O . SER B 1 92 ? 6.406 -63.812 2.287 1 81.31 92 SER B O 1
ATOM 6582 N N . ILE B 1 93 ? 4.902 -62.281 2.895 1 87.31 93 ILE B N 1
ATOM 6583 C CA . ILE B 1 93 ? 5.781 -61.219 2.488 1 87.31 93 ILE B CA 1
ATOM 6584 C C . ILE B 1 93 ? 6.566 -60.688 3.699 1 87.31 93 ILE B C 1
ATOM 6586 O O . ILE B 1 93 ? 5.98 -60.406 4.742 1 87.31 93 ILE B O 1
ATOM 6590 N N . THR B 1 94 ? 7.852 -60.812 3.648 1 88.56 94 THR B N 1
ATOM 6591 C CA . THR B 1 94 ? 8.719 -60.281 4.691 1 88.56 94 THR B CA 1
ATOM 6592 C C . THR B 1 94 ? 9.516 -59.094 4.176 1 88.56 94 THR B C 1
ATOM 6594 O O . THR B 1 94 ? 10.055 -59.125 3.068 1 88.56 94 THR B O 1
ATOM 6597 N N . TRP B 1 95 ? 9.508 -58.031 4.863 1 92.56 95 TRP B N 1
ATOM 6598 C CA . TRP B 1 95 ? 10.273 -56.844 4.5 1 92.56 95 TRP B CA 1
ATOM 6599 C C . TRP B 1 95 ? 11.711 -56.969 5.004 1 92.56 95 TRP B C 1
ATOM 6601 O O . TRP B 1 95 ? 11.945 -57.094 6.203 1 92.56 95 TRP B O 1
ATOM 6611 N N . MET B 1 96 ? 12.648 -56.938 4.051 1 93.62 96 MET B N 1
ATOM 6612 C CA . MET B 1 96 ? 14.055 -57.125 4.406 1 93.62 96 MET B CA 1
ATOM 6613 C C . MET B 1 96 ? 14.922 -56.031 3.801 1 93.62 96 MET B C 1
ATOM 6615 O O . MET B 1 96 ? 14.602 -55.5 2.736 1 93.62 96 MET B O 1
ATOM 6619 N N . ARG B 1 97 ? 15.938 -55.719 4.492 1 94.81 97 ARG B N 1
ATOM 6620 C CA . ARG B 1 97 ? 16.938 -54.781 3.959 1 94.81 97 ARG B CA 1
ATOM 6621 C C . ARG B 1 97 ? 17.922 -55.5 3.055 1 94.81 97 ARG B C 1
ATOM 6623 O O . ARG B 1 97 ? 18.141 -56.719 3.197 1 94.81 97 ARG B O 1
ATOM 6630 N N . PRO B 1 98 ? 18.5 -54.781 2.156 1 94.62 98 PRO B N 1
ATOM 6631 C CA . PRO B 1 98 ? 19.438 -55.406 1.219 1 94.62 98 PRO B CA 1
ATOM 6632 C C . PRO B 1 98 ? 20.547 -56.188 1.922 1 94.62 98 PRO B C 1
ATOM 6634 O O . PRO B 1 98 ? 20.938 -57.25 1.472 1 94.62 98 PRO B O 1
ATOM 6637 N N . TYR B 1 99 ? 21.062 -55.719 3.014 1 93.38 99 TYR B N 1
ATOM 6638 C CA . TYR B 1 99 ? 22.125 -56.375 3.75 1 93.38 99 TYR B CA 1
ATOM 6639 C C . TYR B 1 99 ? 21.641 -57.719 4.309 1 93.38 99 TYR B C 1
ATOM 6641 O O . TYR B 1 99 ? 22.453 -58.594 4.609 1 93.38 99 TYR B O 1
ATOM 6649 N N . GLU B 1 100 ? 20.391 -57.844 4.441 1 93.69 100 GLU B N 1
ATOM 6650 C CA . GLU B 1 100 ? 19.812 -59.094 4.906 1 93.69 100 GLU B CA 1
ATOM 6651 C C . GLU B 1 100 ? 19.641 -60.062 3.758 1 93.69 100 GLU B C 1
ATOM 6653 O O . GLU B 1 100 ? 19.453 -61.281 3.982 1 93.69 100 GLU B O 1
ATOM 6658 N N . LEU B 1 101 ? 19.703 -59.594 2.611 1 92.31 101 LEU B N 1
ATOM 6659 C CA . LEU B 1 101 ? 19.484 -60.406 1.425 1 92.31 101 LEU B CA 1
ATOM 6660 C C . LEU B 1 101 ? 20.812 -60.844 0.826 1 92.31 101 LEU B C 1
ATOM 6662 O O . LEU B 1 101 ? 20.891 -61.938 0.236 1 92.31 101 LEU B O 1
ATOM 6666 N N . CYS B 1 102 ? 21.828 -59.969 0.869 1 90.25 102 CYS B N 1
ATOM 6667 C CA . CYS B 1 102 ? 23.125 -60.312 0.312 1 90.25 102 CYS B CA 1
ATOM 6668 C C . CYS B 1 102 ? 24.25 -59.656 1.118 1 90.25 102 CYS B C 1
ATOM 6670 O O . CYS B 1 102 ? 24.031 -58.688 1.82 1 90.25 102 CYS B O 1
ATOM 6672 N N . ALA B 1 103 ? 25.438 -60.188 0.995 1 89.75 103 ALA B N 1
ATOM 6673 C CA . ALA B 1 103 ? 26.562 -59.781 1.824 1 89.75 103 ALA B CA 1
ATOM 6674 C C . ALA B 1 103 ? 27.109 -58.438 1.378 1 89.75 103 ALA B C 1
ATOM 6676 O O . ALA B 1 103 ? 27.531 -57.625 2.207 1 89.75 103 ALA B O 1
ATOM 6677 N N . ARG B 1 104 ? 27.047 -58.188 0.075 1 91.62 104 ARG B N 1
ATOM 6678 C CA . ARG B 1 104 ? 27.609 -56.938 -0.435 1 91.62 104 ARG B CA 1
ATOM 6679 C C . ARG B 1 104 ? 26.656 -56.25 -1.396 1 91.62 104 ARG B C 1
ATOM 6681 O O . ARG B 1 104 ? 26.922 -56.156 -2.59 1 91.62 104 ARG B O 1
ATOM 6688 N N . PRO B 1 105 ? 25.656 -55.688 -0.773 1 93.56 105 PRO B N 1
ATOM 6689 C CA . PRO B 1 105 ? 24.688 -55 -1.641 1 93.56 105 PRO B CA 1
ATOM 6690 C C . PRO B 1 105 ? 25.281 -53.75 -2.297 1 93.56 105 PRO B C 1
ATOM 6692 O O . PRO B 1 105 ? 26.094 -53.062 -1.688 1 93.56 105 PRO B O 1
ATOM 6695 N N . LYS B 1 106 ? 24.922 -53.531 -3.527 1 92 106 LYS B N 1
ATOM 6696 C CA . LYS B 1 106 ? 25.312 -52.375 -4.285 1 92 106 LYS B CA 1
ATOM 6697 C C . LYS B 1 106 ? 24.094 -51.594 -4.762 1 92 106 LYS B C 1
ATOM 6699 O O . LYS B 1 106 ? 23.031 -52.188 -5.031 1 92 106 LYS B O 1
ATOM 6704 N N . PHE B 1 107 ? 24.297 -50.344 -4.758 1 92.25 107 PHE B N 1
ATOM 6705 C CA . PHE B 1 107 ? 23.219 -49.5 -5.316 1 92.25 107 PHE B CA 1
ATOM 6706 C C . PHE B 1 107 ? 23.203 -49.594 -6.836 1 92.25 107 PHE B C 1
ATOM 6708 O O . PHE B 1 107 ? 22.266 -50.156 -7.426 1 92.25 107 PHE B O 1
ATOM 6715 N N . ILE B 1 108 ? 24.234 -49.094 -7.488 1 87.56 108 ILE B N 1
ATOM 6716 C CA . ILE B 1 108 ? 24.406 -49.25 -8.93 1 87.56 108 ILE B CA 1
ATOM 6717 C C . ILE B 1 108 ? 25.703 -50 -9.203 1 87.56 108 ILE B C 1
ATOM 6719 O O . ILE B 1 108 ? 26.766 -49.656 -8.703 1 87.56 108 ILE B O 1
ATOM 6723 N N . SER B 1 109 ? 25.578 -51.062 -9.922 1 80.12 109 SER B N 1
ATOM 6724 C CA . SER B 1 109 ? 26.766 -51.844 -10.242 1 80.12 109 SER B CA 1
ATOM 6725 C C . SER B 1 109 ? 27.484 -51.281 -11.453 1 80.12 109 SER B C 1
ATOM 6727 O O . SER B 1 109 ? 26.875 -50.719 -12.352 1 80.12 109 SER B O 1
ATOM 6729 N N . GLU B 1 110 ? 28.875 -51.094 -11.492 1 65.19 110 GLU B N 1
ATOM 6730 C CA . GLU B 1 110 ? 29.719 -50.531 -12.562 1 65.19 110 GLU B CA 1
ATOM 6731 C C . GLU B 1 110 ? 29.531 -51.344 -13.852 1 65.19 110 GLU B C 1
ATOM 6733 O O . GLU B 1 110 ? 29.656 -50.781 -14.945 1 65.19 110 GLU B O 1
ATOM 6738 N N . ASN B 1 111 ? 29.609 -52.656 -13.852 1 53 111 ASN B N 1
ATOM 6739 C CA . ASN B 1 111 ? 29.734 -53.5 -15.023 1 53 111 ASN B CA 1
ATOM 6740 C C . ASN B 1 111 ? 28.406 -53.656 -15.758 1 53 111 ASN B C 1
ATOM 6742 O O . ASN B 1 111 ? 28.375 -54.156 -16.891 1 53 111 ASN B O 1
ATOM 6746 N N . THR B 1 112 ? 27.391 -53.781 -15.07 1 48.66 112 THR B N 1
ATOM 6747 C CA . THR B 1 112 ? 26.172 -54.344 -15.664 1 48.66 112 THR B CA 1
ATOM 6748 C C . THR B 1 112 ? 25.484 -53.281 -16.531 1 48.66 112 THR B C 1
ATOM 6750 O O . THR B 1 112 ? 25.422 -52.125 -16.172 1 48.66 112 THR B O 1
ATOM 6753 N N . SER B 1 113 ? 25.297 -53.625 -17.719 1 50.56 113 SER B N 1
ATOM 6754 C CA . SER B 1 113 ? 24.438 -52.906 -18.641 1 50.56 113 SER B CA 1
ATOM 6755 C C . SER B 1 113 ? 23.156 -52.438 -17.953 1 50.56 113 SER B C 1
ATOM 6757 O O . SER B 1 113 ? 22.5 -53.219 -17.266 1 50.56 113 SER B O 1
ATOM 6759 N N . ARG B 1 114 ? 23.047 -51.188 -17.438 1 52.62 114 ARG B N 1
ATOM 6760 C CA . ARG B 1 114 ? 21.891 -50.562 -16.781 1 52.62 114 ARG B CA 1
ATOM 6761 C C . ARG B 1 114 ? 20.594 -51.25 -17.266 1 52.62 114 ARG B C 1
ATOM 6763 O O . ARG B 1 114 ? 19.516 -50.875 -16.797 1 52.62 114 ARG B O 1
ATOM 6770 N N . PHE B 1 115 ? 20.75 -52.344 -18.234 1 56.66 115 PHE B N 1
ATOM 6771 C CA . PHE B 1 115 ? 19.656 -52.844 -19.047 1 56.66 115 PHE B CA 1
ATOM 6772 C C . PHE B 1 115 ? 19.062 -54.125 -18.438 1 56.66 115 PHE B C 1
ATOM 6774 O O . PHE B 1 115 ? 18.094 -54.656 -18.969 1 56.66 115 PHE B O 1
ATOM 6781 N N . ASP B 1 116 ? 19.531 -54.469 -17.25 1 65.62 116 ASP B N 1
ATOM 6782 C CA . ASP B 1 116 ? 19.078 -55.812 -16.891 1 65.62 116 ASP B CA 1
ATOM 6783 C C . ASP B 1 116 ? 18.125 -55.781 -15.688 1 65.62 116 ASP B C 1
ATOM 6785 O O . ASP B 1 116 ? 18.531 -56 -14.555 1 65.62 116 ASP B O 1
ATOM 6789 N N . ILE B 1 117 ? 16.875 -55.219 -15.969 1 76.06 117 ILE B N 1
ATOM 6790 C CA . ILE B 1 117 ? 15.875 -55.219 -14.906 1 76.06 117 ILE B CA 1
ATOM 6791 C C . ILE B 1 117 ? 14.805 -56.25 -15.188 1 76.06 117 ILE B C 1
ATOM 6793 O O . ILE B 1 117 ? 14.492 -56.531 -16.344 1 76.06 117 ILE B O 1
ATOM 6797 N N . GLU B 1 118 ? 14.352 -56.844 -14.203 1 74.31 118 GLU B N 1
ATOM 6798 C CA . GLU B 1 118 ? 13.281 -57.844 -14.273 1 74.31 118 GLU B CA 1
ATOM 6799 C C . GLU B 1 118 ? 12.031 -57.344 -13.547 1 74.31 118 GLU B C 1
ATOM 6801 O O . GLU B 1 118 ? 12.109 -56.875 -12.414 1 74.31 118 GLU B O 1
ATOM 6806 N N . GLN B 1 119 ? 10.836 -57.281 -14.109 1 71.88 119 GLN B N 1
ATOM 6807 C CA . GLN B 1 119 ? 9.578 -56.688 -13.648 1 71.88 119 GLN B CA 1
ATOM 6808 C C . GLN B 1 119 ? 9.102 -57.375 -12.359 1 71.88 119 GLN B C 1
ATOM 6810 O O . GLN B 1 119 ? 8.469 -56.719 -11.523 1 71.88 119 GLN B O 1
ATOM 6815 N N . GLY B 1 120 ? 9.492 -58.531 -12.086 1 72.56 120 GLY B N 1
ATOM 6816 C CA . GLY B 1 120 ? 8.977 -59.219 -10.914 1 72.56 120 GLY B CA 1
ATOM 6817 C C . GLY B 1 120 ? 7.484 -59.5 -10.992 1 72.56 120 GLY B C 1
ATOM 6818 O O . GLY B 1 120 ? 6.93 -59.625 -12.094 1 72.56 120 GLY B O 1
ATOM 6819 N N . GLU B 1 121 ? 6.695 -59.531 -9.805 1 73.56 121 GLU B N 1
ATOM 6820 C CA . GLU B 1 121 ? 5.336 -60.062 -9.758 1 73.56 121 GLU B CA 1
ATOM 6821 C C . GLU B 1 121 ? 4.309 -58.938 -9.75 1 73.56 121 GLU B C 1
ATOM 6823 O O . GLU B 1 121 ? 3.104 -59.188 -9.852 1 73.56 121 GLU B O 1
ATOM 6828 N N . LEU B 1 122 ? 4.645 -57.719 -9.625 1 76.69 122 LEU B N 1
ATOM 6829 C CA . LEU B 1 122 ? 3.693 -56.625 -9.453 1 76.69 122 LEU B CA 1
ATOM 6830 C C . LEU B 1 122 ? 2.936 -56.344 -10.75 1 76.69 122 LEU B C 1
ATOM 6832 O O . LEU B 1 122 ? 1.742 -56.031 -10.719 1 76.69 122 LEU B O 1
ATOM 6836 N N . GLY B 1 123 ? 3.535 -56.531 -11.891 1 71.75 123 GLY B N 1
ATOM 6837 C CA . GLY B 1 123 ? 2.875 -56.281 -13.156 1 71.75 123 GLY B CA 1
ATOM 6838 C C . GLY B 1 123 ? 2.908 -54.812 -13.547 1 71.75 123 GLY B C 1
ATOM 6839 O O . GLY B 1 123 ? 1.957 -54.281 -14.148 1 71.75 123 GLY B O 1
ATOM 6840 N N . ASP B 1 124 ? 3.783 -54.062 -13.031 1 79.12 124 ASP B N 1
ATOM 6841 C CA . ASP B 1 124 ? 3.918 -52.656 -13.43 1 79.12 124 ASP B CA 1
ATOM 6842 C C . ASP B 1 124 ? 4.801 -52.531 -14.672 1 79.12 124 ASP B C 1
ATOM 6844 O O . ASP B 1 124 ? 5.867 -51.906 -14.617 1 79.12 124 ASP B O 1
ATOM 6848 N N . TYR B 1 125 ? 4.203 -52.844 -15.719 1 77.25 125 TYR B N 1
ATOM 6849 C CA . TYR B 1 125 ? 4.914 -52.875 -17 1 77.25 125 TYR B CA 1
ATOM 6850 C C . TYR B 1 125 ? 5.336 -51.469 -17.406 1 77.25 125 TYR B C 1
ATOM 6852 O O . TYR B 1 125 ? 6.387 -51.281 -18.016 1 77.25 125 TYR B O 1
ATOM 6860 N N . SER B 1 126 ? 4.559 -50.531 -17.062 1 83.19 126 SER B N 1
ATOM 6861 C CA . SER B 1 126 ? 4.832 -49.156 -17.469 1 83.19 126 SER B CA 1
ATOM 6862 C C . SER B 1 126 ? 6.133 -48.625 -16.859 1 83.19 126 SER B C 1
ATOM 6864 O O . SER B 1 126 ? 6.895 -47.938 -17.516 1 83.19 126 SER B O 1
ATOM 6866 N N . LEU B 1 127 ? 6.371 -49.031 -15.648 1 87.75 127 LEU B N 1
ATOM 6867 C CA . LEU B 1 127 ? 7.598 -48.594 -14.992 1 87.75 127 LEU B CA 1
ATOM 6868 C C . LEU B 1 127 ? 8.82 -49.25 -15.617 1 87.75 127 LEU B C 1
ATOM 6870 O O . LEU B 1 127 ? 9.828 -48.594 -15.867 1 87.75 127 LEU B O 1
ATOM 6874 N N . VAL B 1 128 ? 8.711 -50.469 -15.852 1 80.88 128 VAL B N 1
ATOM 6875 C CA . VAL B 1 128 ? 9.812 -51.219 -16.453 1 80.88 128 VAL B CA 1
ATOM 6876 C C . VAL B 1 128 ? 10.117 -50.656 -17.844 1 80.88 128 VAL B C 1
ATOM 6878 O O . VAL B 1 128 ? 11.289 -50.438 -18.188 1 80.88 128 VAL B O 1
ATOM 6881 N N . ALA B 1 129 ? 9.047 -50.438 -18.562 1 79.38 129 ALA B N 1
ATOM 6882 C CA . ALA B 1 129 ? 9.211 -49.906 -19.906 1 79.38 129 ALA B CA 1
ATOM 6883 C C . ALA B 1 129 ? 9.875 -48.531 -19.859 1 79.38 129 ALA B C 1
ATOM 6885 O O . ALA B 1 129 ? 10.766 -48.25 -20.656 1 79.38 129 ALA B O 1
ATOM 6886 N N . ALA B 1 130 ? 9.445 -47.719 -18.969 1 86.81 130 ALA B N 1
ATOM 6887 C CA . ALA B 1 130 ? 9.992 -46.375 -18.859 1 86.81 130 ALA B CA 1
ATOM 6888 C C . ALA B 1 130 ? 11.469 -46.406 -18.484 1 86.81 130 ALA B C 1
ATOM 6890 O O . ALA B 1 130 ? 12.273 -45.656 -19.062 1 86.81 130 ALA B O 1
ATOM 6891 N N . VAL B 1 131 ? 11.789 -47.219 -17.562 1 85.5 131 VAL B N 1
ATOM 6892 C CA . VAL B 1 131 ? 13.18 -47.312 -17.125 1 85.5 131 VAL B CA 1
ATOM 6893 C C . VAL B 1 131 ? 14.047 -47.812 -18.281 1 85.5 131 VAL B C 1
ATOM 6895 O O . VAL B 1 131 ? 15.164 -47.344 -18.484 1 85.5 131 VAL B O 1
ATOM 6898 N N . SER B 1 132 ? 13.539 -48.75 -18.953 1 77.31 132 SER B N 1
ATOM 6899 C CA . SER B 1 132 ? 14.266 -49.25 -20.094 1 77.31 132 SER B CA 1
ATOM 6900 C C . SER B 1 132 ? 14.523 -48.188 -21.141 1 77.31 132 SER B C 1
ATOM 6902 O O . SER B 1 132 ? 15.602 -48.125 -21.719 1 77.31 132 SER B O 1
ATOM 6904 N N . CYS B 1 133 ? 13.57 -47.438 -21.375 1 78.62 133 CYS B N 1
ATOM 6905 C CA . CYS B 1 133 ? 13.719 -46.312 -22.328 1 78.62 133 CYS B CA 1
ATOM 6906 C C . CYS B 1 133 ? 14.781 -45.344 -21.844 1 78.62 133 CYS B C 1
ATOM 6908 O O . CYS B 1 133 ? 15.531 -44.781 -22.656 1 78.62 133 CYS B O 1
ATOM 6910 N N . LEU B 1 134 ? 14.875 -45.125 -20.562 1 84.5 134 LEU B N 1
ATOM 6911 C CA . LEU B 1 134 ? 15.75 -44.094 -20.016 1 84.5 134 LEU B CA 1
ATOM 6912 C C . LEU B 1 134 ? 17.188 -44.594 -19.938 1 84.5 134 LEU B C 1
ATOM 6914 O O . LEU B 1 134 ? 18.109 -43.812 -19.688 1 84.5 134 LEU B O 1
ATOM 6918 N N . THR B 1 135 ? 17.375 -45.812 -20.172 1 75 135 THR B N 1
ATOM 6919 C CA . THR B 1 135 ? 18.75 -46.344 -20.219 1 75 135 THR B CA 1
ATOM 6920 C C . THR B 1 135 ? 19.516 -45.719 -21.375 1 75 135 THR B C 1
ATOM 6922 O O . THR B 1 135 ? 20.75 -45.625 -21.344 1 75 135 THR B O 1
ATOM 6925 N N . MET B 1 136 ? 18.781 -45.281 -22.375 1 74.75 136 MET B N 1
ATOM 6926 C CA . MET B 1 136 ? 19.406 -44.625 -23.531 1 74.75 136 MET B CA 1
ATOM 6927 C C . MET B 1 136 ? 19.688 -43.156 -23.234 1 74.75 136 MET B C 1
ATOM 6929 O O . MET B 1 136 ? 20.391 -42.5 -24 1 74.75 136 MET B O 1
ATOM 6933 N N . THR B 1 137 ? 19.203 -42.656 -22.25 1 85.44 137 THR B N 1
ATOM 6934 C CA . THR B 1 137 ? 19.406 -41.281 -21.781 1 85.44 137 THR B CA 1
ATOM 6935 C C . THR B 1 137 ? 19.906 -41.281 -20.344 1 85.44 137 THR B C 1
ATOM 6937 O O . THR B 1 137 ? 19.141 -41 -19.422 1 85.44 137 THR B O 1
ATOM 6940 N N . PRO B 1 138 ? 21.156 -41.406 -20.219 1 85.44 138 PRO B N 1
ATOM 6941 C CA . PRO B 1 138 ? 21.734 -41.625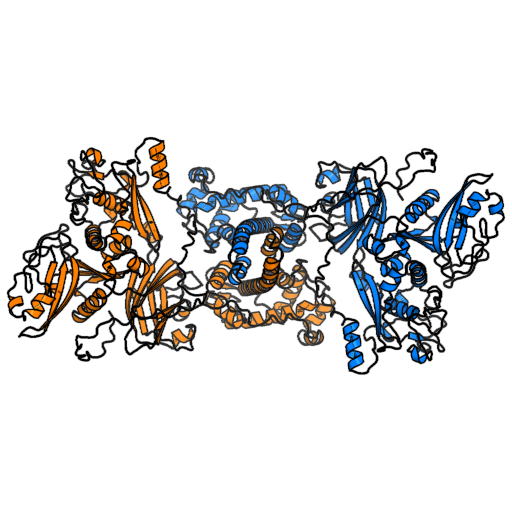 -18.891 1 85.44 138 PRO B CA 1
ATOM 6942 C C . PRO B 1 138 ? 21.5 -40.438 -17.938 1 85.44 138 PRO B C 1
ATOM 6944 O O . PRO B 1 138 ? 21.266 -40.656 -16.75 1 85.44 138 PRO B O 1
ATOM 6947 N N . ARG B 1 139 ? 21.578 -39.281 -18.422 1 90.12 139 ARG B N 1
ATOM 6948 C CA . ARG B 1 139 ? 21.406 -38.125 -17.547 1 90.12 139 ARG B CA 1
ATOM 6949 C C . ARG B 1 139 ? 19.984 -38.062 -17 1 90.12 139 ARG B C 1
ATOM 6951 O O . ARG B 1 139 ? 19.766 -37.625 -15.867 1 90.12 139 ARG B O 1
ATOM 6958 N N . PHE B 1 140 ? 19.016 -38.438 -17.859 1 91.62 140 PHE B N 1
ATOM 6959 C CA . PHE B 1 140 ? 17.641 -38.469 -17.391 1 91.62 140 PHE B CA 1
ATOM 6960 C C . PHE B 1 140 ? 17.484 -39.5 -16.266 1 91.62 140 PHE B C 1
ATOM 6962 O O . PHE B 1 140 ? 16.844 -39.219 -15.25 1 91.62 140 PHE B O 1
ATOM 6969 N N . LEU B 1 141 ? 18.062 -40.594 -16.422 1 89.44 141 LEU B N 1
ATOM 6970 C CA . LEU B 1 141 ? 17.984 -41.625 -15.398 1 89.44 141 LEU B CA 1
ATOM 6971 C C . LEU B 1 141 ? 18.672 -41.156 -14.117 1 89.44 141 LEU B C 1
ATOM 6973 O O . LEU B 1 141 ? 18.172 -41.438 -13.016 1 89.44 141 LEU B O 1
ATOM 6977 N N . GLU B 1 142 ? 19.766 -40.562 -14.266 1 92.25 142 GLU B N 1
ATOM 6978 C CA . GLU B 1 142 ? 20.516 -40.062 -13.109 1 92.25 142 GLU B CA 1
ATOM 6979 C C . GLU B 1 142 ? 19.719 -39.031 -12.32 1 92.25 142 GLU B C 1
ATOM 6981 O O . GLU B 1 142 ? 19.875 -38.938 -11.094 1 92.25 142 GLU B O 1
ATOM 6986 N N . ARG B 1 143 ? 18.969 -38.312 -13.016 1 92.69 143 ARG B N 1
ATOM 6987 C CA . ARG B 1 143 ? 18.141 -37.312 -12.32 1 92.69 143 ARG B CA 1
ATOM 6988 C C . ARG B 1 143 ? 17.094 -38 -11.445 1 92.69 143 ARG B C 1
ATOM 6990 O O . ARG B 1 143 ? 16.812 -37.531 -10.336 1 92.69 143 ARG B O 1
ATOM 6997 N N . VAL B 1 144 ? 16.547 -39.062 -11.938 1 95.31 144 VAL B N 1
ATOM 6998 C CA . VAL B 1 144 ? 15.531 -39.812 -11.219 1 95.31 144 VAL B CA 1
ATOM 6999 C C . VAL B 1 144 ? 16.188 -40.688 -10.141 1 95.31 144 VAL B C 1
ATOM 7001 O O . VAL B 1 144 ? 15.656 -40.812 -9.031 1 95.31 144 VAL B O 1
ATOM 7004 N N . VAL B 1 145 ? 17.359 -41.25 -10.547 1 94.19 145 VAL B N 1
ATOM 7005 C CA . VAL B 1 145 ? 18.141 -42.094 -9.656 1 94.19 145 VAL B CA 1
ATOM 7006 C C . VAL B 1 145 ? 19.5 -41.469 -9.398 1 94.19 145 VAL B C 1
ATOM 7008 O O . VAL B 1 145 ? 20.5 -41.844 -10 1 94.19 145 VAL B O 1
ATOM 7011 N N . PRO B 1 146 ? 19.547 -40.594 -8.438 1 93.12 146 PRO B N 1
ATOM 7012 C CA . PRO B 1 146 ? 20.844 -39.938 -8.18 1 93.12 146 PRO B CA 1
ATOM 7013 C C . PRO B 1 146 ? 21.938 -40.938 -7.82 1 93.12 146 PRO B C 1
ATOM 7015 O O . PRO B 1 146 ? 21.766 -41.75 -6.906 1 93.12 146 PRO B O 1
ATOM 7018 N N . PRO B 1 147 ? 23.062 -40.781 -8.43 1 88.88 147 PRO B N 1
ATOM 7019 C CA . PRO B 1 147 ? 24.109 -41.781 -8.273 1 88.88 147 PRO B CA 1
ATOM 7020 C C . PRO B 1 147 ? 24.906 -41.625 -6.988 1 88.88 147 PRO B C 1
ATOM 7022 O O . PRO B 1 147 ? 25.672 -42.5 -6.602 1 88.88 147 PRO B O 1
ATOM 7025 N N . ASP B 1 148 ? 24.75 -40.594 -6.312 1 88 148 ASP B N 1
ATOM 7026 C CA . ASP B 1 148 ? 25.562 -40.281 -5.141 1 88 148 ASP B CA 1
ATOM 7027 C C . ASP B 1 148 ? 25.062 -41.031 -3.912 1 88 148 ASP B C 1
ATOM 7029 O O . ASP B 1 148 ? 25.203 -40.562 -2.783 1 88 148 ASP B O 1
ATOM 7033 N N . GLN B 1 149 ? 24.438 -42.188 -4.164 1 90.75 149 GLN B N 1
ATOM 7034 C CA . GLN B 1 149 ? 23.938 -43 -3.068 1 90.75 149 GLN B CA 1
ATOM 7035 C C . GLN B 1 149 ? 24.594 -44.375 -3.051 1 90.75 149 GLN B C 1
ATOM 7037 O O . GLN B 1 149 ? 25.016 -44.875 -4.094 1 90.75 149 GLN B O 1
ATOM 7042 N N . SER B 1 150 ? 24.812 -44.906 -1.755 1 90 150 SER B N 1
ATOM 7043 C CA . SER B 1 150 ? 25.531 -46.188 -1.641 1 90 150 SER B CA 1
ATOM 7044 C C . SER B 1 150 ? 25.172 -46.906 -0.351 1 90 150 SER B C 1
ATOM 7046 O O . SER B 1 150 ? 24.609 -46.312 0.574 1 90 150 SER B O 1
ATOM 7048 N N . PHE B 1 151 ? 25.406 -48.188 -0.389 1 92.56 151 PHE B N 1
ATOM 7049 C CA . PHE B 1 151 ? 25.219 -49 0.801 1 92.56 151 PHE B CA 1
ATOM 7050 C C . PHE B 1 151 ? 26.484 -49.031 1.643 1 92.56 151 PHE B C 1
ATOM 7052 O O . PHE B 1 151 ? 26.5 -49.594 2.738 1 92.56 151 PHE B O 1
ATOM 7059 N N . HIS B 1 152 ? 27.562 -48.469 1.312 1 87 152 HIS B N 1
ATOM 7060 C CA . HIS B 1 152 ? 28.844 -48.562 2.004 1 87 152 HIS B CA 1
ATOM 7061 C C . HIS B 1 152 ? 29.203 -47.281 2.732 1 87 152 HIS B C 1
ATOM 7063 O O . HIS B 1 152 ? 29.109 -47.219 3.961 1 87 152 HIS B O 1
ATOM 7069 N N . GLN B 1 153 ? 29.375 -46.281 2.025 1 78.75 153 GLN B N 1
ATOM 7070 C CA . GLN B 1 153 ? 29.781 -45.031 2.627 1 78.75 153 GLN B CA 1
ATOM 7071 C C . GLN B 1 153 ? 28.594 -44.281 3.215 1 78.75 153 GLN B C 1
ATOM 7073 O O . GLN B 1 153 ? 27.625 -43.969 2.502 1 78.75 153 GLN B O 1
ATOM 7078 N N . ALA B 1 154 ? 28.656 -44.125 4.598 1 81.5 154 ALA B N 1
ATOM 7079 C CA . ALA B 1 154 ? 27.672 -43.312 5.305 1 81.5 154 ALA B CA 1
ATOM 7080 C C . ALA B 1 154 ? 26.281 -43.906 5.16 1 81.5 154 ALA B C 1
ATOM 7082 O O . ALA B 1 154 ? 25.297 -43.156 4.949 1 81.5 154 ALA B O 1
ATOM 7083 N N . TYR B 1 155 ? 26.266 -45.188 5.168 1 90.75 155 TYR B N 1
ATOM 7084 C CA . TYR B 1 155 ? 25 -45.906 5.039 1 90.75 155 TYR B CA 1
ATOM 7085 C C . TYR B 1 155 ? 24.094 -45.625 6.238 1 90.75 155 TYR B C 1
ATOM 7087 O O . TYR B 1 155 ? 24.5 -45.812 7.387 1 90.75 155 TYR B O 1
ATOM 7095 N N . CYS B 1 156 ? 22.875 -45.188 5.961 1 92.56 156 CYS B N 1
ATOM 7096 C CA . CYS B 1 156 ? 21.906 -44.906 7.012 1 92.56 156 CYS B CA 1
ATOM 7097 C C . CYS B 1 156 ? 20.547 -45.5 6.668 1 92.56 156 CYS B C 1
ATOM 7099 O O . CYS B 1 156 ? 19.531 -45.125 7.254 1 92.56 156 CYS B O 1
ATOM 7101 N N . GLY B 1 157 ? 20.438 -46.344 5.609 1 94.5 157 GLY B N 1
ATOM 7102 C CA . GLY B 1 157 ? 19.188 -47 5.246 1 94.5 157 GLY B CA 1
ATOM 7103 C C . GLY B 1 157 ? 18.203 -46.094 4.559 1 94.5 157 GLY B C 1
ATOM 7104 O O . GLY B 1 157 ? 17 -46.375 4.504 1 94.5 157 GLY B O 1
ATOM 7105 N N . ILE B 1 158 ? 18.672 -44.938 4.137 1 94.88 158 ILE B N 1
ATOM 7106 C CA . ILE B 1 158 ? 17.812 -43.938 3.514 1 94.88 158 ILE B CA 1
ATOM 7107 C C . ILE B 1 158 ? 18.266 -43.688 2.076 1 94.88 158 ILE B C 1
ATOM 7109 O O . ILE B 1 158 ? 19.453 -43.625 1.797 1 94.88 158 ILE B O 1
ATOM 7113 N N . PHE B 1 159 ? 17.328 -43.625 1.157 1 95.56 159 PHE B N 1
ATOM 7114 C CA . PHE B 1 159 ? 17.609 -43.344 -0.25 1 95.56 159 PHE B CA 1
ATOM 7115 C C . PHE B 1 159 ? 16.625 -42.344 -0.816 1 95.56 159 PHE B C 1
ATOM 7117 O O . PHE B 1 159 ? 15.508 -42.188 -0.302 1 95.56 159 PHE B O 1
ATOM 7124 N N . ARG B 1 160 ? 17.047 -41.656 -1.782 1 95.81 160 ARG B N 1
ATOM 7125 C CA . ARG B 1 160 ? 16.188 -40.625 -2.361 1 95.81 160 ARG B CA 1
ATOM 7126 C C . ARG B 1 160 ? 16.047 -40.812 -3.867 1 95.81 160 ARG B C 1
ATOM 7128 O O . ARG B 1 160 ? 16.969 -41.281 -4.531 1 95.81 160 ARG B O 1
ATOM 7135 N N . PHE B 1 161 ? 14.961 -40.469 -4.438 1 96.56 161 PHE B N 1
ATOM 7136 C CA . PHE B 1 161 ? 14.625 -40.438 -5.855 1 96.56 161 PHE B CA 1
ATOM 7137 C C . PHE B 1 161 ? 13.859 -39.188 -6.219 1 96.56 161 PHE B C 1
ATOM 7139 O O . PHE B 1 161 ? 13.391 -38.438 -5.336 1 96.56 161 PHE B O 1
ATOM 7146 N N . ARG B 1 162 ? 13.82 -38.875 -7.457 1 96.19 162 ARG B N 1
ATOM 7147 C CA . ARG B 1 162 ? 13.133 -37.656 -7.895 1 96.19 162 ARG B CA 1
ATOM 7148 C C . ARG B 1 162 ? 12.141 -37.969 -9.008 1 96.19 162 ARG B C 1
ATOM 7150 O O . ARG B 1 162 ? 12.445 -38.719 -9.93 1 96.19 162 ARG B O 1
ATOM 7157 N N . PHE B 1 163 ? 10.961 -37.406 -8.914 1 96.44 163 PHE B N 1
ATOM 7158 C CA . PHE B 1 163 ? 9.93 -37.531 -9.938 1 96.44 163 PHE B CA 1
ATOM 7159 C C . PHE B 1 163 ? 9.336 -36.188 -10.297 1 96.44 163 PHE B C 1
ATOM 7161 O O . PHE B 1 163 ? 9.383 -35.25 -9.492 1 96.44 163 PHE B O 1
ATOM 7168 N N . TRP B 1 164 ? 8.859 -36.094 -11.469 1 95 164 TRP B N 1
ATOM 7169 C CA . TRP B 1 164 ? 8.273 -34.844 -11.969 1 95 164 TRP B CA 1
ATOM 7170 C C . TRP B 1 164 ? 6.766 -34.812 -11.727 1 95 164 TRP B C 1
ATOM 7172 O O . TRP B 1 164 ? 6.062 -35.781 -12.023 1 95 164 TRP B O 1
ATOM 7182 N N . LYS B 1 165 ? 6.293 -33.781 -11.117 1 94.12 165 LYS B N 1
ATOM 7183 C CA . LYS B 1 165 ? 4.863 -33.625 -10.867 1 94.12 165 LYS B CA 1
ATOM 7184 C C . LYS B 1 165 ? 4.426 -32.188 -11.18 1 94.12 165 LYS B C 1
ATOM 7186 O O . LYS B 1 165 ? 4.844 -31.234 -10.5 1 94.12 165 LYS B O 1
ATOM 7191 N N . PHE B 1 166 ? 3.639 -31.984 -12.148 1 93.25 166 PHE B N 1
ATOM 7192 C CA . PHE B 1 166 ? 2.977 -30.734 -12.492 1 93.25 166 PHE B CA 1
ATOM 7193 C C . PHE B 1 166 ? 3.986 -29.594 -12.602 1 93.25 166 PHE B C 1
ATOM 7195 O O . PHE B 1 166 ? 3.807 -28.547 -12.008 1 93.25 166 PHE B O 1
ATOM 7202 N N . GLY B 1 167 ? 5.039 -29.859 -13.203 1 91 167 GLY B N 1
ATOM 7203 C CA . GLY B 1 167 ? 6.004 -28.812 -13.523 1 91 167 GLY B CA 1
ATOM 7204 C C . GLY B 1 167 ? 7.16 -28.766 -12.539 1 91 167 GLY B C 1
ATOM 7205 O O . GLY B 1 167 ? 8.148 -28.062 -12.773 1 91 167 GLY B O 1
ATOM 7206 N N . ASP B 1 168 ? 7.086 -29.531 -11.445 1 91.5 168 ASP B N 1
ATOM 7207 C CA . ASP B 1 168 ? 8.141 -29.484 -10.43 1 91.5 168 ASP B CA 1
ATOM 7208 C C . ASP B 1 168 ? 8.711 -30.875 -10.172 1 91.5 168 ASP B C 1
ATOM 7210 O O . ASP B 1 168 ? 8 -31.875 -10.297 1 91.5 168 ASP B O 1
ATOM 7214 N N . TRP B 1 169 ? 10 -30.844 -9.836 1 93 169 TRP B N 1
ATOM 7215 C CA . TRP B 1 169 ? 10.617 -32.094 -9.391 1 93 169 TRP B CA 1
ATOM 7216 C C . TRP B 1 169 ? 10.438 -32.25 -7.887 1 93 169 TRP B C 1
ATOM 7218 O O . TRP B 1 169 ? 10.703 -31.344 -7.105 1 93 169 TRP B O 1
ATOM 7228 N N . VAL B 1 170 ? 9.984 -33.438 -7.586 1 93.81 170 VAL B N 1
ATOM 7229 C CA . VAL B 1 170 ? 9.727 -33.75 -6.184 1 93.81 170 VAL B CA 1
ATOM 7230 C C . VAL B 1 170 ? 10.68 -34.844 -5.711 1 93.81 170 VAL B C 1
ATOM 7232 O O . VAL B 1 170 ? 10.844 -35.844 -6.387 1 93.81 170 VAL B O 1
ATOM 7235 N N . GLU B 1 171 ? 11.273 -34.594 -4.617 1 94.38 171 GLU B N 1
ATOM 7236 C CA . GLU B 1 171 ? 12.156 -35.594 -4.027 1 94.38 171 GLU B CA 1
ATOM 7237 C C . GLU B 1 171 ? 11.383 -36.562 -3.121 1 94.38 171 GLU B C 1
ATOM 7239 O O . GLU B 1 171 ? 10.617 -36.125 -2.262 1 94.38 171 GLU B O 1
ATOM 7244 N N . ILE B 1 172 ? 11.555 -37.812 -3.383 1 94.94 172 ILE B N 1
ATOM 7245 C CA . ILE B 1 172 ? 10.914 -38.844 -2.574 1 94.94 172 ILE B CA 1
ATOM 7246 C C . ILE B 1 172 ? 11.977 -39.656 -1.816 1 94.94 172 ILE B C 1
ATOM 7248 O O . ILE B 1 172 ? 12.914 -40.188 -2.42 1 94.94 172 ILE B O 1
ATOM 7252 N N . VAL B 1 173 ? 11.82 -39.719 -0.503 1 95.06 173 VAL B N 1
ATOM 7253 C CA . VAL B 1 173 ? 12.766 -40.438 0.35 1 95.06 173 VAL B CA 1
ATOM 7254 C C . VAL B 1 173 ? 12.125 -41.719 0.846 1 95.06 173 VAL B C 1
ATOM 7256 O O . VAL B 1 173 ? 10.961 -41.75 1.254 1 95.06 173 VAL B O 1
ATOM 7259 N N . VAL B 1 174 ? 12.914 -42.844 0.777 1 95.25 174 VAL B N 1
ATOM 7260 C CA . VAL B 1 174 ? 12.406 -44.125 1.244 1 95.25 174 VAL B CA 1
ATOM 7261 C C . VAL B 1 174 ? 13.469 -44.812 2.08 1 95.25 174 VAL B C 1
ATOM 7263 O O . VAL B 1 174 ? 14.664 -44.531 1.945 1 95.25 174 VAL B O 1
ATOM 7266 N N . ASP B 1 175 ? 12.977 -45.688 2.967 1 95.81 175 ASP B N 1
ATOM 7267 C CA . ASP B 1 175 ? 13.914 -46.594 3.604 1 95.81 175 ASP B CA 1
ATOM 7268 C C . ASP B 1 175 ? 14.25 -47.75 2.682 1 95.81 175 ASP B C 1
ATOM 7270 O O . ASP B 1 175 ? 13.703 -47.875 1.581 1 95.81 175 ASP B O 1
ATOM 7274 N N . ASP B 1 176 ? 15.203 -48.656 3.07 1 94.81 176 ASP B N 1
ATOM 7275 C CA . ASP B 1 176 ? 15.641 -49.688 2.15 1 94.81 176 ASP B CA 1
ATOM 7276 C C . ASP B 1 176 ? 15 -51.031 2.494 1 94.81 176 ASP B C 1
ATOM 7278 O O . ASP B 1 176 ? 15.492 -52.094 2.094 1 94.81 176 ASP B O 1
ATOM 7282 N N . ARG B 1 177 ? 13.93 -51.031 3.268 1 94.31 177 ARG B N 1
ATOM 7283 C CA . ARG B 1 177 ? 13.195 -52.281 3.471 1 94.31 177 ARG B CA 1
ATOM 7284 C C . ARG B 1 177 ? 12.383 -52.625 2.232 1 94.31 177 ARG B C 1
ATOM 7286 O O . ARG B 1 177 ? 11.555 -51.844 1.77 1 94.31 177 ARG B O 1
ATOM 7293 N N . LEU B 1 178 ? 12.547 -53.812 1.698 1 94.06 178 LEU B N 1
ATOM 7294 C CA . LEU B 1 178 ? 11.883 -54.219 0.474 1 94.06 178 LEU B CA 1
ATOM 7295 C C . LEU B 1 178 ? 11 -55.438 0.735 1 94.06 178 LEU B C 1
ATOM 7297 O O . LEU B 1 178 ? 11.344 -56.312 1.562 1 94.06 178 LEU B O 1
ATOM 7301 N N . PRO B 1 179 ? 9.867 -55.5 0.107 1 92.12 179 PRO B N 1
ATOM 7302 C CA . PRO B 1 179 ? 9.062 -56.719 0.21 1 92.12 179 PRO B CA 1
ATOM 7303 C C . PRO B 1 179 ? 9.734 -57.938 -0.449 1 92.12 179 PRO B C 1
ATOM 7305 O O . PRO B 1 179 ? 10.109 -57.875 -1.621 1 92.12 179 PRO B O 1
ATOM 7308 N N . THR B 1 180 ? 9.867 -58.969 0.268 1 90.81 180 THR B N 1
ATOM 7309 C CA . THR B 1 180 ? 10.562 -60.156 -0.214 1 90.81 180 THR B CA 1
ATOM 7310 C C . THR B 1 180 ? 9.727 -61.406 0.051 1 90.81 180 THR B C 1
ATOM 7312 O O . THR B 1 180 ? 8.828 -61.406 0.896 1 90.81 180 THR B O 1
ATOM 7315 N N . ALA B 1 181 ? 9.914 -62.312 -0.816 1 87.06 181 ALA B N 1
ATOM 7316 C CA . ALA B 1 181 ? 9.383 -63.656 -0.625 1 87.06 181 ALA B CA 1
ATOM 7317 C C . ALA B 1 181 ? 10.469 -64.688 -0.837 1 87.06 181 ALA B C 1
ATOM 7319 O O . ALA B 1 181 ? 11.141 -64.688 -1.869 1 87.06 181 ALA B O 1
ATOM 7320 N N . LYS B 1 182 ? 10.633 -65.562 0.111 1 83.31 182 LYS B N 1
ATOM 7321 C CA . LYS B 1 182 ? 11.609 -66.688 0.062 1 83.31 182 LYS B CA 1
ATOM 7322 C C . LYS B 1 182 ? 13.023 -66.125 -0.147 1 83.31 182 LYS B C 1
ATOM 7324 O O . LYS B 1 182 ? 13.781 -66.625 -0.966 1 83.31 182 LYS B O 1
ATOM 7329 N N . GLY B 1 183 ? 13.289 -65 0.308 1 80.75 183 GLY B N 1
ATOM 7330 C CA . GLY B 1 183 ? 14.633 -64.438 0.312 1 80.75 183 GLY B CA 1
ATOM 7331 C C . GLY B 1 183 ? 14.945 -63.625 -0.942 1 80.75 183 GLY B C 1
ATOM 7332 O O . GLY B 1 183 ? 16.109 -63.312 -1.207 1 80.75 183 GLY B O 1
ATOM 7333 N N . ARG B 1 184 ? 13.961 -63.312 -1.771 1 85.5 184 ARG B N 1
ATOM 7334 C CA . ARG B 1 184 ? 14.164 -62.531 -2.982 1 85.5 184 ARG B CA 1
ATOM 7335 C C . ARG B 1 184 ? 13.164 -61.375 -3.062 1 85.5 184 ARG B C 1
ATOM 7337 O O . ARG B 1 184 ? 12.016 -61.531 -2.629 1 85.5 184 ARG B O 1
ATOM 7344 N N . PRO B 1 185 ? 13.695 -60.344 -3.611 1 88.88 185 PRO B N 1
ATOM 7345 C CA . PRO B 1 185 ? 12.734 -59.25 -3.783 1 88.88 185 PRO B CA 1
ATOM 7346 C C . PRO B 1 185 ? 11.531 -59.625 -4.637 1 88.88 185 PRO B C 1
ATOM 7348 O O . PRO B 1 185 ? 11.688 -60.281 -5.668 1 88.88 185 PRO B O 1
ATOM 7351 N N . LEU B 1 186 ? 10.383 -59.312 -4.246 1 86.56 186 LEU B N 1
ATOM 7352 C CA . LEU B 1 186 ? 9.133 -59.719 -4.859 1 86.56 186 LEU B CA 1
ATOM 7353 C C . LEU B 1 186 ? 8.875 -58.969 -6.16 1 86.56 186 LEU B C 1
ATOM 7355 O O . LEU B 1 186 ? 8.336 -59.531 -7.113 1 86.56 186 LEU B O 1
ATOM 7359 N N . PHE B 1 187 ? 9.297 -57.781 -6.223 1 88.88 187 PHE B N 1
ATOM 7360 C CA . PHE B 1 187 ? 8.914 -56.906 -7.336 1 88.88 187 PHE B CA 1
ATOM 7361 C C . PHE B 1 187 ? 10.125 -56.594 -8.203 1 88.88 187 PHE B C 1
ATOM 7363 O O . PHE B 1 187 ? 10.984 -57.438 -8.422 1 88.88 187 PHE B O 1
ATOM 7370 N N . LEU B 1 188 ? 10.172 -55.375 -8.805 1 87.06 188 LEU B N 1
ATOM 7371 C CA . LEU B 1 188 ? 11.234 -55 -9.727 1 87.06 188 LEU B CA 1
ATOM 7372 C C . LEU B 1 188 ? 12.602 -55.312 -9.133 1 87.06 188 LEU B C 1
ATOM 7374 O O . LEU B 1 188 ? 12.859 -55 -7.965 1 87.06 188 LEU B O 1
ATOM 7378 N N . ARG B 1 189 ? 13.469 -55.938 -9.867 1 87.56 189 ARG B N 1
ATOM 7379 C CA . ARG B 1 189 ? 14.805 -56.281 -9.398 1 87.56 189 ARG B CA 1
ATOM 7380 C C . ARG B 1 189 ? 15.812 -56.281 -10.547 1 87.56 189 ARG B C 1
ATOM 7382 O O . ARG B 1 189 ? 15.422 -56.344 -11.719 1 87.56 189 ARG B O 1
ATOM 7389 N N . SER B 1 190 ? 17 -56.188 -10.172 1 84 190 SER B N 1
ATOM 7390 C CA . SER B 1 190 ? 18.094 -56.281 -11.133 1 84 190 SER B CA 1
ATOM 7391 C C . SER B 1 190 ? 18.469 -57.719 -11.414 1 84 190 SER B C 1
ATOM 7393 O O . SER B 1 190 ? 18.25 -58.594 -10.578 1 84 190 SER B O 1
ATOM 7395 N N . THR B 1 191 ? 18.953 -57.938 -12.602 1 79.25 191 THR B N 1
ATOM 7396 C CA . THR B 1 191 ? 19.469 -59.281 -12.906 1 79.25 191 THR B CA 1
ATOM 7397 C C . THR B 1 191 ? 20.672 -59.594 -12.016 1 79.25 191 THR B C 1
ATOM 7399 O O . THR B 1 191 ? 20.922 -60.781 -11.703 1 79.25 191 THR B O 1
ATOM 7402 N N . ASP B 1 192 ? 21.359 -58.562 -11.68 1 83.25 192 ASP B N 1
ATOM 7403 C CA . ASP B 1 192 ? 22.391 -58.688 -10.656 1 83.25 192 ASP B CA 1
ATOM 7404 C C . ASP B 1 192 ? 21.766 -58.719 -9.258 1 83.25 192 ASP B C 1
ATOM 7406 O O . ASP B 1 192 ? 21.266 -57.719 -8.781 1 83.25 192 ASP B O 1
ATOM 7410 N N . PRO B 1 193 ? 21.844 -59.844 -8.633 1 85.56 193 PRO B N 1
ATOM 7411 C CA . PRO B 1 193 ? 21.188 -59.969 -7.332 1 85.56 193 PRO B CA 1
ATOM 7412 C C . PRO B 1 193 ? 21.781 -59.062 -6.273 1 85.56 193 PRO B C 1
ATOM 7414 O O . PRO B 1 193 ? 21.188 -58.875 -5.207 1 85.56 193 PRO B O 1
ATOM 7417 N N . THR B 1 194 ? 22.938 -58.469 -6.57 1 89.69 194 THR B N 1
ATOM 7418 C CA . THR B 1 194 ? 23.547 -57.594 -5.574 1 89.69 194 THR B CA 1
ATOM 7419 C C . THR B 1 194 ? 23.188 -56.125 -5.82 1 89.69 194 THR B C 1
ATOM 7421 O O . THR B 1 194 ? 23.516 -55.25 -5.02 1 89.69 194 THR B O 1
ATOM 7424 N N . GLU B 1 195 ? 22.531 -55.875 -6.883 1 91.19 195 GLU B N 1
ATOM 7425 C CA . GLU B 1 195 ? 22.141 -54.531 -7.234 1 91.19 195 GLU B CA 1
ATOM 7426 C C . GLU B 1 195 ? 20.703 -54.219 -6.828 1 91.19 195 GLU B C 1
ATOM 7428 O O . GLU B 1 195 ? 19.797 -55 -7.141 1 91.19 195 GLU B O 1
ATOM 7433 N N . PHE B 1 196 ? 20.422 -53.031 -6.215 1 92.81 196 PHE B N 1
ATOM 7434 C CA . PHE B 1 196 ? 19.094 -52.875 -5.609 1 92.81 196 PHE B CA 1
ATOM 7435 C C . PHE B 1 196 ? 18.453 -51.562 -6.055 1 92.81 196 PHE B C 1
ATOM 7437 O O . PHE B 1 196 ? 17.344 -51.25 -5.613 1 92.81 196 PHE B O 1
ATOM 7444 N N . TRP B 1 197 ? 19.016 -50.719 -6.965 1 92.06 197 TRP B N 1
ATOM 7445 C CA . TRP B 1 197 ? 18.438 -49.406 -7.34 1 92.06 197 TRP B CA 1
ATOM 7446 C C . TRP B 1 197 ? 17.062 -49.625 -7.988 1 92.06 197 TRP B C 1
ATOM 7448 O O . TRP B 1 197 ? 16.141 -48.812 -7.766 1 92.06 197 TRP B O 1
ATOM 7458 N N . PRO B 1 198 ? 16.828 -50.688 -8.773 1 91.25 198 PRO B N 1
ATOM 7459 C CA . PRO B 1 198 ? 15.508 -50.812 -9.391 1 91.25 198 PRO B CA 1
ATOM 7460 C C . PRO B 1 198 ? 14.406 -51.062 -8.367 1 91.25 198 PRO B C 1
ATOM 7462 O O . PRO B 1 198 ? 13.32 -50.5 -8.469 1 91.25 198 PRO B O 1
ATOM 7465 N N . ALA B 1 199 ? 14.734 -51.969 -7.402 1 92.75 199 ALA B N 1
ATOM 7466 C CA . ALA B 1 199 ? 13.75 -52.281 -6.367 1 92.75 199 ALA B CA 1
ATOM 7467 C C . ALA B 1 199 ? 13.422 -51.031 -5.527 1 92.75 199 ALA B C 1
ATOM 7469 O O . ALA B 1 199 ? 12.266 -50.812 -5.188 1 92.75 199 ALA B O 1
ATOM 7470 N N . LEU B 1 200 ? 14.438 -50.312 -5.227 1 95.06 200 LEU B N 1
ATOM 7471 C CA . LEU B 1 200 ? 14.242 -49.094 -4.438 1 95.06 200 LEU B CA 1
ATOM 7472 C C . LEU B 1 200 ? 13.516 -48.031 -5.25 1 95.06 200 LEU B C 1
ATOM 7474 O O . LEU B 1 200 ? 12.711 -47.25 -4.703 1 95.06 200 LEU B O 1
ATOM 7478 N N . LEU B 1 201 ? 13.82 -47.938 -6.523 1 94.31 201 LEU B N 1
ATOM 7479 C CA . LEU B 1 201 ? 13.109 -47 -7.402 1 94.31 201 LEU B CA 1
ATOM 7480 C C . LEU B 1 201 ? 11.617 -47.312 -7.43 1 94.31 201 LEU B C 1
ATOM 7482 O O . LEU B 1 201 ? 10.781 -46.406 -7.348 1 94.31 201 LEU B O 1
ATOM 7486 N N . GLU B 1 202 ? 11.312 -48.562 -7.59 1 93.88 202 GLU B N 1
ATOM 7487 C CA . GLU B 1 202 ? 9.914 -48.969 -7.613 1 93.88 202 GLU B CA 1
ATOM 7488 C C . GLU B 1 202 ? 9.219 -48.656 -6.293 1 93.88 202 GLU B C 1
ATOM 7490 O O . GLU B 1 202 ? 8.055 -48.25 -6.285 1 93.88 202 GLU B O 1
ATOM 7495 N N . LYS B 1 203 ? 9.891 -48.906 -5.215 1 94.75 203 LYS B N 1
ATOM 7496 C CA . LYS B 1 203 ? 9.328 -48.562 -3.916 1 94.75 203 LYS B CA 1
ATOM 7497 C C . LYS B 1 203 ? 9.055 -47.062 -3.828 1 94.75 203 LYS B C 1
ATOM 7499 O O . LYS B 1 203 ? 7.996 -46.656 -3.338 1 94.75 203 LYS B O 1
ATOM 7504 N N . ALA B 1 204 ? 10.039 -46.281 -4.207 1 95.38 204 ALA B N 1
ATOM 7505 C CA . ALA B 1 204 ? 9.859 -44.844 -4.207 1 95.38 204 ALA B CA 1
ATOM 7506 C C . ALA B 1 204 ? 8.68 -44.438 -5.098 1 95.38 204 ALA B C 1
ATOM 7508 O O . ALA B 1 204 ? 7.906 -43.531 -4.746 1 95.38 204 ALA B O 1
ATOM 7509 N N . TYR B 1 205 ? 8.602 -45 -6.277 1 94.19 205 TYR B N 1
ATOM 7510 C CA . TYR B 1 205 ? 7.496 -44.719 -7.188 1 94.19 205 TYR B CA 1
ATOM 7511 C C . TYR B 1 205 ? 6.168 -45.156 -6.578 1 94.19 205 TYR B C 1
ATOM 7513 O O . TYR B 1 205 ? 5.145 -44.5 -6.773 1 94.19 205 TYR B O 1
ATOM 7521 N N . ALA B 1 206 ? 6.176 -46.281 -5.891 1 92.75 206 ALA B N 1
ATOM 7522 C CA . ALA B 1 206 ? 4.984 -46.75 -5.176 1 92.75 206 ALA B CA 1
ATOM 7523 C C . ALA B 1 206 ? 4.562 -45.719 -4.109 1 92.75 206 ALA B C 1
ATOM 7525 O O . ALA B 1 206 ? 3.373 -45.469 -3.938 1 92.75 206 ALA B O 1
ATOM 7526 N N . LYS B 1 207 ? 5.492 -45.312 -3.4 1 92.81 207 LYS B N 1
ATOM 7527 C CA . LYS B 1 207 ? 5.191 -44.25 -2.422 1 92.81 207 LYS B CA 1
ATOM 7528 C C . LYS B 1 207 ? 4.633 -43 -3.1 1 92.81 207 LYS B C 1
ATOM 7530 O O . LYS B 1 207 ? 3.682 -42.406 -2.604 1 92.81 207 LYS B O 1
ATOM 7535 N N . PHE B 1 208 ? 5.25 -42.625 -4.211 1 91.94 208 PHE B N 1
ATOM 7536 C CA . PHE B 1 208 ? 4.809 -41.469 -5 1 91.94 208 PHE B CA 1
ATOM 7537 C C . PHE B 1 208 ? 3.342 -41.625 -5.383 1 91.94 208 PHE B C 1
ATOM 7539 O O . PHE B 1 208 ? 2.592 -40.625 -5.359 1 91.94 208 PHE B O 1
ATOM 7546 N N . TYR B 1 209 ? 2.9 -42.75 -5.652 1 90.12 209 TYR B N 1
ATOM 7547 C CA . TYR B 1 209 ? 1.522 -43.031 -6.043 1 90.12 209 TYR B CA 1
ATOM 7548 C C . TYR B 1 209 ? 0.715 -43.562 -4.867 1 90.12 209 TYR B C 1
ATOM 7550 O O . TYR B 1 209 ? -0.404 -44.062 -5.043 1 90.12 209 TYR B O 1
ATOM 7558 N N . SER B 1 210 ? 1.268 -43.625 -3.68 1 88.19 210 SER B N 1
ATOM 7559 C CA . SER B 1 210 ? 0.61 -43.969 -2.428 1 88.19 210 SER B CA 1
ATOM 7560 C C . SER B 1 210 ? 0.296 -45.469 -2.375 1 88.19 210 SER B C 1
ATOM 7562 O O . SER B 1 210 ? -0.797 -45.844 -1.965 1 88.19 210 SER B O 1
ATOM 7564 N N . GLY B 1 211 ? 1.154 -46.219 -2.939 1 88.12 211 GLY B N 1
ATOM 7565 C CA . GLY B 1 211 ? 0.995 -47.656 -2.787 1 88.12 211 GLY B CA 1
ATOM 7566 C C . GLY B 1 211 ? 1.423 -48.438 -4.016 1 88.12 211 GLY B C 1
ATOM 7567 O O . GLY B 1 211 ? 1.272 -47.969 -5.145 1 88.12 211 GLY B O 1
ATOM 7568 N N . TYR B 1 212 ? 1.866 -49.719 -3.791 1 89.06 212 TYR B N 1
ATOM 7569 C CA . TYR B 1 212 ? 2.275 -50.594 -4.883 1 89.06 212 TYR B CA 1
ATOM 7570 C C . TYR B 1 212 ? 1.087 -50.969 -5.766 1 89.06 212 TYR B C 1
ATOM 7572 O O . TYR B 1 212 ? 1.231 -51.094 -6.984 1 89.06 212 TYR B O 1
ATOM 7580 N N . SER B 1 213 ? -0.063 -51.062 -5.176 1 84.75 213 SER B N 1
ATOM 7581 C CA . SER B 1 213 ? -1.262 -51.438 -5.914 1 84.75 213 SER B CA 1
ATOM 7582 C C . SER B 1 213 ? -1.645 -50.375 -6.941 1 84.75 213 SER B C 1
ATOM 7584 O O . SER B 1 213 ? -2.279 -50.688 -7.949 1 84.75 213 SER B O 1
ATOM 7586 N N . ASN B 1 214 ? -1.248 -49.188 -6.695 1 85.5 214 ASN B N 1
ATOM 7587 C CA . ASN B 1 214 ? -1.627 -48.094 -7.566 1 85.5 214 ASN B CA 1
ATOM 7588 C C . ASN B 1 214 ? -0.714 -48 -8.781 1 85.5 214 ASN B C 1
ATOM 7590 O O . ASN B 1 214 ? -0.942 -47.156 -9.672 1 85.5 214 ASN B O 1
ATOM 7594 N N . LEU B 1 215 ? 0.227 -48.781 -8.844 1 85.81 215 LEU B N 1
ATOM 7595 C CA . LEU B 1 215 ? 1.139 -48.781 -9.984 1 85.81 215 LEU B CA 1
ATOM 7596 C C . LEU B 1 215 ? 0.611 -49.688 -11.094 1 85.81 215 LEU B C 1
ATOM 7598 O O . LEU B 1 215 ? 1.103 -49.656 -12.227 1 85.81 215 LEU B O 1
ATOM 7602 N N . LEU B 1 216 ? -0.426 -50.406 -10.719 1 77.31 216 LEU B N 1
ATOM 7603 C CA . LEU B 1 216 ? -0.974 -51.344 -11.688 1 77.31 216 LEU B CA 1
ATOM 7604 C C . LEU B 1 216 ? -1.694 -50.594 -12.812 1 77.31 216 LEU B C 1
ATOM 7606 O O . LEU B 1 216 ? -2.424 -49.656 -12.562 1 77.31 216 LEU B O 1
ATOM 7610 N N . GLY B 1 217 ? -1.443 -51 -14.031 1 69.44 217 GLY B N 1
ATOM 7611 C CA . GLY B 1 217 ? -2.191 -50.469 -15.172 1 69.44 217 GLY B CA 1
ATOM 7612 C C . GLY B 1 217 ? -1.759 -49.094 -15.594 1 69.44 217 GLY B C 1
ATOM 7613 O O . GLY B 1 217 ? -2.533 -48.344 -16.203 1 69.44 217 GLY B O 1
ATOM 7614 N N . GLY B 1 218 ? -0.631 -48.719 -15.219 1 73.31 218 GLY B N 1
ATOM 7615 C CA . GLY B 1 218 ? -0.151 -47.438 -15.641 1 73.31 218 GLY B CA 1
ATOM 7616 C C . GLY B 1 218 ? 0.209 -47.375 -17.109 1 73.31 218 GLY B C 1
ATOM 7617 O O . GLY B 1 218 ? 0.341 -48.406 -17.766 1 73.31 218 GLY B O 1
ATOM 7618 N N . ARG B 1 219 ? 0.196 -46.156 -17.641 1 79.12 219 ARG B N 1
ATOM 7619 C CA . ARG B 1 219 ? 0.612 -45.938 -19.016 1 79.12 219 ARG B CA 1
ATOM 7620 C C . ARG B 1 219 ? 2.08 -45.531 -19.078 1 79.12 219 ARG B C 1
ATOM 7622 O O . ARG B 1 219 ? 2.555 -44.75 -18.25 1 79.12 219 ARG B O 1
ATOM 7629 N N . THR B 1 220 ? 2.668 -46.094 -20.062 1 84.06 220 THR B N 1
ATOM 7630 C CA . THR B 1 220 ? 4.098 -45.844 -20.203 1 84.06 220 THR B CA 1
ATOM 7631 C C . THR B 1 220 ? 4.375 -44.375 -20.422 1 84.06 220 THR B C 1
ATOM 7633 O O . THR B 1 220 ? 5.324 -43.812 -19.859 1 84.06 220 THR B O 1
ATOM 7636 N N . SER B 1 221 ? 3.576 -43.75 -21.234 1 86.69 221 SER B N 1
ATOM 7637 C CA . SER B 1 221 ? 3.777 -42.344 -21.516 1 86.69 221 SER B CA 1
ATOM 7638 C C . SER B 1 221 ? 3.688 -41.5 -20.234 1 86.69 221 SER B C 1
ATOM 7640 O O . SER B 1 221 ? 4.449 -40.562 -20.062 1 86.69 221 SER B O 1
ATOM 7642 N N . GLN B 1 222 ? 2.809 -41.875 -19.391 1 88.81 222 GLN B N 1
ATOM 7643 C CA . GLN B 1 222 ? 2.645 -41.156 -18.125 1 88.81 222 GLN B CA 1
ATOM 7644 C C . GLN B 1 222 ? 3.838 -41.375 -17.203 1 88.81 222 GLN B C 1
ATOM 7646 O O . GLN B 1 222 ? 4.309 -40.469 -16.547 1 88.81 222 GLN B O 1
ATOM 7651 N N . THR B 1 223 ? 4.23 -42.562 -17.188 1 90.94 223 THR B N 1
ATOM 7652 C CA . THR B 1 223 ? 5.387 -42.875 -16.359 1 90.94 223 THR B CA 1
ATOM 7653 C C . THR B 1 223 ? 6.633 -42.156 -16.859 1 90.94 223 THR B C 1
ATOM 7655 O O . THR B 1 223 ? 7.445 -41.688 -16.078 1 90.94 223 THR B O 1
ATOM 7658 N N . LEU B 1 224 ? 6.758 -42.188 -18.125 1 91.19 224 LEU B N 1
ATOM 7659 C CA . LEU B 1 224 ? 7.879 -41.469 -18.719 1 91.19 224 LEU B CA 1
ATOM 7660 C C . LEU B 1 224 ? 7.816 -39.969 -18.359 1 91.19 224 LEU B C 1
ATOM 7662 O O . LEU B 1 224 ? 8.844 -39.344 -18.094 1 91.19 224 LEU B O 1
ATOM 7666 N N . GLN B 1 225 ? 6.664 -39.469 -18.438 1 93.38 225 GLN B N 1
ATOM 7667 C CA . GLN B 1 225 ? 6.504 -38.062 -18.031 1 93.38 225 GLN B CA 1
ATOM 7668 C C . GLN B 1 225 ? 6.91 -37.844 -16.578 1 93.38 225 GLN B C 1
ATOM 7670 O O . GLN B 1 225 ? 7.59 -36.875 -16.25 1 93.38 225 GLN B O 1
ATOM 7675 N N . ASP B 1 226 ? 6.492 -38.75 -15.758 1 94.94 226 ASP B N 1
ATOM 7676 C CA . ASP B 1 226 ? 6.836 -38.625 -14.344 1 94.94 226 ASP B CA 1
ATOM 7677 C C . ASP B 1 226 ? 8.352 -38.656 -14.141 1 94.94 226 ASP B C 1
ATOM 7679 O O . ASP B 1 226 ? 8.859 -38.125 -13.148 1 94.94 226 ASP B O 1
ATOM 7683 N N . MET B 1 227 ? 9.008 -39.219 -15.055 1 94.56 227 MET B N 1
ATOM 7684 C CA . MET B 1 227 ? 10.438 -39.406 -14.859 1 94.56 227 MET B CA 1
ATOM 7685 C C . MET B 1 227 ? 11.242 -38.375 -15.656 1 94.56 227 MET B C 1
ATOM 7687 O O . MET B 1 227 ? 12.438 -38.219 -15.414 1 94.56 227 MET B O 1
ATOM 7691 N N . THR B 1 228 ? 10.672 -37.719 -16.578 1 93.31 228 THR B N 1
ATOM 7692 C CA . THR B 1 228 ? 11.453 -36.844 -17.422 1 93.31 228 THR B CA 1
ATOM 7693 C C . THR B 1 228 ? 10.859 -35.438 -17.422 1 93.31 228 THR B C 1
ATOM 7695 O O . THR B 1 228 ? 11.539 -34.469 -17.766 1 93.31 228 THR B O 1
ATOM 7698 N N . GLY B 1 229 ? 9.547 -35.344 -17.203 1 93.06 229 GLY B N 1
ATOM 7699 C CA . GLY B 1 229 ? 8.867 -34.062 -17.312 1 93.06 229 GLY B CA 1
ATOM 7700 C C . GLY B 1 229 ? 8.492 -33.719 -18.734 1 93.06 229 GLY B C 1
ATOM 7701 O O . GLY B 1 229 ? 7.98 -32.625 -19 1 93.06 229 GLY B O 1
ATOM 7702 N N . GLY B 1 230 ? 8.766 -34.562 -19.656 1 93.12 230 GLY B N 1
ATOM 7703 C CA . GLY B 1 230 ? 8.438 -34.312 -21.047 1 93.12 230 GLY B CA 1
ATOM 7704 C C . GLY B 1 230 ? 6.949 -34.406 -21.328 1 93.12 230 GLY B C 1
ATOM 7705 O O . GLY B 1 230 ? 6.152 -34.625 -20.422 1 93.12 230 GLY B O 1
ATOM 7706 N N . VAL B 1 231 ? 6.582 -34.156 -22.578 1 93.44 231 VAL B N 1
ATOM 7707 C CA . VAL B 1 231 ? 5.191 -34.25 -23.016 1 93.44 231 VAL B CA 1
ATOM 7708 C C . VAL B 1 231 ? 4.945 -35.594 -23.703 1 93.44 231 VAL B C 1
ATOM 7710 O O . VAL B 1 231 ? 5.555 -35.875 -24.734 1 93.44 231 VAL B O 1
ATOM 7713 N N . GLY B 1 232 ? 4.062 -36.312 -23.062 1 90.25 232 GLY B N 1
ATOM 7714 C CA . GLY B 1 232 ? 3.832 -37.656 -23.562 1 90.25 232 GLY B CA 1
ATOM 7715 C C . GLY B 1 232 ? 2.561 -37.781 -24.375 1 90.25 232 GLY B C 1
ATOM 7716 O O . GLY B 1 232 ? 1.551 -37.156 -24.078 1 90.25 232 GLY B O 1
ATOM 7717 N N . GLN B 1 233 ? 2.697 -38.531 -25.438 1 86.88 233 GLN B N 1
ATOM 7718 C CA . GLN B 1 233 ? 1.562 -38.938 -26.266 1 86.88 233 GLN B CA 1
ATOM 7719 C C . GLN B 1 233 ? 1.508 -40.438 -26.453 1 86.88 233 GLN B C 1
ATOM 7721 O O . GLN B 1 233 ? 2.545 -41.094 -26.594 1 86.88 233 GLN B O 1
ATOM 7726 N N . ASN B 1 234 ? 0.361 -40.875 -26.344 1 85.81 234 ASN B N 1
ATOM 7727 C CA . ASN B 1 234 ? 0.149 -42.312 -26.547 1 85.81 234 ASN B CA 1
ATOM 7728 C C . ASN B 1 234 ? -0.749 -42.562 -27.75 1 85.81 234 ASN B C 1
ATOM 7730 O O . ASN B 1 234 ? -1.824 -41.969 -27.875 1 85.81 234 ASN B O 1
ATOM 7734 N N . PHE B 1 235 ? -0.247 -43.438 -28.656 1 85.88 235 PHE B N 1
ATOM 7735 C CA . PHE B 1 235 ? -1.007 -43.781 -29.844 1 85.88 235 PHE B CA 1
ATOM 7736 C C . PHE B 1 235 ? -1.289 -45.281 -29.875 1 85.88 235 PHE B C 1
ATOM 7738 O O . PHE B 1 235 ? -0.377 -46.094 -29.719 1 85.88 235 PHE B O 1
ATOM 7745 N N . ARG B 1 236 ? -2.51 -45.562 -30 1 86.62 236 ARG B N 1
ATOM 7746 C CA . ARG B 1 236 ? -2.824 -46.938 -30.406 1 86.62 236 ARG B CA 1
ATOM 7747 C C . ARG B 1 236 ? -2.662 -47.094 -31.922 1 86.62 236 ARG B C 1
ATOM 7749 O O . ARG B 1 236 ? -3.439 -46.531 -32.688 1 86.62 236 ARG B O 1
ATOM 7756 N N . ILE B 1 237 ? -1.771 -47.844 -32.312 1 89.12 237 ILE B N 1
ATOM 7757 C CA . ILE B 1 237 ? -1.309 -47.906 -33.688 1 89.12 237 ILE B CA 1
ATOM 7758 C C . ILE B 1 237 ? -2.465 -48.312 -34.625 1 89.12 237 ILE B C 1
ATOM 7760 O O . ILE B 1 237 ? -2.633 -47.719 -35.688 1 89.12 237 ILE B O 1
ATOM 7764 N N . SER B 1 238 ? -3.385 -49.188 -34.156 1 86.88 238 SER B N 1
ATOM 7765 C CA . SER B 1 238 ? -4.469 -49.688 -34.969 1 86.88 238 SER B CA 1
ATOM 7766 C C . SER B 1 238 ? -5.5 -48.625 -35.281 1 86.88 238 SER B C 1
ATOM 7768 O O . SER B 1 238 ? -6.266 -48.719 -36.219 1 86.88 238 SER B O 1
ATOM 7770 N N . GLU B 1 239 ? -5.492 -47.656 -34.531 1 86.12 239 GLU B N 1
ATOM 7771 C CA . GLU B 1 239 ? -6.527 -46.625 -34.625 1 86.12 239 GLU B CA 1
ATOM 7772 C C . GLU B 1 239 ? -6.074 -45.469 -35.531 1 86.12 239 GLU B C 1
ATOM 7774 O O . GLU B 1 239 ? -6.836 -44.531 -35.781 1 86.12 239 GLU B O 1
ATOM 7779 N N . HIS B 1 240 ? -4.926 -45.531 -36.062 1 85.44 240 HIS B N 1
ATOM 7780 C CA . HIS B 1 240 ? -4.402 -44.438 -36.844 1 85.44 240 HIS B CA 1
ATOM 7781 C C . HIS B 1 240 ? -4.023 -44.875 -38.25 1 85.44 240 HIS B C 1
ATOM 7783 O O . HIS B 1 240 ? -3.684 -46.031 -38.469 1 85.44 240 HIS B O 1
ATOM 7789 N N . ASP B 1 241 ? -4.094 -43.844 -39.094 1 87.38 241 ASP B N 1
ATOM 7790 C CA . ASP B 1 241 ? -3.699 -44.094 -40.5 1 87.38 241 ASP B CA 1
ATOM 7791 C C . ASP B 1 241 ? -2.199 -44.344 -40.594 1 87.38 241 ASP B C 1
ATOM 7793 O O . ASP B 1 241 ? -1.394 -43.625 -40 1 87.38 241 ASP B O 1
ATOM 7797 N N . PRO B 1 242 ? -1.872 -45.438 -41.344 1 87.25 242 PRO B N 1
ATOM 7798 C CA . PRO B 1 242 ? -0.46 -45.812 -41.469 1 87.25 242 PRO B CA 1
ATOM 7799 C C . PRO B 1 242 ? 0.403 -44.656 -42 1 87.25 242 PRO B C 1
ATOM 7801 O O . PRO B 1 242 ? 1.546 -44.5 -41.562 1 87.25 242 PRO B O 1
ATOM 7804 N N . HIS B 1 243 ? -0.165 -43.938 -42.844 1 84 243 HIS B N 1
ATOM 7805 C CA . HIS B 1 243 ? 0.598 -42.812 -43.406 1 84 243 HIS B CA 1
ATOM 7806 C C . HIS B 1 243 ? 0.855 -41.75 -42.344 1 84 243 HIS B C 1
ATOM 7808 O O . HIS B 1 243 ? 1.954 -41.188 -42.281 1 84 243 HIS B O 1
ATOM 7814 N N . VAL B 1 244 ? -0.147 -41.531 -41.594 1 77.56 244 VAL B N 1
ATOM 7815 C CA . VAL B 1 244 ? -0.027 -40.531 -40.531 1 77.56 244 VAL B CA 1
ATOM 7816 C C . VAL B 1 244 ? 0.963 -41 -39.5 1 77.56 244 VAL B C 1
ATOM 7818 O O . VAL B 1 244 ? 1.761 -40.219 -38.969 1 77.56 244 VAL B O 1
ATOM 7821 N N . MET B 1 245 ? 0.899 -42.188 -39.25 1 85.5 245 MET B N 1
ATOM 7822 C CA . MET B 1 245 ? 1.82 -42.781 -38.25 1 85.5 245 MET B CA 1
ATOM 7823 C C . MET B 1 245 ? 3.264 -42.656 -38.75 1 85.5 245 MET B C 1
ATOM 7825 O O . MET B 1 245 ? 4.156 -42.344 -37.969 1 85.5 245 MET B O 1
ATOM 7829 N N . PHE B 1 246 ? 3.428 -43 -39.969 1 87.25 246 PHE B N 1
ATOM 7830 C CA . PHE B 1 246 ? 4.773 -42.906 -40.531 1 87.25 246 PHE B CA 1
ATOM 7831 C C . PHE B 1 246 ? 5.301 -41.469 -40.438 1 87.25 246 PHE B C 1
ATOM 7833 O O . PHE B 1 246 ? 6.453 -41.25 -40.062 1 87.25 246 PHE B O 1
ATOM 7840 N N . GLN B 1 247 ? 4.512 -40.562 -40.781 1 77.88 247 GLN B N 1
ATOM 7841 C CA . GLN B 1 247 ? 4.914 -39.156 -40.719 1 77.88 247 GLN B CA 1
ATOM 7842 C C . GLN B 1 247 ? 5.234 -38.719 -39.281 1 77.88 247 GLN B C 1
ATOM 7844 O O . GLN B 1 247 ? 6.176 -37.969 -39.062 1 77.88 247 GLN B O 1
ATOM 7849 N N . THR B 1 248 ? 4.434 -39.188 -38.438 1 78.31 248 THR B N 1
ATOM 7850 C CA . THR B 1 248 ? 4.633 -38.844 -37.031 1 78.31 248 THR B CA 1
ATOM 7851 C C . THR B 1 248 ? 5.984 -39.375 -36.531 1 78.31 248 THR B C 1
ATOM 7853 O O . THR B 1 248 ? 6.734 -38.656 -35.875 1 78.31 248 THR B O 1
ATOM 7856 N N . VAL B 1 249 ? 6.242 -40.562 -36.875 1 84.44 249 VAL B N 1
ATOM 7857 C CA . VAL B 1 249 ? 7.5 -41.188 -36.438 1 84.44 249 VAL B CA 1
ATOM 7858 C C . VAL B 1 249 ? 8.672 -40.469 -37.125 1 84.44 249 VAL B C 1
ATOM 7860 O O . VAL B 1 249 ? 9.68 -40.156 -36.469 1 84.44 249 VAL B O 1
ATOM 7863 N N . ASN B 1 250 ? 8.492 -40.156 -38.312 1 81.25 250 ASN B N 1
ATOM 7864 C CA . ASN B 1 250 ? 9.547 -39.5 -39.062 1 81.25 250 ASN B CA 1
ATOM 7865 C C . ASN B 1 250 ? 9.867 -38.125 -38.5 1 81.25 250 ASN B C 1
ATOM 7867 O O . ASN B 1 250 ? 11.039 -37.781 -38.344 1 81.25 250 ASN B O 1
ATOM 7871 N N . SER B 1 251 ? 8.883 -37.438 -38.188 1 76.19 251 SER B N 1
ATOM 7872 C CA . SER B 1 251 ? 9.078 -36.094 -37.656 1 76.19 251 SER B CA 1
ATOM 7873 C C . SER B 1 251 ? 9.648 -36.156 -36.219 1 76.19 251 SER B C 1
ATOM 7875 O O . SER B 1 251 ? 10.391 -35.281 -35.812 1 76.19 251 SER B O 1
ATOM 7877 N N . SER B 1 252 ? 9.32 -37.156 -35.531 1 80 252 SER B N 1
ATOM 7878 C CA . SER B 1 252 ? 9.711 -37.281 -34.156 1 80 252 SER B CA 1
ATOM 7879 C C . SER B 1 252 ? 11.148 -37.75 -34 1 80 252 SER B C 1
ATOM 7881 O O . SER B 1 252 ? 11.867 -37.375 -33.094 1 80 252 SER B O 1
ATOM 7883 N N . ILE B 1 253 ? 11.531 -38.594 -34.906 1 77.06 253 ILE B N 1
ATOM 7884 C CA . ILE B 1 253 ? 12.859 -39.188 -34.812 1 77.06 253 ILE B CA 1
ATOM 7885 C C . ILE B 1 253 ? 13.914 -38.094 -35 1 77.06 253 ILE B C 1
ATOM 7887 O O . ILE B 1 253 ? 14.969 -38.125 -34.344 1 77.06 253 ILE B O 1
ATOM 7891 N N . SER B 1 254 ? 13.633 -37.125 -35.812 1 77.25 254 SER B N 1
ATOM 7892 C CA . SER B 1 254 ? 14.586 -36.062 -36.094 1 77.25 254 SER B CA 1
ATOM 7893 C C . SER B 1 254 ? 14.586 -35.031 -34.969 1 77.25 254 SER B C 1
ATOM 7895 O O . SER B 1 254 ? 15.508 -34.219 -34.875 1 77.25 254 SER B O 1
ATOM 7897 N N . ARG B 1 255 ? 13.68 -35.281 -34.188 1 81.81 255 ARG B N 1
ATOM 7898 C CA . ARG B 1 255 ? 13.547 -34.312 -33.125 1 81.81 255 ARG B CA 1
ATOM 7899 C C . ARG B 1 255 ? 13.773 -34.969 -31.75 1 81.81 255 ARG B C 1
ATOM 7901 O O . ARG B 1 255 ? 13.812 -36.188 -31.641 1 81.81 255 ARG B O 1
ATOM 7908 N N . SER B 1 256 ? 14.055 -34.125 -30.781 1 83.75 256 SER B N 1
ATOM 7909 C CA . SER B 1 256 ? 14.344 -34.625 -29.438 1 83.75 256 SER B CA 1
ATOM 7910 C C . SER B 1 256 ? 13.102 -35.25 -28.797 1 83.75 256 SER B C 1
ATOM 7912 O O . SER B 1 256 ? 12.609 -34.75 -27.781 1 83.75 256 SER B O 1
ATOM 7914 N N . THR B 1 257 ? 12.609 -36.312 -29.469 1 86.94 257 THR B N 1
ATOM 7915 C CA . THR B 1 257 ? 11.469 -37.062 -29 1 86.94 257 THR B CA 1
ATOM 7916 C C . THR B 1 257 ? 11.859 -38.531 -28.781 1 86.94 257 THR B C 1
ATOM 7918 O O . THR B 1 257 ? 12.484 -39.156 -29.656 1 86.94 257 THR B O 1
ATOM 7921 N N . LEU B 1 258 ? 11.562 -38.938 -27.625 1 86.44 258 LEU B N 1
ATOM 7922 C CA . LEU B 1 258 ? 11.766 -40.344 -27.359 1 86.44 258 LEU B CA 1
ATOM 7923 C C . LEU B 1 258 ? 10.578 -41.156 -27.859 1 86.44 258 LEU B C 1
ATOM 7925 O O . LEU B 1 258 ? 9.422 -40.781 -27.641 1 86.44 258 LEU B O 1
ATOM 7929 N N . LEU B 1 259 ? 10.922 -42.188 -28.578 1 88 259 LEU B N 1
ATOM 7930 C CA . LEU B 1 259 ? 9.883 -43.062 -29.125 1 88 259 LEU B CA 1
ATOM 7931 C C . LEU B 1 259 ? 9.992 -44.469 -28.547 1 88 259 LEU B C 1
ATOM 7933 O O . LEU B 1 259 ? 11.078 -45.062 -28.516 1 88 259 LEU B O 1
ATOM 7937 N N . ALA B 1 260 ? 8.867 -44.906 -28 1 87.31 260 ALA B N 1
ATOM 7938 C CA . ALA B 1 260 ? 8.797 -46.281 -27.453 1 87.31 260 ALA B CA 1
ATOM 7939 C C . ALA B 1 260 ? 7.594 -47.031 -28.016 1 87.31 260 ALA B C 1
ATOM 7941 O O . ALA B 1 260 ? 6.488 -46.469 -28.062 1 87.31 260 ALA B O 1
ATOM 7942 N N . ALA B 1 261 ? 7.859 -48.219 -28.484 1 90.12 261 ALA B N 1
ATOM 7943 C CA . ALA B 1 261 ? 6.785 -49.062 -29 1 90.12 261 ALA B CA 1
ATOM 7944 C C . ALA B 1 261 ? 6.625 -50.312 -28.141 1 90.12 261 ALA B C 1
ATOM 7946 O O . ALA B 1 261 ? 7.613 -50.875 -27.656 1 90.12 261 ALA B O 1
ATOM 7947 N N . SER B 1 262 ? 5.387 -50.719 -27.922 1 87 262 SER B N 1
ATOM 7948 C CA . SER B 1 262 ? 5.141 -51.875 -27.094 1 87 262 SER B CA 1
ATOM 7949 C C . SER B 1 262 ? 4.055 -52.781 -27.688 1 87 262 SER B C 1
ATOM 7951 O O . SER B 1 262 ? 3.285 -52.312 -28.547 1 87 262 SER B O 1
ATOM 7953 N N . ILE B 1 263 ? 4.156 -54 -27.312 1 86.62 263 ILE B N 1
ATOM 7954 C CA . ILE B 1 263 ? 3.17 -54.969 -27.719 1 86.62 263 ILE B CA 1
ATOM 7955 C C . ILE B 1 263 ? 2.334 -55.406 -26.516 1 86.62 263 ILE B C 1
ATOM 7957 O O . ILE B 1 263 ? 2.865 -55.906 -25.531 1 86.62 263 ILE B O 1
ATOM 7961 N N . ARG B 1 264 ? 1.121 -55.094 -26.609 1 79 264 ARG B N 1
ATOM 7962 C CA . ARG B 1 264 ? 0.237 -55.5 -25.531 1 79 264 ARG B CA 1
ATOM 7963 C C . ARG B 1 264 ? -0.306 -56.906 -25.75 1 79 264 ARG B C 1
ATOM 7965 O O . ARG B 1 264 ? -0.633 -57.281 -26.875 1 79 264 ARG B O 1
ATOM 7972 N N . HIS B 1 265 ? -0.153 -57.594 -24.734 1 72 265 HIS B N 1
ATOM 7973 C CA . HIS B 1 265 ? -0.675 -58.969 -24.75 1 72 265 HIS B CA 1
ATOM 7974 C C . HIS B 1 265 ? -1.541 -59.25 -23.516 1 72 265 HIS B C 1
ATOM 7976 O O . HIS B 1 265 ? -1.512 -58.469 -22.547 1 72 265 HIS B O 1
ATOM 7982 N N . GLU B 1 266 ? -2.404 -60.188 -23.672 1 64.62 266 GLU B N 1
ATOM 7983 C CA . GLU B 1 266 ? -3.324 -60.562 -22.609 1 64.62 266 GLU B CA 1
ATOM 7984 C C . GLU B 1 266 ? -2.568 -60.969 -21.344 1 64.62 266 GLU B C 1
ATOM 7986 O O . GLU B 1 266 ? -2.994 -60.656 -20.234 1 64.62 266 GLU B O 1
ATOM 7991 N N . GLN B 1 267 ? -1.412 -61.531 -21.594 1 62.34 267 GLN B N 1
ATOM 7992 C CA . GLN B 1 267 ? -0.647 -62 -20.438 1 62.34 267 GLN B CA 1
ATOM 7993 C C . GLN B 1 267 ? 0.141 -60.844 -19.828 1 62.34 267 GLN B C 1
ATOM 7995 O O . GLN B 1 267 ? 0.674 -60 -20.531 1 62.34 267 GLN B O 1
ATOM 8000 N N . ARG B 1 268 ? 0.157 -60.812 -18.531 1 63.16 268 ARG B N 1
ATOM 8001 C CA . ARG B 1 268 ? 0.788 -59.75 -17.781 1 63.16 268 ARG B CA 1
ATOM 8002 C C . ARG B 1 268 ? 2.307 -59.844 -17.828 1 63.16 268 ARG B C 1
ATOM 8004 O O . ARG B 1 268 ? 3.008 -58.844 -17.781 1 63.16 268 ARG B O 1
ATOM 8011 N N . LEU B 1 269 ? 2.836 -61.031 -17.984 1 65.5 269 LEU B N 1
ATOM 8012 C CA . LEU B 1 269 ? 4.281 -61.219 -18.016 1 65.5 269 LEU B CA 1
ATOM 8013 C C . LEU B 1 269 ? 4.789 -61.219 -19.453 1 65.5 269 LEU B C 1
ATOM 8015 O O . LEU B 1 269 ? 4.09 -61.656 -20.375 1 65.5 269 LEU B O 1
ATOM 8019 N N . PRO B 1 270 ? 5.957 -60.719 -19.672 1 72.81 270 PRO B N 1
ATOM 8020 C CA . PRO B 1 270 ? 6.531 -60.688 -21.016 1 72.81 270 PRO B CA 1
ATOM 8021 C C . PRO B 1 270 ? 6.699 -62.094 -21.609 1 72.81 270 PRO B C 1
ATOM 8023 O O . PRO B 1 270 ? 7.125 -63 -20.906 1 72.81 270 PRO B O 1
ATOM 8026 N N . VAL B 1 271 ? 6.184 -62.25 -22.797 1 76.56 271 VAL B N 1
ATOM 8027 C CA . VAL B 1 271 ? 6.293 -63.5 -23.516 1 76.56 271 VAL B CA 1
ATOM 8028 C C . VAL B 1 271 ? 6.988 -63.281 -24.859 1 76.56 271 VAL B C 1
ATOM 8030 O O . VAL B 1 271 ? 6.703 -62.312 -25.562 1 76.56 271 VAL B O 1
ATOM 8033 N N . ARG B 1 272 ? 7.973 -64.125 -25.047 1 83.38 272 ARG B N 1
ATOM 8034 C CA . ARG B 1 272 ? 8.617 -64.062 -26.344 1 83.38 272 ARG B CA 1
ATOM 8035 C C . ARG B 1 272 ? 7.758 -64.75 -27.406 1 83.38 272 ARG B C 1
ATOM 8037 O O . ARG B 1 272 ? 7.43 -65.938 -27.297 1 83.38 272 ARG B O 1
ATOM 8044 N N . LEU B 1 273 ? 7.477 -64.062 -28.406 1 86.62 273 LEU B N 1
ATOM 8045 C CA . LEU B 1 273 ? 6.648 -64.625 -29.484 1 86.62 273 LEU B CA 1
ATOM 8046 C C . LEU B 1 273 ? 7.488 -65.375 -30.469 1 86.62 273 LEU B C 1
ATOM 8048 O O . LEU B 1 273 ? 8.719 -65.375 -30.438 1 86.62 273 LEU B O 1
ATOM 8052 N N . ARG B 1 274 ? 6.816 -66.062 -31.312 1 86.38 274 ARG B N 1
ATOM 8053 C CA . ARG B 1 274 ? 7.477 -66.875 -32.312 1 86.38 274 ARG B CA 1
ATOM 8054 C C . ARG B 1 274 ? 8.312 -66.062 -33.281 1 86.38 274 ARG B C 1
ATOM 8056 O O . ARG B 1 274 ? 9.336 -66.562 -33.781 1 86.38 274 ARG B O 1
ATOM 8063 N N . ASN B 1 275 ? 7.887 -64.938 -33.438 1 89.38 275 ASN B N 1
ATOM 8064 C CA . ASN B 1 275 ? 8.594 -64.062 -34.406 1 89.38 275 ASN B CA 1
ATOM 8065 C C . ASN B 1 275 ? 9.781 -63.375 -33.75 1 89.38 275 ASN B C 1
ATOM 8067 O O . ASN B 1 275 ? 10.43 -62.531 -34.375 1 89.38 275 ASN B O 1
ATOM 8071 N N . GLY B 1 276 ? 10 -63.625 -32.531 1 86.38 276 GLY B N 1
ATOM 8072 C CA . GLY B 1 276 ? 11.172 -63.125 -31.859 1 86.38 276 GLY B CA 1
ATOM 8073 C C . GLY B 1 276 ? 10.867 -61.906 -30.984 1 86.38 276 GLY B C 1
ATOM 8074 O O . GLY B 1 276 ? 11.672 -61.531 -30.141 1 86.38 276 GLY B O 1
ATOM 8075 N N . LEU B 1 277 ? 9.711 -61.312 -31.172 1 88.75 277 LEU B N 1
ATOM 8076 C CA . LEU B 1 277 ? 9.352 -60.125 -30.422 1 88.75 277 LEU B CA 1
ATOM 8077 C C . LEU B 1 277 ? 8.867 -60.5 -29.016 1 88.75 277 LEU B C 1
ATOM 8079 O O . LEU B 1 277 ? 8.398 -61.625 -28.797 1 88.75 277 LEU B O 1
ATOM 8083 N N . VAL B 1 278 ? 9.109 -59.625 -28.156 1 83.12 278 VAL B N 1
ATOM 8084 C CA . VAL B 1 278 ? 8.711 -59.844 -26.766 1 83.12 278 VAL B CA 1
ATOM 8085 C C . VAL B 1 278 ? 7.531 -58.938 -26.406 1 83.12 278 VAL B C 1
ATOM 8087 O O . VAL B 1 278 ? 7.543 -57.75 -26.703 1 83.12 278 VAL B O 1
ATOM 8090 N N . THR B 1 279 ? 6.496 -59.5 -25.797 1 82 279 THR B N 1
ATOM 8091 C CA . THR B 1 279 ? 5.32 -58.75 -25.406 1 82 279 THR B CA 1
ATOM 8092 C C . THR B 1 279 ? 5.57 -58 -24.094 1 82 279 THR B C 1
ATOM 8094 O O . THR B 1 279 ? 6.523 -58.312 -23.375 1 82 279 THR B O 1
ATOM 8097 N N . GLN B 1 280 ? 4.742 -56.969 -23.828 1 75.94 280 GLN B N 1
ATOM 8098 C CA . GLN B 1 280 ? 4.809 -56.188 -22.594 1 75.94 280 GLN B CA 1
ATOM 8099 C C . GLN B 1 280 ? 6.211 -55.625 -22.359 1 75.94 280 GLN B C 1
ATOM 8101 O O . GLN B 1 280 ? 6.754 -55.75 -21.266 1 75.94 280 GLN B O 1
ATOM 8106 N N . HIS B 1 281 ? 6.781 -55.375 -23.406 1 73.38 281 HIS B N 1
ATOM 8107 C CA . HIS B 1 281 ? 8.133 -54.812 -23.453 1 73.38 281 HIS B CA 1
ATOM 8108 C C . HIS B 1 281 ? 8.211 -53.594 -24.375 1 73.38 281 HIS B C 1
ATOM 8110 O O . HIS B 1 281 ? 7.598 -53.594 -25.438 1 73.38 281 HIS B O 1
ATOM 8116 N N . ALA B 1 282 ? 8.906 -52.594 -23.797 1 79.69 282 ALA B N 1
ATOM 8117 C CA . ALA B 1 282 ? 8.992 -51.406 -24.609 1 79.69 282 ALA B CA 1
ATOM 8118 C C . ALA B 1 282 ? 10.258 -51.406 -25.469 1 79.69 282 ALA B C 1
ATOM 8120 O O . ALA B 1 282 ? 11.367 -51.594 -24.953 1 79.69 282 ALA B O 1
ATOM 8121 N N . TYR B 1 283 ? 10.086 -51.281 -26.75 1 84.56 283 TYR B N 1
ATOM 8122 C CA . TYR B 1 283 ? 11.18 -51.156 -27.719 1 84.56 283 TYR B CA 1
ATOM 8123 C C . TYR B 1 283 ? 11.43 -49.688 -28.031 1 84.56 283 TYR B C 1
ATOM 8125 O O . TYR B 1 283 ? 10.492 -48.906 -28.172 1 84.56 283 TYR B O 1
ATOM 8133 N N . SER B 1 284 ? 12.688 -49.344 -28.109 1 82.62 284 SER B N 1
ATOM 8134 C CA . SER B 1 284 ? 13 -48 -28.531 1 82.62 284 SER B CA 1
ATOM 8135 C C . SER B 1 284 ? 13.109 -47.906 -30.047 1 82.62 284 SER B C 1
ATOM 8137 O O . SER B 1 284 ? 13.672 -48.781 -30.688 1 82.62 284 SER B O 1
ATOM 8139 N N . VAL B 1 285 ? 12.469 -46.875 -30.547 1 86.06 285 VAL B N 1
ATOM 8140 C CA . VAL B 1 285 ? 12.625 -46.625 -31.984 1 86.06 285 VAL B CA 1
ATOM 8141 C C . VAL B 1 285 ? 13.883 -45.781 -32.219 1 86.06 285 VAL B C 1
ATOM 8143 O O . VAL B 1 285 ? 14.016 -44.688 -31.672 1 86.06 285 VAL B O 1
ATOM 8146 N N . THR B 1 286 ? 14.773 -46.281 -33.062 1 79.81 286 THR B N 1
ATOM 8147 C CA . THR B 1 286 ? 16.062 -45.625 -33.188 1 79.81 286 THR B CA 1
ATOM 8148 C C . THR B 1 286 ? 16.266 -45.094 -34.594 1 79.81 286 THR B C 1
ATOM 8150 O O . THR B 1 286 ? 17.203 -44.344 -34.875 1 79.81 286 THR B O 1
ATOM 8153 N N . GLY B 1 287 ? 15.375 -45.531 -35.5 1 81.19 287 GLY B N 1
ATOM 8154 C CA . GLY B 1 287 ? 15.594 -45.031 -36.844 1 81.19 287 GLY B CA 1
ATOM 8155 C C . GLY B 1 287 ? 14.445 -45.344 -37.781 1 81.19 287 GLY B C 1
ATOM 8156 O O . GLY B 1 287 ? 13.602 -46.188 -37.469 1 81.19 287 GLY B O 1
ATOM 8157 N N . LEU B 1 288 ? 14.414 -44.594 -38.906 1 86.25 288 LEU B N 1
ATOM 8158 C CA . LEU B 1 288 ? 13.484 -44.781 -40 1 86.25 288 LEU B CA 1
ATOM 8159 C C . LEU B 1 288 ? 14.203 -44.656 -41.344 1 86.25 288 LEU B C 1
ATOM 8161 O O . LEU B 1 288 ? 15.078 -43.781 -41.5 1 86.25 288 LEU B O 1
ATOM 8165 N N . ALA B 1 289 ? 13.883 -45.594 -42.25 1 84.75 289 ALA B N 1
ATOM 8166 C CA . ALA B 1 289 ? 14.523 -45.531 -43.562 1 84.75 289 ALA B CA 1
ATOM 8167 C C . ALA B 1 289 ? 13.562 -46 -44.656 1 84.75 289 ALA B C 1
ATOM 8169 O O . ALA B 1 289 ? 12.602 -46.719 -44.375 1 84.75 289 ALA B O 1
ATOM 8170 N N . ARG B 1 290 ? 13.812 -45.5 -45.781 1 87.25 290 ARG B N 1
ATOM 8171 C CA . ARG B 1 290 ? 13.125 -45.969 -46.969 1 87.25 290 ARG B CA 1
ATOM 8172 C C . ARG B 1 290 ? 14.109 -46.625 -47.938 1 87.25 290 ARG B C 1
ATOM 8174 O O . ARG B 1 290 ? 15.117 -46.031 -48.312 1 87.25 290 ARG B O 1
ATOM 8181 N N . VAL B 1 291 ? 13.828 -47.844 -48.25 1 85.75 291 VAL B N 1
ATOM 8182 C CA . VAL B 1 291 ? 14.719 -48.562 -49.156 1 85.75 291 VAL B CA 1
ATOM 8183 C C . VAL B 1 291 ? 13.992 -48.844 -50.469 1 85.75 291 VAL B C 1
ATOM 8185 O O . VAL B 1 291 ? 12.797 -49.125 -50.469 1 85.75 291 VAL B O 1
ATOM 8188 N N . ARG B 1 292 ? 14.695 -48.656 -51.531 1 85.56 292 ARG B N 1
ATOM 8189 C CA . ARG B 1 292 ? 14.156 -48.938 -52.844 1 85.56 292 ARG B CA 1
ATOM 8190 C C . ARG B 1 292 ? 14.5 -50.375 -53.281 1 85.56 292 ARG B C 1
ATOM 8192 O O . ARG B 1 292 ? 15.672 -50.688 -53.469 1 85.56 292 ARG B O 1
ATOM 8199 N N . THR B 1 293 ? 13.516 -51.25 -53.344 1 82 293 THR B N 1
ATOM 8200 C CA . THR B 1 293 ? 13.688 -52.594 -53.844 1 82 293 THR B CA 1
ATOM 8201 C C . THR B 1 293 ? 13.148 -52.719 -55.281 1 82 293 THR B C 1
ATOM 8203 O O . THR B 1 293 ? 12.656 -51.75 -55.844 1 82 293 THR B O 1
ATOM 8206 N N . ARG B 1 294 ? 13.289 -53.906 -55.906 1 79.5 294 ARG B N 1
ATOM 8207 C CA . ARG B 1 294 ? 12.805 -54.156 -57.25 1 79.5 294 ARG B CA 1
ATOM 8208 C C . ARG B 1 294 ? 11.289 -54.031 -57.344 1 79.5 294 ARG B C 1
ATOM 8210 O O . ARG B 1 294 ? 10.742 -53.656 -58.375 1 79.5 294 ARG B O 1
ATOM 8217 N N . THR B 1 295 ? 10.664 -54.281 -56.219 1 79.88 295 THR B N 1
ATOM 8218 C CA . THR B 1 295 ? 9.203 -54.25 -56.188 1 79.88 295 THR B CA 1
ATOM 8219 C C . THR B 1 295 ? 8.688 -52.906 -55.719 1 79.88 295 THR B C 1
ATOM 8221 O O . THR B 1 295 ? 7.473 -52.688 -55.656 1 79.88 295 THR B O 1
ATOM 8224 N N . GLY B 1 296 ? 9.609 -52 -55.469 1 84 296 GLY B N 1
ATOM 8225 C CA . GLY B 1 296 ? 9.18 -50.688 -55.094 1 84 296 GLY B CA 1
ATOM 8226 C C . GLY B 1 296 ? 9.875 -50.188 -53.812 1 84 296 GLY B C 1
ATOM 8227 O O . GLY B 1 296 ? 10.859 -50.781 -53.375 1 84 296 GLY B O 1
ATOM 8228 N N . GLU B 1 297 ? 9.305 -49.125 -53.281 1 87.88 297 GLU B N 1
ATOM 8229 C CA . GLU B 1 297 ? 9.883 -48.531 -52.062 1 87.88 297 GLU B CA 1
ATOM 8230 C C . GLU B 1 297 ? 9.281 -49.125 -50.812 1 87.88 297 GLU B C 1
ATOM 8232 O O . GLU B 1 297 ? 8.062 -49.281 -50.719 1 87.88 297 GLU B O 1
ATOM 8237 N N . VAL B 1 298 ? 10.133 -49.594 -49.906 1 87.94 298 VAL B N 1
ATOM 8238 C CA . VAL B 1 298 ? 9.688 -50.188 -48.656 1 87.94 298 VAL B CA 1
ATOM 8239 C C . VAL B 1 298 ? 10.18 -49.375 -47.469 1 87.94 298 VAL B C 1
ATOM 8241 O O . VAL B 1 298 ? 11.391 -49.219 -47.281 1 87.94 298 VAL B O 1
ATOM 8244 N N . PRO B 1 299 ? 9.242 -48.781 -46.656 1 91.56 299 PRO B N 1
ATOM 8245 C CA . PRO B 1 299 ? 9.664 -48.125 -45.438 1 91.56 299 PRO B CA 1
ATOM 8246 C C . PRO B 1 299 ? 10.078 -49.094 -44.344 1 91.56 299 PRO B C 1
ATOM 8248 O O . PRO B 1 299 ? 9.375 -50.062 -44.094 1 91.56 299 PRO B O 1
ATOM 8251 N N . LEU B 1 300 ? 11.242 -48.844 -43.75 1 90.56 300 LEU B N 1
ATOM 8252 C CA . LEU B 1 300 ? 11.773 -49.656 -42.656 1 90.56 300 LEU B CA 1
ATOM 8253 C C . LEU B 1 300 ? 11.844 -48.875 -41.375 1 90.56 300 LEU B C 1
ATOM 8255 O O . LEU B 1 300 ? 11.984 -47.625 -41.375 1 90.56 300 LEU B O 1
ATOM 8259 N N . ILE B 1 301 ? 11.648 -49.531 -40.312 1 91.81 301 ILE B N 1
ATOM 8260 C CA . ILE B 1 301 ? 11.789 -48.938 -38.969 1 91.81 301 ILE B CA 1
ATOM 8261 C C . ILE B 1 301 ? 12.789 -49.75 -38.156 1 91.81 301 ILE B C 1
ATOM 8263 O O . ILE B 1 301 ? 12.82 -51 -38.25 1 91.81 301 ILE B O 1
ATOM 8267 N N . ARG B 1 302 ? 13.617 -49.125 -37.469 1 88.75 302 ARG B N 1
ATOM 8268 C CA . ARG B 1 302 ? 14.617 -49.781 -36.625 1 88.75 302 ARG B CA 1
ATOM 8269 C C . ARG B 1 302 ? 14.227 -49.688 -35.156 1 88.75 302 ARG B C 1
ATOM 8271 O O . ARG B 1 302 ? 13.898 -48.625 -34.656 1 88.75 302 ARG B O 1
ATOM 8278 N N . LEU B 1 303 ? 14.234 -50.844 -34.469 1 88.75 303 LEU B N 1
ATOM 8279 C CA . LEU B 1 303 ? 13.875 -50.938 -33.062 1 88.75 303 LEU B CA 1
ATOM 8280 C C . LEU B 1 303 ? 14.992 -51.562 -32.25 1 88.75 303 LEU B C 1
ATOM 8282 O O . LEU B 1 303 ? 15.797 -52.312 -32.781 1 88.75 303 LEU B O 1
ATOM 8286 N N . ARG B 1 304 ? 15.031 -51.188 -31.078 1 81.81 304 ARG B N 1
ATOM 8287 C CA . ARG B 1 304 ? 16.031 -51.75 -30.172 1 81.81 304 ARG B CA 1
ATOM 8288 C C . ARG B 1 304 ? 15.359 -52.344 -28.938 1 81.81 304 ARG B C 1
ATOM 8290 O O . ARG B 1 304 ? 14.531 -51.688 -28.297 1 81.81 304 ARG B O 1
ATOM 8297 N N . ASN B 1 305 ? 15.641 -53.5 -28.734 1 77.38 305 ASN B N 1
ATOM 8298 C CA . ASN B 1 305 ? 15.258 -54.156 -27.484 1 77.38 305 ASN B CA 1
ATOM 8299 C C . ASN B 1 305 ? 16.188 -53.75 -26.344 1 77.38 305 ASN B C 1
ATOM 8301 O O . ASN B 1 305 ? 17.391 -54.031 -26.406 1 77.38 305 ASN B O 1
ATOM 8305 N N . PRO B 1 306 ? 15.703 -53.156 -25.375 1 69.38 306 PRO B N 1
ATOM 8306 C CA . PRO B 1 306 ? 16.562 -52.688 -24.281 1 69.38 306 PRO B CA 1
ATOM 8307 C C . PRO B 1 306 ? 17.312 -53.812 -23.594 1 69.38 306 PRO B C 1
ATOM 8309 O O . PRO B 1 306 ? 18.328 -53.594 -22.938 1 69.38 306 PRO B O 1
ATOM 8312 N N . TRP B 1 307 ? 16.812 -55.094 -23.766 1 65 307 TRP B N 1
ATOM 8313 C CA . TRP B 1 307 ? 17.484 -56.219 -23.141 1 65 307 TRP B CA 1
ATOM 8314 C C . TRP B 1 307 ? 18.734 -56.594 -23.922 1 65 307 TRP B C 1
ATOM 8316 O O . TRP B 1 307 ? 19.547 -57.406 -23.469 1 65 307 TRP B O 1
ATOM 8326 N N . GLY B 1 308 ? 18.922 -55.938 -25.016 1 63.59 308 GLY B N 1
ATOM 8327 C CA . GLY B 1 308 ? 20.094 -56.188 -25.844 1 63.59 308 GLY B CA 1
ATOM 8328 C C . GLY B 1 308 ? 20.047 -57.531 -26.547 1 63.59 308 GLY B C 1
ATOM 8329 O O . GLY B 1 308 ? 20.984 -57.906 -27.234 1 63.59 308 GLY B O 1
ATOM 8330 N N . LYS B 1 309 ? 18.969 -58.312 -26.125 1 63.47 309 LYS B N 1
ATOM 8331 C CA . LYS B 1 309 ? 18.844 -59.625 -26.734 1 63.47 309 LYS B CA 1
ATOM 8332 C C . LYS B 1 309 ? 17.438 -59.875 -27.266 1 63.47 309 LYS B C 1
ATOM 8334 O O . LYS B 1 309 ? 16.469 -59.281 -26.75 1 63.47 309 LYS B O 1
ATOM 8339 N N . GLY B 1 310 ? 17.234 -60.656 -28.266 1 67.19 310 GLY B N 1
ATOM 8340 C CA . GLY B 1 310 ? 15.945 -60.969 -28.875 1 67.19 310 GLY B CA 1
ATOM 8341 C C . GLY B 1 310 ? 15.562 -60.031 -30 1 67.19 310 GLY B C 1
ATOM 8342 O O . GLY B 1 310 ? 15.445 -58.812 -29.781 1 67.19 310 GLY B O 1
ATOM 8343 N N . GLU B 1 311 ? 15.57 -60.562 -31.078 1 78.88 311 GLU B N 1
ATOM 8344 C CA . GLU B 1 311 ? 15.367 -59.719 -32.25 1 78.88 311 GLU B CA 1
ATOM 8345 C C . GLU B 1 311 ? 14.281 -60.312 -33.156 1 78.88 311 GLU B C 1
ATOM 8347 O O . GLU B 1 311 ? 13.961 -61.5 -33.062 1 78.88 311 GLU B O 1
ATOM 8352 N N . TRP B 1 312 ? 13.672 -59.469 -33.781 1 87.81 312 TRP B N 1
ATOM 8353 C CA . TRP B 1 312 ? 12.734 -59.75 -34.875 1 87.81 312 TRP B CA 1
ATOM 8354 C C . TRP B 1 312 ? 13.336 -60.719 -35.875 1 87.81 312 TRP B C 1
ATOM 8356 O O . TRP B 1 312 ? 14.484 -60.562 -36.281 1 87.81 312 TRP B O 1
ATOM 8366 N N . ASN B 1 313 ? 12.609 -61.812 -36.094 1 87.19 313 ASN B N 1
ATOM 8367 C CA . ASN B 1 313 ? 13.133 -62.781 -37.062 1 87.19 313 ASN B CA 1
ATOM 8368 C C . ASN B 1 313 ? 12.297 -62.812 -38.344 1 87.19 313 ASN B C 1
ATOM 8370 O O . ASN B 1 313 ? 12.305 -63.812 -39.062 1 87.19 313 ASN B O 1
ATOM 8374 N N . GLY B 1 314 ? 11.531 -61.844 -38.594 1 88.56 314 GLY B N 1
ATOM 8375 C CA . GLY B 1 314 ? 10.742 -61.719 -39.812 1 88.56 314 GLY B CA 1
ATOM 8376 C C . GLY B 1 314 ? 11.461 -60.969 -40.906 1 88.56 314 GLY B C 1
ATOM 8377 O O . GLY B 1 314 ? 12.688 -60.938 -40.938 1 88.56 314 GLY B O 1
ATOM 8378 N N . PRO B 1 315 ? 10.711 -60.469 -41.844 1 88.44 315 PRO B N 1
ATOM 8379 C CA . PRO B 1 315 ? 11.312 -59.781 -42.969 1 88.44 315 PRO B CA 1
ATOM 8380 C C . PRO B 1 315 ? 12.156 -58.562 -42.531 1 88.44 315 PRO B C 1
ATOM 8382 O O . PRO B 1 315 ? 11.773 -57.844 -41.625 1 88.44 315 PRO B O 1
ATOM 8385 N N . TRP B 1 316 ? 13.375 -58.438 -43.25 1 88.62 316 TRP B N 1
ATOM 8386 C CA . TRP B 1 316 ? 14.328 -57.344 -43.062 1 88.62 316 TRP B CA 1
ATOM 8387 C C . TRP B 1 316 ? 15.047 -57.5 -41.719 1 88.62 316 TRP B C 1
ATOM 8389 O O . TRP B 1 316 ? 15.602 -56.531 -41.188 1 88.62 316 TRP B O 1
ATOM 8399 N N . SER B 1 317 ? 14.852 -58.656 -41.094 1 88 317 SER B N 1
ATOM 8400 C CA . SER B 1 317 ? 15.664 -58.938 -39.906 1 88 317 SER B CA 1
ATOM 8401 C C . SER B 1 317 ? 17.125 -59.125 -40.281 1 88 317 SER B C 1
ATOM 8403 O O . SER B 1 317 ? 17.484 -59.094 -41.469 1 88 317 SER B O 1
ATOM 8405 N N . ASP B 1 318 ? 18.031 -59.219 -39.312 1 78.44 318 ASP B N 1
ATOM 8406 C CA . ASP B 1 318 ? 19.469 -59.25 -39.5 1 78.44 318 ASP B CA 1
ATOM 8407 C C . ASP B 1 318 ? 19.859 -60.281 -40.531 1 78.44 318 ASP B C 1
ATOM 8409 O O . ASP B 1 318 ? 20.75 -60.062 -41.375 1 78.44 318 ASP B O 1
ATOM 8413 N N . ARG B 1 319 ? 19.109 -61.406 -40.531 1 76.62 319 ARG B N 1
ATOM 8414 C CA . ARG B 1 319 ? 19.516 -62.5 -41.406 1 76.62 319 ARG B CA 1
ATOM 8415 C C . ARG B 1 319 ? 18.5 -62.719 -42.531 1 76.62 319 ARG B C 1
ATOM 8417 O O . ARG B 1 319 ? 18.469 -63.812 -43.125 1 76.62 319 ARG B O 1
ATOM 8424 N N . SER B 1 320 ? 17.797 -61.812 -42.844 1 83.81 320 SER B N 1
ATOM 8425 C CA . SER B 1 320 ? 16.734 -62 -43.812 1 83.81 320 SER B CA 1
ATOM 8426 C C . SER B 1 320 ? 17.25 -61.844 -45.25 1 83.81 320 SER B C 1
ATOM 8428 O O . SER B 1 320 ? 18.219 -61.125 -45.469 1 83.81 320 SER B O 1
ATOM 8430 N N . TRP B 1 321 ? 16.672 -62.469 -46.094 1 82.44 321 TRP B N 1
ATOM 8431 C CA . TRP B 1 321 ? 17.125 -62.5 -47.5 1 82.44 321 TRP B CA 1
ATOM 8432 C C . TRP B 1 321 ? 16.719 -61.219 -48.219 1 82.44 321 TRP B C 1
ATOM 8434 O O . TRP B 1 321 ? 17.25 -60.906 -49.281 1 82.44 321 TRP B O 1
ATOM 8444 N N . GLU B 1 322 ? 15.844 -60.469 -47.656 1 85.19 322 GLU B N 1
ATOM 8445 C CA . GLU B 1 322 ? 15.406 -59.219 -48.281 1 85.19 322 GLU B CA 1
ATOM 8446 C C . GLU B 1 322 ? 16.578 -58.25 -48.5 1 85.19 322 GLU B C 1
ATOM 8448 O O . GLU B 1 322 ? 16.562 -57.469 -49.406 1 85.19 322 GLU B O 1
ATOM 8453 N N . TRP B 1 323 ? 17.562 -58.375 -47.688 1 84.69 323 TRP B N 1
ATOM 8454 C CA . TRP B 1 323 ? 18.719 -57.5 -47.781 1 84.69 323 TRP B CA 1
ATOM 8455 C C . TRP B 1 323 ? 19.484 -57.688 -49.062 1 84.69 323 TRP B C 1
ATOM 8457 O O . TRP B 1 323 ? 20.125 -56.781 -49.562 1 84.69 323 TRP B O 1
ATOM 8467 N N . ASP B 1 324 ? 19.359 -58.875 -49.594 1 80.75 324 ASP B N 1
ATOM 8468 C CA . ASP B 1 324 ? 20.094 -59.188 -50.812 1 80.75 324 ASP B CA 1
ATOM 8469 C C . ASP B 1 324 ? 19.547 -58.406 -52 1 80.75 324 ASP B C 1
ATOM 8471 O O . ASP B 1 324 ? 20.219 -58.312 -53.031 1 80.75 324 ASP B O 1
ATOM 8475 N N . SER B 1 325 ? 18.375 -57.969 -51.844 1 80.88 325 SER B N 1
ATOM 8476 C CA . SER B 1 325 ? 17.766 -57.219 -52.938 1 80.88 325 SER B CA 1
ATOM 8477 C C . SER B 1 325 ? 18.281 -55.812 -53 1 80.88 325 SER B C 1
ATOM 8479 O O . SER B 1 325 ? 18.016 -55.062 -53.969 1 80.88 325 SER B O 1
ATOM 8481 N N . LEU B 1 326 ? 19.062 -55.375 -52 1 82.25 326 LEU B N 1
ATOM 8482 C CA . LEU B 1 326 ? 19.562 -54 -51.938 1 82.25 326 LEU B CA 1
ATOM 8483 C C . LEU B 1 326 ? 21 -53.906 -52.438 1 82.25 326 LEU B C 1
ATOM 8485 O O . LEU B 1 326 ? 21.766 -54.875 -52.281 1 82.25 326 LEU B O 1
ATOM 8489 N N . PRO B 1 327 ? 21.281 -52.75 -53.094 1 78.75 327 PRO B N 1
ATOM 8490 C CA . PRO B 1 327 ? 22.703 -52.531 -53.406 1 78.75 327 PRO B CA 1
ATOM 8491 C C . PRO B 1 327 ? 23.578 -52.5 -52.156 1 78.75 327 PRO B C 1
ATOM 8493 O O . PRO B 1 327 ? 23.109 -52.188 -51.062 1 78.75 327 PRO B O 1
ATOM 8496 N N . GLU B 1 328 ? 24.781 -52.906 -52.25 1 76.25 328 GLU B N 1
ATOM 8497 C CA . GLU B 1 328 ? 25.75 -52.969 -51.156 1 76.25 328 GLU B CA 1
ATOM 8498 C C . GLU B 1 328 ? 25.875 -51.656 -50.438 1 76.25 328 GLU B C 1
ATOM 8500 O O . GLU B 1 328 ? 26.047 -51.625 -49.219 1 76.25 328 GLU B O 1
ATOM 8505 N N . ARG B 1 329 ? 25.719 -50.625 -51.156 1 74.69 329 ARG B N 1
ATOM 8506 C CA . ARG B 1 329 ? 25.844 -49.281 -50.562 1 74.69 329 ARG B CA 1
ATOM 8507 C C . ARG B 1 329 ? 24.734 -49.062 -49.531 1 74.69 329 ARG B C 1
ATOM 8509 O O . ARG B 1 329 ? 24.984 -48.531 -48.438 1 74.69 329 ARG B O 1
ATOM 8516 N N . ASP B 1 330 ? 23.578 -49.438 -49.875 1 76.5 330 ASP B N 1
ATOM 8517 C CA . ASP B 1 330 ? 22.422 -49.219 -49 1 76.5 330 ASP B CA 1
ATOM 8518 C C . ASP B 1 330 ? 22.5 -50.125 -47.781 1 76.5 330 ASP B C 1
ATOM 8520 O O . ASP B 1 330 ? 22.094 -49.719 -46.688 1 76.5 330 ASP B O 1
ATOM 8524 N N . GLN B 1 331 ? 23.047 -51.25 -47.969 1 75.81 331 GLN B N 1
ATOM 8525 C CA . GLN B 1 331 ? 23.219 -52.188 -46.875 1 75.81 331 GLN B CA 1
ATOM 8526 C C . GLN B 1 331 ? 24.219 -51.656 -45.844 1 75.81 331 GLN B C 1
ATOM 8528 O O . GLN B 1 331 ? 24.016 -51.781 -44.625 1 75.81 331 GLN B O 1
ATOM 8533 N N . GLU B 1 332 ? 25.203 -51.031 -46.375 1 71.25 332 GLU B N 1
ATOM 8534 C CA . GLU B 1 332 ? 26.234 -50.469 -45.5 1 71.25 332 GLU B CA 1
ATOM 8535 C C . GLU B 1 332 ? 25.688 -49.25 -44.719 1 71.25 332 GLU B C 1
ATOM 8537 O O . GLU B 1 332 ? 26 -49.062 -43.562 1 71.25 332 GLU B O 1
ATOM 8542 N N . LEU B 1 333 ? 24.906 -48.5 -45.438 1 68.81 333 LEU B N 1
ATOM 8543 C CA . LEU B 1 333 ? 24.344 -47.281 -44.812 1 68.81 333 LEU B CA 1
ATOM 8544 C C . LEU B 1 333 ? 23.406 -47.625 -43.688 1 68.81 333 LEU B C 1
ATOM 8546 O O . LEU B 1 333 ? 23.344 -46.938 -42.688 1 68.81 333 LEU B O 1
ATOM 8550 N N . LEU B 1 334 ? 22.672 -48.594 -43.938 1 70.44 334 LEU B N 1
ATOM 8551 C CA . LEU B 1 334 ? 21.688 -48.969 -42.938 1 70.44 334 LEU B CA 1
ATOM 8552 C C . LEU B 1 334 ? 22.297 -49.875 -41.875 1 70.44 334 LEU B C 1
ATOM 8554 O O . LEU B 1 334 ? 21.609 -50.281 -40.938 1 70.44 334 LEU B O 1
ATOM 8558 N N . SER B 1 335 ? 23.719 -49.75 -41.75 1 60.25 335 SER B N 1
ATOM 8559 C CA . SER B 1 335 ? 24.562 -50.438 -40.781 1 60.25 335 SER B CA 1
ATOM 8560 C C . SER B 1 335 ? 23.969 -51.781 -40.344 1 60.25 335 SER B C 1
ATOM 8562 O O . SER B 1 335 ? 23.812 -52.031 -39.156 1 60.25 335 SER B O 1
ATOM 8564 N N . VAL B 1 336 ? 23.484 -52.469 -41.25 1 55.31 336 VAL B N 1
ATOM 8565 C CA . VAL B 1 336 ? 22.906 -53.75 -40.938 1 55.31 336 VAL B CA 1
ATOM 8566 C C . VAL B 1 336 ? 23.953 -54.656 -40.312 1 55.31 336 VAL B C 1
ATOM 8568 O O . VAL B 1 336 ? 24.844 -55.188 -41 1 55.31 336 VAL B O 1
ATOM 8571 N N . ARG B 1 337 ? 24.672 -54.125 -39.25 1 52.94 337 ARG B N 1
ATOM 8572 C CA . ARG B 1 337 ? 25.594 -55.062 -38.625 1 52.94 337 ARG B CA 1
ATOM 8573 C C . ARG B 1 337 ? 24.844 -56.188 -37.906 1 52.94 337 ARG B C 1
ATOM 8575 O O . ARG B 1 337 ? 23.859 -55.938 -37.219 1 52.94 337 ARG B O 1
ATOM 8582 N N . ILE B 1 338 ? 24.953 -57.375 -38.375 1 51.03 338 ILE B N 1
ATOM 8583 C CA . ILE B 1 338 ? 24.5 -58.625 -37.812 1 51.03 338 ILE B CA 1
ATOM 8584 C C . ILE B 1 338 ? 25 -58.781 -36.375 1 51.03 338 ILE B C 1
ATOM 8586 O O . ILE B 1 338 ? 26.109 -59.25 -36.125 1 51.03 338 ILE B O 1
ATOM 8590 N N . ARG B 1 339 ? 24.844 -57.781 -35.562 1 55.97 339 ARG B N 1
ATOM 8591 C CA . ARG B 1 339 ? 25.203 -58 -34.156 1 55.97 339 ARG B CA 1
ATOM 8592 C C . ARG B 1 339 ? 23.969 -58.188 -33.281 1 55.97 339 ARG B C 1
ATOM 8594 O O . ARG B 1 339 ? 22.938 -57.531 -33.531 1 55.97 339 ARG B O 1
ATOM 8601 N N . ASN B 1 340 ? 23.875 -59.281 -32.594 1 57.97 340 ASN B N 1
ATOM 8602 C CA . ASN B 1 340 ? 22.812 -59.562 -31.625 1 57.97 340 ASN B CA 1
ATOM 8603 C C . ASN B 1 340 ? 22.828 -58.5 -30.516 1 57.97 340 ASN B C 1
ATOM 8605 O O . ASN B 1 340 ? 23.031 -58.844 -29.344 1 57.97 340 ASN B O 1
ATOM 8609 N N . ASP B 1 341 ? 22.734 -57.25 -30.875 1 65.25 341 ASP B N 1
ATOM 8610 C CA . ASP B 1 341 ? 22.797 -56.188 -29.891 1 65.25 341 ASP B CA 1
ATOM 8611 C C . ASP B 1 341 ? 21.391 -55.688 -29.531 1 65.25 341 ASP B C 1
ATOM 8613 O O . ASP B 1 341 ? 21.25 -54.688 -28.828 1 65.25 341 ASP B O 1
ATOM 8617 N N . GLY B 1 342 ? 20.359 -56.438 -30 1 74.62 342 GLY B N 1
ATOM 8618 C CA . GLY B 1 342 ? 18.984 -56.094 -29.672 1 74.62 342 GLY B CA 1
ATOM 8619 C C . GLY B 1 342 ? 18.375 -55.094 -30.625 1 74.62 342 GLY B C 1
ATOM 8620 O O . GLY B 1 342 ? 17.188 -54.781 -30.531 1 74.62 342 GLY B O 1
ATOM 8621 N N . GLU B 1 343 ? 19.156 -54.656 -31.594 1 82 343 GLU B N 1
ATOM 8622 C CA . GLU B 1 343 ? 18.641 -53.719 -32.594 1 82 343 GLU B CA 1
ATOM 8623 C C . GLU B 1 343 ? 18.328 -54.438 -33.906 1 82 343 GLU B C 1
ATOM 8625 O O . GLU B 1 343 ? 19.094 -55.281 -34.344 1 82 343 GLU B O 1
ATOM 8630 N N . PHE B 1 344 ? 17.234 -54.125 -34.438 1 86.88 344 PHE B N 1
ATOM 8631 C CA . PHE B 1 344 ? 16.844 -54.812 -35.656 1 86.88 344 PHE B CA 1
ATOM 8632 C C . PHE B 1 344 ? 15.992 -53.906 -36.531 1 86.88 344 PHE B C 1
ATOM 8634 O O . PHE B 1 344 ? 15.383 -52.938 -36.031 1 86.88 344 PHE B O 1
ATOM 8641 N N . TRP B 1 345 ? 16 -54.188 -37.781 1 89.31 345 TRP B N 1
ATOM 8642 C CA . TRP B 1 345 ? 15.117 -53.531 -38.719 1 89.31 345 TRP B CA 1
ATOM 8643 C C . TRP B 1 345 ? 13.883 -54.375 -39.031 1 89.31 345 TRP B C 1
ATOM 8645 O O . TRP B 1 345 ? 13.93 -55.594 -38.938 1 89.31 345 TRP B O 1
ATOM 8655 N N . MET B 1 346 ? 12.867 -53.812 -39.281 1 91.88 346 MET B N 1
ATOM 8656 C CA . MET B 1 346 ? 11.664 -54.438 -39.812 1 91.88 346 MET B CA 1
ATOM 8657 C C . MET B 1 346 ? 10.898 -53.531 -40.719 1 91.88 346 MET B C 1
ATOM 8659 O O . MET B 1 346 ? 11.133 -52.312 -40.75 1 91.88 346 MET B O 1
ATOM 8663 N N . SER B 1 347 ? 10.086 -54.094 -41.562 1 92.44 347 SER B N 1
ATOM 8664 C CA . SER B 1 347 ? 9.258 -53.25 -42.406 1 92.44 347 SER B CA 1
ATOM 8665 C C . SER B 1 347 ? 8.258 -52.438 -41.562 1 92.44 347 SER B C 1
ATOM 8667 O O . SER B 1 347 ? 7.77 -52.938 -40.562 1 92.44 347 SER B O 1
ATOM 8669 N N . PHE B 1 348 ? 7.977 -51.281 -42 1 93.94 348 PHE B N 1
ATOM 8670 C CA . PHE B 1 348 ? 7.008 -50.469 -41.312 1 93.94 348 PHE B CA 1
ATOM 8671 C C . PHE B 1 348 ? 5.645 -51.125 -41.25 1 93.94 348 PHE B C 1
ATOM 8673 O O . PHE B 1 348 ? 4.91 -51 -40.281 1 93.94 348 PHE B O 1
ATOM 8680 N N . GLU B 1 349 ? 5.34 -51.844 -42.25 1 92.56 349 GLU B N 1
ATOM 8681 C CA . GLU B 1 349 ? 4.098 -52.625 -42.281 1 92.56 349 GLU B CA 1
ATOM 8682 C C . GLU B 1 349 ? 4.062 -53.688 -41.188 1 92.56 349 GLU B C 1
ATOM 8684 O O . GLU B 1 349 ? 3.045 -53.844 -40.531 1 92.56 349 GLU B O 1
ATOM 8689 N N . ASP B 1 350 ? 5.145 -54.344 -41.094 1 94.19 350 ASP B N 1
ATOM 8690 C CA . ASP B 1 350 ? 5.23 -55.344 -40.031 1 94.19 350 ASP B CA 1
ATOM 8691 C C . ASP B 1 350 ? 5.148 -54.688 -38.656 1 94.19 350 ASP B C 1
ATOM 8693 O O . ASP B 1 350 ? 4.57 -55.25 -37.75 1 94.19 350 ASP B O 1
ATOM 8697 N N . PHE B 1 351 ? 5.715 -53.594 -38.562 1 94.69 351 PHE B N 1
ATOM 8698 C CA . PHE B 1 351 ? 5.648 -52.844 -37.312 1 94.69 351 PHE B CA 1
ATOM 8699 C C . PHE B 1 351 ? 4.203 -52.531 -36.938 1 94.69 351 PHE B C 1
ATOM 8701 O O . PHE B 1 351 ? 3.781 -52.781 -35.812 1 94.69 351 PHE B O 1
ATOM 8708 N N . LEU B 1 352 ? 3.463 -52.062 -37.875 1 94.19 352 LEU B N 1
ATOM 8709 C CA . LEU B 1 352 ? 2.07 -51.688 -37.656 1 94.19 352 LEU B CA 1
ATOM 8710 C C . LEU B 1 352 ? 1.238 -52.906 -37.281 1 94.19 352 LEU B C 1
ATOM 8712 O O . LEU B 1 352 ? 0.281 -52.812 -36.5 1 94.19 352 LEU B O 1
ATOM 8716 N N . ARG B 1 353 ? 1.691 -54 -37.719 1 92.12 353 ARG B N 1
ATOM 8717 C CA . ARG B 1 353 ? 0.923 -55.219 -37.5 1 92.12 353 ARG B CA 1
ATOM 8718 C C . ARG B 1 353 ? 1.239 -55.844 -36.156 1 92.12 353 ARG B C 1
ATOM 8720 O O . ARG B 1 353 ? 0.373 -56.438 -35.531 1 92.12 353 ARG B O 1
ATOM 8727 N N . ASN B 1 354 ? 2.445 -55.656 -35.781 1 92.19 354 ASN B N 1
ATOM 8728 C CA . ASN B 1 354 ? 2.887 -56.438 -34.625 1 92.19 354 ASN B CA 1
ATOM 8729 C C . ASN B 1 354 ? 2.871 -55.625 -33.344 1 92.19 354 ASN B C 1
ATOM 8731 O O . ASN B 1 354 ? 2.764 -56.156 -32.25 1 92.19 354 ASN B O 1
ATOM 8735 N N . PHE B 1 355 ? 3.029 -54.375 -33.5 1 93.12 355 PHE B N 1
ATOM 8736 C CA . PHE B 1 355 ? 3.086 -53.562 -32.312 1 93.12 355 PHE B CA 1
ATOM 8737 C C . PHE B 1 355 ? 1.727 -52.906 -32.031 1 93.12 355 PHE B C 1
ATOM 8739 O O . PHE B 1 355 ? 0.958 -52.656 -32.938 1 93.12 355 PHE B O 1
ATOM 8746 N N . THR B 1 356 ? 1.455 -52.688 -30.797 1 90.19 356 THR B N 1
ATOM 8747 C CA . THR B 1 356 ? 0.138 -52.219 -30.359 1 90.19 356 THR B CA 1
ATOM 8748 C C . THR B 1 356 ? 0.16 -50.719 -30.062 1 90.19 356 THR B C 1
ATOM 8750 O O . THR B 1 356 ? -0.769 -50 -30.406 1 90.19 356 THR B O 1
ATOM 8753 N N . TYR B 1 357 ? 1.167 -50.312 -29.297 1 89.56 357 TYR B N 1
ATOM 8754 C CA . TYR B 1 357 ? 1.203 -48.906 -28.875 1 89.56 357 TYR B CA 1
ATOM 8755 C C . TYR B 1 357 ? 2.51 -48.25 -29.297 1 89.56 357 TYR B C 1
ATOM 8757 O O . TYR B 1 357 ? 3.553 -48.906 -29.359 1 89.56 357 TYR B O 1
ATOM 8765 N N . LEU B 1 358 ? 2.396 -46.969 -29.609 1 90.06 358 LEU B N 1
ATOM 8766 C CA . LEU B 1 358 ? 3.537 -46.094 -29.812 1 90.06 358 LEU B CA 1
ATOM 8767 C C . LEU B 1 358 ? 3.482 -44.906 -28.875 1 90.06 358 LEU B C 1
ATOM 8769 O O . LEU B 1 358 ? 2.51 -44.125 -28.875 1 90.06 358 LEU B O 1
ATOM 8773 N N . ASP B 1 359 ? 4.48 -44.812 -28.031 1 89.25 359 ASP B N 1
ATOM 8774 C CA . ASP B 1 359 ? 4.574 -43.719 -27.078 1 89.25 359 ASP B CA 1
ATOM 8775 C C . ASP B 1 359 ? 5.629 -42.719 -27.516 1 89.25 359 ASP B C 1
ATOM 8777 O O . ASP B 1 359 ? 6.758 -43.062 -27.844 1 89.25 359 ASP B O 1
ATOM 8781 N N . LEU B 1 360 ? 5.152 -41.531 -27.594 1 89.38 360 LEU B N 1
ATOM 8782 C CA . LEU B 1 360 ? 6.066 -40.438 -27.875 1 89.38 360 LEU B CA 1
ATOM 8783 C C . LEU B 1 360 ? 6.281 -39.562 -26.625 1 89.38 360 LEU B C 1
ATOM 8785 O O . LEU B 1 360 ? 5.34 -39.312 -25.859 1 89.38 360 LEU B O 1
ATOM 8789 N N . LEU B 1 361 ? 7.492 -39.188 -26.391 1 92.06 361 LEU B N 1
ATOM 8790 C CA . LEU B 1 361 ? 7.809 -38.25 -25.328 1 92.06 361 LEU B CA 1
ATOM 8791 C C . LEU B 1 361 ? 8.641 -37.094 -25.875 1 92.06 361 LEU B C 1
ATOM 8793 O O . LEU B 1 361 ? 9.836 -37.25 -26.125 1 92.06 361 LEU B O 1
ATOM 8797 N N . HIS B 1 362 ? 7.961 -36 -26 1 91.62 362 HIS B N 1
ATOM 8798 C CA . HIS B 1 362 ? 8.664 -34.781 -26.438 1 91.62 362 HIS B CA 1
ATOM 8799 C C . HIS B 1 362 ? 9.484 -34.188 -25.312 1 91.62 362 HIS B C 1
ATOM 8801 O O . HIS B 1 362 ? 8.938 -33.844 -24.25 1 91.62 362 HIS B O 1
ATOM 8807 N N . VAL B 1 363 ? 10.734 -34 -25.562 1 91.38 363 VAL B N 1
ATOM 8808 C CA . VAL B 1 363 ? 11.641 -33.5 -24.531 1 91.38 363 VAL B CA 1
ATOM 8809 C C . VAL B 1 363 ? 11.789 -31.984 -24.656 1 91.38 363 VAL B C 1
ATOM 8811 O O . VAL B 1 363 ? 12 -31.453 -25.75 1 91.38 363 VAL B O 1
ATOM 8814 N N . GLY B 1 364 ? 11.703 -31.359 -23.562 1 89 364 GLY B N 1
ATOM 8815 C CA . GLY B 1 364 ? 11.883 -29.906 -23.547 1 89 364 GLY B CA 1
ATOM 8816 C C . GLY B 1 364 ? 13.305 -29.484 -23.828 1 89 364 GLY B C 1
ATOM 8817 O O . GLY B 1 364 ? 14.242 -30.266 -23.656 1 89 364 GLY B O 1
ATOM 8818 N N . PRO B 1 365 ? 13.43 -28.219 -24.234 1 87.38 365 PRO B N 1
ATOM 8819 C CA . PRO B 1 365 ? 14.766 -27.719 -24.594 1 87.38 365 PRO B CA 1
ATOM 8820 C C . PRO B 1 365 ? 15.734 -27.766 -23.422 1 87.38 365 PRO B C 1
ATOM 8822 O O . PRO B 1 365 ? 16.922 -28.078 -23.594 1 87.38 365 PRO B O 1
ATOM 8825 N N . ASP B 1 366 ? 15.281 -27.391 -22.219 1 86.56 366 ASP B N 1
ATOM 8826 C CA . ASP B 1 366 ? 16.156 -27.406 -21.062 1 86.56 366 ASP B CA 1
ATOM 8827 C C . ASP B 1 366 ? 16.672 -28.812 -20.766 1 86.56 366 ASP B C 1
ATOM 8829 O O . ASP B 1 366 ? 17.844 -29.016 -20.453 1 86.56 366 ASP B O 1
ATOM 8833 N N . ASP B 1 367 ? 15.797 -29.719 -20.844 1 87.5 367 ASP B N 1
ATOM 8834 C CA . ASP B 1 367 ? 16.156 -31.109 -20.625 1 87.5 367 ASP B CA 1
ATOM 8835 C C . ASP B 1 367 ? 17.047 -31.625 -21.75 1 87.5 367 ASP B C 1
ATOM 8837 O O . ASP B 1 367 ? 17.953 -32.438 -21.516 1 87.5 367 ASP B O 1
ATOM 8841 N N . TRP B 1 368 ? 16.797 -31.188 -22.938 1 86.69 368 TRP B N 1
ATOM 8842 C CA . TRP B 1 368 ? 17.625 -31.547 -24.078 1 86.69 368 TRP B CA 1
ATOM 8843 C C . TRP B 1 368 ? 19.078 -31.078 -23.859 1 86.69 368 TRP B C 1
ATOM 8845 O O . TRP B 1 368 ? 20.016 -31.828 -24.141 1 86.69 368 TRP B O 1
ATOM 8855 N N . MET B 1 369 ? 19.203 -29.938 -23.312 1 86.88 369 MET B N 1
ATOM 8856 C CA . MET B 1 369 ? 20.531 -29.391 -23.062 1 86.88 369 MET B CA 1
ATOM 8857 C C . MET B 1 369 ? 21.281 -30.234 -22.047 1 86.88 369 MET B C 1
ATOM 8859 O O . MET B 1 369 ? 22.5 -30.391 -22.141 1 86.88 369 MET B O 1
ATOM 8863 N N . LEU B 1 370 ? 20.594 -30.828 -21.188 1 86.69 370 LEU B N 1
ATOM 8864 C CA . LEU B 1 370 ? 21.203 -31.578 -20.094 1 86.69 370 LEU B CA 1
ATOM 8865 C C . LEU B 1 370 ? 21.547 -33 -20.531 1 86.69 370 LEU B C 1
ATOM 8867 O O . LEU B 1 370 ? 22.328 -33.688 -19.891 1 86.69 370 LEU B O 1
ATOM 8871 N N . GLU B 1 371 ? 20.969 -33.469 -21.656 1 89.31 371 GLU B N 1
ATOM 8872 C CA . GLU B 1 371 ? 21.141 -34.844 -22.109 1 89.31 371 GLU B CA 1
ATOM 8873 C C . GLU B 1 371 ? 21.953 -34.906 -23.406 1 89.31 371 GLU B C 1
ATOM 8875 O O . GLU B 1 371 ? 21.391 -34.875 -24.5 1 89.31 371 GLU B O 1
ATOM 8880 N N . PRO B 1 372 ? 23.25 -35.188 -23.312 1 86.5 372 PRO B N 1
ATOM 8881 C CA . PRO B 1 372 ? 24.109 -35.219 -24.5 1 86.5 372 PRO B CA 1
ATOM 8882 C C . PRO B 1 372 ? 23.688 -36.25 -25.531 1 86.5 372 PRO B C 1
ATOM 8884 O O . PRO B 1 372 ? 23.891 -36.062 -26.734 1 86.5 372 PRO B O 1
ATOM 8887 N N . SER B 1 373 ? 23.078 -37.312 -25.125 1 83.19 373 SER B N 1
ATOM 8888 C CA . SER B 1 373 ? 22.672 -38.406 -26.031 1 83.19 373 SER B CA 1
ATOM 8889 C C . SER B 1 373 ? 21.609 -37.906 -27.016 1 83.19 373 SER B C 1
ATOM 8891 O O . SER B 1 373 ? 21.391 -38.531 -28.047 1 83.19 373 SER B O 1
ATOM 8893 N N . LEU B 1 374 ? 21.031 -36.781 -26.719 1 85.38 374 LEU B N 1
ATOM 8894 C CA . LEU B 1 374 ? 19.969 -36.25 -27.562 1 85.38 374 LEU B CA 1
ATOM 8895 C C . LEU B 1 374 ? 20.5 -35.125 -28.453 1 85.38 374 LEU B C 1
ATOM 8897 O O . LEU B 1 374 ? 19.766 -34.625 -29.312 1 85.38 374 LEU B O 1
ATOM 8901 N N . HIS B 1 375 ? 21.734 -34.75 -28.391 1 84.5 375 HIS B N 1
ATOM 8902 C CA . HIS B 1 375 ? 22.266 -33.594 -29.078 1 84.5 375 HIS B CA 1
ATOM 8903 C C . HIS B 1 375 ? 22.375 -33.844 -30.578 1 84.5 375 HIS B C 1
ATOM 8905 O O . HIS B 1 375 ? 22.547 -32.906 -31.359 1 84.5 375 HIS B O 1
ATOM 8911 N N . SER B 1 376 ? 22.266 -35.125 -30.906 1 78.69 376 SER B N 1
ATOM 8912 C CA . SER B 1 376 ? 22.25 -35.438 -32.344 1 78.69 376 SER B CA 1
ATOM 8913 C C . SER B 1 376 ? 20.906 -35.062 -32.969 1 78.69 376 SER B C 1
ATOM 8915 O O . SER B 1 376 ? 20.797 -34.938 -34.188 1 78.69 376 SER B O 1
ATOM 8917 N N . LYS B 1 377 ? 19.984 -34.844 -32.156 1 82.31 377 LYS B N 1
ATOM 8918 C CA . LYS B 1 377 ? 18.641 -34.469 -32.625 1 82.31 377 LYS B CA 1
ATOM 8919 C C . LYS B 1 377 ? 18.406 -32.969 -32.406 1 82.31 377 LYS B C 1
ATOM 8921 O O . LYS B 1 377 ? 19.016 -32.344 -31.531 1 82.31 377 LYS B O 1
ATOM 8926 N N . ARG B 1 378 ? 17.531 -32.406 -33.188 1 86 378 ARG B N 1
ATOM 8927 C CA . ARG B 1 378 ? 17.219 -30.969 -33.062 1 86 378 ARG B CA 1
ATOM 8928 C C . ARG B 1 378 ? 16.297 -30.719 -31.875 1 86 378 ARG B C 1
ATOM 8930 O O . ARG B 1 378 ? 15.344 -31.469 -31.641 1 86 378 ARG B O 1
ATOM 8937 N N . PRO B 1 379 ? 16.609 -29.719 -31.156 1 87.88 379 PRO B N 1
ATOM 8938 C CA . PRO B 1 379 ? 15.789 -29.422 -29.984 1 87.88 379 PRO B CA 1
ATOM 8939 C C . PRO B 1 379 ? 14.477 -28.734 -30.344 1 87.88 379 PRO B C 1
ATOM 8941 O O . PRO B 1 379 ? 14.391 -28.062 -31.375 1 87.88 379 PRO B O 1
ATOM 8944 N N . TRP B 1 380 ? 13.492 -28.953 -29.562 1 87.38 380 TRP B N 1
ATOM 8945 C CA . TRP B 1 380 ? 12.258 -28.172 -29.625 1 87.38 380 TRP B CA 1
ATOM 8946 C C . TRP B 1 380 ? 12.453 -26.797 -29 1 87.38 380 TRP B C 1
ATOM 8948 O O . TRP B 1 380 ? 13.336 -26.609 -28.172 1 87.38 380 TRP B O 1
ATOM 8958 N N . ARG B 1 381 ? 11.688 -25.859 -29.484 1 87.88 381 ARG B N 1
ATOM 8959 C CA . ARG B 1 381 ? 11.43 -24.641 -28.719 1 87.88 381 ARG B CA 1
ATOM 8960 C C . ARG B 1 381 ? 10.164 -24.781 -27.875 1 87.88 381 ARG B C 1
ATOM 8962 O O . ARG B 1 381 ? 9.18 -25.375 -28.328 1 87.88 381 ARG B O 1
ATOM 8969 N N . ALA B 1 382 ? 10.273 -24.328 -26.688 1 90.38 382 ALA B N 1
ATOM 8970 C CA . ALA B 1 382 ? 9.109 -24.594 -25.844 1 90.38 382 ALA B CA 1
ATOM 8971 C C . ALA B 1 382 ? 8.789 -23.406 -24.938 1 90.38 382 ALA B C 1
ATOM 8973 O O . ALA B 1 382 ? 9.688 -22.641 -24.562 1 90.38 382 ALA B O 1
ATOM 8974 N N . VAL B 1 383 ? 7.508 -23.172 -24.734 1 91.06 383 VAL B N 1
ATOM 8975 C CA . VAL B 1 383 ? 7.008 -22.219 -23.734 1 91.06 383 VAL B CA 1
ATOM 8976 C C . VAL B 1 383 ? 6.121 -22.953 -22.734 1 91.06 383 VAL B C 1
ATOM 8978 O O . VAL B 1 383 ? 5.34 -23.828 -23.094 1 91.06 383 VAL B O 1
ATOM 8981 N N . LEU B 1 384 ? 6.375 -22.688 -21.5 1 92.88 384 LEU B N 1
ATOM 8982 C CA . LEU B 1 384 ? 5.59 -23.266 -20.406 1 92.88 384 LEU B CA 1
ATOM 8983 C C . LEU B 1 384 ? 4.883 -22.172 -19.609 1 92.88 384 LEU B C 1
ATOM 8985 O O . LEU B 1 384 ? 5.492 -21.156 -19.266 1 92.88 384 LEU B O 1
ATOM 8989 N N . ALA B 1 385 ? 3.59 -22.328 -19.438 1 94.06 385 ALA B N 1
ATOM 8990 C CA . ALA B 1 385 ? 2.809 -21.375 -18.656 1 94.06 385 ALA B CA 1
ATOM 8991 C C . ALA B 1 385 ? 2.002 -22.094 -17.578 1 94.06 385 ALA B C 1
ATOM 8993 O O . ALA B 1 385 ? 1.161 -22.953 -17.875 1 94.06 385 ALA B O 1
ATOM 8994 N N . ARG B 1 386 ? 2.281 -21.781 -16.328 1 93.94 386 ARG B N 1
ATOM 8995 C CA . ARG B 1 386 ? 1.476 -22.25 -15.203 1 93.94 386 ARG B CA 1
ATOM 8996 C C . ARG B 1 386 ? 0.363 -21.266 -14.867 1 93.94 386 ARG B C 1
ATOM 8998 O O . ARG B 1 386 ? 0.633 -20.109 -14.539 1 93.94 386 ARG B O 1
ATOM 9005 N N . ARG B 1 387 ? -0.827 -21.734 -15.008 1 94.5 387 ARG B N 1
ATOM 9006 C CA . ARG B 1 387 ? -1.954 -20.828 -14.781 1 94.5 387 ARG B CA 1
ATOM 9007 C C . ARG B 1 387 ? -3.07 -21.547 -14.023 1 94.5 387 ARG B C 1
ATOM 9009 O O . ARG B 1 387 ? -2.949 -22.719 -13.688 1 94.5 387 ARG B O 1
ATOM 9016 N N . ARG B 1 388 ? -4.082 -20.812 -13.633 1 94 388 ARG B N 1
ATOM 9017 C CA . ARG B 1 388 ? -5.27 -21.312 -12.945 1 94 388 ARG B CA 1
ATOM 9018 C C . ARG B 1 388 ? -6.539 -20.719 -13.547 1 94 388 ARG B C 1
ATOM 9020 O O . ARG B 1 388 ? -6.586 -19.531 -13.867 1 94 388 ARG B O 1
ATOM 9027 N N . TRP B 1 389 ? -7.465 -21.625 -13.844 1 95.38 389 TRP B N 1
ATOM 9028 C CA . TRP B 1 389 ? -8.797 -21.125 -14.156 1 95.38 389 TRP B CA 1
ATOM 9029 C C . TRP B 1 389 ? -9.539 -20.719 -12.891 1 95.38 389 TRP B C 1
ATOM 9031 O O . TRP B 1 389 ? -9.633 -21.5 -11.938 1 95.38 389 TRP B O 1
ATOM 9041 N N . ARG B 1 390 ? -10.047 -19.516 -12.891 1 94.06 390 ARG B N 1
ATOM 9042 C CA . ARG B 1 390 ? -10.781 -19.016 -11.734 1 94.06 390 ARG B CA 1
ATOM 9043 C C . ARG B 1 390 ? -12.203 -18.609 -12.117 1 94.06 390 ARG B C 1
ATOM 9045 O O . ARG B 1 390 ? -12.422 -18.031 -13.18 1 94.06 390 ARG B O 1
ATOM 9052 N N . VAL B 1 391 ? -13.047 -18.922 -11.266 1 93.38 391 VAL B N 1
ATOM 9053 C CA . VAL B 1 391 ? -14.453 -18.625 -11.469 1 93.38 391 VAL B CA 1
ATOM 9054 C C . VAL B 1 391 ? -14.656 -17.125 -11.594 1 93.38 391 VAL B C 1
ATOM 9056 O O . VAL B 1 391 ? -14.109 -16.344 -10.797 1 93.38 391 VAL B O 1
ATOM 9059 N N . GLY B 1 392 ? -15.398 -16.719 -12.617 1 94.19 392 GLY B N 1
ATOM 9060 C CA . GLY B 1 392 ? -15.773 -15.328 -12.789 1 94.19 392 GLY B CA 1
ATOM 9061 C C . GLY B 1 392 ? -14.664 -14.484 -13.391 1 94.19 392 GLY B C 1
ATOM 9062 O O . GLY B 1 392 ? -14.836 -13.281 -13.602 1 94.19 392 GLY B O 1
ATOM 9063 N N . PHE B 1 393 ? -13.578 -15.062 -13.688 1 96.25 393 PHE B N 1
ATOM 9064 C CA . PHE B 1 393 ? -12.43 -14.328 -14.211 1 96.25 393 PHE B CA 1
ATOM 9065 C C . PHE B 1 393 ? -12.016 -14.875 -15.57 1 96.25 393 PHE B C 1
ATOM 9067 O O . PHE B 1 393 ? -12.445 -14.359 -16.609 1 96.25 393 PHE B O 1
ATOM 9074 N N . ASN B 1 394 ? -11.352 -16 -15.617 1 96.88 394 ASN B N 1
ATOM 9075 C CA . ASN B 1 394 ? -10.797 -16.484 -16.875 1 96.88 394 ASN B CA 1
ATOM 9076 C C . ASN B 1 394 ? -11.266 -17.906 -17.188 1 96.88 394 ASN B C 1
ATOM 9078 O O . ASN B 1 394 ? -10.648 -18.609 -17.984 1 96.88 394 ASN B O 1
ATOM 9082 N N . ALA B 1 395 ? -12.266 -18.391 -16.469 1 96.69 395 ALA B N 1
ATOM 9083 C CA . ALA B 1 395 ? -12.898 -19.672 -16.766 1 96.69 395 ALA B CA 1
ATOM 9084 C C . ALA B 1 395 ? -14.133 -19.484 -17.641 1 96.69 395 ALA B C 1
ATOM 9086 O O . ALA B 1 395 ? -15.258 -19.734 -17.203 1 96.69 395 ALA B O 1
ATOM 9087 N N . GLY B 1 396 ? -13.852 -19.188 -18.859 1 96.31 396 GLY B N 1
ATOM 9088 C CA . GLY B 1 396 ? -14.922 -18.781 -19.75 1 96.31 396 GLY B CA 1
ATOM 9089 C C . GLY B 1 396 ? -15.625 -19.938 -20.422 1 96.31 396 GLY B C 1
ATOM 9090 O O . GLY B 1 396 ? -16.672 -19.766 -21.047 1 96.31 396 GLY B O 1
ATOM 9091 N N . GLY B 1 397 ? -15.102 -21.109 -20.359 1 95.62 397 GLY B N 1
ATOM 9092 C CA . GLY B 1 397 ? -15.734 -22.25 -20.984 1 95.62 397 GLY B CA 1
ATOM 9093 C C . GLY B 1 397 ? -15.305 -22.469 -22.422 1 95.62 397 GLY B C 1
ATOM 9094 O O . GLY B 1 397 ? -14.547 -21.656 -22.969 1 95.62 397 GLY B O 1
ATOM 9095 N N . GLY B 1 398 ? -15.75 -23.562 -22.984 1 94 398 GLY B N 1
ATOM 9096 C CA . GLY B 1 398 ? -15.398 -23.922 -24.344 1 94 398 GLY B CA 1
ATOM 9097 C C . GLY B 1 398 ? -16.219 -23.188 -25.391 1 94 398 GLY B C 1
ATOM 9098 O O . GLY B 1 398 ? -16.891 -22.203 -25.078 1 94 398 GLY B O 1
ATOM 9099 N N . PRO B 1 399 ? -16.172 -23.641 -26.609 1 91.31 399 PRO B N 1
ATOM 9100 C CA . PRO B 1 399 ? -16.844 -22.969 -27.734 1 91.31 399 PRO B CA 1
ATOM 9101 C C . PRO B 1 399 ? -18.359 -22.922 -27.594 1 91.31 399 PRO B C 1
ATOM 9103 O O . PRO B 1 399 ? -19.016 -22.094 -28.219 1 91.31 399 PRO B O 1
ATOM 9106 N N . GLN B 1 400 ? -18.891 -23.797 -26.781 1 91.69 400 GLN B N 1
ATOM 9107 C CA . GLN B 1 400 ? -20.328 -23.797 -26.562 1 91.69 400 GLN B CA 1
ATOM 9108 C C . GLN B 1 400 ? -20.75 -22.594 -25.734 1 91.69 400 GLN B C 1
ATOM 9110 O O . GLN B 1 400 ? -21.922 -22.203 -25.75 1 91.69 400 GLN B O 1
ATOM 9115 N N . CYS B 1 401 ? -19.859 -22.109 -24.953 1 94.5 401 CYS B N 1
ATOM 9116 C CA . CYS B 1 401 ? -20.109 -20.922 -24.156 1 94.5 401 CYS B CA 1
ATOM 9117 C C . CYS B 1 401 ? -19.625 -19.672 -24.875 1 94.5 401 CYS B C 1
ATOM 9119 O O . CYS B 1 401 ? -18.766 -18.938 -24.375 1 94.5 401 CYS B O 1
ATOM 9121 N N . LYS B 1 402 ? -20.203 -19.297 -25.953 1 93.94 402 LYS B N 1
ATOM 9122 C CA . LYS B 1 402 ? -19.703 -18.281 -26.875 1 93.94 402 LYS B CA 1
ATOM 9123 C C . LYS B 1 402 ? -19.562 -16.922 -26.172 1 93.94 402 LYS B C 1
ATOM 9125 O O . LYS B 1 402 ? -18.672 -16.141 -26.484 1 93.94 402 LYS B O 1
ATOM 9130 N N . ASP B 1 403 ? -20.422 -16.625 -25.203 1 93.56 403 ASP B N 1
ATOM 9131 C CA . ASP B 1 403 ? -20.438 -15.312 -24.562 1 93.56 403 ASP B CA 1
ATOM 9132 C C . ASP B 1 403 ? -19.219 -15.133 -23.656 1 93.56 403 ASP B C 1
ATOM 9134 O O . ASP B 1 403 ? -18.797 -14.008 -23.391 1 93.56 403 ASP B O 1
ATOM 9138 N N . THR B 1 404 ? -18.688 -16.234 -23.141 1 96 404 THR B N 1
ATOM 9139 C CA . THR B 1 404 ? -17.625 -16.109 -22.141 1 96 404 THR B CA 1
ATOM 9140 C C . THR B 1 404 ? -16.344 -16.797 -22.625 1 96 404 THR B C 1
ATOM 9142 O O . THR B 1 404 ? -15.312 -16.719 -21.969 1 96 404 THR B O 1
ATOM 9145 N N . THR B 1 405 ? -16.312 -17.391 -23.781 1 96.12 405 THR B N 1
ATOM 9146 C CA . THR B 1 405 ? -15.18 -18.141 -24.297 1 96.12 405 THR B CA 1
ATOM 9147 C C . THR B 1 405 ? -13.945 -17.25 -24.406 1 96.12 405 THR B C 1
ATOM 9149 O O . THR B 1 405 ? -12.836 -17.688 -24.109 1 96.12 405 THR B O 1
ATOM 9152 N N . ALA B 1 406 ? -14.164 -16.031 -24.766 1 96.19 406 ALA B N 1
ATOM 9153 C CA . ALA B 1 406 ? -13.07 -15.102 -25.016 1 96.19 406 ALA B CA 1
ATOM 9154 C C . ALA B 1 406 ? -12.352 -14.727 -23.719 1 96.19 406 ALA B C 1
ATOM 9156 O O . ALA B 1 406 ? -11.258 -14.172 -23.75 1 96.19 406 ALA B O 1
ATOM 9157 N N . MET B 1 407 ? -12.969 -15.055 -22.547 1 96.81 407 MET B N 1
ATOM 9158 C CA . MET B 1 407 ? -12.383 -14.68 -21.266 1 96.81 407 MET B CA 1
ATOM 9159 C C . MET B 1 407 ? -11.297 -15.664 -20.844 1 96.81 407 MET B C 1
ATOM 9161 O O . MET B 1 407 ? -10.516 -15.391 -19.938 1 96.81 407 MET B O 1
ATOM 9165 N N . ASN B 1 408 ? -11.195 -16.781 -21.531 1 97.31 408 ASN B N 1
ATOM 9166 C CA . ASN B 1 408 ? -10.141 -17.734 -21.25 1 97.31 408 ASN B CA 1
ATOM 9167 C C . ASN B 1 408 ? -8.758 -17.156 -21.531 1 97.31 408 ASN B C 1
ATOM 9169 O O . ASN B 1 408 ? -8.625 -16.203 -22.297 1 97.31 408 ASN B O 1
ATOM 9173 N N . PRO B 1 409 ? -7.695 -17.719 -20.859 1 96.88 409 PRO B N 1
ATOM 9174 C CA . PRO B 1 409 ? -6.348 -17.25 -21.188 1 96.88 409 PRO B CA 1
ATOM 9175 C C . PRO B 1 409 ? -6.012 -17.406 -22.672 1 96.88 409 PRO B C 1
ATOM 9177 O O . PRO B 1 409 ? -6.391 -18.406 -23.297 1 96.88 409 PRO B O 1
ATOM 9180 N N . GLN B 1 410 ? -5.383 -16.453 -23.219 1 97.44 410 GLN B N 1
ATOM 9181 C CA . GLN B 1 410 ? -5.047 -16.453 -24.641 1 97.44 410 GLN B CA 1
ATOM 9182 C C . GLN B 1 410 ? -3.535 -16.406 -24.844 1 97.44 410 GLN B C 1
ATOM 9184 O O . GLN B 1 410 ? -2.844 -15.57 -24.266 1 97.44 410 GLN B O 1
ATOM 9189 N N . PHE B 1 411 ? -3.062 -17.281 -25.609 1 96.44 411 PHE B N 1
ATOM 9190 C CA . PHE B 1 411 ? -1.643 -17.344 -25.938 1 96.44 411 PHE B CA 1
ATOM 9191 C C . PHE B 1 411 ? -1.424 -17.141 -27.438 1 96.44 411 PHE B C 1
ATOM 9193 O O . PHE B 1 411 ? -1.883 -17.938 -28.25 1 96.44 411 PHE B O 1
ATOM 9200 N N . ARG B 1 412 ? -0.697 -16.109 -27.75 1 95.5 412 ARG B N 1
ATOM 9201 C CA . ARG B 1 412 ? -0.423 -15.781 -29.141 1 95.5 412 ARG B CA 1
ATOM 9202 C C . ARG B 1 412 ? 0.828 -16.5 -29.641 1 95.5 412 ARG B C 1
ATOM 9204 O O . ARG B 1 412 ? 1.82 -16.594 -28.906 1 95.5 412 ARG B O 1
ATOM 9211 N N . VAL B 1 413 ? 0.722 -17.094 -30.766 1 92.44 413 VAL B N 1
ATOM 9212 C CA . VAL B 1 413 ? 1.832 -17.766 -31.438 1 92.44 413 VAL B CA 1
ATOM 9213 C C . VAL B 1 413 ? 2.096 -17.094 -32.781 1 92.44 413 VAL B C 1
ATOM 9215 O O . VAL B 1 413 ? 1.253 -17.156 -33.688 1 92.44 413 VAL B O 1
ATOM 9218 N N . HIS B 1 414 ? 3.254 -16.5 -32.844 1 92.31 414 HIS B N 1
ATOM 9219 C CA . HIS B 1 414 ? 3.662 -15.891 -34.094 1 92.31 414 HIS B CA 1
ATOM 9220 C C . HIS B 1 414 ? 4.684 -16.766 -34.844 1 92.31 414 HIS B C 1
ATOM 9222 O O . HIS B 1 414 ? 5.773 -17 -34.312 1 92.31 414 HIS B O 1
ATOM 9228 N N . ILE B 1 415 ? 4.297 -17.219 -35.969 1 88.94 415 ILE B N 1
ATOM 9229 C CA . ILE B 1 415 ? 5.188 -18.031 -36.812 1 88.94 415 ILE B CA 1
ATOM 9230 C C . ILE B 1 415 ? 5.723 -17.172 -37.938 1 88.94 415 ILE B C 1
ATOM 9232 O O . ILE B 1 415 ? 4.953 -16.688 -38.781 1 88.94 415 ILE B O 1
ATOM 9236 N N . ALA B 1 416 ? 7.059 -16.938 -37.938 1 85.12 416 ALA B N 1
ATOM 9237 C CA . ALA B 1 416 ? 7.703 -16.062 -38.938 1 85.12 416 ALA B CA 1
ATOM 9238 C C . ALA B 1 416 ? 7.629 -16.672 -40.344 1 85.12 416 ALA B C 1
ATOM 9240 O O . ALA B 1 416 ? 7.625 -17.906 -40.469 1 85.12 416 ALA B O 1
ATOM 9241 N N . LYS B 1 417 ? 7.527 -15.75 -41.312 1 75.81 417 LYS B N 1
ATOM 9242 C CA . LYS B 1 417 ? 7.488 -16.156 -42.719 1 75.81 417 LYS B CA 1
ATOM 9243 C C . LYS B 1 417 ? 8.883 -16.516 -43.219 1 75.81 417 LYS B C 1
ATOM 9245 O O . LYS B 1 417 ? 9.633 -15.641 -43.656 1 75.81 417 LYS B O 1
ATOM 9250 N N . ASN B 1 418 ? 9.617 -17.172 -42.375 1 63.12 418 ASN B N 1
ATOM 9251 C CA . ASN B 1 418 ? 10.914 -17.5 -42.969 1 63.12 418 ASN B CA 1
ATOM 9252 C C . ASN B 1 418 ? 10.82 -18.719 -43.875 1 63.12 418 ASN B C 1
ATOM 9254 O O . ASN B 1 418 ? 10.82 -19.859 -43.406 1 63.12 418 ASN B O 1
ATOM 9258 N N . GLY B 1 419 ? 10.805 -18.609 -45.094 1 56.56 419 GLY B N 1
ATOM 9259 C CA . GLY B 1 419 ? 10.68 -19.672 -46.094 1 56.56 419 GLY B CA 1
ATOM 9260 C C . GLY B 1 419 ? 9.438 -20.516 -45.906 1 56.56 419 GLY B C 1
ATOM 9261 O O . GLY B 1 419 ? 8.742 -20.406 -44.875 1 56.56 419 GLY B O 1
ATOM 9262 N N . ALA B 1 420 ? 8.898 -21.312 -47 1 53.34 420 ALA B N 1
ATOM 9263 C CA . ALA B 1 420 ? 7.664 -22.047 -47.25 1 53.34 420 ALA B CA 1
ATOM 9264 C C . ALA B 1 420 ? 7.422 -23.109 -46.188 1 53.34 420 ALA B C 1
ATOM 9266 O O . ALA B 1 420 ? 6.559 -23.984 -46.344 1 53.34 420 ALA B O 1
ATOM 9267 N N . LYS B 1 421 ? 8.055 -23.125 -44.906 1 65 421 LYS B N 1
ATOM 9268 C CA . LYS B 1 421 ? 7.965 -24.391 -44.188 1 65 421 LYS B CA 1
ATOM 9269 C C . LYS B 1 421 ? 6.93 -24.312 -43.062 1 65 421 LYS B C 1
ATOM 9271 O O . LYS B 1 421 ? 6.82 -23.281 -42.375 1 65 421 LYS B O 1
ATOM 9276 N N . LYS B 1 422 ? 6 -25.188 -43.125 1 78.38 422 LYS B N 1
ATOM 9277 C CA . LYS B 1 422 ? 5.02 -25.438 -42.062 1 78.38 422 LYS B CA 1
ATOM 9278 C C . LYS B 1 422 ? 5.703 -25.672 -40.719 1 78.38 422 LYS B C 1
ATOM 9280 O O . LYS B 1 422 ? 6.828 -26.172 -40.656 1 78.38 422 LYS B O 1
ATOM 9285 N N . CYS B 1 423 ? 5.203 -25.016 -39.719 1 84.38 423 CYS B N 1
ATOM 9286 C CA . CYS B 1 423 ? 5.715 -25.172 -38.375 1 84.38 423 CYS B CA 1
ATOM 9287 C C . CYS B 1 423 ? 4.949 -26.25 -37.594 1 84.38 423 CYS B C 1
ATOM 9289 O O . CYS B 1 423 ? 3.717 -26.234 -37.594 1 84.38 423 CYS B O 1
ATOM 9291 N N . HIS B 1 424 ? 5.68 -27.234 -37.188 1 82.94 424 HIS B N 1
ATOM 9292 C CA . HIS B 1 424 ? 5.074 -28.234 -36.312 1 82.94 424 HIS B CA 1
ATOM 9293 C C . HIS B 1 424 ? 4.926 -27.719 -34.906 1 82.94 424 HIS B C 1
ATOM 9295 O O . HIS B 1 424 ? 5.879 -27.188 -34.312 1 82.94 424 HIS B O 1
ATOM 9301 N N . VAL B 1 425 ? 3.705 -27.797 -34.406 1 88 425 VAL B N 1
ATOM 9302 C CA . VAL B 1 425 ? 3.41 -27.266 -33.094 1 88 425 VAL B CA 1
ATOM 9303 C C . VAL B 1 425 ? 2.77 -28.359 -32.25 1 88 425 VAL B C 1
ATOM 9305 O O . VAL B 1 425 ? 1.835 -29.031 -32.688 1 88 425 VAL B O 1
ATOM 9308 N N . VAL B 1 426 ? 3.314 -28.625 -31.094 1 88.88 426 VAL B N 1
ATOM 9309 C CA . VAL B 1 426 ? 2.717 -29.516 -30.109 1 88.88 426 VAL B CA 1
ATOM 9310 C C . VAL B 1 426 ? 2.164 -28.719 -28.938 1 88.88 426 VAL B C 1
ATOM 9312 O O . VAL B 1 426 ? 2.891 -27.938 -28.312 1 88.88 426 VAL B O 1
ATOM 9315 N N . VAL B 1 427 ? 0.917 -28.844 -28.656 1 93 427 VAL B N 1
ATOM 9316 C CA . VAL B 1 427 ? 0.284 -28.156 -27.547 1 93 427 VAL B CA 1
ATOM 9317 C C . VAL B 1 427 ? -0.168 -29.172 -26.5 1 93 427 VAL B C 1
ATOM 9319 O O . VAL B 1 427 ? -0.835 -30.156 -26.828 1 93 427 VAL B O 1
ATOM 9322 N N . SER B 1 428 ? 0.273 -28.938 -25.312 1 94.25 428 SER B N 1
ATOM 9323 C CA . SER B 1 428 ? -0.098 -29.812 -24.203 1 94.25 428 SER B CA 1
ATOM 9324 C C . SER B 1 428 ? -0.734 -29.016 -23.062 1 94.25 428 SER B C 1
ATOM 9326 O O . SER B 1 428 ? -0.25 -27.938 -22.703 1 94.25 428 SER B O 1
ATOM 9328 N N . ILE B 1 429 ? -1.847 -29.469 -22.578 1 94.81 429 ILE B N 1
ATOM 9329 C CA . ILE B 1 429 ? -2.496 -28.891 -21.406 1 94.81 429 ILE B CA 1
ATOM 9330 C C . ILE B 1 429 ? -2.605 -29.953 -20.312 1 94.81 429 ILE B C 1
ATOM 9332 O O . ILE B 1 429 ? -3.289 -30.969 -20.484 1 94.81 429 ILE B O 1
ATOM 9336 N N . LEU B 1 430 ? -1.949 -29.734 -19.266 1 94.81 430 LEU B N 1
ATOM 9337 C CA . LEU B 1 430 ? -1.958 -30.625 -18.109 1 94.81 430 LEU B CA 1
ATOM 9338 C C . LEU B 1 430 ? -2.738 -30 -16.953 1 94.81 430 LEU B C 1
ATOM 9340 O O . LEU B 1 430 ? -2.434 -28.875 -16.531 1 94.81 430 LEU B O 1
ATOM 9344 N N . GLN B 1 431 ? -3.781 -30.625 -16.516 1 94.25 431 GLN B N 1
ATOM 9345 C CA . GLN B 1 431 ? -4.504 -30.109 -15.359 1 94.25 431 GLN B CA 1
ATOM 9346 C C . GLN B 1 431 ? -3.969 -30.703 -14.062 1 94.25 431 GLN B C 1
ATOM 9348 O O . GLN B 1 431 ? -3.363 -31.781 -14.07 1 94.25 431 GLN B O 1
ATOM 9353 N N . TYR B 1 432 ? -4.152 -29.969 -13.07 1 91.5 432 TYR B N 1
ATOM 9354 C CA . TYR B 1 432 ? -3.699 -30.469 -11.773 1 91.5 432 TYR B CA 1
ATOM 9355 C C . TYR B 1 432 ? -4.352 -31.797 -11.438 1 91.5 432 TYR B C 1
ATOM 9357 O O . TYR B 1 432 ? -5.539 -32 -11.703 1 91.5 432 TYR B O 1
ATOM 9365 N N . TYR B 1 433 ? -3.551 -32.719 -10.945 1 87.44 433 TYR B N 1
ATOM 9366 C CA . TYR B 1 433 ? -4.012 -34.062 -10.656 1 87.44 433 TYR B CA 1
ATOM 9367 C C . TYR B 1 433 ? -3.465 -34.562 -9.32 1 87.44 433 TYR B C 1
ATOM 9369 O O . TYR B 1 433 ? -2.438 -34.062 -8.844 1 87.44 433 TYR B O 1
ATOM 9377 N N . THR B 1 434 ? -4.211 -35.375 -8.688 1 82.94 434 THR B N 1
ATOM 9378 C CA . THR B 1 434 ? -3.762 -36 -7.461 1 82.94 434 THR B CA 1
ATOM 9379 C C . THR B 1 434 ? -3.273 -37.438 -7.738 1 82.94 434 THR B C 1
ATOM 9381 O O . THR B 1 434 ? -3.746 -38.094 -8.672 1 82.94 434 THR B O 1
ATOM 9384 N N . LEU B 1 435 ? -2.154 -37.656 -6.891 1 79.25 435 LEU B N 1
ATOM 9385 C CA . LEU B 1 435 ? -1.581 -38.969 -7.023 1 79.25 435 LEU B CA 1
ATOM 9386 C C . LEU B 1 435 ? -2.186 -39.938 -6 1 79.25 435 LEU B C 1
ATOM 9388 O O . LEU B 1 435 ? -2.619 -39.5 -4.93 1 79.25 435 LEU B O 1
ATOM 9392 N N . GLY B 1 436 ? -2.439 -41.156 -6.297 1 64.31 436 GLY B N 1
ATOM 9393 C CA . GLY B 1 436 ? -2.936 -42.125 -5.34 1 64.31 436 GLY B CA 1
ATOM 9394 C C . GLY B 1 436 ? -4.289 -42.688 -5.719 1 64.31 436 GLY B C 1
ATOM 9395 O O . GLY B 1 436 ? -4.766 -42.5 -6.836 1 64.31 436 GLY B O 1
ATOM 9396 N N . PRO B 1 437 ? -4.781 -43.438 -4.648 1 56.88 437 PRO B N 1
ATOM 9397 C CA . PRO B 1 437 ? -6.059 -44.094 -4.957 1 56.88 437 PRO B CA 1
ATOM 9398 C C . PRO B 1 437 ? -7.168 -43.094 -5.266 1 56.88 437 PRO B C 1
ATOM 9400 O O . PRO B 1 437 ? -7.305 -42.094 -4.57 1 56.88 437 PRO B O 1
ATOM 9403 N N . GLN B 1 438 ? -7.41 -42.938 -6.441 1 53.5 438 GLN B N 1
ATOM 9404 C CA . GLN B 1 438 ? -8.586 -42.125 -6.723 1 53.5 438 GLN B CA 1
ATOM 9405 C C . GLN B 1 438 ? -9.828 -42.688 -6.039 1 53.5 438 GLN B C 1
ATOM 9407 O O . GLN B 1 438 ? -10.406 -43.656 -6.504 1 53.5 438 GLN B O 1
ATOM 9412 N N . ASN B 1 439 ? -9.703 -42.719 -4.68 1 49.94 439 ASN B N 1
ATOM 9413 C CA . ASN B 1 439 ? -10.969 -43.125 -4.082 1 49.94 439 ASN B CA 1
ATOM 9414 C C . ASN B 1 439 ? -12.109 -42.188 -4.461 1 49.94 439 ASN B C 1
ATOM 9416 O O . ASN B 1 439 ? -11.867 -41.031 -4.832 1 49.94 439 ASN B O 1
ATOM 9420 N N . ALA B 1 440 ? -13.211 -42.969 -4.633 1 52.53 440 ALA B N 1
ATOM 9421 C CA . ALA B 1 440 ? -14.43 -42.281 -5.039 1 52.53 440 ALA B CA 1
ATOM 9422 C C . ALA B 1 440 ? -14.539 -40.938 -4.34 1 52.53 440 ALA B C 1
ATOM 9424 O O . ALA B 1 440 ? -14.945 -39.938 -4.953 1 52.53 440 ALA B O 1
ATOM 9425 N N . GLU B 1 441 ? -14.016 -40.938 -3.115 1 51.72 441 GLU B N 1
ATOM 9426 C CA . GLU B 1 441 ? -14.164 -39.719 -2.338 1 51.72 441 GLU B CA 1
ATOM 9427 C C . GLU B 1 441 ? -13.18 -38.656 -2.793 1 51.72 441 GLU B C 1
ATOM 9429 O O . GLU B 1 441 ? -13.523 -37.469 -2.881 1 51.72 441 GLU B O 1
ATOM 9434 N N . GLN B 1 442 ? -12 -39.156 -3.061 1 56.16 442 GLN B N 1
ATOM 9435 C CA . GLN B 1 442 ? -10.984 -38.219 -3.498 1 56.16 442 GLN B CA 1
ATOM 9436 C C . GLN B 1 442 ? -11.258 -37.719 -4.918 1 56.16 442 GLN B C 1
ATOM 9438 O O . GLN B 1 442 ? -11.039 -36.531 -5.23 1 56.16 442 GLN B O 1
ATOM 9443 N N . THR B 1 443 ? -11.688 -38.719 -5.68 1 57.59 443 THR B N 1
ATOM 9444 C CA . THR B 1 443 ? -12.047 -38.344 -7.035 1 57.59 443 THR B CA 1
ATOM 9445 C C . THR B 1 443 ? -13.211 -37.344 -7.023 1 57.59 443 THR B C 1
ATOM 9447 O O . THR B 1 443 ? -13.305 -36.469 -7.891 1 57.59 443 THR B O 1
ATOM 9450 N N . LYS B 1 444 ? -14.055 -37.656 -6.109 1 57.56 444 LYS B N 1
ATOM 9451 C CA . LYS B 1 444 ? -15.195 -36.781 -6.004 1 57.56 444 LYS B CA 1
ATOM 9452 C C . LYS B 1 444 ? -14.766 -35.375 -5.555 1 57.56 444 LYS B C 1
ATOM 9454 O O . LYS B 1 444 ? -15.359 -34.375 -5.961 1 57.56 444 LYS B O 1
ATOM 9459 N N . LYS B 1 445 ? -13.742 -35.406 -4.781 1 59.72 445 LYS B N 1
ATOM 9460 C CA . LYS B 1 445 ? -13.312 -34.156 -4.188 1 59.72 445 LYS B CA 1
ATOM 9461 C C . LYS B 1 445 ? -12.5 -33.312 -5.18 1 59.72 445 LYS B C 1
ATOM 9463 O O . LYS B 1 445 ? -12.594 -32.094 -5.191 1 59.72 445 LYS B O 1
ATOM 9468 N N . SER B 1 446 ? -11.734 -34 -5.926 1 63.75 446 SER B N 1
ATOM 9469 C CA . SER B 1 446 ? -10.945 -33.281 -6.922 1 63.75 446 SER B CA 1
ATOM 9470 C C . SER B 1 446 ? -11.008 -34 -8.281 1 63.75 446 SER B C 1
ATOM 9472 O O . SER B 1 446 ? -10 -34.531 -8.75 1 63.75 446 SER B O 1
ATOM 9474 N N . PRO B 1 447 ? -12.242 -33.812 -8.852 1 76.62 447 PRO B N 1
ATOM 9475 C CA . PRO B 1 447 ? -12.398 -34.469 -10.141 1 76.62 447 PRO B CA 1
ATOM 9476 C C . PRO B 1 447 ? -11.641 -33.781 -11.266 1 76.62 447 PRO B C 1
ATOM 9478 O O . PRO B 1 447 ? -11.453 -32.562 -11.227 1 76.62 447 PRO B O 1
ATOM 9481 N N . LEU B 1 448 ? -11.039 -34.688 -12.102 1 88.5 448 LEU B N 1
ATOM 9482 C CA . LEU B 1 448 ? -10.5 -34.125 -13.336 1 88.5 448 LEU B CA 1
ATOM 9483 C C . LEU B 1 448 ? -11.609 -33.531 -14.188 1 88.5 448 LEU B C 1
ATOM 9485 O O . LEU B 1 448 ? -12.719 -34.062 -14.242 1 88.5 448 LEU B O 1
ATOM 9489 N N . LEU B 1 449 ? -11.352 -32.438 -14.797 1 92.38 449 LEU B N 1
ATOM 9490 C CA . LEU B 1 449 ? -12.328 -31.719 -15.609 1 92.38 449 LEU B CA 1
ATOM 9491 C C . LEU B 1 449 ? -12.07 -31.938 -17.094 1 92.38 449 LEU B C 1
ATOM 9493 O O . LEU B 1 449 ? -10.922 -32.125 -17.516 1 92.38 449 LEU B O 1
ATOM 9497 N N . PRO B 1 450 ? -13.172 -32.062 -17.844 1 93.62 450 PRO B N 1
ATOM 9498 C CA . PRO B 1 450 ? -12.938 -32 -19.297 1 93.62 450 PRO B CA 1
ATOM 9499 C C . PRO B 1 450 ? -12.273 -30.719 -19.75 1 93.62 450 PRO B C 1
ATOM 9501 O O . PRO B 1 450 ? -12.688 -29.625 -19.344 1 93.62 450 PRO B O 1
ATOM 9504 N N . LEU B 1 451 ? -11.258 -30.859 -20.5 1 92.88 451 LEU B N 1
ATOM 9505 C CA . LEU B 1 451 ? -10.508 -29.688 -20.938 1 92.88 451 LEU B CA 1
ATOM 9506 C C . LEU B 1 451 ? -10.227 -29.75 -22.438 1 92.88 451 LEU B C 1
ATOM 9508 O O . LEU B 1 451 ? -10.375 -30.797 -23.062 1 92.88 451 LEU B O 1
ATOM 9512 N N . GLY B 1 452 ? -9.859 -28.609 -22.953 1 92.62 452 GLY B N 1
ATOM 9513 C CA . GLY B 1 452 ? -9.484 -28.484 -24.344 1 92.62 452 GLY B CA 1
ATOM 9514 C C . GLY B 1 452 ? -8.859 -27.141 -24.688 1 92.62 452 GLY B C 1
ATOM 9515 O O . GLY B 1 452 ? -8.398 -26.438 -23.781 1 92.62 452 GLY B O 1
ATOM 9516 N N . PHE B 1 453 ? -8.672 -26.891 -25.938 1 93.81 453 PHE B N 1
ATOM 9517 C CA . PHE B 1 453 ? -8.211 -25.594 -26.391 1 93.81 453 PHE B CA 1
ATOM 9518 C C . PHE B 1 453 ? -8.688 -25.312 -27.812 1 93.81 453 PHE B C 1
ATOM 9520 O O . PHE B 1 453 ? -9.062 -26.234 -28.531 1 93.81 453 PHE B O 1
ATOM 9527 N N . THR B 1 454 ? -8.789 -24.125 -28.078 1 93.88 454 THR B N 1
ATOM 9528 C CA . THR B 1 454 ? -9.117 -23.656 -29.422 1 93.88 454 THR B CA 1
ATOM 9529 C C . THR B 1 454 ? -7.938 -22.922 -30.047 1 93.88 454 THR B C 1
ATOM 9531 O O . THR B 1 454 ? -7.141 -22.297 -29.344 1 93.88 454 THR B O 1
ATOM 9534 N N . VAL B 1 455 ? -7.809 -23.062 -31.344 1 94.31 455 VAL B N 1
ATOM 9535 C CA . VAL B 1 455 ? -6.801 -22.312 -32.094 1 94.31 455 VAL B CA 1
ATOM 9536 C C . VAL B 1 455 ? -7.484 -21.391 -33.094 1 94.31 455 VAL B C 1
ATOM 9538 O O . VAL B 1 455 ? -8.266 -21.859 -33.938 1 94.31 455 VAL B O 1
ATOM 9541 N N . TYR B 1 456 ? -7.211 -20.141 -32.969 1 95.38 456 TYR B N 1
ATOM 9542 C CA . TYR B 1 456 ? -7.723 -19.156 -33.906 1 95.38 456 TYR B CA 1
ATOM 9543 C C . TYR B 1 456 ? -6.594 -18.562 -34.75 1 95.38 456 TYR B C 1
ATOM 9545 O O . TYR B 1 456 ? -5.496 -18.328 -34.219 1 95.38 456 TYR B O 1
ATOM 9553 N N . GLU B 1 457 ? -6.832 -18.453 -36 1 94.44 457 GLU B N 1
ATOM 9554 C CA . GLU B 1 457 ? -5.988 -17.578 -36.812 1 94.44 457 GLU B CA 1
ATOM 9555 C C . GLU B 1 457 ? -6.438 -16.125 -36.656 1 94.44 457 GLU B C 1
ATOM 9557 O O . GLU B 1 457 ? -7.617 -15.812 -36.844 1 94.44 457 GLU B O 1
ATOM 9562 N N . VAL B 1 458 ? -5.551 -15.281 -36.312 1 95.12 458 VAL B N 1
ATOM 9563 C CA . VAL B 1 458 ? -5.934 -13.891 -36.062 1 95.12 458 VAL B CA 1
ATOM 9564 C C . VAL B 1 458 ? -5.109 -12.961 -36.938 1 95.12 458 VAL B C 1
ATOM 9566 O O . VAL B 1 458 ? -3.92 -13.203 -37.156 1 95.12 458 VAL B O 1
ATOM 9569 N N . PRO B 1 459 ? -5.773 -11.891 -37.438 1 92.38 459 PRO B N 1
ATOM 9570 C CA . PRO B 1 459 ? -5.004 -10.883 -38.156 1 92.38 459 PRO B CA 1
ATOM 9571 C C . PRO B 1 459 ? -4.008 -10.141 -37.281 1 92.38 459 PRO B C 1
ATOM 9573 O O . PRO B 1 459 ? -4.184 -10.086 -36.062 1 92.38 459 PRO B O 1
ATOM 9576 N N . PRO B 1 460 ? -2.953 -9.578 -37.844 1 87 460 PRO B N 1
ATOM 9577 C CA . PRO B 1 460 ? -1.903 -8.914 -37.062 1 87 460 PRO B CA 1
ATOM 9578 C C . PRO B 1 460 ? -2.424 -7.727 -36.281 1 87 460 PRO B C 1
ATOM 9580 O O . PRO B 1 460 ? -1.843 -7.371 -35.25 1 87 460 PRO B O 1
ATOM 9583 N N . ASN B 1 461 ? -3.555 -7.207 -36.656 1 88.31 461 ASN B N 1
ATOM 9584 C CA . ASN B 1 461 ? -4.055 -6.004 -36 1 88.31 461 ASN B CA 1
ATOM 9585 C C . ASN B 1 461 ? -4.902 -6.348 -34.781 1 88.31 461 ASN B C 1
ATOM 9587 O O . ASN B 1 461 ? -5.254 -5.465 -34 1 88.31 461 ASN B O 1
ATOM 9591 N N . VAL B 1 462 ? -5.191 -7.598 -34.625 1 90.12 462 VAL B N 1
ATOM 9592 C CA . VAL B 1 462 ? -6.004 -8.023 -33.5 1 90.12 462 VAL B CA 1
ATOM 9593 C C . VAL B 1 462 ? -5.102 -8.461 -32.344 1 90.12 462 VAL B C 1
ATOM 9595 O O . VAL B 1 462 ? -4.398 -9.469 -32.469 1 90.12 462 VAL B O 1
ATOM 9598 N N . SER B 1 463 ? -5.113 -7.664 -31.328 1 88 463 SER B N 1
ATOM 9599 C CA . SER B 1 463 ? -4.234 -7.961 -30.203 1 88 463 SER B CA 1
ATOM 9600 C C . SER B 1 463 ? -4.875 -8.969 -29.25 1 88 463 SER B C 1
ATOM 9602 O O . SER B 1 463 ? -4.172 -9.742 -28.594 1 88 463 SER B O 1
ATOM 9604 N N . ARG B 1 464 ? -6.199 -9.016 -29.188 1 94.44 464 ARG B N 1
ATOM 9605 C CA . ARG B 1 464 ? -6.934 -9.898 -28.281 1 94.44 464 ARG B CA 1
ATOM 9606 C C . ARG B 1 464 ? -8.258 -10.336 -28.906 1 94.44 464 ARG B C 1
ATOM 9608 O O . ARG B 1 464 ? -8.953 -9.531 -29.531 1 94.44 464 ARG B O 1
ATOM 9615 N N . ILE B 1 465 ? -8.523 -11.602 -28.75 1 95.5 465 ILE B N 1
ATOM 9616 C CA . ILE B 1 465 ? -9.812 -12.117 -29.172 1 95.5 465 ILE B CA 1
ATOM 9617 C C . ILE B 1 465 ? -10.898 -11.711 -28.172 1 95.5 465 ILE B C 1
ATOM 9619 O O . ILE B 1 465 ? -10.75 -11.93 -26.969 1 95.5 465 ILE B O 1
ATOM 9623 N N . ASN B 1 466 ? -11.93 -11.047 -28.641 1 94 466 ASN B N 1
ATOM 9624 C CA . ASN B 1 466 ? -13.047 -10.664 -27.781 1 94 466 ASN B CA 1
ATOM 9625 C C . ASN B 1 466 ? -14.305 -11.469 -28.109 1 94 466 ASN B C 1
ATOM 9627 O O . ASN B 1 466 ? -14.266 -12.383 -28.938 1 94 466 ASN B O 1
ATOM 9631 N N . THR B 1 467 ? -15.375 -11.195 -27.328 1 94.06 467 THR B N 1
ATOM 9632 C CA . THR B 1 467 ? -16.609 -11.953 -27.469 1 94.06 467 THR B CA 1
ATOM 9633 C C . THR B 1 467 ? -17.172 -11.836 -28.875 1 94.06 467 THR B C 1
ATOM 9635 O O . THR B 1 467 ? -17.656 -12.82 -29.453 1 94.06 467 THR B O 1
ATOM 9638 N N . ASN B 1 468 ? -17.078 -10.656 -29.422 1 92.81 468 ASN B N 1
ATOM 9639 C CA . ASN B 1 468 ? -17.578 -10.445 -30.781 1 92.81 468 ASN B CA 1
ATOM 9640 C C . ASN B 1 468 ? -16.797 -11.281 -31.797 1 92.81 468 ASN B C 1
ATOM 9642 O O . ASN B 1 468 ? -17.375 -11.82 -32.75 1 92.81 468 ASN B O 1
ATOM 9646 N N . PHE B 1 469 ? -15.492 -11.359 -31.656 1 94.75 469 PHE B N 1
ATOM 9647 C CA . PHE B 1 469 ? -14.648 -12.164 -32.531 1 94.75 469 PHE B CA 1
ATOM 9648 C C . PHE B 1 469 ? -15.047 -13.633 -32.469 1 94.75 469 PHE B C 1
ATOM 9650 O O . PHE B 1 469 ? -15.117 -14.297 -33.531 1 94.75 469 PHE B O 1
ATOM 9657 N N . VAL B 1 470 ? -15.312 -14.172 -31.312 1 95.25 470 VAL B N 1
ATOM 9658 C CA . VAL B 1 470 ? -15.695 -15.562 -31.125 1 95.25 470 VAL B CA 1
ATOM 9659 C C . VAL B 1 470 ? -17.016 -15.836 -31.828 1 95.25 470 VAL B C 1
ATOM 9661 O O . VAL B 1 470 ? -17.219 -16.906 -32.406 1 95.25 470 VAL B O 1
ATOM 9664 N N . HIS B 1 471 ? -17.906 -14.859 -31.828 1 94.56 471 HIS B N 1
ATOM 9665 C CA . HIS B 1 471 ? -19.219 -15.016 -32.438 1 94.56 471 HIS B CA 1
ATOM 9666 C C . HIS B 1 471 ? -19.125 -14.953 -33.969 1 94.56 471 HIS B C 1
ATOM 9668 O O . HIS B 1 471 ? -19.922 -15.586 -34.688 1 94.56 471 HIS B O 1
ATOM 9674 N N . THR B 1 472 ? -18.141 -14.266 -34.469 1 94.25 472 THR B N 1
ATOM 9675 C CA . THR B 1 472 ? -18.109 -13.961 -35.906 1 94.25 472 THR B CA 1
ATOM 9676 C C . THR B 1 472 ? -17.109 -14.844 -36.625 1 94.25 472 THR B C 1
ATOM 9678 O O . THR B 1 472 ? -17.172 -15.016 -37.844 1 94.25 472 THR B O 1
ATOM 9681 N N . HIS B 1 473 ? -16.125 -15.375 -35.938 1 93.56 473 HIS B N 1
ATOM 9682 C CA . HIS B 1 473 ? -15.078 -16.156 -36.594 1 93.56 473 HIS B CA 1
ATOM 9683 C C . HIS B 1 473 ? -15.094 -17.594 -36.094 1 93.56 473 HIS B C 1
ATOM 9685 O O . HIS B 1 473 ? -15.406 -17.859 -34.938 1 93.56 473 HIS B O 1
ATOM 9691 N N . GLN B 1 474 ? -14.758 -18.406 -37.031 1 91.81 474 GLN B N 1
ATOM 9692 C CA . GLN B 1 474 ? -14.656 -19.828 -36.688 1 91.81 474 GLN B CA 1
ATOM 9693 C C . GLN B 1 474 ? -13.219 -20.203 -36.312 1 91.81 474 GLN B C 1
ATOM 9695 O O . GLN B 1 474 ? -12.273 -19.75 -36.938 1 91.81 474 GLN B O 1
ATOM 9700 N N . ALA B 1 475 ? -13.125 -20.984 -35.281 1 93.12 475 ALA B N 1
ATOM 9701 C CA . ALA B 1 475 ? -11.805 -21.469 -34.875 1 93.12 475 ALA B CA 1
ATOM 9702 C C . ALA B 1 475 ? -11.203 -22.391 -35.938 1 93.12 475 ALA B C 1
ATOM 9704 O O . ALA B 1 475 ? -11.93 -23.125 -36.594 1 93.12 475 ALA B O 1
ATOM 9705 N N . LEU B 1 476 ? -9.945 -22.312 -36.094 1 90.44 476 LEU B N 1
ATOM 9706 C CA . LEU B 1 476 ? -9.234 -23.203 -37 1 90.44 476 LEU B CA 1
ATOM 9707 C C . LEU B 1 476 ? -9.344 -24.656 -36.531 1 90.44 476 LEU B C 1
ATOM 9709 O O . LEU B 1 476 ? -9.477 -25.562 -37.344 1 90.44 476 LEU B O 1
ATOM 9713 N N . ASP B 1 477 ? -9.273 -24.812 -35.219 1 89 477 ASP B N 1
ATOM 9714 C CA . ASP B 1 477 ? -9.375 -26.141 -34.625 1 89 477 ASP B CA 1
ATOM 9715 C C . ASP B 1 477 ? -9.914 -26.062 -33.188 1 89 477 ASP B C 1
ATOM 9717 O O . ASP B 1 477 ? -9.703 -25.062 -32.5 1 89 477 ASP B O 1
ATOM 9721 N N . VAL B 1 478 ? -10.711 -27.016 -32.844 1 89.12 478 VAL B N 1
ATOM 9722 C CA . VAL B 1 478 ? -11.234 -27.156 -31.5 1 89.12 478 VAL B CA 1
ATOM 9723 C C . VAL B 1 478 ? -10.953 -28.562 -30.969 1 89.12 478 VAL B C 1
ATOM 9725 O O . VAL B 1 478 ? -11.344 -29.562 -31.594 1 89.12 478 VAL B O 1
ATOM 9728 N N . VAL B 1 479 ? -10.297 -28.641 -29.953 1 87 479 VAL B N 1
ATOM 9729 C CA . VAL B 1 479 ? -9.977 -29.906 -29.328 1 87 479 VAL B CA 1
ATOM 9730 C C . VAL B 1 479 ? -10.648 -30 -27.953 1 87 479 VAL B C 1
ATOM 9732 O O . VAL B 1 479 ? -10.461 -29.125 -27.109 1 87 479 VAL B O 1
ATOM 9735 N N . LEU B 1 480 ? -11.469 -30.875 -27.781 1 88.69 480 LEU B N 1
ATOM 9736 C CA . LEU B 1 480 ? -12.125 -31.125 -26.5 1 88.69 480 LEU B CA 1
ATOM 9737 C C . LEU B 1 480 ? -11.93 -32.562 -26.062 1 88.69 480 LEU B C 1
ATOM 9739 O O . LEU B 1 480 ? -12.141 -33.5 -26.844 1 88.69 480 LEU B O 1
ATOM 9743 N N . HIS B 1 481 ? -11.469 -32.781 -24.953 1 85.06 481 HIS B N 1
ATOM 9744 C CA . HIS B 1 481 ? -11.227 -34.094 -24.422 1 85.06 481 HIS B CA 1
ATOM 9745 C C . HIS B 1 481 ? -12.055 -34.375 -23.172 1 85.06 481 HIS B C 1
ATOM 9747 O O . HIS B 1 481 ? -12.344 -33.438 -22.406 1 85.06 481 HIS B O 1
ATOM 9753 N N . SER B 1 482 ? -12.414 -35.594 -23.016 1 87.56 482 SER B N 1
ATOM 9754 C CA . SER B 1 482 ? -12.977 -36.031 -21.734 1 87.56 482 SER B CA 1
ATOM 9755 C C . SER B 1 482 ? -11.977 -35.844 -20.594 1 87.56 482 SER B C 1
ATOM 9757 O O . SER B 1 482 ? -10.82 -35.5 -20.844 1 87.56 482 SER B O 1
ATOM 9759 N N . PRO B 1 483 ? -12.438 -36 -19.406 1 87.94 483 PRO B N 1
ATOM 9760 C CA . PRO B 1 483 ? -11.531 -35.75 -18.266 1 87.94 483 PRO B CA 1
ATOM 9761 C C . PRO B 1 483 ? -10.273 -36.625 -18.344 1 87.94 483 PRO B C 1
ATOM 9763 O O . PRO B 1 483 ? -10.367 -37.844 -18.312 1 87.94 483 PRO B O 1
ATOM 9766 N N . ILE B 1 484 ? -9.234 -36 -18.609 1 86.94 484 ILE B N 1
ATOM 9767 C CA . ILE B 1 484 ? -7.93 -36.656 -18.703 1 86.94 484 ILE B CA 1
ATOM 9768 C C . ILE B 1 484 ? -6.883 -35.812 -18 1 86.94 484 ILE B C 1
ATOM 9770 O O . ILE B 1 484 ? -7.094 -34.594 -17.766 1 86.94 484 ILE B O 1
ATOM 9774 N N . ARG B 1 485 ? -5.844 -36.469 -17.625 1 87.69 485 ARG B N 1
ATOM 9775 C CA . ARG B 1 485 ? -4.754 -35.75 -16.953 1 87.69 485 ARG B CA 1
ATOM 9776 C C . ARG B 1 485 ? -4.098 -34.75 -17.875 1 87.69 485 ARG B C 1
ATOM 9778 O O . ARG B 1 485 ? -3.828 -33.625 -17.469 1 87.69 485 ARG B O 1
ATOM 9785 N N . GLU B 1 486 ? -3.824 -35.156 -19.062 1 90.81 486 GLU B N 1
ATOM 9786 C CA . GLU B 1 486 ? -3.117 -34.312 -20.016 1 90.81 486 GLU B CA 1
ATOM 9787 C C . GLU B 1 486 ? -3.656 -34.5 -21.438 1 90.81 486 GLU B C 1
ATOM 9789 O O . GLU B 1 486 ? -3.832 -35.625 -21.891 1 90.81 486 GLU B O 1
ATOM 9794 N N . ALA B 1 487 ? -3.984 -33.375 -22.031 1 88.69 487 ALA B N 1
ATOM 9795 C CA . ALA B 1 487 ? -4.387 -33.375 -23.438 1 88.69 487 ALA B CA 1
ATOM 9796 C C . ALA B 1 487 ? -3.26 -32.844 -24.312 1 88.69 487 ALA B C 1
ATOM 9798 O O . ALA B 1 487 ? -2.707 -31.766 -24.062 1 88.69 487 ALA B O 1
ATOM 9799 N N . VAL B 1 488 ? -2.889 -33.656 -25.25 1 89.31 488 VAL B N 1
ATOM 9800 C CA . VAL B 1 488 ? -1.806 -33.281 -26.156 1 89.31 488 VAL B CA 1
ATOM 9801 C C . VAL B 1 488 ? -2.283 -33.344 -27.609 1 89.31 488 VAL B C 1
ATOM 9803 O O . VAL B 1 488 ? -2.973 -34.312 -27.984 1 89.31 488 VAL B O 1
ATOM 9806 N N . ILE B 1 489 ? -1.914 -32.344 -28.312 1 84.12 489 ILE B N 1
ATOM 9807 C CA . ILE B 1 489 ? -2.266 -32.344 -29.734 1 84.12 489 ILE B CA 1
ATOM 9808 C C . ILE B 1 489 ? -1.084 -31.828 -30.547 1 84.12 489 ILE B C 1
ATOM 9810 O O . ILE B 1 489 ? -0.264 -31.047 -30.062 1 84.12 489 ILE B O 1
ATOM 9814 N N . PHE B 1 490 ? -1.012 -32.375 -31.734 1 81.25 490 PHE B N 1
ATOM 9815 C CA . PHE B 1 490 ? 0.001 -31.969 -32.719 1 81.25 490 PHE B CA 1
ATOM 9816 C C . PHE B 1 490 ? -0.634 -31.234 -33.875 1 81.25 490 PHE B C 1
ATOM 9818 O O . PHE B 1 490 ? -1.61 -31.719 -34.469 1 81.25 490 PHE B O 1
ATOM 9825 N N . PHE B 1 491 ? -0.06 -30.016 -34.156 1 78.31 491 PHE B N 1
ATOM 9826 C CA . PHE B 1 491 ? -0.524 -29.203 -35.281 1 78.31 491 PHE B CA 1
ATOM 9827 C C . PHE B 1 491 ? 0.618 -28.906 -36.25 1 78.31 491 PHE B C 1
ATOM 9829 O O . PHE B 1 491 ? 1.784 -28.891 -35.844 1 78.31 491 PHE B O 1
ATOM 9836 N N . THR B 1 492 ? 0.203 -28.828 -37.438 1 82.94 492 THR B N 1
ATOM 9837 C CA . THR B 1 492 ? 1.06 -28.172 -38.406 1 82.94 492 THR B CA 1
ATOM 9838 C C . THR B 1 492 ? 0.454 -26.844 -38.875 1 82.94 492 THR B C 1
ATOM 9840 O O . THR B 1 492 ? -0.635 -26.812 -39.438 1 82.94 492 THR B O 1
ATOM 9843 N N . LEU B 1 493 ? 1.14 -25.781 -38.594 1 85.94 493 LEU B N 1
ATOM 9844 C CA . LEU B 1 493 ? 0.6 -24.453 -38.844 1 85.94 493 LEU B CA 1
ATOM 9845 C C . LEU B 1 493 ? 1.442 -23.719 -39.906 1 85.94 493 LEU B C 1
ATOM 9847 O O . LEU B 1 493 ? 2.67 -23.828 -39.906 1 85.94 493 LEU B O 1
ATOM 9851 N N . PRO B 1 494 ? 0.77 -23.031 -40.781 1 87.31 494 PRO B N 1
ATOM 9852 C CA . PRO B 1 494 ? 1.501 -22.156 -41.719 1 87.31 494 PRO B CA 1
ATOM 9853 C C . PRO B 1 494 ? 2.025 -20.891 -41.031 1 87.31 494 PRO B C 1
ATOM 9855 O O . PRO B 1 494 ? 1.677 -20.625 -39.875 1 87.31 494 PRO B O 1
ATOM 9858 N N . PRO B 1 495 ? 2.922 -20.156 -41.719 1 89.25 495 PRO B N 1
ATOM 9859 C CA . PRO B 1 495 ? 3.33 -18.875 -41.156 1 89.25 495 PRO B CA 1
ATOM 9860 C C . PRO B 1 495 ? 2.152 -17.922 -40.938 1 89.25 495 PRO B C 1
ATOM 9862 O O . PRO B 1 495 ? 1.23 -17.875 -41.75 1 89.25 495 PRO B O 1
ATOM 9865 N N . GLY B 1 496 ? 2.125 -17.281 -39.844 1 90.75 496 GLY B N 1
ATOM 9866 C CA . GLY B 1 496 ? 1.034 -16.391 -39.469 1 90.75 496 GLY B CA 1
ATOM 9867 C C . GLY B 1 496 ? 0.884 -16.203 -37.969 1 90.75 496 GLY B C 1
ATOM 9868 O O . GLY B 1 496 ? 1.803 -16.516 -37.219 1 90.75 496 GLY B O 1
ATOM 9869 N N . ASP B 1 497 ? -0.247 -15.555 -37.625 1 92.94 497 ASP B N 1
ATOM 9870 C CA . ASP B 1 497 ? -0.533 -15.305 -36.219 1 92.94 497 ASP B CA 1
ATOM 9871 C C . ASP B 1 497 ? -1.706 -16.156 -35.75 1 92.94 497 ASP B C 1
ATOM 9873 O O . ASP B 1 497 ? -2.758 -16.203 -36.375 1 92.94 497 ASP B O 1
ATOM 9877 N N . PHE B 1 498 ? -1.426 -16.828 -34.656 1 94.31 498 PHE B N 1
ATOM 9878 C CA . PHE B 1 498 ? -2.441 -17.703 -34.094 1 94.31 498 PHE B CA 1
ATOM 9879 C C . PHE B 1 498 ? -2.625 -17.438 -32.594 1 94.31 498 PHE B C 1
ATOM 9881 O O . PHE B 1 498 ? -1.723 -16.922 -31.938 1 94.31 498 PHE B O 1
ATOM 9888 N N . VAL B 1 499 ? -3.834 -17.688 -32.094 1 96.38 499 VAL B N 1
ATOM 9889 C CA . VAL B 1 499 ? -4.102 -17.609 -30.672 1 96.38 499 VAL B CA 1
ATOM 9890 C C . VAL B 1 499 ? -4.625 -18.953 -30.156 1 96.38 499 VAL B C 1
ATOM 9892 O O . VAL B 1 499 ? -5.617 -19.469 -30.672 1 96.38 499 VAL B O 1
ATOM 9895 N N . ILE B 1 500 ? -3.918 -19.5 -29.25 1 95.5 500 ILE B N 1
ATOM 9896 C CA . ILE B 1 500 ? -4.348 -20.719 -28.578 1 95.5 500 ILE B CA 1
ATOM 9897 C C . ILE B 1 500 ? -5.07 -20.359 -27.281 1 95.5 500 ILE B C 1
ATOM 9899 O O . ILE B 1 500 ? -4.527 -19.641 -26.438 1 95.5 500 ILE B O 1
ATOM 9903 N N . MET B 1 501 ? -6.238 -20.891 -27.094 1 96.31 501 MET B N 1
ATOM 9904 C CA . MET B 1 501 ? -7.047 -20.578 -25.922 1 96.31 501 MET B CA 1
ATOM 9905 C C . MET B 1 501 ? -7.445 -21.844 -25.188 1 96.31 501 MET B C 1
ATOM 9907 O O . MET B 1 501 ? -8.469 -22.469 -25.5 1 96.31 501 MET B O 1
ATOM 9911 N N . PRO B 1 502 ? -6.691 -22.172 -24.125 1 96.5 502 PRO B N 1
ATOM 9912 C CA . PRO B 1 502 ? -7.121 -23.297 -23.297 1 96.5 502 PRO B CA 1
ATOM 9913 C C . PRO B 1 502 ? -8.406 -23.016 -22.516 1 96.5 502 PRO B C 1
ATOM 9915 O O . PRO B 1 502 ? -8.609 -21.891 -22.062 1 96.5 502 PRO B O 1
ATOM 9918 N N . PHE B 1 503 ? -9.25 -24.031 -22.375 1 96.5 503 PHE B N 1
ATOM 9919 C CA . PHE B 1 503 ? -10.516 -23.812 -21.688 1 96.5 503 PHE B CA 1
ATOM 9920 C C . PHE B 1 503 ? -10.969 -25.078 -20.969 1 96.5 503 PHE B C 1
ATOM 9922 O O . PHE B 1 503 ? -10.477 -26.172 -21.266 1 96.5 503 PHE B O 1
ATOM 9929 N N . THR B 1 504 ? -11.742 -24.906 -19.922 1 94.81 504 THR B N 1
ATOM 9930 C CA . THR B 1 504 ? -12.562 -26 -19.406 1 94.81 504 THR B CA 1
ATOM 9931 C C . THR B 1 504 ? -13.891 -26.078 -20.156 1 94.81 504 THR B C 1
ATOM 9933 O O . THR B 1 504 ? -14.461 -25.062 -20.547 1 94.81 504 THR B O 1
ATOM 9936 N N . ALA B 1 505 ? -14.391 -27.266 -20.375 1 93.5 505 ALA B N 1
ATOM 9937 C CA . ALA B 1 505 ? -15.578 -27.453 -21.188 1 93.5 505 ALA B CA 1
ATOM 9938 C C . ALA B 1 505 ? -16.734 -26.594 -20.688 1 93.5 505 ALA B C 1
ATOM 9940 O O . ALA B 1 505 ? -17.438 -25.953 -21.484 1 93.5 505 ALA B O 1
ATOM 9941 N N . GLN B 1 506 ? -16.891 -26.594 -19.453 1 93.69 506 GLN B N 1
ATOM 9942 C CA . GLN B 1 506 ? -17.906 -25.75 -18.844 1 93.69 506 GLN B CA 1
ATOM 9943 C C . GLN B 1 506 ? -17.297 -24.469 -18.266 1 93.69 506 GLN B C 1
ATOM 9945 O O . GLN B 1 506 ? -16.125 -24.453 -17.875 1 93.69 506 GLN B O 1
ATOM 9950 N N . SER B 1 507 ? -18.109 -23.438 -18.328 1 94.38 507 SER B N 1
ATOM 9951 C CA . SER B 1 507 ? -17.641 -22.188 -17.734 1 94.38 507 SER B CA 1
ATOM 9952 C C . SER B 1 507 ? -17.672 -22.25 -16.203 1 94.38 507 SER B C 1
ATOM 9954 O O . SER B 1 507 ? -18.391 -23.078 -15.633 1 94.38 507 SER B O 1
ATOM 9956 N N . ASN B 1 508 ? -16.812 -21.469 -15.555 1 93.88 508 ASN B N 1
ATOM 9957 C CA . ASN B 1 508 ? -16.766 -21.297 -14.102 1 93.88 508 ASN B CA 1
ATOM 9958 C C . ASN B 1 508 ? -16.359 -22.594 -13.398 1 93.88 508 ASN B C 1
ATOM 9960 O O . ASN B 1 508 ? -16.969 -22.984 -12.398 1 93.88 508 ASN B O 1
ATOM 9964 N N . CYS B 1 509 ? -15.477 -23.266 -14.031 1 92.69 509 CYS B N 1
ATOM 9965 C CA . CYS B 1 509 ? -14.789 -24.375 -13.398 1 92.69 509 CYS B CA 1
ATOM 9966 C C . CYS B 1 509 ? -13.359 -24 -13.031 1 92.69 509 CYS B C 1
ATOM 9968 O O . CYS B 1 509 ? -12.648 -23.375 -13.828 1 92.69 509 CYS B O 1
ATOM 9970 N N . GLU B 1 510 ? -13.023 -24.391 -11.836 1 91.06 510 GLU B N 1
ATOM 9971 C CA . GLU B 1 510 ? -11.719 -23.953 -11.336 1 91.06 510 GLU B CA 1
ATOM 9972 C C . GLU B 1 510 ? -10.742 -25.109 -11.234 1 91.06 510 GLU B C 1
ATOM 9974 O O . GLU B 1 510 ? -11.109 -26.203 -10.789 1 91.06 510 GLU B O 1
ATOM 9979 N N . THR B 1 511 ? -9.484 -24.906 -11.727 1 91.69 511 THR B N 1
ATOM 9980 C CA . THR B 1 511 ? -8.375 -25.828 -11.547 1 91.69 511 THR B CA 1
ATOM 9981 C C . THR B 1 511 ? -7.066 -25.203 -12.023 1 91.69 511 THR B C 1
ATOM 9983 O O . THR B 1 511 ? -7.078 -24.156 -12.688 1 91.69 511 THR B O 1
ATOM 9986 N N . LYS B 1 512 ? -6.043 -25.734 -11.586 1 92.44 512 LYS B N 1
ATOM 9987 C CA . LYS B 1 512 ? -4.734 -25.312 -12.078 1 92.44 512 LYS B CA 1
ATOM 9988 C C . LYS B 1 512 ? -4.363 -26.078 -13.352 1 92.44 512 LYS B C 1
ATOM 9990 O O . LYS B 1 512 ? -4.781 -27.219 -13.539 1 92.44 512 LYS B O 1
ATOM 9995 N N . PHE B 1 513 ? -3.65 -25.406 -14.219 1 95.12 513 PHE B N 1
ATOM 9996 C CA . PHE B 1 513 ? -3.221 -26.125 -15.422 1 95.12 513 PHE B CA 1
ATOM 9997 C C . PHE B 1 513 ? -1.838 -25.656 -15.859 1 95.12 513 PHE B C 1
ATOM 9999 O O . PHE B 1 513 ? -1.397 -24.562 -15.484 1 95.12 513 PHE B O 1
ATOM 10006 N N . LEU B 1 514 ? -1.172 -26.516 -16.5 1 95.62 514 LEU B N 1
ATOM 10007 C CA . LEU B 1 514 ? 0.119 -26.266 -17.125 1 95.62 514 LEU B CA 1
ATOM 10008 C C . LEU B 1 514 ? 0.006 -26.344 -18.641 1 95.62 514 LEU B C 1
ATOM 10010 O O . LEU B 1 514 ? -0.36 -27.391 -19.188 1 95.62 514 LEU B O 1
ATOM 10014 N N . LEU B 1 515 ? 0.215 -25.219 -19.297 1 95.81 515 LEU B N 1
ATOM 10015 C CA . LEU B 1 515 ? 0.218 -25.172 -20.75 1 95.81 515 LEU B CA 1
ATOM 10016 C C . LEU B 1 515 ? 1.642 -25.234 -21.297 1 95.81 515 LEU B C 1
ATOM 10018 O O . LEU B 1 515 ? 2.502 -24.453 -20.875 1 95.81 515 LEU B O 1
ATOM 10022 N N . ARG B 1 516 ? 1.879 -26.125 -22.141 1 94.81 516 ARG B N 1
ATOM 10023 C CA . ARG B 1 516 ? 3.172 -26.25 -22.812 1 94.81 516 ARG B CA 1
ATOM 10024 C C . ARG B 1 516 ? 3.012 -26.234 -24.328 1 94.81 516 ARG B C 1
ATOM 10026 O O . ARG B 1 516 ? 2.191 -26.969 -24.875 1 94.81 516 ARG B O 1
ATOM 10033 N N . ILE B 1 517 ? 3.783 -25.391 -24.984 1 93.69 517 ILE B N 1
ATOM 10034 C CA . ILE B 1 517 ? 3.76 -25.281 -26.438 1 93.69 517 ILE B CA 1
ATOM 10035 C C . ILE B 1 517 ? 5.16 -25.516 -27 1 93.69 517 ILE B C 1
ATOM 10037 O O . ILE B 1 517 ? 6.105 -24.797 -26.641 1 93.69 517 ILE B O 1
ATOM 10041 N N . PHE B 1 518 ? 5.254 -26.516 -27.812 1 90.56 518 PHE B N 1
ATOM 10042 C CA . PHE B 1 518 ? 6.5 -26.844 -28.484 1 90.56 518 PHE B CA 1
ATOM 10043 C C . PHE B 1 518 ? 6.43 -26.484 -29.969 1 90.56 518 PHE B C 1
ATOM 10045 O O . PHE B 1 518 ? 5.406 -26.703 -30.625 1 90.56 518 PHE B O 1
ATOM 10052 N N . THR B 1 519 ? 7.457 -25.859 -30.438 1 89.06 519 THR B N 1
ATOM 10053 C CA . THR B 1 519 ? 7.559 -25.547 -31.859 1 89.06 519 THR B CA 1
ATOM 10054 C C . THR B 1 519 ? 8.914 -25.969 -32.406 1 89.06 519 THR B C 1
ATOM 10056 O O . THR B 1 519 ? 9.906 -26.016 -31.688 1 89.06 519 THR B O 1
ATOM 10059 N N . ASP B 1 520 ? 8.922 -26.281 -33.656 1 83.94 520 ASP B N 1
ATOM 10060 C CA . ASP B 1 520 ? 10.18 -26.703 -34.281 1 83.94 520 ASP B CA 1
ATOM 10061 C C . ASP B 1 520 ? 10.875 -25.547 -34.969 1 83.94 520 ASP B C 1
ATOM 10063 O O . ASP B 1 520 ? 12.07 -25.609 -35.25 1 83.94 520 ASP B O 1
ATOM 10067 N N . GLU B 1 521 ? 10.117 -24.562 -35.25 1 81.19 521 GLU B N 1
ATOM 10068 C CA . GLU B 1 521 ? 10.664 -23.375 -35.906 1 81.19 521 GLU B CA 1
ATOM 10069 C C . GLU B 1 521 ? 10.648 -22.188 -34.969 1 81.19 521 GLU B C 1
ATOM 10071 O O . GLU B 1 521 ? 10.023 -22.219 -33.906 1 81.19 521 GLU B O 1
ATOM 10076 N N . ILE B 1 522 ? 11.383 -21.188 -35.5 1 76.38 522 ILE B N 1
ATOM 10077 C CA . ILE B 1 522 ? 11.445 -19.969 -34.688 1 76.38 522 ILE B CA 1
ATOM 10078 C C . ILE B 1 522 ? 10.047 -19.359 -34.594 1 76.38 522 ILE B C 1
ATOM 10080 O O . ILE B 1 522 ? 9.375 -19.125 -35.594 1 76.38 522 ILE B O 1
ATOM 10084 N N . SER B 1 523 ? 9.633 -19.344 -33.406 1 80.19 523 SER B N 1
ATOM 10085 C CA . SER B 1 523 ? 8.32 -18.781 -33.094 1 80.19 523 SER B CA 1
ATOM 10086 C C . SER B 1 523 ? 8.367 -17.938 -31.828 1 80.19 523 SER B C 1
ATOM 10088 O O . SER B 1 523 ? 9.25 -18.109 -30.984 1 80.19 523 SER B O 1
ATOM 10090 N N . ASN B 1 524 ? 7.559 -16.859 -31.906 1 87.81 524 ASN B N 1
ATOM 10091 C CA . ASN B 1 524 ? 7.367 -16.062 -30.703 1 87.81 524 ASN B CA 1
ATOM 10092 C C . ASN B 1 524 ? 6.02 -16.344 -30.047 1 87.81 524 ASN B C 1
ATOM 10094 O O . ASN B 1 524 ? 4.973 -16.219 -30.688 1 87.81 524 ASN B O 1
ATOM 10098 N N . ILE B 1 525 ? 6.129 -16.844 -28.859 1 91.62 525 ILE B N 1
ATOM 10099 C CA . ILE B 1 525 ? 4.918 -17.203 -28.141 1 91.62 525 ILE B CA 1
ATOM 10100 C C . ILE B 1 525 ? 4.805 -16.359 -26.875 1 91.62 525 ILE B C 1
ATOM 10102 O O . ILE B 1 525 ? 5.766 -16.25 -26.109 1 91.62 525 ILE B O 1
ATOM 10106 N N . TRP B 1 526 ? 3.68 -15.664 -26.656 1 92.44 526 TRP B N 1
ATOM 10107 C CA . TRP B 1 526 ? 3.469 -14.914 -25.438 1 92.44 526 TRP B CA 1
ATOM 10108 C C . TRP B 1 526 ? 1.998 -14.922 -25.031 1 92.44 526 TRP B C 1
ATOM 10110 O O . TRP B 1 526 ? 1.123 -15.188 -25.859 1 92.44 526 TRP B O 1
ATOM 10120 N N . GLU B 1 527 ? 1.753 -14.773 -23.797 1 95.56 527 GLU B N 1
ATOM 10121 C CA . GLU B 1 527 ? 0.383 -14.648 -23.297 1 95.56 527 GLU B CA 1
ATOM 10122 C C . GLU B 1 527 ? -0.17 -13.25 -23.547 1 95.56 527 GLU B C 1
ATOM 10124 O O . GLU B 1 527 ? 0.502 -12.25 -23.281 1 95.56 527 GLU B O 1
ATOM 10129 N N . VAL B 1 528 ? -1.36 -13.195 -24.109 1 96.56 528 VAL B N 1
ATOM 10130 C CA . VAL B 1 528 ? -2.008 -11.906 -24.344 1 96.56 528 VAL B CA 1
ATOM 10131 C C . VAL B 1 528 ? -2.285 -11.211 -23.016 1 96.56 528 VAL B C 1
ATOM 10133 O O . VAL B 1 528 ? -2.877 -11.805 -22.109 1 96.56 528 VAL B O 1
ATOM 10136 N N . ASN B 1 529 ? -1.81 -9.977 -22.859 1 95.44 529 ASN B N 1
ATOM 10137 C CA . ASN B 1 529 ? -1.924 -9.195 -21.625 1 95.44 529 ASN B CA 1
ATOM 10138 C C . ASN B 1 529 ? -2.16 -7.715 -21.938 1 95.44 529 ASN B C 1
ATOM 10140 O O . ASN B 1 529 ? -2.094 -7.297 -23.094 1 95.44 529 ASN B O 1
ATOM 10144 N N . ASP B 1 530 ? -2.625 -6.98 -20.953 1 94.38 530 ASP B N 1
ATOM 10145 C CA . ASP B 1 530 ? -2.785 -5.535 -21.078 1 94.38 530 ASP B CA 1
ATOM 10146 C C . ASP B 1 530 ? -1.805 -4.797 -20.172 1 94.38 530 ASP B C 1
ATOM 10148 O O . ASP B 1 530 ? -1.349 -5.34 -19.172 1 94.38 530 ASP B O 1
ATOM 10152 N N . GLU B 1 531 ? -1.494 -3.605 -20.594 1 93.5 531 GLU B N 1
ATOM 10153 C CA . GLU B 1 531 ? -0.691 -2.738 -19.734 1 93.5 531 GLU B CA 1
ATOM 10154 C C . GLU B 1 531 ? -1.558 -2.045 -18.688 1 93.5 531 GLU B C 1
ATOM 10156 O O . GLU B 1 531 ? -2.771 -1.914 -18.875 1 93.5 531 GLU B O 1
ATOM 10161 N N . ASN B 1 532 ? -0.95 -1.729 -17.594 1 95.94 532 ASN B N 1
ATOM 10162 C CA . ASN B 1 532 ? -1.652 -0.96 -16.578 1 95.94 532 ASN B CA 1
ATOM 10163 C C . ASN B 1 532 ? -1.577 0.539 -16.844 1 95.94 532 ASN B C 1
ATOM 10165 O O . ASN B 1 532 ? -0.58 1.186 -16.516 1 95.94 532 ASN B O 1
ATOM 10169 N N . VAL B 1 533 ? -2.609 1.097 -17.438 1 93.38 533 VAL B N 1
ATOM 10170 C CA . VAL B 1 533 ? -2.586 2.492 -17.859 1 93.38 533 VAL B CA 1
ATOM 10171 C C . VAL B 1 533 ? -3.934 3.146 -17.562 1 93.38 533 VAL B C 1
ATOM 10173 O O . VAL B 1 533 ? -4.98 2.5 -17.656 1 93.38 533 VAL B O 1
ATOM 10176 N N . ILE B 1 534 ? -3.867 4.352 -17.062 1 89.75 534 ILE B N 1
ATOM 10177 C CA . ILE B 1 534 ? -5.047 5.203 -16.984 1 89.75 534 ILE B CA 1
ATOM 10178 C C . ILE B 1 534 ? -5.09 6.141 -18.188 1 89.75 534 ILE B C 1
ATOM 10180 O O . ILE B 1 534 ? -4.234 7.02 -18.328 1 89.75 534 ILE B O 1
ATOM 10184 N N . CYS B 1 535 ? -5.93 5.93 -19.047 1 77.75 535 CYS B N 1
ATOM 10185 C CA . CYS B 1 535 ? -5.992 6.676 -20.297 1 77.75 535 CYS B CA 1
ATOM 10186 C C . CYS B 1 535 ? -6.711 8.008 -20.109 1 77.75 535 CYS B C 1
ATOM 10188 O O . CYS B 1 535 ? -6.434 8.969 -20.812 1 77.75 535 CYS B O 1
ATOM 10190 N N . ARG B 1 536 ? -7.664 8.047 -19.297 1 63.62 536 ARG B N 1
ATOM 10191 C CA . ARG B 1 536 ? -8.391 9.297 -19.078 1 63.62 536 ARG B CA 1
ATOM 10192 C C . ARG B 1 536 ? -8.117 9.859 -17.703 1 63.62 536 ARG B C 1
ATOM 10194 O O . ARG B 1 536 ? -8.391 9.211 -16.688 1 63.62 536 ARG B O 1
ATOM 10201 N N . GLU B 1 537 ? -7.324 10.953 -17.688 1 60.31 537 GLU B N 1
ATOM 10202 C CA . GLU B 1 537 ? -7.059 11.625 -16.422 1 60.31 537 GLU B CA 1
ATOM 10203 C C . GLU B 1 537 ? -8.344 12.156 -15.805 1 60.31 537 GLU B C 1
ATOM 10205 O O . GLU B 1 537 ? -9.242 12.609 -16.516 1 60.31 537 GLU B O 1
ATOM 10210 N N . LEU B 1 538 ? -8.656 11.594 -14.609 1 58.94 538 LEU B N 1
ATOM 10211 C CA . LEU B 1 538 ? -9.812 12.125 -13.898 1 58.94 538 LEU B CA 1
ATOM 10212 C C . LEU B 1 538 ? -9.812 13.648 -13.922 1 58.94 538 LEU B C 1
ATOM 10214 O O . LEU B 1 538 ? -8.766 14.281 -13.75 1 58.94 538 LEU B O 1
ATOM 10218 N N . THR B 1 539 ? -10.594 14.242 -14.656 1 51.88 539 THR B N 1
ATOM 10219 C CA . THR B 1 539 ? -10.812 15.672 -14.812 1 51.88 539 THR B CA 1
ATOM 10220 C C . THR B 1 539 ? -10.859 16.359 -13.453 1 51.88 539 THR B C 1
ATOM 10222 O O . THR B 1 539 ? -11.359 17.484 -13.336 1 51.88 539 THR B O 1
ATOM 10225 N N . PHE B 1 540 ? -10.359 15.695 -12.398 1 48.19 540 PHE B N 1
ATOM 10226 C CA . PHE B 1 540 ? -10.555 16.469 -11.172 1 48.19 540 PHE B CA 1
ATOM 10227 C C . PHE B 1 540 ? -10 17.875 -11.32 1 48.19 540 PHE B C 1
ATOM 10229 O O . PHE B 1 540 ? -10.109 18.688 -10.406 1 48.19 540 PHE B O 1
ATOM 10236 N N . THR B 1 541 ? -9.109 17.953 -12.141 1 42.41 541 THR B N 1
ATOM 10237 C CA . THR B 1 541 ? -8.469 19.25 -12.172 1 42.41 541 THR B CA 1
ATOM 10238 C C . THR B 1 541 ? -9.508 20.359 -12.367 1 42.41 541 THR B C 1
ATOM 10240 O O . THR B 1 541 ? -10.578 20.125 -12.922 1 42.41 541 THR B O 1
ATOM 10243 N N . TYR B 1 542 ? -9.133 21.516 -11.766 1 39.09 542 TYR B N 1
ATOM 10244 C CA . TYR B 1 542 ? -9.617 22.828 -11.328 1 39.09 542 TYR B CA 1
ATOM 10245 C C . TYR B 1 542 ? -10.469 23.484 -12.414 1 39.09 542 TYR B C 1
ATOM 10247 O O . TYR B 1 542 ? -11.406 24.234 -12.109 1 39.09 542 TYR B O 1
ATOM 10255 N N . ASN B 1 543 ? -9.945 23.516 -13.68 1 40.41 543 ASN B N 1
ATOM 10256 C CA . ASN B 1 543 ? -10.336 24.797 -14.227 1 40.41 543 ASN B CA 1
ATOM 10257 C C . ASN B 1 543 ? -11.836 24.859 -14.523 1 40.41 543 ASN B C 1
ATOM 10259 O O . ASN B 1 543 ? -12.258 25.5 -15.484 1 40.41 543 ASN B O 1
ATOM 10263 N N . THR B 1 544 ? -12.461 23.766 -14.133 1 44.28 544 THR B N 1
ATOM 10264 C CA . THR B 1 544 ? -13.844 24.062 -14.508 1 44.28 544 THR B CA 1
ATOM 10265 C C . THR B 1 544 ? -14.414 25.188 -13.664 1 44.28 544 THR B C 1
ATOM 10267 O O . THR B 1 544 ? -14.328 25.172 -12.438 1 44.28 544 THR B O 1
ATOM 10270 N N . ASP B 1 545 ? -14.555 26.281 -14.141 1 44.81 545 ASP B N 1
ATOM 10271 C CA . ASP B 1 545 ? -15.148 27.5 -13.609 1 44.81 545 ASP B CA 1
ATOM 10272 C C . ASP B 1 545 ? -16.391 27.203 -12.789 1 44.81 545 ASP B C 1
ATOM 10274 O O . ASP B 1 545 ? -17.266 26.438 -13.234 1 44.81 545 ASP B O 1
ATOM 10278 N N . MET B 1 546 ? -16.25 27.156 -11.492 1 48.78 546 MET B N 1
ATOM 10279 C CA . MET B 1 546 ? -17.422 27.141 -10.617 1 48.78 546 MET B CA 1
ATOM 10280 C C . MET B 1 546 ? -18.672 27.609 -11.359 1 48.78 546 MET B C 1
ATOM 10282 O O . MET B 1 546 ? -19.781 27.156 -11.078 1 48.78 546 MET B O 1
ATOM 10286 N N . MET B 1 547 ? -18.312 28.391 -12.258 1 50.69 547 MET B N 1
ATOM 10287 C CA . MET B 1 547 ? -19.422 28.953 -13.008 1 50.69 547 MET B CA 1
ATOM 10288 C C . MET B 1 547 ? -20.094 27.875 -13.875 1 50.69 547 MET B C 1
ATOM 10290 O O . MET B 1 547 ? -21.312 27.828 -13.977 1 50.69 547 MET B O 1
ATOM 10294 N N . THR B 1 548 ? -19.281 27.094 -14.383 1 54.34 548 THR B N 1
ATOM 10295 C CA . THR B 1 548 ? -19.844 26.062 -15.25 1 54.34 548 THR B CA 1
ATOM 10296 C C . THR B 1 548 ? -20.578 25 -14.422 1 54.34 548 THR B C 1
ATOM 10298 O O . THR B 1 548 ? -21.547 24.406 -14.883 1 54.34 548 THR B O 1
ATOM 10301 N N . LEU B 1 549 ? -20.141 24.75 -13.281 1 54.31 549 LEU B N 1
ATOM 10302 C CA . LEU B 1 549 ? -20.766 23.797 -12.375 1 54.31 549 LEU B CA 1
ATOM 10303 C C . LEU B 1 549 ? -22.172 24.266 -11.984 1 54.31 549 LEU B C 1
ATOM 10305 O O . LEU B 1 549 ? -23.094 23.469 -11.906 1 54.31 549 LEU B O 1
ATOM 10309 N N . GLN B 1 550 ? -22.172 25.578 -11.688 1 56.56 550 GLN B N 1
ATOM 10310 C CA . GLN B 1 550 ? -23.453 26.172 -11.32 1 56.56 550 GLN B CA 1
ATOM 10311 C C . GLN B 1 550 ? -24.5 25.969 -12.414 1 56.56 550 GLN B C 1
ATOM 10313 O O . GLN B 1 550 ? -25.688 25.781 -12.133 1 56.56 550 GLN B O 1
ATOM 10318 N N . ASN B 1 551 ? -23.906 25.859 -13.531 1 59.62 551 ASN B N 1
ATOM 10319 C CA . ASN B 1 551 ? -24.844 25.703 -14.633 1 59.62 551 ASN B CA 1
ATOM 10320 C C . ASN B 1 551 ? -25.203 24.234 -14.844 1 59.62 551 ASN B C 1
ATOM 10322 O O . ASN B 1 551 ? -26.359 23.906 -15.109 1 59.62 551 ASN B O 1
ATOM 10326 N N . ASP B 1 552 ? -24.281 23.391 -14.562 1 63.06 552 ASP B N 1
ATOM 10327 C CA . ASP B 1 552 ? -24.516 21.984 -14.906 1 63.06 552 ASP B CA 1
ATOM 10328 C C . ASP B 1 552 ? -25.234 21.25 -13.781 1 63.06 552 ASP B C 1
ATOM 10330 O O . ASP B 1 552 ? -25.938 20.266 -14.016 1 63.06 552 ASP B O 1
ATOM 10334 N N . PHE B 1 553 ? -24.969 21.797 -12.539 1 67.44 553 PHE B N 1
ATOM 10335 C CA . PHE B 1 553 ? -25.609 21.141 -11.406 1 67.44 553 PHE B CA 1
ATOM 10336 C C . PHE B 1 553 ? -26.438 22.141 -10.594 1 67.44 553 PHE B C 1
ATOM 10338 O O . PHE B 1 553 ? -26.047 22.5 -9.477 1 67.44 553 PHE B O 1
ATOM 10345 N N . PRO B 1 554 ? -27.438 22.547 -11.109 1 63.59 554 PRO B N 1
ATOM 10346 C CA . PRO B 1 554 ? -28.219 23.562 -10.414 1 63.59 554 PRO B CA 1
ATOM 10347 C C . PRO B 1 554 ? -28.594 23.156 -8.984 1 63.59 554 PRO B C 1
ATOM 10349 O O . PRO B 1 554 ? -28.609 24 -8.086 1 63.59 554 PRO B O 1
ATOM 10352 N N . VAL B 1 555 ? -28.828 21.859 -8.82 1 64.62 555 VAL B N 1
ATOM 10353 C CA . VAL B 1 555 ? -29.234 21.375 -7.504 1 64.62 555 VAL B CA 1
ATOM 10354 C C . VAL B 1 555 ? -28.094 21.562 -6.512 1 64.62 555 VAL B C 1
ATOM 10356 O O . VAL B 1 555 ? -28.312 21.906 -5.348 1 64.62 555 VAL B O 1
ATOM 10359 N N . LEU B 1 556 ? -26.938 21.391 -7.012 1 68.06 556 LEU B N 1
ATOM 10360 C CA . LEU B 1 556 ? -25.781 21.516 -6.145 1 68.06 556 LEU B CA 1
ATOM 10361 C C . LEU B 1 556 ? -25.547 22.953 -5.734 1 68.06 556 LEU B C 1
ATOM 10363 O O . LEU B 1 556 ? -25.125 23.234 -4.609 1 68.06 556 LEU B O 1
ATOM 10367 N N . ASN B 1 557 ? -25.891 23.75 -6.609 1 64.69 557 ASN B N 1
ATOM 10368 C CA . ASN B 1 557 ? -25.703 25.172 -6.297 1 64.69 557 ASN B CA 1
ATOM 10369 C C . ASN B 1 557 ? -26.531 25.578 -5.082 1 64.69 557 ASN B C 1
ATOM 10371 O O . ASN B 1 557 ? -26.062 26.359 -4.246 1 64.69 557 ASN B O 1
ATOM 10375 N N . LYS B 1 558 ? -27.703 25.016 -5.074 1 66.94 558 LYS B N 1
ATOM 10376 C CA . LYS B 1 558 ? -28.562 25.328 -3.936 1 66.94 558 LYS B CA 1
ATOM 10377 C C . LYS B 1 558 ? -27.984 24.75 -2.643 1 66.94 558 LYS B C 1
ATOM 10379 O O . LYS B 1 558 ? -28.141 25.344 -1.572 1 66.94 558 LYS B O 1
ATOM 10384 N N . MET B 1 559 ? -27.25 23.672 -2.861 1 70.19 559 MET B N 1
ATOM 10385 C CA . MET B 1 559 ? -26.719 22.969 -1.692 1 70.19 559 MET B CA 1
ATOM 10386 C C . MET B 1 559 ? -25.328 23.484 -1.33 1 70.19 559 MET B C 1
ATOM 10388 O O . MET B 1 559 ? -24.891 23.359 -0.185 1 70.19 559 MET B O 1
ATOM 10392 N N . LEU B 1 560 ? -24.797 24.094 -2.273 1 68.38 560 LEU B N 1
ATOM 10393 C CA . LEU B 1 560 ? -23.391 24.469 -2.107 1 68.38 560 LEU B CA 1
ATOM 10394 C C . LEU B 1 560 ? -23.234 25.484 -0.977 1 68.38 560 LEU B C 1
ATOM 10396 O O . LEU B 1 560 ? -22.234 25.469 -0.258 1 68.38 560 LEU B O 1
ATOM 10400 N N . HIS B 1 561 ? -24.266 26.328 -0.898 1 69.88 561 HIS B N 1
ATOM 10401 C CA . HIS B 1 561 ? -24.172 27.344 0.14 1 69.88 561 HIS B CA 1
ATOM 10402 C C . HIS B 1 561 ? -24.219 26.719 1.531 1 69.88 561 HIS B C 1
ATOM 10404 O O . HIS B 1 561 ? -23.688 27.281 2.49 1 69.88 561 HIS B O 1
ATOM 10410 N N . LYS B 1 562 ? -24.75 25.5 1.556 1 75.69 562 LYS B N 1
ATOM 10411 C CA . LYS B 1 562 ? -24.906 24.844 2.852 1 75.69 562 LYS B CA 1
ATOM 10412 C C . LYS B 1 562 ? -23.75 23.875 3.121 1 75.69 562 LYS B C 1
ATOM 10414 O O . LYS B 1 562 ? -23.594 23.406 4.246 1 75.69 562 LYS B O 1
ATOM 10419 N N . ILE B 1 563 ? -22.969 23.734 2.088 1 82.25 563 ILE B N 1
ATOM 10420 C CA . ILE B 1 563 ? -21.891 22.75 2.225 1 82.25 563 ILE B CA 1
ATOM 10421 C C . ILE B 1 563 ? -20.656 23.406 2.844 1 82.25 563 ILE B C 1
ATOM 10423 O O . ILE B 1 563 ? -20.234 24.484 2.408 1 82.25 563 ILE B O 1
ATOM 10427 N N . PRO B 1 564 ? -20.188 22.766 3.891 1 82.44 564 PRO B N 1
ATOM 10428 C CA . PRO B 1 564 ? -18.969 23.312 4.512 1 82.44 564 PRO B CA 1
ATOM 10429 C C . PRO B 1 564 ? -17.781 23.344 3.553 1 82.44 564 PRO B C 1
ATOM 10431 O O . PRO B 1 564 ? -17.797 22.672 2.521 1 82.44 564 PRO B O 1
ATOM 10434 N N . THR B 1 565 ? -16.766 24.141 3.865 1 82.75 565 THR B N 1
ATOM 10435 C CA . THR B 1 565 ? -15.586 24.297 3.025 1 82.75 565 THR B CA 1
ATOM 10436 C C . THR B 1 565 ? -14.805 22.984 2.947 1 82.75 565 THR B C 1
ATOM 10438 O O . THR B 1 565 ? -14.172 22.703 1.927 1 82.75 565 THR B O 1
ATOM 10441 N N . GLU B 1 566 ? -14.844 22.281 4.031 1 89.31 566 GLU B N 1
ATOM 10442 C CA . GLU B 1 566 ? -14.219 20.953 4.074 1 89.31 566 GLU B CA 1
ATOM 10443 C C . GLU B 1 566 ? -15.258 19.859 4.227 1 89.31 566 GLU B C 1
ATOM 10445 O O . GLU B 1 566 ? -16.188 19.969 5.035 1 89.31 566 GLU B O 1
ATOM 10450 N N . ILE B 1 567 ? -15.117 18.922 3.414 1 92.94 567 ILE B N 1
ATOM 10451 C CA . ILE B 1 567 ? -16.109 17.859 3.357 1 92.94 567 ILE B CA 1
ATOM 10452 C C . ILE B 1 567 ? -15.492 16.531 3.807 1 92.94 567 ILE B C 1
ATOM 10454 O O . ILE B 1 567 ? -14.484 16.094 3.246 1 92.94 567 ILE B O 1
ATOM 10458 N N . ASP B 1 568 ? -16.094 15.906 4.828 1 94.25 568 ASP B N 1
ATOM 10459 C CA . ASP B 1 568 ? -15.641 14.586 5.258 1 94.25 568 ASP B CA 1
ATOM 10460 C C . ASP B 1 568 ? -16.516 13.484 4.66 1 94.25 568 ASP B C 1
ATOM 10462 O O . ASP B 1 568 ? -17.375 13.758 3.826 1 94.25 568 ASP B O 1
ATOM 10466 N N . ALA B 1 569 ? -16.312 12.242 4.98 1 96.31 569 ALA B N 1
ATOM 10467 C CA . ALA B 1 569 ? -16.984 11.102 4.363 1 96.31 569 ALA B CA 1
ATOM 10468 C C . ALA B 1 569 ? -18.469 11.109 4.684 1 96.31 569 ALA B C 1
ATOM 10470 O O . ALA B 1 569 ? -19.297 10.789 3.824 1 96.31 569 ALA B O 1
ATOM 10471 N N . LEU B 1 570 ? -18.859 11.461 5.902 1 94.94 570 LEU B N 1
ATOM 10472 C CA . LEU B 1 570 ? -20.25 11.477 6.305 1 94.94 570 LEU B CA 1
ATOM 10473 C C . LEU B 1 570 ? -21.031 12.562 5.559 1 94.94 570 LEU B C 1
ATOM 10475 O O . LEU B 1 570 ? -22.141 12.336 5.098 1 94.94 570 LEU B O 1
ATOM 10479 N N . THR B 1 571 ? -20.391 13.75 5.496 1 93.56 571 THR B N 1
ATOM 10480 C CA . THR B 1 571 ? -21.016 14.844 4.762 1 93.56 571 THR B CA 1
ATOM 10481 C C . THR B 1 571 ? -21.156 14.492 3.281 1 93.56 571 THR B C 1
ATOM 10483 O O . THR B 1 571 ? -22.188 14.781 2.664 1 93.56 571 THR B O 1
ATOM 10486 N N . LEU B 1 572 ? -20.141 13.906 2.717 1 94.94 572 LEU B N 1
ATOM 10487 C CA . LEU B 1 572 ? -20.203 13.484 1.322 1 94.94 572 LEU B CA 1
ATOM 10488 C C . LEU B 1 572 ? -21.328 12.469 1.11 1 94.94 572 LEU B C 1
ATOM 10490 O O . LEU B 1 572 ? -22.047 12.531 0.108 1 94.94 572 LEU B O 1
ATOM 10494 N N . GLN B 1 573 ? -21.453 11.523 2.006 1 96.19 573 GLN B N 1
ATOM 10495 C CA . GLN B 1 573 ? -22.516 10.523 1.907 1 96.19 573 GLN B CA 1
ATOM 10496 C C . GLN B 1 573 ? -23.891 11.18 1.877 1 96.19 573 GLN B C 1
ATOM 10498 O O . GLN B 1 573 ? -24.75 10.781 1.099 1 96.19 573 GLN B O 1
ATOM 10503 N N . LYS B 1 574 ? -24.078 12.156 2.756 1 92.81 574 LYS B N 1
ATOM 10504 C CA . LYS B 1 574 ? -25.359 12.875 2.787 1 92.81 574 LYS B CA 1
ATOM 10505 C C . LYS B 1 574 ? -25.625 13.57 1.454 1 92.81 574 LYS B C 1
ATOM 10507 O O . LYS B 1 574 ? -26.734 13.516 0.936 1 92.81 574 LYS B O 1
ATOM 10512 N N . ILE B 1 575 ? -24.594 14.172 0.95 1 91.12 575 ILE B N 1
ATOM 10513 C CA . ILE B 1 575 ? -24.719 14.883 -0.317 1 91.12 575 ILE B CA 1
ATOM 10514 C C . ILE B 1 575 ? -25.078 13.898 -1.43 1 91.12 575 ILE B C 1
ATOM 10516 O O . ILE B 1 575 ? -26 14.133 -2.203 1 91.12 575 ILE B O 1
ATOM 10520 N N . LEU B 1 576 ? -24.438 12.781 -1.515 1 93.44 576 LEU B N 1
ATOM 10521 C CA . LEU B 1 576 ? -24.625 11.812 -2.584 1 93.44 576 LEU B CA 1
ATOM 10522 C C . LEU B 1 576 ? -25.969 11.109 -2.441 1 93.44 576 LEU B C 1
ATOM 10524 O O . LEU B 1 576 ? -26.625 10.797 -3.443 1 93.44 576 LEU B O 1
ATOM 10528 N N . ARG B 1 577 ? -26.344 10.82 -1.241 1 93.88 577 ARG B N 1
ATOM 10529 C CA . ARG B 1 577 ? -27.641 10.164 -1.019 1 93.88 577 ARG B CA 1
ATOM 10530 C C . ARG B 1 577 ? -28.797 11.047 -1.474 1 93.88 577 ARG B C 1
ATOM 10532 O O . ARG B 1 577 ? -29.828 10.547 -1.925 1 93.88 577 ARG B O 1
ATOM 10539 N N . SER B 1 578 ? -28.578 12.273 -1.354 1 87.94 578 SER B N 1
ATOM 10540 C CA . SER B 1 578 ? -29.625 13.211 -1.728 1 87.94 578 SER B CA 1
ATOM 10541 C C . SER B 1 578 ? -29.656 13.43 -3.236 1 87.94 578 SER B C 1
ATOM 10543 O O . SER B 1 578 ? -30.688 13.82 -3.791 1 87.94 578 SER B O 1
ATOM 10545 N N . SER B 1 579 ? -28.578 13.141 -3.979 1 87.75 579 SER B N 1
ATOM 10546 C CA . SER B 1 579 ? -28.5 13.57 -5.371 1 87.75 579 SER B CA 1
ATOM 10547 C C . SER B 1 579 ? -28.125 12.406 -6.289 1 87.75 579 SER B C 1
ATOM 10549 O O . SER B 1 579 ? -27.984 12.586 -7.5 1 87.75 579 SER B O 1
ATOM 10551 N N . TRP B 1 580 ? -27.969 11.25 -5.824 1 88.81 580 TRP B N 1
ATOM 10552 C CA . TRP B 1 580 ? -27.391 10.164 -6.605 1 88.81 580 TRP B CA 1
ATOM 10553 C C . TRP B 1 580 ? -28.297 9.812 -7.793 1 88.81 580 TRP B C 1
ATOM 10555 O O . TRP B 1 580 ? -27.797 9.508 -8.883 1 88.81 580 TRP B O 1
ATOM 10565 N N . ARG B 1 581 ? -29.609 9.852 -7.602 1 87.25 581 ARG B N 1
ATOM 10566 C CA . ARG B 1 581 ? -30.547 9.484 -8.664 1 87.25 581 ARG B CA 1
ATOM 10567 C C . ARG B 1 581 ? -30.766 10.648 -9.625 1 87.25 581 ARG B C 1
ATOM 10569 O O . ARG B 1 581 ? -30.719 10.461 -10.844 1 87.25 581 ARG B O 1
ATOM 10576 N N . SER B 1 582 ? -30.953 11.812 -9.039 1 83.25 582 SER B N 1
ATOM 10577 C CA . SER B 1 582 ? -31.297 12.984 -9.844 1 83.25 582 SER B CA 1
ATOM 10578 C C . SER B 1 582 ? -30.156 13.367 -10.766 1 83.25 582 SER B C 1
ATOM 10580 O O . SER B 1 582 ? -30.375 13.836 -11.883 1 83.25 582 SER B O 1
ATOM 10582 N N . LEU B 1 583 ? -28.984 13.125 -10.406 1 84.5 583 LEU B N 1
ATOM 10583 C CA . LEU B 1 583 ? -27.828 13.508 -11.203 1 84.5 583 LEU B CA 1
ATOM 10584 C C . LEU B 1 583 ? -27.219 12.297 -11.898 1 84.5 583 LEU B C 1
ATOM 10586 O O . LEU B 1 583 ? -26.156 12.406 -12.531 1 84.5 583 LEU B O 1
ATOM 10590 N N . ASN B 1 584 ? -27.781 11.148 -11.742 1 88.31 584 ASN B N 1
ATOM 10591 C CA . ASN B 1 584 ? -27.328 9.914 -12.375 1 88.31 584 ASN B CA 1
ATOM 10592 C C . ASN B 1 584 ? -25.891 9.586 -12 1 88.31 584 ASN B C 1
ATOM 10594 O O . ASN B 1 584 ? -25.047 9.352 -12.875 1 88.31 584 ASN B O 1
ATOM 10598 N N . LEU B 1 585 ? -25.625 9.672 -10.734 1 89.81 585 LEU B N 1
ATOM 10599 C CA . LEU B 1 585 ? -24.266 9.5 -10.234 1 89.81 585 LEU B CA 1
ATOM 10600 C C . LEU B 1 585 ? -23.984 8.031 -9.938 1 89.81 585 LEU B C 1
ATOM 10602 O O . LEU B 1 585 ? -22.859 7.551 -10.156 1 89.81 585 LEU B O 1
ATOM 10606 N N . LEU B 1 586 ? -24.969 7.344 -9.359 1 93.81 586 LEU B N 1
ATOM 10607 C CA . LEU B 1 586 ? -24.797 5.984 -8.859 1 93.81 586 LEU B CA 1
ATOM 10608 C C . LEU B 1 586 ? -26.016 5.129 -9.195 1 93.81 586 LEU B C 1
ATOM 10610 O O . LEU B 1 586 ? -27.078 5.66 -9.555 1 93.81 586 LEU B O 1
ATOM 10614 N N . CYS B 1 587 ? -25.828 3.791 -9.094 1 92.75 587 CYS B N 1
ATOM 10615 C CA . CYS B 1 587 ? -26.938 2.871 -9.305 1 92.75 587 CYS B CA 1
ATOM 10616 C C . CYS B 1 587 ? -27.75 2.695 -8.031 1 92.75 587 CYS B C 1
ATOM 10618 O O . CYS B 1 587 ? -28.953 2.416 -8.094 1 92.75 587 CYS B O 1
ATOM 10620 N N . ASP B 1 588 ? -27.031 2.801 -6.887 1 92.56 588 ASP B N 1
ATOM 10621 C CA . ASP B 1 588 ? -27.656 2.65 -5.578 1 92.56 588 ASP B CA 1
ATOM 10622 C C . ASP B 1 588 ? -27.156 3.709 -4.602 1 92.56 588 ASP B C 1
ATOM 10624 O O . ASP B 1 588 ? -26.219 4.453 -4.91 1 92.56 588 ASP B O 1
ATOM 10628 N N . LYS B 1 589 ? -27.891 3.785 -3.461 1 94.75 589 LYS B N 1
ATOM 10629 C CA . LYS B 1 589 ? -27.422 4.668 -2.396 1 94.75 589 LYS B CA 1
ATOM 10630 C C . LYS B 1 589 ? -26.016 4.293 -1.949 1 94.75 589 LYS B C 1
ATOM 10632 O O . LYS B 1 589 ? -25.719 3.115 -1.736 1 94.75 589 LYS B O 1
ATOM 10637 N N . PRO B 1 590 ? -25.172 5.301 -1.832 1 96.56 590 PRO B N 1
ATOM 10638 C CA . PRO B 1 590 ? -23.766 5.004 -1.51 1 96.56 590 PRO B CA 1
ATOM 10639 C C . PRO B 1 590 ? -23.578 4.543 -0.067 1 96.56 590 PRO B C 1
ATOM 10641 O O . PRO B 1 590 ? -24.266 5.031 0.836 1 96.56 590 PRO B O 1
ATOM 10644 N N . SER B 1 591 ? -22.75 3.609 0.107 1 96.38 591 SER B N 1
ATOM 10645 C CA . SER B 1 591 ? -22.312 3.223 1.441 1 96.38 591 SER B CA 1
ATOM 10646 C C . SER B 1 591 ? -21.281 4.215 1.994 1 96.38 591 SER B C 1
ATOM 10648 O O . SER B 1 591 ? -20.734 5.027 1.248 1 96.38 591 SER B O 1
ATOM 10650 N N . LEU B 1 592 ? -21.125 4.199 3.312 1 96.06 592 LEU B N 1
ATOM 10651 C CA . LEU B 1 592 ? -20.094 5.039 3.926 1 96.06 592 LEU B CA 1
ATOM 10652 C C . LEU B 1 592 ? -18.703 4.645 3.445 1 96.06 592 LEU B C 1
ATOM 10654 O O . LEU B 1 592 ? -17.844 5.5 3.275 1 96.06 592 LEU B O 1
ATOM 10658 N N . GLU B 1 593 ? -18.516 3.354 3.176 1 95.69 593 GLU B N 1
ATOM 10659 C CA . GLU B 1 593 ? -17.219 2.857 2.705 1 95.69 593 GLU B CA 1
ATOM 10660 C C . GLU B 1 593 ? -16.859 3.453 1.347 1 95.69 593 GLU B C 1
ATOM 10662 O O . GLU B 1 593 ? -15.711 3.83 1.113 1 95.69 593 GLU B O 1
ATOM 10667 N N . LEU B 1 594 ? -17.812 3.49 0.476 1 97.25 594 LEU B N 1
ATOM 10668 C CA . LEU B 1 594 ? -17.547 4.102 -0.824 1 97.25 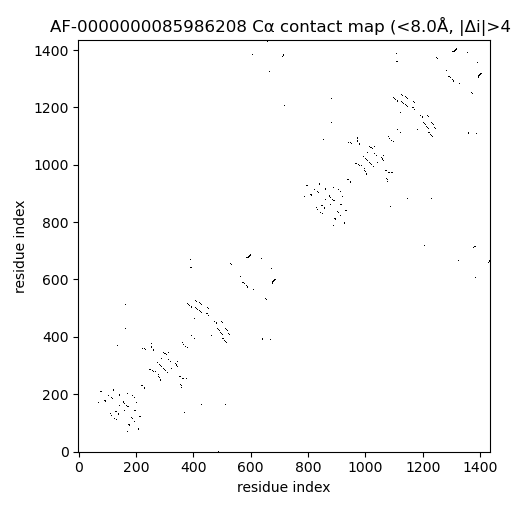594 LEU B CA 1
ATOM 10669 C C . LEU B 1 594 ? -17.125 5.559 -0.666 1 97.25 594 LEU B C 1
ATOM 10671 O O . LEU B 1 594 ? -16.172 6.004 -1.302 1 97.25 594 LEU B O 1
ATOM 10675 N N . CYS B 1 595 ? -17.844 6.309 0.21 1 97.62 595 CYS B N 1
ATOM 10676 C CA . CYS B 1 595 ? -17.547 7.723 0.416 1 97.62 595 CYS B CA 1
ATOM 10677 C C . CYS B 1 595 ? -16.156 7.91 1.012 1 97.62 595 CYS B C 1
ATOM 10679 O O . CYS B 1 595 ? -15.43 8.836 0.639 1 97.62 595 CYS B O 1
ATOM 10681 N N . ARG B 1 596 ? -15.766 7.07 1.94 1 97.25 596 ARG B N 1
ATOM 10682 C CA . ARG B 1 596 ? -14.422 7.121 2.496 1 97.25 596 ARG B CA 1
ATOM 10683 C C . ARG B 1 596 ? -13.375 6.938 1.405 1 97.25 596 ARG B C 1
ATOM 10685 O O . ARG B 1 596 ? -12.359 7.648 1.383 1 97.25 596 ARG B O 1
ATOM 10692 N N . ASN B 1 597 ? -13.641 5.973 0.515 1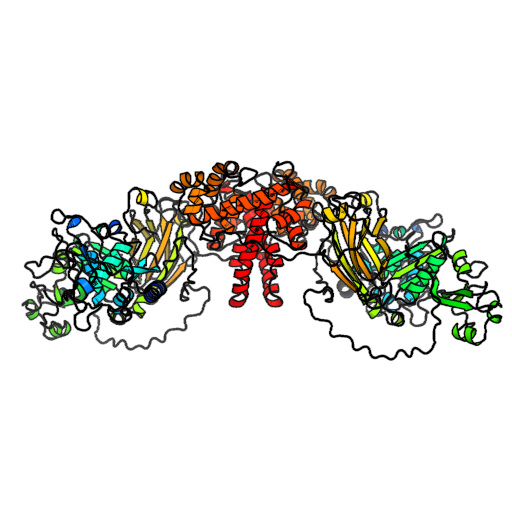 97 597 ASN B N 1
ATOM 10693 C CA . ASN B 1 597 ? -12.695 5.707 -0.565 1 97 597 ASN B CA 1
ATOM 10694 C C . ASN B 1 597 ? -12.594 6.891 -1.522 1 97 597 ASN B C 1
ATOM 10696 O O . ASN B 1 597 ? -11.5 7.211 -2 1 97 597 ASN B O 1
ATOM 10700 N N . LEU B 1 598 ? -13.703 7.484 -1.777 1 96.5 598 LEU B N 1
ATOM 10701 C CA . LEU B 1 598 ? -13.695 8.648 -2.658 1 96.5 598 LEU B CA 1
ATOM 10702 C C . LEU B 1 598 ? -12.906 9.797 -2.037 1 96.5 598 LEU B C 1
ATOM 10704 O O . LEU B 1 598 ? -12.195 10.516 -2.738 1 96.5 598 LEU B O 1
ATOM 10708 N N . ILE B 1 599 ? -13.055 9.977 -0.726 1 96.56 599 ILE B N 1
ATOM 10709 C CA . ILE B 1 599 ? -12.305 11.008 -0.024 1 96.56 599 ILE B CA 1
ATOM 10710 C C . ILE B 1 599 ? -10.805 10.711 -0.108 1 96.56 599 ILE B C 1
ATOM 10712 O O . ILE B 1 599 ? -10 11.602 -0.387 1 96.56 599 ILE B O 1
ATOM 10716 N N . MET B 1 600 ? -10.438 9.469 0.097 1 95.19 600 MET B N 1
ATOM 10717 C CA . MET B 1 600 ? -9.031 9.078 0.092 1 95.19 600 MET B CA 1
ATOM 10718 C C . MET B 1 600 ? -8.398 9.32 -1.274 1 95.19 600 MET B C 1
ATOM 10720 O O . MET B 1 600 ? -7.203 9.609 -1.37 1 95.19 600 MET B O 1
ATOM 10724 N N . LEU B 1 601 ? -9.18 9.203 -2.309 1 92.69 601 LEU B N 1
ATOM 10725 C CA . LEU B 1 601 ? -8.703 9.414 -3.67 1 92.69 601 LEU B CA 1
ATOM 10726 C C . LEU B 1 601 ? -8.172 10.828 -3.852 1 92.69 601 LEU B C 1
ATOM 10728 O O . LEU B 1 601 ? -7.227 11.047 -4.617 1 92.69 601 LEU B O 1
ATOM 10732 N N . ARG B 1 602 ? -8.727 11.758 -3.061 1 90.88 602 ARG B N 1
ATOM 10733 C CA . ARG B 1 602 ? -8.367 13.164 -3.244 1 90.88 602 ARG B CA 1
ATOM 10734 C C . ARG B 1 602 ? -7.734 13.734 -1.979 1 90.88 602 ARG B C 1
ATOM 10736 O O . ARG B 1 602 ? -7.719 14.953 -1.787 1 90.88 602 ARG B O 1
ATOM 10743 N N . ASP B 1 603 ? -7.332 12.875 -1.126 1 92.94 603 ASP B N 1
ATOM 10744 C CA . ASP B 1 603 ? -6.762 13.312 0.143 1 92.94 603 ASP B CA 1
ATOM 10745 C C . ASP B 1 603 ? -5.367 12.727 0.353 1 92.94 603 ASP B C 1
ATOM 10747 O O . ASP B 1 603 ? -5.156 11.93 1.271 1 92.94 603 ASP B O 1
ATOM 10751 N N . PRO B 1 604 ? -4.41 13.188 -0.397 1 87.88 604 PRO B N 1
ATOM 10752 C CA . PRO B 1 604 ? -3.061 12.633 -0.267 1 87.88 604 PRO B CA 1
ATOM 10753 C C . PRO B 1 604 ? -2.426 12.938 1.088 1 87.88 604 PRO B C 1
ATOM 10755 O O . PRO B 1 604 ? -1.504 12.234 1.514 1 87.88 604 PRO B O 1
ATOM 10758 N N . MET B 1 605 ? -2.92 13.93 1.839 1 88.88 605 MET B N 1
ATOM 10759 C CA . MET B 1 605 ? -2.295 14.344 3.092 1 88.88 605 MET B CA 1
ATOM 10760 C C . MET B 1 605 ? -2.949 13.648 4.281 1 88.88 605 MET B C 1
ATOM 10762 O O . MET B 1 605 ? -2.594 13.914 5.434 1 88.88 605 MET B O 1
ATOM 10766 N N . ILE B 1 606 ? -3.92 12.844 4.039 1 93.06 606 ILE B N 1
ATOM 10767 C CA . ILE B 1 606 ? -4.59 12.047 5.059 1 93.06 606 ILE B CA 1
ATOM 10768 C C . ILE B 1 606 ? -5.223 12.961 6.098 1 93.06 606 ILE B C 1
ATOM 10770 O O . ILE B 1 606 ? -5.031 12.781 7.301 1 93.06 606 ILE B O 1
ATOM 10774 N N . THR B 1 607 ? -6.027 13.93 5.656 1 92.75 607 THR B N 1
ATOM 10775 C CA . THR B 1 607 ? -6.746 14.844 6.535 1 92.75 607 THR B CA 1
ATOM 10776 C C . THR B 1 607 ? -8.141 14.305 6.855 1 92.75 607 THR B C 1
ATOM 10778 O O . THR B 1 607 ? -8.789 14.758 7.801 1 92.75 607 THR B O 1
ATOM 10781 N N . GLY B 1 608 ? -8.594 13.367 5.984 1 93.62 608 GLY B N 1
ATOM 10782 C CA . GLY B 1 608 ? -9.938 12.836 6.133 1 93.62 608 GLY B CA 1
ATOM 10783 C C . GLY B 1 608 ? -11 13.695 5.48 1 93.62 608 GLY B C 1
ATOM 10784 O O . GLY B 1 608 ? -12.195 13.43 5.617 1 93.62 608 GLY B O 1
ATOM 10785 N N . LYS B 1 609 ? -10.562 14.742 4.82 1 94.19 609 LYS B N 1
ATOM 10786 C CA . LYS B 1 609 ? -11.492 15.695 4.215 1 94.19 609 LYS B CA 1
ATOM 10787 C C . LYS B 1 609 ? -11 16.141 2.84 1 94.19 609 LYS B C 1
ATOM 10789 O O . LYS B 1 609 ? -9.836 15.93 2.49 1 94.19 609 LYS B O 1
ATOM 10794 N N . ILE B 1 610 ? -11.914 16.609 2.018 1 92.5 610 ILE B N 1
ATOM 10795 C CA . ILE B 1 610 ? -11.57 17.25 0.75 1 92.5 610 ILE B CA 1
ATOM 10796 C C . ILE B 1 610 ? -12.156 18.656 0.706 1 92.5 610 ILE B C 1
ATOM 10798 O O . ILE B 1 610 ? -13.078 18.984 1.453 1 92.5 610 ILE B O 1
ATOM 10802 N N . ASN B 1 611 ? -11.547 19.469 -0.089 1 87.88 611 ASN B N 1
ATOM 10803 C CA . ASN B 1 611 ? -12.055 20.812 -0.263 1 87.88 611 ASN B CA 1
ATOM 10804 C C . ASN B 1 611 ? -13.328 20.844 -1.102 1 87.88 611 ASN B C 1
ATOM 10806 O O . ASN B 1 611 ? -13.461 20.078 -2.061 1 87.88 611 ASN B O 1
ATOM 10810 N N . LYS B 1 612 ? -14.242 21.703 -0.779 1 85 612 LYS B N 1
ATOM 10811 C CA . LYS B 1 612 ? -15.516 21.812 -1.479 1 85 612 LYS B CA 1
ATOM 10812 C C . LYS B 1 612 ? -15.305 22.047 -2.971 1 85 612 LYS B C 1
ATOM 10814 O O . LYS B 1 612 ? -16.125 21.641 -3.795 1 85 612 LYS B O 1
ATOM 10819 N N . ASN B 1 613 ? -14.234 22.625 -3.322 1 78.81 613 ASN B N 1
ATOM 10820 C CA . ASN B 1 613 ? -13.93 22.938 -4.715 1 78.81 613 ASN B CA 1
ATOM 10821 C C . ASN B 1 613 ? -13.656 21.688 -5.531 1 78.81 613 ASN B C 1
ATOM 10823 O O . ASN B 1 613 ? -13.695 21.719 -6.762 1 78.81 613 ASN B O 1
ATOM 10827 N N . GLU B 1 614 ? -13.438 20.594 -4.887 1 84.5 614 GLU B N 1
ATOM 10828 C CA . GLU B 1 614 ? -13.141 19.344 -5.578 1 84.5 614 GLU B CA 1
ATOM 10829 C C . GLU B 1 614 ? -14.414 18.547 -5.848 1 84.5 614 GLU B C 1
ATOM 10831 O O . GLU B 1 614 ? -14.398 17.578 -6.613 1 84.5 614 GLU B O 1
ATOM 10836 N N . LEU B 1 615 ? -15.484 18.922 -5.324 1 85.75 615 LEU B N 1
ATOM 10837 C CA . LEU B 1 615 ? -16.734 18.172 -5.359 1 85.75 615 LEU B CA 1
ATOM 10838 C C . LEU B 1 615 ? -17.25 18.047 -6.789 1 85.75 615 LEU B C 1
ATOM 10840 O O . LEU B 1 615 ? -17.688 16.969 -7.215 1 85.75 615 LEU B O 1
ATOM 10844 N N . PRO B 1 616 ? -17.234 19.141 -7.535 1 81.75 616 PRO B N 1
ATOM 10845 C CA . PRO B 1 616 ? -17.734 19 -8.906 1 81.75 616 PRO B CA 1
ATOM 10846 C C . PRO B 1 616 ? -16.938 17.984 -9.719 1 81.75 616 PRO B C 1
ATOM 10848 O O . PRO B 1 616 ? -17.516 17.188 -10.469 1 81.75 616 PRO B O 1
ATOM 10851 N N . GLY B 1 617 ? -15.633 18.062 -9.602 1 83.38 617 GLY B N 1
ATOM 10852 C CA . GLY B 1 617 ? -14.805 17.078 -10.289 1 83.38 617 GLY B CA 1
ATOM 10853 C C . GLY B 1 617 ? -15.133 15.648 -9.898 1 83.38 617 GLY B C 1
ATOM 10854 O O . GLY B 1 617 ? -15.141 14.758 -10.742 1 83.38 617 GLY B O 1
ATOM 10855 N N . LEU B 1 618 ? -15.383 15.461 -8.695 1 89.06 618 LEU B N 1
ATOM 10856 C CA . LEU B 1 618 ? -15.75 14.141 -8.195 1 89.06 618 LEU B CA 1
ATOM 10857 C C . LEU B 1 618 ? -17.078 13.688 -8.773 1 89.06 618 LEU B C 1
ATOM 10859 O O . LEU B 1 618 ? -17.234 12.523 -9.141 1 89.06 618 LEU B O 1
ATOM 10863 N N . LEU B 1 619 ? -18.031 14.555 -8.859 1 87.62 619 LEU B N 1
ATOM 10864 C CA . LEU B 1 619 ? -19.359 14.219 -9.375 1 87.62 619 LEU B CA 1
ATOM 10865 C C . LEU B 1 619 ? -19.297 13.875 -10.859 1 87.62 619 LEU B C 1
ATOM 10867 O O . LEU B 1 619 ? -19.938 12.922 -11.305 1 87.62 619 LEU B O 1
ATOM 10871 N N . TYR B 1 620 ? -18.484 14.617 -11.586 1 86.12 620 TYR B N 1
ATOM 10872 C CA . TYR B 1 620 ? -18.328 14.32 -13 1 86.12 620 TYR B CA 1
ATOM 10873 C C . TYR B 1 620 ? -17.688 12.953 -13.203 1 86.12 620 TYR B C 1
ATOM 10875 O O . TYR B 1 620 ? -18.047 12.227 -14.133 1 86.12 620 TYR B O 1
ATOM 10883 N N . THR B 1 621 ? -16.766 12.711 -12.391 1 89.56 621 THR B N 1
ATOM 10884 C CA . THR B 1 621 ? -16.109 11.406 -12.469 1 89.56 621 THR B CA 1
ATOM 10885 C C . THR B 1 621 ? -17.109 10.281 -12.188 1 89.56 621 THR B C 1
ATOM 10887 O O . THR B 1 621 ? -17.109 9.266 -12.883 1 89.56 621 THR B O 1
ATOM 10890 N N . LEU B 1 622 ? -17.922 10.477 -11.219 1 92.81 622 LEU B N 1
ATOM 10891 C CA . LEU B 1 622 ? -18.922 9.477 -10.883 1 92.81 622 LEU B CA 1
ATOM 10892 C C . LEU B 1 622 ? -19.922 9.289 -12.023 1 92.81 622 LEU B C 1
ATOM 10894 O O . LEU B 1 622 ? -20.328 8.164 -12.32 1 92.81 622 LEU B O 1
ATOM 10898 N N . GLN B 1 623 ? -20.266 10.359 -12.672 1 91 623 GLN B N 1
ATOM 10899 C CA . GLN B 1 623 ? -21.172 10.273 -13.82 1 91 623 GLN B CA 1
ATOM 10900 C C . GLN B 1 623 ? -20.531 9.477 -14.953 1 91 623 GLN B C 1
ATOM 10902 O O . GLN B 1 623 ? -21.203 8.656 -15.586 1 91 623 GLN B O 1
ATOM 10907 N N . TYR B 1 624 ? -19.359 9.797 -15.148 1 91.06 624 TYR B N 1
ATOM 10908 C CA . TYR B 1 624 ? -18.625 9.102 -16.203 1 91.06 624 TYR B CA 1
ATOM 10909 C C . TYR B 1 624 ? -18.547 7.605 -15.914 1 91.06 624 TYR B C 1
ATOM 10911 O O . TYR B 1 624 ? -18.797 6.785 -16.797 1 91.06 624 TYR B O 1
ATOM 10919 N N . TRP B 1 625 ? -18.172 7.238 -14.695 1 94.19 625 TRP B N 1
ATOM 10920 C CA . TRP B 1 625 ? -18.062 5.84 -14.312 1 94.19 625 TRP B CA 1
ATOM 10921 C C . TRP B 1 625 ? -19.422 5.145 -14.352 1 94.19 625 TRP B C 1
ATOM 10923 O O . TRP B 1 625 ? -19.5 3.967 -14.703 1 94.19 625 TRP B O 1
ATOM 10933 N N . ARG B 1 626 ? -20.422 5.832 -13.992 1 94.44 626 ARG B N 1
ATOM 10934 C CA . ARG B 1 626 ? -21.766 5.27 -14.039 1 94.44 626 ARG B CA 1
ATOM 10935 C C . ARG B 1 626 ? -22.188 4.984 -15.469 1 94.44 626 ARG B C 1
ATOM 10937 O O . ARG B 1 626 ? -22.797 3.949 -15.75 1 94.44 626 ARG B O 1
ATOM 10944 N N . THR B 1 627 ? -21.891 5.895 -16.344 1 92.38 627 THR B N 1
ATOM 10945 C CA . THR B 1 627 ? -22.219 5.703 -17.75 1 92.38 627 THR B CA 1
ATOM 10946 C C . THR B 1 627 ? -21.484 4.496 -18.312 1 92.38 627 THR B C 1
ATOM 10948 O O . THR B 1 627 ? -22.047 3.729 -19.109 1 92.38 627 THR B O 1
ATOM 10951 N N . ALA B 1 628 ? -20.25 4.367 -17.969 1 93.81 628 ALA B N 1
ATOM 10952 C CA . ALA B 1 628 ? -19.469 3.209 -18.406 1 93.81 628 ALA B CA 1
ATOM 10953 C C . ALA B 1 628 ? -20.078 1.912 -17.891 1 93.81 628 ALA B C 1
ATOM 10955 O O . ALA B 1 628 ? -20.172 0.919 -18.609 1 93.81 628 ALA B O 1
ATOM 10956 N N . TYR B 1 629 ? -20.531 1.911 -16.609 1 96.06 629 TYR B N 1
ATOM 10957 C CA . TYR B 1 629 ? -21.109 0.722 -16 1 96.06 629 TYR B CA 1
ATOM 10958 C C . TYR B 1 629 ? -22.422 0.345 -16.688 1 96.06 629 TYR B C 1
ATOM 10960 O O . TYR B 1 629 ? -22.719 -0.839 -16.844 1 96.06 629 TYR B O 1
ATOM 10968 N N . ALA B 1 630 ? -23.156 1.32 -17.062 1 94 630 ALA B N 1
ATOM 10969 C CA . ALA B 1 630 ? -24.469 1.116 -17.656 1 94 630 ALA B CA 1
ATOM 10970 C C . ALA B 1 630 ? -24.359 0.359 -18.984 1 94 630 ALA B C 1
ATOM 10972 O O . ALA B 1 630 ? -25.281 -0.352 -19.375 1 94 630 ALA B O 1
ATOM 10973 N N . LYS B 1 631 ? -23.234 0.411 -19.641 1 92.5 631 LYS B N 1
ATOM 10974 C CA . LYS B 1 631 ? -23.016 -0.265 -20.922 1 92.5 631 LYS B CA 1
ATOM 10975 C C . LYS B 1 631 ? -23.047 -1.781 -20.75 1 92.5 631 LYS B C 1
ATOM 10977 O O . LYS B 1 631 ? -23.406 -2.508 -21.688 1 92.5 631 LYS B O 1
ATOM 10982 N N . GLN B 1 632 ? -22.641 -2.264 -19.562 1 91.38 632 GLN B N 1
ATOM 10983 C CA . GLN B 1 632 ? -22.562 -3.703 -19.328 1 91.38 632 GLN B CA 1
ATOM 10984 C C . GLN B 1 632 ? -23.672 -4.164 -18.391 1 91.38 632 GLN B C 1
ATOM 10986 O O . GLN B 1 632 ? -23.672 -5.316 -17.953 1 91.38 632 GLN B O 1
ATOM 10991 N N . ASP B 1 633 ? -24.453 -3.285 -17.891 1 90.94 633 ASP B N 1
ATOM 10992 C CA . ASP B 1 633 ? -25.562 -3.598 -17 1 90.94 633 ASP B CA 1
ATOM 10993 C C . ASP B 1 633 ? -26.891 -3.568 -17.75 1 90.94 633 ASP B C 1
ATOM 10995 O O . ASP B 1 633 ? -27.734 -2.713 -17.5 1 90.94 633 ASP B O 1
ATOM 10999 N N . VAL B 1 634 ? -27.094 -4.551 -18.484 1 84.62 634 VAL B N 1
ATOM 11000 C CA . VAL B 1 634 ? -28.234 -4.605 -19.406 1 84.62 634 VAL B CA 1
ATOM 11001 C C . VAL B 1 634 ? -29.531 -4.602 -18.594 1 84.62 634 VAL B C 1
ATOM 11003 O O . VAL B 1 634 ? -30.531 -3.994 -19.016 1 84.62 634 VAL B O 1
ATOM 11006 N N . SER B 1 635 ? -29.562 -5.188 -17.438 1 85 635 SER B N 1
ATOM 11007 C CA . SER B 1 635 ? -30.781 -5.312 -16.641 1 85 635 SER B CA 1
ATOM 11008 C C . SER B 1 635 ? -30.984 -4.09 -15.742 1 85 635 SER B C 1
ATOM 11010 O O . SER B 1 635 ? -32.031 -3.953 -15.102 1 85 635 SER B O 1
ATOM 11012 N N . ASN B 1 636 ? -30.078 -3.182 -15.68 1 82.19 636 ASN B N 1
ATOM 11013 C CA . ASN B 1 636 ? -30.141 -1.965 -14.875 1 82.19 636 ASN B CA 1
ATOM 11014 C C . ASN B 1 636 ? -30.406 -2.275 -13.406 1 82.19 636 ASN B C 1
ATOM 11016 O O . ASN B 1 636 ? -31.234 -1.61 -12.773 1 82.19 636 ASN B O 1
ATOM 11020 N N . ARG B 1 637 ? -29.875 -3.338 -12.914 1 87 637 ARG B N 1
ATOM 11021 C CA . ARG B 1 637 ? -30.078 -3.76 -11.531 1 87 637 ARG B CA 1
ATOM 11022 C C . ARG B 1 637 ? -28.859 -3.428 -10.68 1 87 637 ARG B C 1
ATOM 11024 O O . ARG B 1 637 ? -28.828 -3.701 -9.477 1 87 637 ARG B O 1
ATOM 11031 N N . GLY B 1 638 ? -27.891 -2.871 -11.289 1 92.56 638 GLY B N 1
ATOM 11032 C CA . GLY B 1 638 ? -26.688 -2.529 -10.555 1 92.56 638 GLY B CA 1
ATOM 11033 C C . GLY B 1 638 ? -25.766 -3.717 -10.32 1 92.56 638 GLY B C 1
ATOM 11034 O O . GLY B 1 638 ? -24.922 -3.691 -9.422 1 92.56 638 GLY B O 1
ATOM 11035 N N . LYS B 1 639 ? -26.047 -4.812 -11 1 94.94 639 LYS B N 1
ATOM 11036 C CA . LYS B 1 639 ? -25.25 -6.027 -10.914 1 94.94 639 LYS B CA 1
ATOM 11037 C C . LYS B 1 639 ? -24.969 -6.594 -12.305 1 94.94 639 LYS B C 1
ATOM 11039 O O . LYS B 1 639 ? -25.828 -6.535 -13.188 1 94.94 639 LYS B O 1
ATOM 11044 N N . THR B 1 640 ? -23.781 -7.027 -12.523 1 95.56 640 THR B N 1
ATOM 11045 C CA . THR B 1 640 ? -23.406 -7.668 -13.781 1 95.56 640 THR B CA 1
ATOM 11046 C C . THR B 1 640 ? -22.453 -8.828 -13.539 1 95.56 640 THR B C 1
ATOM 11048 O O . THR B 1 640 ? -22 -9.039 -12.406 1 95.56 640 THR B O 1
ATOM 11051 N N . SER B 1 641 ? -22.266 -9.617 -14.562 1 95 641 SER B N 1
ATOM 11052 C CA . SER B 1 641 ? -21.328 -10.727 -14.453 1 95 641 SER B CA 1
ATOM 11053 C C . SER B 1 641 ? -19.891 -10.219 -14.289 1 95 641 SER B C 1
ATOM 11055 O O . SER B 1 641 ? -19.5 -9.242 -14.93 1 95 641 SER B O 1
ATOM 11057 N N . SER B 1 642 ? -19.094 -10.898 -13.438 1 96.88 642 SER B N 1
ATOM 11058 C CA . SER B 1 642 ? -17.703 -10.508 -13.234 1 96.88 642 SER B CA 1
ATOM 11059 C C . SER B 1 642 ? -16.875 -10.703 -14.508 1 96.88 642 SER B C 1
ATOM 11061 O O . SER B 1 642 ? -15.781 -10.156 -14.633 1 96.88 642 SER B O 1
ATOM 11063 N N . PHE B 1 643 ? -17.422 -11.445 -15.5 1 96.25 643 PHE B N 1
ATOM 11064 C CA . PHE B 1 643 ? -16.75 -11.633 -16.781 1 96.25 643 PHE B CA 1
ATOM 11065 C C . PHE B 1 643 ? -16.672 -10.32 -17.547 1 96.25 643 PHE B C 1
ATOM 11067 O O . PHE B 1 643 ? -15.82 -10.164 -18.438 1 96.25 643 PHE B O 1
ATOM 11074 N N . ASN B 1 644 ? -17.531 -9.398 -17.203 1 96.25 644 ASN B N 1
ATOM 11075 C CA . ASN B 1 644 ? -17.578 -8.117 -17.906 1 96.25 644 ASN B CA 1
ATOM 11076 C C . ASN B 1 644 ? -16.594 -7.117 -17.297 1 96.25 644 ASN B C 1
ATOM 11078 O O . ASN B 1 644 ? -16.484 -5.988 -17.781 1 96.25 644 ASN B O 1
ATOM 11082 N N . PHE B 1 645 ? -15.906 -7.508 -16.312 1 97.5 645 PHE B N 1
ATOM 11083 C CA . PHE B 1 645 ? -15.094 -6.594 -15.516 1 97.5 645 PHE B CA 1
ATOM 11084 C C . PHE B 1 645 ? -14.047 -5.902 -16.391 1 97.5 645 PHE B C 1
ATOM 11086 O O . PHE B 1 645 ? -13.867 -4.688 -16.297 1 97.5 645 PHE B O 1
ATOM 11093 N N . ARG B 1 646 ? -13.344 -6.629 -17.266 1 96.19 646 ARG B N 1
ATOM 11094 C CA . ARG B 1 646 ? -12.336 -6.031 -18.141 1 96.19 646 ARG B CA 1
ATOM 11095 C C . ARG B 1 646 ? -12.953 -4.984 -19.062 1 96.19 646 ARG B C 1
ATOM 11097 O O . ARG B 1 646 ? -12.422 -3.881 -19.188 1 96.19 646 ARG B O 1
ATOM 11104 N N . ASN B 1 647 ? -14.055 -5.395 -19.672 1 94.81 647 ASN B N 1
ATOM 11105 C CA . ASN B 1 647 ? -14.734 -4.465 -20.562 1 94.81 647 ASN B CA 1
ATOM 11106 C C . ASN B 1 647 ? -15.172 -3.199 -19.828 1 94.81 647 ASN B C 1
ATOM 11108 O O . ASN B 1 647 ? -15.102 -2.102 -20.391 1 94.81 647 ASN B O 1
ATOM 11112 N N . LEU B 1 648 ? -15.648 -3.379 -18.656 1 96.56 648 LEU B N 1
ATOM 11113 C CA . LEU B 1 648 ? -16.078 -2.248 -17.844 1 96.56 648 LEU B CA 1
ATOM 11114 C C . LEU B 1 648 ? -14.906 -1.3 -17.578 1 96.56 648 LEU B C 1
ATOM 11116 O O . LEU B 1 648 ? -15.07 -0.079 -17.641 1 96.56 648 LEU B O 1
ATOM 11120 N N . LEU B 1 649 ? -13.742 -1.871 -17.234 1 96.44 649 LEU B N 1
ATOM 11121 C CA . LEU B 1 649 ? -12.57 -1.044 -17.016 1 96.44 649 LEU B CA 1
ATOM 11122 C C . LEU B 1 649 ? -12.141 -0.328 -18.281 1 96.44 649 LEU B C 1
ATOM 11124 O O . LEU B 1 649 ? -11.781 0.85 -18.25 1 96.44 649 LEU B O 1
ATOM 11128 N N . TRP B 1 650 ? -12.203 -1.053 -19.406 1 94.19 650 TRP B N 1
ATOM 11129 C CA . TRP B 1 650 ? -11.898 -0.434 -20.703 1 94.19 650 TRP B CA 1
ATOM 11130 C C . TRP B 1 650 ? -12.82 0.747 -20.969 1 94.19 650 TRP B C 1
ATOM 11132 O O . TRP B 1 650 ? -12.367 1.819 -21.375 1 94.19 650 TRP B O 1
ATOM 11142 N N . ASP B 1 651 ? -14.102 0.537 -20.734 1 94 651 ASP B N 1
ATOM 11143 C CA . ASP B 1 651 ? -15.102 1.575 -20.969 1 94 651 ASP B CA 1
ATOM 11144 C C . ASP B 1 651 ? -14.859 2.785 -20.062 1 94 651 ASP B C 1
ATOM 11146 O O . ASP B 1 651 ? -15.203 3.912 -20.422 1 94 651 ASP B O 1
ATOM 11150 N N . ALA B 1 652 ? -14.297 2.541 -18.938 1 94.31 652 ALA B N 1
ATOM 11151 C CA . ALA B 1 652 ? -14 3.621 -18 1 94.31 652 ALA B CA 1
ATOM 11152 C C . ALA B 1 652 ? -12.664 4.277 -18.328 1 94.31 652 ALA B C 1
ATOM 11154 O O . ALA B 1 652 ? -12.242 5.223 -17.656 1 94.31 652 ALA B O 1
ATOM 11155 N N . GLY B 1 653 ? -11.945 3.764 -19.297 1 92.56 653 GLY B N 1
ATOM 11156 C CA . GLY B 1 653 ? -10.672 4.34 -19.719 1 92.56 653 GLY B CA 1
ATOM 11157 C C . GLY B 1 653 ? -9.484 3.801 -18.938 1 92.56 653 GLY B C 1
ATOM 11158 O O . GLY B 1 653 ? -8.484 4.496 -18.766 1 92.56 653 GLY B O 1
ATOM 11159 N N . VAL B 1 654 ? -9.625 2.623 -18.406 1 95 654 VAL B N 1
ATOM 11160 C CA . VAL B 1 654 ? -8.555 2.014 -17.625 1 95 654 VAL B CA 1
ATOM 11161 C C . VAL B 1 654 ? -8.219 0.632 -18.188 1 95 654 VAL B C 1
ATOM 11163 O O . VAL B 1 654 ? -9.125 -0.139 -18.516 1 95 654 VAL B O 1
ATOM 11166 N N . THR B 1 655 ? -6.984 0.338 -18.391 1 95.62 655 THR B N 1
ATOM 11167 C CA . THR B 1 655 ? -6.535 -1.005 -18.734 1 95.62 655 THR B CA 1
ATOM 11168 C C . THR B 1 655 ? -5.684 -1.599 -17.625 1 95.62 655 THR B C 1
ATOM 11170 O O . THR B 1 655 ? -4.926 -0.882 -16.953 1 95.62 655 THR B O 1
ATOM 11173 N N . VAL B 1 656 ? -5.863 -2.846 -17.391 1 97.12 656 VAL B N 1
ATOM 11174 C CA . VAL B 1 656 ? -5.094 -3.498 -16.328 1 97.12 656 VAL B CA 1
ATOM 11175 C C . VAL B 1 656 ? -4.57 -4.844 -16.828 1 97.12 656 VAL B C 1
ATOM 11177 O O . VAL B 1 656 ? -5.176 -5.469 -17.703 1 97.12 656 VAL B O 1
ATOM 11180 N N . SER B 1 657 ? -3.461 -5.273 -16.297 1 97.31 657 SER B N 1
ATOM 11181 C CA . SER B 1 657 ? -2.881 -6.574 -16.625 1 97.31 657 SER B CA 1
ATOM 11182 C C . SER B 1 657 ? -3.775 -7.711 -16.141 1 97.31 657 SER B C 1
ATOM 11184 O O . SER B 1 657 ? -4.707 -7.484 -15.359 1 97.31 657 SER B O 1
ATOM 11186 N N . ASN B 1 658 ? -3.553 -8.914 -16.609 1 96.88 658 ASN B N 1
ATOM 11187 C CA . ASN B 1 658 ? -4.312 -10.086 -16.203 1 96.88 658 ASN B CA 1
ATOM 11188 C C . ASN B 1 658 ? -4.195 -10.32 -14.695 1 96.88 658 ASN B C 1
ATOM 11190 O O . ASN B 1 658 ? -5.176 -10.68 -14.039 1 96.88 658 ASN B O 1
ATOM 11194 N N . LYS B 1 659 ? -3.039 -10.141 -14.195 1 96.12 659 LYS B N 1
ATOM 11195 C CA . LYS B 1 659 ? -2.816 -10.359 -12.766 1 96.12 659 LYS B CA 1
ATOM 11196 C C . LYS B 1 659 ? -3.627 -9.375 -11.93 1 96.12 659 LYS B C 1
ATOM 11198 O O . LYS B 1 659 ? -4.223 -9.75 -10.922 1 96.12 659 LYS B O 1
ATOM 11203 N N . VAL B 1 660 ? -3.635 -8.102 -12.312 1 97.75 660 VAL B N 1
ATOM 11204 C CA . VAL B 1 660 ? -4.383 -7.074 -11.594 1 97.75 660 VAL B CA 1
ATOM 11205 C C . VAL B 1 660 ? -5.879 -7.371 -11.68 1 97.75 660 VAL B C 1
ATOM 11207 O O . VAL B 1 660 ? -6.605 -7.234 -10.695 1 97.75 660 VAL B O 1
ATOM 11210 N N . LEU B 1 661 ? -6.301 -7.734 -12.867 1 97.88 661 LEU B N 1
ATOM 11211 C CA . LEU B 1 661 ? -7.715 -8.062 -13.023 1 97.88 661 LEU B CA 1
ATOM 11212 C C . LEU B 1 661 ? -8.094 -9.242 -12.141 1 97.88 661 LEU B C 1
ATOM 11214 O O . LEU B 1 661 ? -9.172 -9.25 -11.531 1 97.88 661 LEU B O 1
ATOM 11218 N N . GLU B 1 662 ? -7.234 -10.266 -12.156 1 96.38 662 GLU B N 1
ATOM 11219 C CA . GLU B 1 662 ? -7.461 -11.406 -11.273 1 96.38 662 GLU B CA 1
ATOM 11220 C C . GLU B 1 662 ? -7.609 -10.969 -9.82 1 96.38 662 GLU B C 1
ATOM 11222 O O . GLU B 1 662 ? -8.523 -11.406 -9.125 1 96.38 662 GLU B O 1
ATOM 11227 N N . CYS B 1 663 ? -6.746 -10.156 -9.375 1 97.06 663 CYS B N 1
ATOM 11228 C CA . CYS B 1 663 ? -6.762 -9.633 -8.016 1 97.06 663 CYS B CA 1
ATOM 11229 C C . CYS B 1 663 ? -8.047 -8.859 -7.742 1 97.06 663 CYS B C 1
ATOM 11231 O O . CYS B 1 663 ? -8.641 -8.992 -6.676 1 97.06 663 CYS B O 1
ATOM 11233 N N . ALA B 1 664 ? -8.438 -8.047 -8.68 1 97.75 664 ALA B N 1
ATOM 11234 C CA . ALA B 1 664 ? -9.656 -7.246 -8.539 1 97.75 664 ALA B CA 1
ATOM 11235 C C . ALA B 1 664 ? -10.883 -8.141 -8.414 1 97.75 664 ALA B C 1
ATOM 11237 O O . ALA B 1 664 ? -11.789 -7.855 -7.629 1 97.75 664 ALA B O 1
ATOM 11238 N N . VAL B 1 665 ? -10.914 -9.164 -9.227 1 97.12 665 VAL B N 1
ATOM 11239 C CA . VAL B 1 665 ? -12.047 -10.086 -9.172 1 97.12 665 VAL B CA 1
ATOM 11240 C C . VAL B 1 665 ? -12.109 -10.758 -7.805 1 97.12 665 VAL B C 1
ATOM 11242 O O . VAL B 1 665 ? -13.18 -10.867 -7.207 1 97.12 665 VAL B O 1
ATOM 11245 N N . LEU B 1 666 ? -10.969 -11.18 -7.32 1 95 666 LEU B N 1
ATOM 11246 C CA . LEU B 1 666 ? -10.898 -11.812 -6.008 1 95 666 LEU B CA 1
ATOM 11247 C C . LEU B 1 666 ? -11.367 -10.867 -4.914 1 95 666 LEU B C 1
ATOM 11249 O O . LEU B 1 666 ? -12.055 -11.281 -3.979 1 95 666 LEU B O 1
ATOM 11253 N N . ARG B 1 667 ? -11.062 -9.625 -5.07 1 96.44 667 ARG B N 1
ATOM 11254 C CA . ARG B 1 667 ? -11.273 -8.648 -4.004 1 96.44 667 ARG B CA 1
ATOM 11255 C C . ARG B 1 667 ? -12.695 -8.102 -4.035 1 96.44 667 ARG B C 1
ATOM 11257 O O . ARG B 1 667 ? -13.273 -7.82 -2.984 1 96.44 667 ARG B O 1
ATOM 11264 N N . PHE B 1 668 ? -13.289 -7.977 -5.238 1 96.69 668 PHE B N 1
ATOM 11265 C CA . PHE B 1 668 ? -14.453 -7.109 -5.293 1 96.69 668 PHE B CA 1
ATOM 11266 C C . PHE B 1 668 ? -15.68 -7.879 -5.777 1 96.69 668 PHE B C 1
ATOM 11268 O O . PHE B 1 668 ? -16.797 -7.379 -5.707 1 96.69 668 PHE B O 1
ATOM 11275 N N . THR B 1 669 ? -15.516 -9.078 -6.266 1 96 669 THR B N 1
ATOM 11276 C CA . THR B 1 669 ? -16.656 -9.812 -6.801 1 96 669 THR B CA 1
ATOM 11277 C C . THR B 1 669 ? -17.141 -10.859 -5.805 1 96 669 THR B C 1
ATOM 11279 O O . THR B 1 669 ? -16.391 -11.281 -4.922 1 96 669 THR B O 1
ATOM 11282 N N . LYS B 1 670 ? -18.391 -11.164 -5.871 1 94 670 LYS B N 1
ATOM 11283 C CA . LYS B 1 670 ? -19.016 -12.211 -5.066 1 94 670 LYS B CA 1
ATOM 11284 C C . LYS B 1 670 ? -19.812 -13.172 -5.941 1 94 670 LYS B C 1
ATOM 11286 O O . LYS B 1 670 ? -20.781 -12.758 -6.602 1 94 670 LYS B O 1
ATOM 11291 N N . SER B 1 671 ? -19.484 -14.383 -5.965 1 91.94 671 SER B N 1
ATOM 11292 C CA . SER B 1 671 ? -20.188 -15.406 -6.727 1 91.94 671 SER B CA 1
ATOM 11293 C C . SER B 1 671 ? -20.312 -15.016 -8.195 1 91.94 671 SER B C 1
ATOM 11295 O O . SER B 1 671 ? -21.406 -15.07 -8.773 1 91.94 671 SER B O 1
ATOM 11297 N N . SER B 1 672 ? -19.25 -14.5 -8.797 1 93.38 672 SER B N 1
ATOM 11298 C CA . SER B 1 672 ? -19.125 -14.141 -10.203 1 93.38 672 SER B CA 1
ATOM 11299 C C . SER B 1 672 ? -20.016 -12.945 -10.555 1 93.38 672 SER B C 1
ATOM 11301 O O . SER B 1 672 ? -20.438 -12.805 -11.703 1 93.38 672 SER B O 1
ATOM 11303 N N . VAL B 1 673 ? -20.391 -12.195 -9.539 1 95.75 673 VAL B N 1
ATOM 11304 C CA . VAL B 1 673 ? -21.203 -11.008 -9.758 1 95.75 673 VAL B CA 1
ATOM 11305 C C . VAL B 1 673 ? -20.453 -9.766 -9.305 1 95.75 673 VAL B C 1
ATOM 11307 O O . VAL B 1 673 ? -19.797 -9.766 -8.258 1 95.75 673 VAL B O 1
ATOM 11310 N N . LEU B 1 674 ? -20.438 -8.789 -10.164 1 96.69 674 LEU B N 1
ATOM 11311 C CA . LEU B 1 674 ? -19.844 -7.496 -9.867 1 96.69 674 LEU B CA 1
ATOM 11312 C C . LEU B 1 674 ? -20.906 -6.422 -9.68 1 96.69 674 LEU B C 1
ATOM 11314 O O . LEU B 1 674 ? -21.641 -6.102 -10.617 1 96.69 674 LEU B O 1
ATOM 11318 N N . SER B 1 675 ? -21.016 -5.91 -8.445 1 96.88 675 SER B N 1
ATOM 11319 C CA . SER B 1 675 ? -21.953 -4.832 -8.172 1 96.88 675 SER B CA 1
ATOM 11320 C C . SER B 1 675 ? -21.406 -3.486 -8.633 1 96.88 675 SER B C 1
ATOM 11322 O O . SER B 1 675 ? -20.188 -3.338 -8.812 1 96.88 675 SER B O 1
ATOM 11324 N N . SER B 1 676 ? -22.266 -2.543 -8.844 1 96.62 676 SER B N 1
ATOM 11325 C CA . SER B 1 676 ? -21.844 -1.21 -9.266 1 96.62 676 SER B CA 1
ATOM 11326 C C . SER B 1 676 ? -20.906 -0.575 -8.242 1 96.62 676 SER B C 1
ATOM 11328 O O . SER B 1 676 ? -19.922 0.069 -8.617 1 96.62 676 SER B O 1
ATOM 11330 N N . GLU B 1 677 ? -21.188 -0.688 -6.988 1 96.69 677 GLU B N 1
ATOM 11331 C CA . GLU B 1 677 ? -20.344 -0.1 -5.953 1 96.69 677 GLU B CA 1
ATOM 11332 C C . GLU B 1 677 ? -18.969 -0.768 -5.922 1 96.69 677 GLU B C 1
ATOM 11334 O O . GLU B 1 677 ? -17.953 -0.098 -5.734 1 96.69 677 GLU B O 1
ATOM 11339 N N . ALA B 1 678 ? -18.969 -2.092 -6.059 1 97.38 678 ALA B N 1
ATOM 11340 C CA . ALA B 1 678 ? -17.688 -2.807 -6.098 1 97.38 678 ALA B CA 1
ATOM 11341 C C . ALA B 1 678 ? -16.844 -2.342 -7.273 1 97.38 678 ALA B C 1
ATOM 11343 O O . ALA B 1 678 ? -15.617 -2.203 -7.145 1 97.38 678 ALA B O 1
ATOM 11344 N N . TYR B 1 679 ? -17.531 -2.154 -8.43 1 97.62 679 TYR B N 1
ATOM 11345 C CA . TYR B 1 679 ? -16.875 -1.618 -9.617 1 97.62 679 TYR B CA 1
ATOM 11346 C C . TYR B 1 679 ? -16.234 -0.264 -9.32 1 97.62 679 TYR B C 1
ATOM 11348 O O . TYR B 1 679 ? -15.086 -0.022 -9.68 1 97.62 679 TYR B O 1
ATOM 11356 N N . LEU B 1 680 ? -16.938 0.596 -8.602 1 97.5 680 LEU B N 1
ATOM 11357 C CA . LEU B 1 680 ? -16.453 1.923 -8.258 1 97.5 680 LEU B CA 1
ATOM 11358 C C . LEU B 1 680 ? -15.266 1.829 -7.293 1 97.5 680 LEU B C 1
ATOM 11360 O O . LEU B 1 680 ? -14.273 2.547 -7.449 1 97.5 680 LEU B O 1
ATOM 11364 N N . LEU B 1 681 ? -15.406 1.006 -6.301 1 97.38 681 LEU B N 1
ATOM 11365 C CA . LEU B 1 681 ? -14.328 0.822 -5.332 1 97.38 681 LEU B CA 1
ATOM 11366 C C . LEU B 1 681 ? -13.055 0.346 -6.016 1 97.38 681 LEU B C 1
ATOM 11368 O O . LEU B 1 681 ? -11.953 0.792 -5.676 1 97.38 681 LEU B O 1
ATOM 11372 N N . ALA B 1 682 ? -13.195 -0.554 -6.969 1 97.81 682 ALA B N 1
ATOM 11373 C CA . ALA B 1 682 ? -12.039 -1.041 -7.719 1 97.81 682 ALA B CA 1
ATOM 11374 C C . ALA B 1 682 ? -11.359 0.093 -8.484 1 97.81 682 ALA B C 1
ATOM 11376 O O . ALA B 1 682 ? -10.133 0.218 -8.461 1 97.81 682 ALA B O 1
ATOM 11377 N N . LEU B 1 683 ? -12.188 0.863 -9.148 1 96.56 683 LEU B N 1
ATOM 11378 C CA . LEU B 1 683 ? -11.648 1.98 -9.914 1 96.56 683 LEU B CA 1
ATOM 11379 C C . LEU B 1 683 ? -10.891 2.947 -9.008 1 96.56 683 LEU B C 1
ATOM 11381 O O . LEU B 1 683 ? -9.797 3.396 -9.352 1 96.56 683 LEU B O 1
ATOM 11385 N N . VAL B 1 684 ? -11.5 3.254 -7.863 1 96.12 684 VAL B N 1
ATOM 11386 C CA . VAL B 1 684 ? -10.875 4.18 -6.926 1 96.12 684 VAL B CA 1
ATOM 11387 C C . VAL B 1 684 ? -9.5 3.652 -6.516 1 96.12 684 VAL B C 1
ATOM 11389 O O . VAL B 1 684 ? -8.523 4.402 -6.496 1 96.12 684 VAL B O 1
ATOM 11392 N N . LYS B 1 685 ? -9.414 2.404 -6.207 1 96.69 685 LYS B N 1
ATOM 11393 C CA . LYS B 1 685 ? -8.164 1.82 -5.75 1 96.69 685 LYS B CA 1
ATOM 11394 C C . LYS B 1 685 ? -7.117 1.816 -6.863 1 96.69 685 LYS B C 1
ATOM 11396 O O . LYS B 1 685 ? -5.93 2.012 -6.609 1 96.69 685 LYS B O 1
ATOM 11401 N N . ILE B 1 686 ? -7.531 1.538 -8.078 1 95.94 686 ILE B N 1
ATOM 11402 C CA . ILE B 1 686 ? -6.605 1.553 -9.203 1 95.94 686 ILE B CA 1
ATOM 11403 C C . ILE B 1 686 ? -6.047 2.961 -9.391 1 95.94 686 ILE B C 1
ATOM 11405 O O . ILE B 1 686 ? -4.836 3.141 -9.547 1 95.94 686 ILE B O 1
ATOM 11409 N N . TYR B 1 687 ? -6.918 3.975 -9.328 1 93.56 687 TYR B N 1
ATOM 11410 C CA . TYR B 1 687 ? -6.48 5.359 -9.461 1 93.56 687 TYR B CA 1
ATOM 11411 C C . TYR B 1 687 ? -5.543 5.742 -8.32 1 93.56 687 TYR B C 1
ATOM 11413 O O . TYR B 1 687 ? -4.52 6.395 -8.539 1 93.56 687 TYR B O 1
ATOM 11421 N N . LEU B 1 688 ? -5.961 5.371 -7.129 1 93.69 688 LEU B N 1
ATOM 11422 C CA . LEU B 1 688 ? -5.148 5.664 -5.953 1 93.69 688 LEU B CA 1
ATOM 11423 C C . LEU B 1 688 ? -3.75 5.074 -6.098 1 93.69 688 LEU B C 1
ATOM 11425 O O . LEU B 1 688 ? -2.76 5.727 -5.762 1 93.69 688 LEU B O 1
ATOM 11429 N N . ALA B 1 689 ? -3.65 3.828 -6.59 1 94.38 689 ALA B N 1
ATOM 11430 C CA . ALA B 1 689 ? -2.363 3.16 -6.766 1 94.38 689 ALA B CA 1
ATOM 11431 C C . ALA B 1 689 ? -1.485 3.914 -7.758 1 94.38 689 ALA B C 1
ATOM 11433 O O . ALA B 1 689 ? -0.279 4.059 -7.547 1 94.38 689 ALA B O 1
ATOM 11434 N N . HIS B 1 690 ? -2.057 4.344 -8.836 1 92.5 690 HIS B N 1
ATOM 11435 C CA . HIS B 1 690 ? -1.307 5.078 -9.844 1 92.5 690 HIS B CA 1
ATOM 11436 C C . HIS B 1 690 ? -0.741 6.375 -9.273 1 92.5 690 HIS B C 1
ATOM 11438 O O . HIS B 1 690 ? 0.42 6.711 -9.523 1 92.5 690 HIS B O 1
ATOM 11444 N N . GLU B 1 691 ? -1.533 7.117 -8.484 1 88.12 691 GLU B N 1
ATOM 11445 C CA . GLU B 1 691 ? -1.096 8.375 -7.891 1 88.12 691 GLU B CA 1
ATOM 11446 C C . GLU B 1 691 ? 0.008 8.148 -6.863 1 88.12 691 GLU B C 1
ATOM 11448 O O . GLU B 1 691 ? 0.991 8.891 -6.82 1 88.12 691 GLU B O 1
ATOM 11453 N N . ARG B 1 692 ? -0.174 7.184 -6.09 1 89.69 692 ARG B N 1
ATOM 11454 C CA . ARG B 1 692 ? 0.778 6.895 -5.023 1 89.69 692 ARG B CA 1
ATOM 11455 C C . ARG B 1 692 ? 2.092 6.367 -5.59 1 89.69 692 ARG B C 1
ATOM 11457 O O . ARG B 1 692 ? 3.156 6.59 -5.012 1 89.69 692 ARG B O 1
ATOM 11464 N N . PHE B 1 693 ? 2.043 5.648 -6.742 1 91.38 693 PHE B N 1
ATOM 11465 C CA . PHE B 1 693 ? 3.252 5.102 -7.344 1 91.38 693 PHE B CA 1
ATOM 11466 C C . PHE B 1 693 ? 4.234 6.219 -7.688 1 91.38 693 PHE B C 1
ATOM 11468 O O . PHE B 1 693 ? 5.438 6.082 -7.461 1 91.38 693 PHE B O 1
ATOM 11475 N N . THR B 1 694 ? 3.725 7.242 -8.133 1 83.69 694 THR B N 1
ATOM 11476 C CA . THR B 1 694 ? 4.57 8.375 -8.492 1 83.69 694 THR B CA 1
ATOM 11477 C C . THR B 1 694 ? 5.258 8.953 -7.258 1 83.69 694 THR B C 1
ATOM 11479 O O . THR B 1 694 ? 6.453 9.258 -7.293 1 83.69 694 THR B O 1
ATOM 11482 N N . ALA B 1 695 ? 4.492 9.07 -6.234 1 82.06 695 ALA B N 1
ATOM 11483 C CA . ALA B 1 695 ? 5.031 9.617 -4.992 1 82.06 695 ALA B CA 1
ATOM 11484 C C . ALA B 1 695 ? 6.039 8.656 -4.363 1 82.06 695 ALA B C 1
ATOM 11486 O O . ALA B 1 695 ? 7.09 9.086 -3.875 1 82.06 695 ALA B O 1
ATOM 11487 N N . VAL B 1 696 ? 5.719 7.41 -4.391 1 83.38 696 VAL B N 1
ATOM 11488 C CA . VAL B 1 696 ? 6.559 6.391 -3.77 1 83.38 696 VAL B CA 1
ATOM 11489 C C . VAL B 1 696 ? 7.852 6.227 -4.566 1 83.38 696 VAL B C 1
ATOM 11491 O O . VAL B 1 696 ? 8.922 6.039 -3.99 1 83.38 696 VAL B O 1
ATOM 11494 N N . GLU B 1 697 ? 7.711 6.211 -5.844 1 82.19 697 GLU B N 1
ATOM 11495 C CA . GLU B 1 697 ? 8.898 6.09 -6.691 1 82.19 697 GLU B CA 1
ATOM 11496 C C . GLU B 1 697 ? 9.891 7.219 -6.422 1 82.19 697 GLU B C 1
ATOM 11498 O O . GLU B 1 697 ? 11.102 6.992 -6.387 1 82.19 697 GLU B O 1
ATOM 11503 N N . LYS B 1 698 ? 9.336 8.422 -6.242 1 79.62 698 LYS B N 1
ATOM 11504 C CA . LYS B 1 698 ? 10.188 9.57 -5.938 1 79.62 698 LYS B CA 1
ATOM 11505 C C . LYS B 1 698 ? 10.875 9.398 -4.586 1 79.62 698 LYS B C 1
ATOM 11507 O O . LYS B 1 698 ? 12.062 9.695 -4.445 1 79.62 698 LYS B O 1
ATOM 11512 N N . LYS B 1 699 ? 10.117 8.945 -3.668 1 77.62 699 LYS B N 1
ATOM 11513 C CA . LYS B 1 699 ? 10.656 8.758 -2.322 1 77.62 699 LYS B CA 1
ATOM 11514 C C . LYS B 1 699 ? 11.695 7.652 -2.293 1 77.62 699 LYS B C 1
ATOM 11516 O O . LYS B 1 699 ? 12.664 7.723 -1.534 1 77.62 699 LYS B O 1
ATOM 11521 N N . MET B 1 700 ? 11.438 6.59 -2.982 1 74.06 700 MET B N 1
ATOM 11522 C CA . MET B 1 700 ? 12.359 5.453 -3.008 1 74.06 700 MET B CA 1
ATOM 11523 C C . MET B 1 700 ? 13.719 5.863 -3.568 1 74.06 700 MET B C 1
ATOM 11525 O O . MET B 1 700 ? 14.75 5.324 -3.166 1 74.06 700 MET B O 1
ATOM 11529 N N . LYS B 1 701 ? 13.672 6.723 -4.457 1 74.5 701 LYS B N 1
ATOM 11530 C CA . LYS B 1 701 ? 14.922 7.211 -5.047 1 74.5 701 LYS B CA 1
ATOM 11531 C C . LYS B 1 701 ? 15.68 8.102 -4.066 1 74.5 701 LYS B C 1
ATOM 11533 O O . LYS B 1 701 ? 16.906 8.18 -4.117 1 74.5 701 LYS B O 1
ATOM 11538 N N . GLU B 1 702 ? 14.914 8.664 -3.125 1 76.12 702 GLU B N 1
ATOM 11539 C CA . GLU B 1 702 ? 15.547 9.617 -2.213 1 76.12 702 GLU B CA 1
ATOM 11540 C C . GLU B 1 702 ? 15.906 8.953 -0.885 1 76.12 702 GLU B C 1
ATOM 11542 O O . GLU B 1 702 ? 17.078 8.664 -0.622 1 76.12 702 GLU B O 1
ATOM 11547 N N . ASN B 1 703 ? 14.922 8.797 0.112 1 73.44 703 ASN B N 1
ATOM 11548 C CA . ASN B 1 703 ? 15.18 8.375 1.486 1 73.44 703 ASN B CA 1
ATOM 11549 C C . ASN B 1 703 ? 14.523 7.035 1.797 1 73.44 703 ASN B C 1
ATOM 11551 O O . ASN B 1 703 ? 14.492 6.605 2.951 1 73.44 703 ASN B O 1
ATOM 11555 N N . GLY B 1 704 ? 14.125 6.297 0.791 1 78.81 704 GLY B N 1
ATOM 11556 C CA . GLY B 1 704 ? 13.469 5.023 1.058 1 78.81 704 GLY B CA 1
ATOM 11557 C C . GLY B 1 704 ? 12.109 5.176 1.71 1 78.81 704 GLY B C 1
ATOM 11558 O O . GLY B 1 704 ? 11.742 6.27 2.141 1 78.81 704 GLY B O 1
ATOM 11559 N N . MET B 1 705 ? 11.398 4.215 1.814 1 85.81 705 MET B N 1
ATOM 11560 C CA . MET B 1 705 ? 10.078 4.199 2.432 1 85.81 705 MET B CA 1
ATOM 11561 C C . MET B 1 705 ? 10.148 3.697 3.869 1 85.81 705 MET B C 1
ATOM 11563 O O . MET B 1 705 ? 10.812 2.695 4.148 1 85.81 705 MET B O 1
ATOM 11567 N N . THR B 1 706 ? 9.578 4.43 4.84 1 89.62 706 THR B N 1
ATOM 11568 C CA . THR B 1 706 ? 9.578 4.031 6.242 1 89.62 706 THR B CA 1
ATOM 11569 C C . THR B 1 706 ? 8.406 3.102 6.543 1 89.62 706 THR B C 1
ATOM 11571 O O . THR B 1 706 ? 7.441 3.041 5.773 1 89.62 706 THR B O 1
ATOM 11574 N N . LEU B 1 707 ? 8.5 2.314 7.586 1 92.94 707 LEU B N 1
ATOM 11575 C CA . LEU B 1 707 ? 7.414 1.449 8.023 1 92.94 707 LEU B CA 1
ATOM 11576 C C . LEU B 1 707 ? 6.145 2.258 8.273 1 92.94 707 LEU B C 1
ATOM 11578 O O . LEU B 1 707 ? 5.043 1.816 7.938 1 92.94 707 LEU B O 1
ATOM 11582 N N . GLU B 1 708 ? 6.25 3.449 8.867 1 94.19 708 GLU B N 1
ATOM 11583 C CA . GLU B 1 708 ? 5.098 4.309 9.125 1 94.19 708 GLU B CA 1
ATOM 11584 C C . GLU B 1 708 ? 4.367 4.664 7.84 1 94.19 708 GLU B C 1
ATOM 11586 O O . GLU B 1 708 ? 3.137 4.605 7.777 1 94.19 708 GLU B O 1
ATOM 11591 N N . GLU B 1 709 ? 5.141 5.039 6.871 1 91.94 709 GLU B N 1
ATOM 11592 C CA . GLU B 1 709 ? 4.543 5.383 5.582 1 91.94 709 GLU B CA 1
ATOM 11593 C C . GLU B 1 709 ? 3.826 4.184 4.969 1 91.94 709 GLU B C 1
ATOM 11595 O O . GLU B 1 709 ? 2.746 4.332 4.391 1 91.94 709 GLU B O 1
ATOM 11600 N N . MET B 1 710 ? 4.434 2.99 5.074 1 92.12 710 MET B N 1
ATOM 11601 C CA . MET B 1 710 ? 3.812 1.771 4.566 1 92.12 710 MET B CA 1
ATOM 11602 C C . MET B 1 710 ? 2.492 1.493 5.273 1 92.12 710 MET B C 1
ATOM 11604 O O . MET B 1 710 ? 1.509 1.111 4.641 1 92.12 710 MET B O 1
ATOM 11608 N N . ILE B 1 711 ? 2.484 1.689 6.578 1 95.5 711 ILE B N 1
ATOM 11609 C CA . ILE B 1 711 ? 1.27 1.461 7.352 1 95.5 711 ILE B CA 1
ATOM 11610 C C . ILE B 1 711 ? 0.187 2.447 6.918 1 95.5 711 ILE B C 1
ATOM 11612 O O . ILE B 1 711 ? -0.966 2.061 6.715 1 95.5 711 ILE B O 1
ATOM 11616 N N . LEU B 1 712 ? 0.555 3.709 6.723 1 95.19 712 LEU B N 1
ATOM 11617 C CA . LEU B 1 712 ? -0.399 4.734 6.316 1 95.19 712 LEU B CA 1
ATOM 11618 C C . LEU B 1 712 ? -0.981 4.418 4.941 1 95.19 712 LEU B C 1
ATOM 11620 O O . LEU B 1 712 ? -2.191 4.531 4.734 1 95.19 712 LEU B O 1
ATOM 11624 N N . LEU B 1 713 ? -0.099 3.98 4.043 1 92.62 713 LEU B N 1
ATOM 11625 C CA . LEU B 1 713 ? -0.542 3.633 2.697 1 92.62 713 LEU B CA 1
ATOM 11626 C C . LEU B 1 713 ? -1.505 2.451 2.73 1 92.62 713 LEU B C 1
ATOM 11628 O O . LEU B 1 713 ? -2.469 2.408 1.961 1 92.62 713 LEU B O 1
ATOM 11632 N N . THR B 1 714 ? -1.304 1.532 3.619 1 93.69 714 THR B N 1
ATOM 11633 C CA . THR B 1 714 ? -2.107 0.318 3.699 1 93.69 714 THR B CA 1
ATOM 11634 C C . THR B 1 714 ? -3.459 0.605 4.348 1 93.69 714 THR B C 1
ATOM 11636 O O . THR B 1 714 ? -4.492 0.115 3.885 1 93.69 714 THR B O 1
ATOM 11639 N N . ILE B 1 715 ? -3.438 1.41 5.352 1 94.75 715 ILE B N 1
ATOM 11640 C CA . ILE B 1 715 ? -4.668 1.716 6.074 1 94.75 715 ILE B CA 1
ATOM 11641 C C . ILE B 1 715 ? -5.547 2.641 5.234 1 94.75 715 ILE B C 1
ATOM 11643 O O . ILE B 1 715 ? -6.754 2.422 5.117 1 94.75 715 ILE B O 1
ATOM 11647 N N . TYR B 1 716 ? -4.891 3.664 4.711 1 93.69 716 TYR B N 1
ATOM 11648 C CA . TYR B 1 716 ? -5.641 4.695 3.996 1 93.69 716 TYR B CA 1
ATOM 11649 C C . TYR B 1 716 ? -5.816 4.32 2.529 1 93.69 716 TYR B C 1
ATOM 11651 O O . TYR B 1 716 ? -5.469 5.102 1.639 1 93.69 716 TYR B O 1
ATOM 11659 N N . SER B 1 717 ? -6.199 3.066 2.256 1 90.75 717 SER B N 1
ATOM 11660 C CA . SER B 1 717 ? -6.516 2.537 0.934 1 90.75 717 SER B CA 1
ATOM 11661 C C . SER B 1 717 ? -7.758 1.652 0.978 1 90.75 717 SER B C 1
ATOM 11663 O O . SER B 1 717 ? -8.117 1.133 2.035 1 90.75 717 SER B O 1
#